Protein AF-0000000078281098 (afdb_homodimer)

Organism: NCBI:txid1796616

Solvent-accessible surface area (backbone atoms only — not comparable to full-atom values): 40350 Å² total; per-residue (Å²): 97,39,45,67,55,46,50,50,55,47,61,74,38,46,68,59,49,54,46,47,29,26,56,54,23,42,45,75,21,26,35,91,86,52,55,42,61,68,57,51,52,48,52,52,50,53,34,48,76,52,71,39,64,67,46,78,50,60,81,38,86,75,25,48,25,45,34,34,64,50,67,40,91,63,68,46,25,36,34,40,35,35,39,63,30,21,65,66,82,72,64,67,83,69,31,91,55,62,50,46,57,21,44,72,58,98,53,34,34,37,10,54,26,27,20,55,16,38,31,16,37,37,22,54,54,48,29,53,36,49,50,55,72,49,65,43,76,50,48,5,27,45,31,38,43,37,21,33,30,58,75,76,73,18,69,47,19,54,42,39,38,44,75,70,51,73,54,65,84,39,63,26,33,45,26,20,41,53,42,33,91,45,31,33,34,27,28,27,22,11,37,35,37,36,40,38,35,16,46,38,32,62,32,58,14,62,39,30,92,68,41,51,33,47,5,48,59,52,37,46,54,39,53,59,49,52,58,57,51,41,71,43,63,37,55,74,54,78,92,43,49,65,32,50,53,43,23,27,50,50,38,33,70,75,67,64,40,89,72,38,36,44,48,51,45,15,25,28,60,17,68,2,29,37,43,21,39,87,42,44,62,28,26,12,35,38,20,39,33,29,31,27,32,32,26,9,42,67,37,46,69,66,59,51,51,52,50,49,54,50,43,41,60,70,59,69,59,71,54,67,49,71,46,79,52,77,74,43,59,26,44,68,32,64,76,80,36,66,68,48,47,40,44,39,52,40,42,22,67,72,70,70,49,78,51,43,53,20,49,40,56,55,75,63,68,57,56,42,46,37,73,71,70,22,46,35,36,30,50,13,24,36,39,70,92,21,62,99,44,67,69,17,28,23,45,46,66,46,36,54,48,41,21,51,31,50,40,54,27,48,27,56,67,23,66,37,89,98,38,44,68,55,46,51,51,53,48,60,72,39,46,69,60,50,54,47,47,29,26,56,55,25,43,45,75,21,27,35,89,88,50,55,42,62,65,55,51,52,47,53,52,50,52,34,48,76,53,71,39,65,68,47,80,48,60,81,38,90,74,26,48,25,42,35,33,64,49,68,40,92,62,68,48,24,37,34,41,32,34,40,64,32,21,66,65,82,73,66,67,83,69,32,89,55,62,52,44,55,20,44,72,60,97,54,35,35,35,10,54,26,27,20,56,16,37,32,16,36,36,21,54,54,48,30,52,36,49,49,55,72,49,65,43,78,48,48,6,27,45,32,38,42,38,24,32,31,56,74,76,72,17,68,47,18,52,43,40,39,44,74,70,51,73,54,65,85,38,62,26,33,45,25,20,42,53,43,31,89,45,30,33,34,26,29,26,22,10,36,35,37,36,40,38,35,17,46,38,32,62,30,57,15,61,40,32,91,66,40,52,33,49,5,50,62,50,38,45,56,39,55,59,50,51,58,57,52,42,72,43,62,36,55,72,54,79,92,42,48,65,32,49,52,43,24,28,50,49,38,33,69,74,67,64,43,88,72,38,37,45,50,53,45,14,26,28,59,17,67,2,29,37,43,22,40,88,42,42,60,28,25,11,37,39,19,38,33,29,31,27,30,33,25,10,43,67,38,48,69,67,59,52,50,52,50,50,53,50,42,42,60,71,59,70,57,72,54,67,49,72,46,78,50,78,73,44,57,26,44,69,31,65,76,80,37,66,68,49,46,40,44,38,52,44,42,23,67,73,70,69,48,82,50,43,53,20,50,38,56,56,73,63,69,56,57,42,44,38,72,72,71,21,45,34,36,31,52,13,24,35,39,73,93,20,62,99,42,65,68,17,28,23,45,45,64,45,35,54,47,42,19,50,31,49,39,53,28,48,27,56,66,24,67,38,89

Sequence (834 aa):
MTREEILKLAESQTEDFIKLVSDLIRIPSENPTGTQREVVDFVKNYLKEAGIASEEVAAHPDFPCVLAKIGKEDGFSVILNGHVDVVPAGDREQWEFDPFSGEVTDKLILGRGTSDMKAGVAGLLFAMKILTESKAELNGNIRLHIVSDEESGGEYGSRWLCDNGYAKDANACLIAEPTSNNTIEIGQKGGLTLIMKANGRSAHGSLGGFKGENAIIKLSKVLDKLQGLTKIEGHFKDSQAHALENSKLIAQQEIGEPGIGEVISHVSANVGVIQGGTRPNMVPDYCEAIVDVRLPIGVDHEEIEEMVRTMIRESGETGIEYEAQWKSEGNYTDEDAAIVQTVKKNAEALWGIDVIPAYQWASSDAREYRAQGIPTIQYGPSNTEGIHSYNENVDIEDAVNAGRIYILSLCDLMGIEMTREEILKLAESQTEDFIKLVSDLIRIPSENPTGTQREVVDFVKNYLKEAGIASEEVAAHPDFPCVLAKIGKEDGFSVILNGHVDVVPAGDREQWEFDPFSGEVTDKLILGRGTSDMKAGVAGLLFAMKILTESKAELNGNIRLHIVSDEESGGEYGSRWLCDNGYAKDANACLIAEPTSNNTIEIGQKGGLTLIMKANGRSAHGSLGGFKGENAIIKLSKVLDKLQGLTKIEGHFKDSQAHALENSKLIAQQEIGEPGIGEVISHVSANVGVIQGGTRPNMVPDYCEAIVDVRLPIGVDHEEIEEMVRTMIRESGETGIEYEAQWKSEGNYTDEDAAIVQTVKKNAEALWGIDVIPAYQWASSDAREYRAQGIPTIQYGPSNTEGIHSYNENVDIEDAVNAGRIYILSLCDLMGIE

Foldseek 3Di:
DFLVVLLVLLVVCLVVLLVQLLVLLLDAAAPPVDACVVSQVVLCVLCVVLVWDWDWDWPDPRKIKIKTKDADADAAEEEEEAESYFHDQPDCVVFPDGQSRQDDDPWWGWHTQSQRPSLLVSLVSSLVSSCSVVPDHFRHMYMYIYIYCFVPPQVIGLLVCLVVCVCPPHQAYEYAHHDALQEKEFWEWWKKKKKKKFFKFKDFLVCPPPDMGARVVLVVLLVVLLQCQQVAFADDDPLCVQQLVVALVVQCVVPVDPPSSSLQGGKDKDFDDKDWDDDPGMRTRMIITMIMIIAHHHDDPVNSVVVSVVSSVVSVGPRMDMDMDTDAHIFGARCPRLLNVLLQVLSCVVVVDHHYYYHYSDDGSQRSSVVVVHRYMYHHFAPPVDGVHHTGMTTSVRSSSSSSSVNSSSCVSRVRD/DFLVVLLVLLVVCLVVLLVQLLVLLLDAAAPPVDACVVSQVVLCVLCVVLVWDWDWDWPDPRKIKIKTKDADADAAEEEEEAESYFHDQPDCVVFPDGQSRQDDDPWWGWHTCVQRPSLLVSLVSSLVSSCSVVVDHFRHMYMYIYIYCFVPPQVIGLQVCLVVCVCPPHQAYEYAHHDALQEKEFWEWWKKKKKKKFFKFKDFLVCPPPDIGARVVLVVLLVVLLQCQQVAWADDDPLCVQQLVVALVVQCVVPVDPPSSSLQTGKDKDFDDKDWDDDPGMRTRMIITMIMIIAHHHDDPVNSVVVSVVSSVVSVGPRMDMDMDTDAHIFGAGCPRLLNVLLQVLSCVVVVDHHYYYHYSDDGSQRSSVVVVHRYMYHHFAPDVDGVHHTGMTTSVRSSSSSSSVNSSSCVSRVRD

Radius of gyration: 37.53 Å; Cα contacts (8 Å, |Δi|>4): 2119; chains: 2; bounding box: 56×114×78 Å

Nearest PDB structures (foldseek):
  5vo3-assembly1_A-2  TM=8.585E-01  e=3.613E-35  Haemophilus influenzae
  7lgp-assembly1_A  TM=8.907E-01  e=2.121E-31  Shigella flexneri 2a str. 301
  3isz-assembly1_A  TM=7.392E-01  e=2.249E-31  Haemophilus influenzae Rd KW20
  3isz-assembly1_B  TM=7.788E-01  e=3.539E-30  Haemophilus influenzae Rd KW20
  4h2k-assembly1_A  TM=8.937E-01  e=7.161E-19  Haemophilus influenzae Rd KW20

InterPro domains:
  IPR002933 Peptidase M20 [PF01546] (79-406)
  IPR010182 N-formyl-4-amino-5-aminomethyl-2-methylpyrimidine deformylase/Succinyl-diaminopimelate desuccinylase [TIGR01910] (18-401)
  IPR011650 Peptidase M20, dimerisation domain [PF07687] (186-315)
  IPR036264 Bacterial exopeptidase dimerisation domain [SSF55031] (189-327)
  IPR050072 Peptidase M20A family, bacterial cell wall biosynthesis [PTHR43808] (3-406)

Structure (mmCIF, N/CA/C/O backbone):
data_AF-0000000078281098-model_v1
#
loop_
_entity.id
_entity.type
_entity.pdbx_description
1 polymer 'ArgE/DapE family peptidase'
#
loop_
_atom_site.group_PDB
_atom_site.id
_atom_site.type_symbol
_atom_site.label_atom_id
_atom_site.label_alt_id
_atom_site.label_comp_id
_atom_site.label_asym_id
_atom_site.label_entity_id
_atom_site.label_seq_id
_atom_site.pdbx_PDB_ins_code
_atom_site.Cartn_x
_atom_site.Cartn_y
_atom_site.Cartn_z
_atom_site.occupancy
_atom_site.B_iso_or_equiv
_atom_site.auth_seq_id
_atom_site.auth_comp_id
_atom_site.auth_asym_id
_atom_site.auth_atom_id
_atom_site.pdbx_PDB_model_num
ATOM 1 N N . MET A 1 1 ? 5.168 -50.656 -37.688 1 88.94 1 MET A N 1
ATOM 2 C CA . MET A 1 1 ? 6.492 -50.594 -37.062 1 88.94 1 MET A CA 1
ATOM 3 C C . MET A 1 1 ? 6.422 -51 -35.594 1 88.94 1 MET A C 1
ATOM 5 O O . MET A 1 1 ? 5.438 -50.688 -34.906 1 88.94 1 MET A O 1
ATOM 9 N N . THR A 1 2 ? 7.477 -51.625 -35.156 1 93.31 2 THR A N 1
ATOM 10 C CA . THR A 1 2 ? 7.578 -52 -33.75 1 93.31 2 THR A CA 1
ATOM 11 C C . THR A 1 2 ? 8.031 -50.812 -32.906 1 93.31 2 THR A C 1
ATOM 13 O O . THR A 1 2 ? 8.477 -49.781 -33.406 1 93.31 2 THR A O 1
ATOM 16 N N . ARG A 1 3 ? 7.879 -51.031 -31.719 1 94.94 3 ARG A N 1
ATOM 17 C CA . ARG A 1 3 ? 8.312 -50.031 -30.734 1 94.94 3 ARG A CA 1
ATOM 18 C C . ARG A 1 3 ? 9.789 -49.688 -30.922 1 94.94 3 ARG A C 1
ATOM 20 O O . ARG A 1 3 ? 10.172 -48.5 -30.891 1 94.94 3 ARG A O 1
ATOM 27 N N . GLU A 1 4 ? 10.602 -50.656 -31.141 1 95.69 4 GLU A N 1
ATOM 28 C CA . GLU A 1 4 ? 12.039 -50.469 -31.328 1 95.69 4 GLU A CA 1
ATOM 29 C C . GLU A 1 4 ? 12.336 -49.719 -32.625 1 95.69 4 GLU A C 1
ATOM 31 O O . GLU A 1 4 ? 13.242 -48.875 -32.656 1 95.69 4 GLU A O 1
ATOM 36 N N . GLU A 1 5 ? 11.625 -50.031 -33.656 1 97 5 GLU A N 1
ATOM 37 C CA . GLU A 1 5 ? 11.797 -49.344 -34.938 1 97 5 GLU A CA 1
ATOM 38 C C . GLU A 1 5 ? 11.383 -47.875 -34.844 1 97 5 GLU A C 1
ATOM 40 O O . GLU A 1 5 ? 12 -47.031 -35.5 1 97 5 GLU A O 1
ATOM 45 N N . ILE A 1 6 ? 10.367 -47.719 -34.094 1 97.94 6 ILE A N 1
ATOM 46 C CA . ILE A 1 6 ? 9.891 -46.344 -33.938 1 97.94 6 ILE A CA 1
ATOM 47 C C . ILE A 1 6 ? 10.93 -45.531 -33.188 1 97.94 6 ILE A C 1
ATOM 49 O O . ILE A 1 6 ? 11.188 -44.375 -33.531 1 97.94 6 ILE A O 1
ATOM 53 N N . LEU A 1 7 ? 11.562 -46.062 -32.156 1 97.62 7 LEU A N 1
ATOM 54 C CA . LEU A 1 7 ? 12.617 -45.375 -31.406 1 97.62 7 LEU A CA 1
ATOM 55 C C . LEU A 1 7 ? 13.797 -45.062 -32.312 1 97.62 7 LEU A C 1
ATOM 57 O O . LEU A 1 7 ? 14.391 -44 -32.25 1 97.62 7 LEU A O 1
ATOM 61 N N . LYS A 1 8 ? 14.148 -46.031 -33.188 1 97.75 8 LYS A N 1
ATOM 62 C CA . LYS A 1 8 ? 15.234 -45.812 -34.156 1 97.75 8 LYS A CA 1
ATOM 63 C C . LYS A 1 8 ? 14.914 -44.656 -35.125 1 97.75 8 LYS A C 1
ATOM 65 O O . LYS A 1 8 ? 15.797 -43.906 -35.5 1 97.75 8 LYS A O 1
ATOM 70 N N . LEU A 1 9 ? 13.633 -44.688 -35.5 1 97.75 9 LEU A N 1
ATOM 71 C CA . LEU A 1 9 ? 13.18 -43.594 -36.344 1 97.75 9 LEU A CA 1
ATOM 72 C C . LEU A 1 9 ? 13.367 -42.25 -35.656 1 97.75 9 LEU A C 1
ATOM 74 O O . LEU A 1 9 ? 13.844 -41.281 -36.25 1 97.75 9 LEU A O 1
ATOM 78 N N . ALA A 1 10 ? 13.023 -42.188 -34.438 1 98.19 10 ALA A N 1
ATOM 79 C CA . ALA A 1 10 ? 13.195 -40.969 -33.656 1 98.19 10 ALA A CA 1
ATOM 80 C C . ALA A 1 10 ? 14.672 -40.594 -33.531 1 98.19 10 ALA A C 1
ATOM 82 O O . ALA A 1 10 ? 15.047 -39.438 -33.656 1 98.19 10 ALA A O 1
ATOM 83 N N . GLU A 1 11 ? 15.516 -41.625 -33.25 1 98.19 11 GLU A N 1
ATOM 84 C CA . GLU A 1 11 ? 16.953 -41.406 -33.094 1 98.19 11 GLU A CA 1
ATOM 85 C C . GLU A 1 11 ? 17.578 -40.875 -34.375 1 98.19 11 GLU A C 1
ATOM 87 O O . GLU A 1 11 ? 18.5 -40.062 -34.344 1 98.19 11 GLU A O 1
ATOM 92 N N . SER A 1 12 ? 17.062 -41.281 -35.438 1 98.31 12 SER A N 1
ATOM 93 C CA . SER A 1 12 ? 17.594 -40.844 -36.75 1 98.31 12 SER A CA 1
ATOM 94 C C . SER A 1 12 ? 17.234 -39.375 -37.031 1 98.31 12 SER A C 1
ATOM 96 O O . SER A 1 12 ? 17.828 -38.75 -37.906 1 98.31 12 SER A O 1
ATOM 98 N N . GLN A 1 13 ? 16.328 -38.844 -36.25 1 98.5 13 GLN A N 1
ATOM 99 C CA . GLN A 1 13 ? 15.875 -37.5 -36.469 1 98.5 13 GLN A CA 1
ATOM 100 C C . GLN A 1 13 ? 16.188 -36.594 -35.281 1 98.5 13 GLN A C 1
ATOM 102 O O . GLN A 1 13 ? 15.438 -35.656 -35 1 98.5 13 GLN A O 1
ATOM 107 N N . THR A 1 14 ? 17.219 -36.938 -34.562 1 98.25 14 THR A N 1
ATOM 108 C CA . THR A 1 14 ? 17.594 -36.219 -33.375 1 98.25 14 THR A CA 1
ATOM 109 C C . THR A 1 14 ? 17.938 -34.781 -33.688 1 98.25 14 THR A C 1
ATOM 111 O O . THR A 1 14 ? 17.562 -33.875 -32.969 1 98.25 14 THR A O 1
ATOM 114 N N . GLU A 1 15 ? 18.625 -34.531 -34.75 1 98.19 15 GLU A N 1
ATOM 115 C CA . GLU A 1 15 ? 19 -33.188 -35.125 1 98.19 15 GLU A CA 1
ATOM 116 C C . GLU A 1 15 ? 17.766 -32.344 -35.469 1 98.19 15 GLU A C 1
ATOM 118 O O . GLU A 1 15 ? 17.719 -31.156 -35.188 1 98.19 15 GLU A O 1
ATOM 123 N N . ASP A 1 16 ? 16.797 -33 -36.094 1 98.19 16 ASP A N 1
ATOM 124 C CA . ASP A 1 16 ? 15.531 -32.344 -36.406 1 98.19 16 ASP A CA 1
ATOM 125 C C . ASP A 1 16 ? 14.812 -31.922 -35.125 1 98.19 16 ASP A C 1
ATOM 127 O O . ASP A 1 16 ? 14.211 -30.844 -35.062 1 98.19 16 ASP A O 1
ATOM 131 N N . PHE A 1 17 ? 14.883 -32.781 -34.188 1 98.19 17 PHE A N 1
ATOM 132 C CA . PHE A 1 17 ? 14.266 -32.5 -32.906 1 98.19 17 PHE A CA 1
ATOM 133 C C . PHE A 1 17 ? 14.938 -31.297 -32.25 1 98.19 17 PHE A C 1
ATOM 135 O O . PHE A 1 17 ? 14.258 -30.375 -31.766 1 98.19 17 PHE A O 1
ATOM 142 N N . ILE A 1 18 ? 16.25 -31.297 -32.188 1 98.62 18 ILE A N 1
ATOM 143 C CA . ILE A 1 18 ? 17 -30.203 -31.578 1 98.62 18 ILE A CA 1
ATOM 144 C C . ILE A 1 18 ? 16.688 -28.891 -32.281 1 98.62 18 ILE A C 1
ATOM 146 O O . ILE A 1 18 ? 16.5 -27.859 -31.641 1 98.62 18 ILE A O 1
ATOM 150 N N . LYS A 1 19 ? 16.562 -28.953 -33.562 1 98.62 19 LYS A N 1
ATOM 151 C CA . LYS A 1 19 ? 16.203 -27.781 -34.344 1 98.62 19 LYS A CA 1
ATOM 152 C C . LYS A 1 19 ? 14.805 -27.297 -34 1 98.62 19 LYS A C 1
ATOM 154 O O . LYS A 1 19 ? 14.547 -26.094 -33.938 1 98.62 19 LYS A O 1
ATOM 159 N N . LEU A 1 20 ? 13.922 -28.266 -33.812 1 98.69 20 LEU A N 1
ATOM 160 C CA . LEU A 1 20 ? 12.562 -27.922 -33.438 1 98.69 20 LEU A CA 1
ATOM 161 C C . LEU A 1 20 ? 12.547 -27.141 -32.125 1 98.69 20 LEU A C 1
ATOM 163 O O . LEU A 1 20 ? 11.852 -26.125 -32 1 98.69 20 LEU A O 1
ATOM 167 N N . VAL A 1 21 ? 13.32 -27.594 -31.141 1 98.62 21 VAL A N 1
ATOM 168 C CA . VAL A 1 21 ? 13.422 -26.906 -29.859 1 98.62 21 VAL A CA 1
ATOM 169 C C . VAL A 1 21 ? 13.961 -25.484 -30.078 1 98.62 21 VAL A C 1
ATOM 171 O O . VAL A 1 21 ? 13.383 -24.516 -29.594 1 98.62 21 VAL A O 1
ATOM 174 N N . SER A 1 22 ? 15.008 -25.406 -30.781 1 98.69 22 SER A N 1
ATOM 175 C CA . SER A 1 22 ? 15.672 -24.125 -31.031 1 98.69 22 SER A CA 1
ATOM 176 C C . SER A 1 22 ? 14.727 -23.141 -31.734 1 98.69 22 SER A C 1
ATOM 178 O O . SER A 1 22 ? 14.648 -21.984 -31.344 1 98.69 22 SER A O 1
ATOM 180 N N . ASP A 1 23 ? 14.016 -23.625 -32.75 1 98.69 23 ASP A N 1
ATOM 181 C CA . ASP A 1 23 ? 13.102 -22.781 -33.5 1 98.69 23 ASP A CA 1
ATOM 182 C C . ASP A 1 23 ? 11.984 -22.234 -32.625 1 98.69 23 ASP A C 1
ATOM 184 O O . ASP A 1 23 ? 11.594 -21.078 -32.75 1 98.69 23 ASP A O 1
ATOM 188 N N . LEU A 1 24 ? 11.492 -23.078 -31.766 1 98.69 24 LEU A N 1
ATOM 189 C CA . LEU A 1 24 ? 10.453 -22.641 -30.828 1 98.69 24 LEU A CA 1
ATOM 190 C C . LEU A 1 24 ? 10.977 -21.562 -29.906 1 98.69 24 LEU A C 1
ATOM 192 O O . LEU A 1 24 ? 10.289 -20.578 -29.641 1 98.69 24 LEU A O 1
ATOM 196 N N . ILE A 1 25 ? 12.211 -21.703 -29.422 1 98.25 25 ILE A N 1
ATOM 197 C CA . ILE A 1 25 ? 12.805 -20.781 -28.469 1 98.25 25 ILE A CA 1
ATOM 198 C C . ILE A 1 25 ? 13.016 -19.422 -29.141 1 98.25 25 ILE A C 1
ATOM 200 O O . ILE A 1 25 ? 12.859 -18.375 -28.5 1 98.25 25 ILE A O 1
ATOM 204 N N . ARG A 1 26 ? 13.305 -19.406 -30.344 1 98.38 26 ARG A N 1
ATOM 205 C CA . ARG A 1 26 ? 13.633 -18.203 -31.078 1 98.38 26 ARG A CA 1
ATOM 206 C C . ARG A 1 26 ? 12.398 -17.328 -31.281 1 98.38 26 ARG A C 1
ATOM 208 O O . ARG A 1 26 ? 12.508 -16.141 -31.625 1 98.38 26 ARG A O 1
ATOM 215 N N . ILE A 1 27 ? 11.25 -17.875 -31.078 1 98.12 27 ILE A N 1
ATOM 216 C CA . ILE A 1 27 ? 10.016 -17.109 -31.219 1 98.12 27 ILE A CA 1
ATOM 217 C C . ILE A 1 27 ? 9.617 -16.516 -29.859 1 98.12 27 ILE A C 1
ATOM 219 O O . ILE A 1 27 ? 9.188 -17.25 -28.969 1 98.12 27 ILE A O 1
ATOM 223 N N . PRO A 1 28 ? 9.742 -15.219 -29.719 1 96.25 28 PRO A N 1
ATOM 224 C CA . PRO A 1 28 ? 9.289 -14.633 -28.469 1 96.25 28 PRO A CA 1
ATOM 225 C C . PRO A 1 28 ? 7.789 -14.781 -28.25 1 96.25 28 PRO A C 1
ATOM 227 O O . PRO A 1 28 ? 6.996 -14.516 -29.156 1 96.25 28 PRO A O 1
ATOM 230 N N . SER A 1 29 ? 7.41 -15.25 -27.125 1 96.94 29 SER A N 1
ATOM 231 C CA . SER A 1 29 ? 6.008 -15.43 -26.766 1 96.94 29 SER A CA 1
ATOM 232 C C . SER A 1 29 ? 5.762 -15.07 -25.297 1 96.94 29 SER A C 1
ATOM 234 O O . SER A 1 29 ? 5.133 -15.844 -24.562 1 96.94 29 SER A O 1
ATOM 236 N N . GLU A 1 30 ? 6.242 -13.93 -24.906 1 93.12 30 GLU A N 1
ATOM 237 C CA . GLU A 1 30 ? 6.168 -13.484 -23.516 1 93.12 30 GLU A CA 1
ATOM 238 C C . GLU A 1 30 ? 4.727 -13.203 -23.109 1 93.12 30 GLU A C 1
ATOM 240 O O . GLU A 1 30 ? 3.947 -12.648 -23.891 1 93.12 30 GLU A O 1
ATOM 245 N N . ASN A 1 31 ? 4.41 -13.609 -22.047 1 88.69 31 ASN A N 1
ATOM 246 C CA . ASN A 1 31 ? 3.119 -13.383 -21.406 1 88.69 31 ASN A CA 1
ATOM 247 C C . ASN A 1 31 ? 3.283 -12.844 -19.984 1 88.69 31 ASN A C 1
ATOM 249 O O . ASN A 1 31 ? 3.988 -13.445 -19.172 1 88.69 31 ASN A O 1
ATOM 253 N N . PRO A 1 32 ? 2.631 -11.594 -19.641 1 79.44 32 PRO A N 1
ATOM 254 C CA . PRO A 1 32 ? 1.498 -10.977 -20.328 1 79.44 32 PRO A CA 1
ATOM 255 C C . PRO A 1 32 ? 1.922 -9.844 -21.266 1 79.44 32 PRO A C 1
ATOM 257 O O . PRO A 1 32 ? 1.071 -9.125 -21.797 1 79.44 32 PRO A O 1
ATOM 260 N N . THR A 1 33 ? 3.102 -9.594 -21.531 1 81.62 33 THR A N 1
ATOM 261 C CA . THR A 1 33 ? 3.537 -8.383 -22.203 1 81.62 33 THR A CA 1
ATOM 262 C C . THR A 1 33 ? 3.674 -8.617 -23.703 1 81.62 33 THR A C 1
ATOM 264 O O . THR A 1 33 ? 3.99 -7.695 -24.469 1 81.62 33 THR A O 1
ATOM 267 N N . GLY A 1 34 ? 3.363 -9.805 -24.266 1 88.75 34 GLY A N 1
ATOM 268 C CA . GLY A 1 34 ? 3.602 -10.094 -25.672 1 88.75 34 GLY A CA 1
ATOM 269 C C . GLY A 1 34 ? 2.418 -10.758 -26.359 1 88.75 34 GLY A C 1
ATOM 270 O O . GLY A 1 34 ? 1.289 -10.68 -25.859 1 88.75 34 GLY A O 1
ATOM 271 N N . THR A 1 35 ? 2.75 -11.289 -27.609 1 93.25 35 THR A N 1
ATOM 272 C CA . THR A 1 35 ? 1.749 -11.984 -28.406 1 93.25 35 THR A CA 1
ATOM 273 C C . THR A 1 35 ? 2.117 -13.461 -28.562 1 93.25 35 THR A C 1
ATOM 275 O O . THR A 1 35 ? 3.291 -13.828 -28.484 1 93.25 35 THR A O 1
ATOM 278 N N . GLN A 1 36 ? 1.054 -14.266 -28.766 1 96.44 36 GLN A N 1
ATOM 279 C CA . GLN A 1 36 ? 1.257 -15.703 -28.922 1 96.44 36 GLN A CA 1
ATOM 280 C C . GLN A 1 36 ? 1.053 -16.125 -30.359 1 96.44 36 GLN A C 1
ATOM 282 O O . GLN A 1 36 ? 1.212 -17.312 -30.703 1 96.44 36 GLN A O 1
ATOM 287 N N . ARG A 1 37 ? 0.801 -15.234 -31.25 1 96.88 37 ARG A N 1
ATOM 288 C CA . ARG A 1 37 ? 0.353 -15.531 -32.594 1 96.88 37 ARG A CA 1
ATOM 289 C C . ARG A 1 37 ? 1.422 -16.297 -33.375 1 96.88 37 ARG A C 1
ATOM 291 O O . ARG A 1 37 ? 1.143 -17.344 -33.969 1 96.88 37 ARG A O 1
ATOM 298 N N . GLU A 1 38 ? 2.625 -15.82 -33.344 1 97.88 38 GLU A N 1
ATOM 299 C CA . GLU A 1 38 ? 3.688 -16.406 -34.156 1 97.88 38 GLU A CA 1
ATOM 300 C C . GLU A 1 38 ? 3.992 -17.844 -33.688 1 97.88 38 GLU A C 1
ATOM 302 O O . GLU A 1 38 ? 4.207 -18.719 -34.531 1 97.88 38 GLU A O 1
ATOM 307 N N . VAL A 1 39 ? 4.047 -18.047 -32.406 1 98.31 39 VAL A N 1
ATOM 308 C CA . VAL A 1 39 ? 4.398 -19.375 -31.922 1 98.31 39 VAL A CA 1
ATOM 309 C C . VAL A 1 39 ? 3.256 -20.344 -32.188 1 98.31 39 VAL A C 1
ATOM 311 O O . VAL A 1 39 ? 3.488 -21.516 -32.469 1 98.31 39 VAL A O 1
ATOM 314 N N . VAL A 1 40 ? 2.088 -19.875 -32.125 1 98.38 40 VAL A N 1
ATOM 315 C CA . VAL A 1 40 ? 0.923 -20.703 -32.406 1 98.38 40 VAL A CA 1
ATOM 316 C C . VAL A 1 40 ? 0.937 -21.094 -33.875 1 98.38 40 VAL A C 1
ATOM 318 O O . VAL A 1 40 ? 0.696 -22.25 -34.219 1 98.38 40 VAL A O 1
ATOM 321 N N . ASP A 1 41 ? 1.188 -20.109 -34.719 1 98.62 41 ASP A N 1
ATOM 322 C CA . ASP A 1 41 ? 1.292 -20.375 -36.156 1 98.62 41 ASP A CA 1
ATOM 323 C C . ASP A 1 41 ? 2.402 -21.375 -36.438 1 98.62 41 ASP A C 1
ATOM 325 O O . ASP A 1 41 ? 2.252 -22.25 -37.312 1 98.62 41 ASP A O 1
ATOM 329 N N . PHE A 1 42 ? 3.439 -21.25 -35.719 1 98.75 42 PHE A N 1
ATOM 330 C CA . PHE A 1 42 ? 4.555 -22.172 -35.906 1 98.75 42 PHE A CA 1
ATOM 331 C C . PHE A 1 42 ? 4.125 -23.594 -35.594 1 98.75 42 PHE A C 1
ATOM 333 O O . PHE A 1 42 ? 4.422 -24.516 -36.344 1 98.75 42 PHE A O 1
ATOM 340 N N . VAL A 1 43 ? 3.459 -23.797 -34.469 1 98.81 43 VAL A N 1
ATOM 341 C CA . VAL A 1 43 ? 3.002 -25.125 -34.062 1 98.81 43 VAL A CA 1
ATOM 342 C C . VAL A 1 43 ? 2.064 -25.703 -35.125 1 98.81 43 VAL A C 1
ATOM 344 O O . VAL A 1 43 ? 2.203 -26.859 -35.5 1 98.81 43 VAL A O 1
ATOM 347 N N . LYS A 1 44 ? 1.163 -24.922 -35.594 1 98.75 44 LYS A N 1
ATOM 348 C CA . LYS A 1 44 ? 0.216 -25.391 -36.625 1 98.75 44 LYS A CA 1
ATOM 349 C C . LYS A 1 44 ? 0.937 -25.812 -37.875 1 98.75 44 LYS A C 1
ATOM 351 O O . LYS A 1 44 ? 0.604 -26.828 -38.5 1 98.75 44 LYS A O 1
ATOM 356 N N . ASN A 1 45 ? 1.855 -24.984 -38.312 1 98.75 45 ASN A N 1
ATOM 357 C CA . ASN A 1 45 ? 2.613 -25.297 -39.5 1 98.75 45 ASN A CA 1
ATOM 358 C C . ASN A 1 45 ? 3.426 -26.578 -39.344 1 98.75 45 ASN A C 1
ATOM 360 O O . ASN A 1 45 ? 3.541 -27.359 -40.281 1 98.75 45 ASN A O 1
ATOM 364 N N . TYR A 1 46 ? 4.031 -26.703 -38.188 1 98.62 46 TYR A N 1
ATOM 365 C CA . TYR A 1 46 ? 4.797 -27.906 -37.938 1 98.62 46 TYR A CA 1
ATOM 366 C C . TYR A 1 46 ? 3.918 -29.156 -38.062 1 98.62 46 TYR A C 1
ATOM 368 O O . TYR A 1 46 ? 4.316 -30.141 -38.656 1 98.62 46 TYR A O 1
ATOM 376 N N . LEU A 1 47 ? 2.758 -29.109 -37.438 1 98.75 47 LEU A N 1
ATOM 377 C CA . LEU A 1 47 ? 1.82 -30.219 -37.5 1 98.75 47 LEU A CA 1
ATOM 378 C C . LEU A 1 47 ? 1.391 -30.484 -38.938 1 98.75 47 LEU A C 1
ATOM 380 O O . LEU A 1 47 ? 1.337 -31.641 -39.375 1 98.75 47 LEU A O 1
ATOM 384 N N . LYS A 1 48 ? 1.131 -29.438 -39.656 1 98.62 48 LYS A N 1
ATOM 385 C CA . LYS A 1 48 ? 0.738 -29.562 -41.031 1 98.62 48 LYS A CA 1
ATOM 386 C C . LYS A 1 48 ? 1.821 -30.266 -41.875 1 98.62 48 LYS A C 1
ATOM 388 O O . LYS A 1 48 ? 1.527 -31.156 -42.656 1 98.62 48 LYS A O 1
ATOM 393 N N . GLU A 1 49 ? 2.996 -29.844 -41.688 1 98.31 49 GLU A N 1
ATOM 394 C CA . GLU A 1 49 ? 4.125 -30.422 -42.438 1 98.31 49 GLU A CA 1
ATOM 395 C C . GLU A 1 49 ? 4.309 -31.906 -42.062 1 98.31 49 GLU A C 1
ATOM 397 O O . GLU A 1 49 ? 4.781 -32.688 -42.875 1 98.31 49 GLU A O 1
ATOM 402 N N . ALA A 1 50 ? 3.932 -32.25 -40.844 1 97.88 50 ALA A N 1
ATOM 403 C CA . ALA A 1 50 ? 4.039 -33.625 -40.406 1 97.88 50 ALA A CA 1
ATOM 404 C C . ALA A 1 50 ? 2.836 -34.438 -40.844 1 97.88 50 ALA A C 1
ATOM 406 O O . ALA A 1 50 ? 2.746 -35.625 -40.562 1 97.88 50 ALA A O 1
ATOM 407 N N . GLY A 1 51 ? 1.86 -33.812 -41.531 1 98 51 GLY A N 1
ATOM 408 C CA . GLY A 1 51 ? 0.668 -34.5 -42 1 98 51 GLY A CA 1
ATOM 409 C C . GLY A 1 51 ? -0.374 -34.719 -40.906 1 98 51 GLY A C 1
ATOM 410 O O . GLY A 1 51 ? -1.176 -35.656 -40.969 1 98 51 GLY A O 1
ATOM 411 N N . ILE A 1 52 ? -0.327 -33.938 -39.906 1 98.44 52 ILE A N 1
ATOM 412 C CA . ILE A 1 52 ? -1.268 -34.031 -38.781 1 98.44 52 ILE A CA 1
ATOM 413 C C . ILE A 1 52 ? -2.258 -32.844 -38.844 1 98.44 52 ILE A C 1
ATOM 415 O O . ILE A 1 52 ? -1.864 -31.688 -38.75 1 98.44 52 ILE A O 1
ATOM 419 N N . ALA A 1 53 ? -3.533 -33.188 -38.969 1 97.94 53 ALA A N 1
ATOM 420 C CA . ALA A 1 53 ? -4.566 -32.156 -38.969 1 97.94 53 ALA A CA 1
ATOM 421 C C . ALA A 1 53 ? -4.695 -31.531 -37.594 1 97.94 53 ALA A C 1
ATOM 423 O O . ALA A 1 53 ? -4.625 -32.219 -36.562 1 97.94 53 ALA A O 1
ATOM 424 N N . SER A 1 54 ? -4.793 -30.234 -37.625 1 98.31 54 SER A N 1
ATOM 425 C CA . SER A 1 54 ? -4.961 -29.516 -36.344 1 98.31 54 SER A CA 1
ATOM 426 C C . SER A 1 54 ? -6.027 -28.438 -36.469 1 98.31 54 SER A C 1
ATOM 428 O O . SER A 1 54 ? -6.398 -28.031 -37.562 1 98.31 54 SER A O 1
ATOM 430 N N . GLU A 1 55 ? -6.559 -28.031 -35.375 1 98 55 GLU A N 1
ATOM 431 C CA . GLU A 1 55 ? -7.527 -26.938 -35.312 1 98 55 GLU A CA 1
ATOM 432 C C . GLU A 1 55 ? -7.117 -25.906 -34.25 1 98 55 GLU A C 1
ATOM 434 O O . GLU A 1 55 ? -6.488 -26.25 -33.25 1 98 55 GLU A O 1
ATOM 439 N N . GLU A 1 56 ? -7.402 -24.656 -34.594 1 98.12 56 GLU A N 1
ATOM 440 C CA . GLU A 1 56 ? -7.219 -23.578 -33.625 1 98.12 56 GLU A CA 1
ATOM 441 C C . GLU A 1 56 ? -8.539 -23.188 -32.969 1 98.12 56 GLU A C 1
ATOM 443 O O . GLU A 1 56 ? -9.539 -22.953 -33.656 1 98.12 56 GLU A O 1
ATOM 448 N N . VAL A 1 57 ? -8.57 -23.234 -31.656 1 98 57 VAL A N 1
ATOM 449 C CA . VAL A 1 57 ? -9.727 -22.781 -30.891 1 98 57 VAL A CA 1
ATOM 450 C C . VAL A 1 57 ? -9.297 -21.719 -29.891 1 98 57 VAL A C 1
ATOM 452 O O . VAL A 1 57 ? -8.125 -21.656 -29.516 1 98 57 VAL A O 1
ATOM 455 N N . ALA A 1 58 ? -10.266 -20.828 -29.594 1 96.5 58 ALA A N 1
ATOM 456 C CA . ALA A 1 58 ? -9.875 -19.766 -28.672 1 96.5 58 ALA A CA 1
ATOM 457 C C . ALA A 1 58 ? -11.07 -19.266 -27.859 1 96.5 58 ALA A C 1
ATOM 459 O O . ALA A 1 58 ? -12.141 -19.016 -28.422 1 96.5 58 ALA A O 1
ATOM 460 N N . ALA A 1 59 ? -10.945 -19.266 -26.578 1 94.88 59 ALA A N 1
ATOM 461 C CA . ALA A 1 59 ? -11.883 -18.531 -25.734 1 94.88 59 ALA A CA 1
ATOM 462 C C . ALA A 1 59 ? -11.633 -17.031 -25.844 1 94.88 59 ALA A C 1
ATOM 464 O O . ALA A 1 59 ? -12.562 -16.219 -25.688 1 94.88 59 ALA A O 1
ATOM 465 N N . HIS A 1 60 ? -10.406 -16.672 -26.016 1 94.69 60 HIS A N 1
ATOM 466 C CA . HIS A 1 60 ? -9.914 -15.305 -26.203 1 94.69 60 HIS A CA 1
ATOM 467 C C . HIS A 1 60 ? -8.969 -15.211 -27.391 1 94.69 60 HIS A C 1
ATOM 469 O O . HIS A 1 60 ? -8.047 -16.016 -27.531 1 94.69 60 HIS A O 1
ATOM 475 N N . PRO A 1 61 ? -9.102 -14.211 -28.203 1 94.25 61 PRO A N 1
ATOM 476 C CA . PRO A 1 61 ? -8.312 -14.148 -29.438 1 94.25 61 PRO A CA 1
ATOM 477 C C . PRO A 1 61 ? -6.812 -14.023 -29.188 1 94.25 61 PRO A C 1
ATOM 479 O O . PRO A 1 61 ? -6.004 -14.453 -30 1 94.25 61 PRO A O 1
ATOM 482 N N . ASP A 1 62 ? -6.453 -13.508 -28.047 1 94.25 62 ASP A N 1
ATOM 483 C CA . ASP A 1 62 ? -5.047 -13.273 -27.75 1 94.25 62 ASP A CA 1
ATOM 484 C C . ASP A 1 62 ? -4.367 -14.547 -27.266 1 94.25 62 ASP A C 1
ATOM 486 O O . ASP A 1 62 ? -3.137 -14.625 -27.219 1 94.25 62 ASP A O 1
ATOM 490 N N . PHE A 1 63 ? -5.191 -15.516 -26.922 1 95.56 63 PHE A N 1
ATOM 491 C CA . PHE A 1 63 ? -4.637 -16.734 -26.344 1 95.56 63 PHE A CA 1
ATOM 492 C C . PHE A 1 63 ? -5.227 -17.969 -27.031 1 95.56 63 PHE A C 1
ATOM 494 O O . PHE A 1 63 ? -5.891 -18.781 -26.391 1 95.56 63 PHE A O 1
ATOM 501 N N . PRO A 1 64 ? -4.852 -18.141 -28.297 1 97.12 64 PRO A N 1
ATOM 502 C CA . PRO A 1 64 ? -5.379 -19.281 -29.016 1 97.12 64 PRO A CA 1
ATOM 503 C C . PRO A 1 64 ? -4.762 -20.609 -28.578 1 97.12 64 PRO A C 1
ATOM 505 O O . PRO A 1 64 ? -3.641 -20.625 -28.062 1 97.12 64 PRO A O 1
ATOM 508 N N . CYS A 1 65 ? -5.535 -21.672 -28.734 1 98.38 65 CYS A N 1
ATOM 509 C CA . CYS A 1 65 ? -5.086 -23.047 -28.484 1 98.38 65 CYS A CA 1
ATOM 510 C C . CYS A 1 65 ? -5.016 -23.844 -29.766 1 98.38 65 CYS A C 1
ATOM 512 O O . CYS A 1 65 ? -5.777 -23.594 -30.703 1 98.38 65 CYS A O 1
ATOM 514 N N . VAL A 1 66 ? -4.074 -24.75 -29.891 1 98.75 66 VAL A N 1
ATOM 515 C CA . VAL A 1 66 ? -3.965 -25.656 -31.016 1 98.75 66 VAL A CA 1
ATOM 516 C C . VAL A 1 66 ? -4.305 -27.078 -30.578 1 98.75 66 VAL A C 1
ATOM 518 O O . VAL A 1 66 ? -3.691 -27.625 -29.656 1 98.75 66 VAL A O 1
ATOM 521 N N . LEU A 1 67 ? -5.25 -27.656 -31.234 1 98.81 67 LEU A N 1
ATOM 522 C CA . LEU A 1 67 ? -5.664 -29.031 -30.969 1 98.81 67 LEU A CA 1
ATOM 523 C C . LEU A 1 67 ? -5.348 -29.938 -32.156 1 98.81 67 LEU A C 1
ATOM 525 O O . LEU A 1 67 ? -5.453 -29.516 -33.312 1 98.81 67 LEU A O 1
ATOM 529 N N . ALA A 1 68 ? -5.004 -31.172 -31.844 1 98.81 68 ALA A N 1
ATOM 530 C CA . ALA A 1 68 ? -4.789 -32.188 -32.875 1 98.81 68 ALA A CA 1
ATOM 531 C C . ALA A 1 68 ? -5.094 -33.594 -32.312 1 98.81 68 ALA A C 1
ATOM 533 O O . ALA A 1 68 ? -5.199 -33.781 -31.109 1 98.81 68 ALA A O 1
ATOM 534 N N . LYS A 1 69 ? -5.32 -34.469 -33.156 1 98.25 69 LYS A N 1
ATOM 535 C CA . LYS A 1 69 ? -5.617 -35.844 -32.781 1 98.25 69 LYS A CA 1
ATOM 536 C C . LYS A 1 69 ? -5.109 -36.812 -33.844 1 98.25 69 LYS A C 1
ATOM 538 O O . LYS A 1 69 ? -5.246 -36.594 -35.062 1 98.25 69 LYS A O 1
ATOM 543 N N . ILE A 1 70 ? -4.465 -37.875 -33.438 1 98.25 70 ILE A N 1
ATOM 544 C CA . ILE A 1 70 ? -4.109 -38.969 -34.312 1 98.25 70 ILE A CA 1
ATOM 545 C C . ILE A 1 70 ? -4.613 -40.281 -33.719 1 98.25 70 ILE A C 1
ATOM 547 O O . ILE A 1 70 ? -4.805 -40.406 -32.5 1 98.25 70 ILE A O 1
ATOM 551 N N . GLY A 1 71 ? -4.848 -41.219 -34.562 1 96.69 71 GLY A N 1
ATOM 552 C CA . GLY A 1 71 ? -5.316 -42.531 -34.094 1 96.69 71 GLY A CA 1
ATOM 553 C C . GLY A 1 71 ? -6.801 -42.75 -34.344 1 96.69 71 GLY A C 1
ATOM 554 O O . GLY A 1 71 ? -7.383 -42.156 -35.25 1 96.69 71 GLY A O 1
ATOM 555 N N . LYS A 1 72 ? -7.359 -43.656 -33.625 1 94.88 72 LYS A N 1
ATOM 556 C CA . LYS A 1 72 ? -8.758 -44 -33.844 1 94.88 72 LYS A CA 1
ATOM 557 C C . LYS A 1 72 ? -9.648 -43.531 -32.719 1 94.88 72 LYS A C 1
ATOM 559 O O . LYS A 1 72 ? -9.148 -43.188 -31.641 1 94.88 72 LYS A O 1
ATOM 564 N N . GLU A 1 73 ? -10.938 -43.469 -32.906 1 91.19 73 GLU A N 1
ATOM 565 C CA . GLU A 1 73 ? -11.891 -42.938 -31.938 1 91.19 73 GLU A CA 1
ATOM 566 C C . GLU A 1 73 ? -12.055 -43.875 -30.75 1 91.19 73 GLU A C 1
ATOM 568 O O . GLU A 1 73 ? -12.203 -43.406 -29.609 1 91.19 73 GLU A O 1
ATOM 573 N N . ASP A 1 74 ? -11.992 -45.094 -31.047 1 92.44 74 ASP A N 1
ATOM 574 C CA . ASP A 1 74 ? -12.195 -46.094 -29.969 1 92.44 74 ASP A CA 1
ATOM 575 C C . ASP A 1 74 ? -10.859 -46.5 -29.359 1 92.44 74 ASP A C 1
ATOM 577 O O . ASP A 1 74 ? -9.82 -46.438 -30.016 1 92.44 74 ASP A O 1
ATOM 581 N N . GLY A 1 75 ? -10.852 -46.75 -28.031 1 94.81 75 GLY A N 1
ATOM 582 C CA . GLY A 1 75 ? -9.648 -47.219 -27.344 1 94.81 75 GLY A CA 1
ATOM 583 C C . GLY A 1 75 ? -9.117 -46.219 -26.344 1 94.81 75 GLY A C 1
ATOM 584 O O . GLY A 1 75 ? -9.859 -45.344 -25.859 1 94.81 75 GLY A O 1
ATOM 585 N N . PHE A 1 76 ? -7.828 -46.469 -26.016 1 96.81 76 PHE A N 1
ATOM 586 C CA . PHE A 1 76 ? -7.188 -45.625 -25.016 1 96.81 76 PHE A CA 1
ATOM 587 C C . PHE A 1 76 ? -6.938 -44.219 -25.562 1 96.81 76 PHE A C 1
ATOM 589 O O . PHE A 1 76 ? -6.387 -44.062 -26.656 1 96.81 76 PHE A O 1
ATOM 596 N N . SER A 1 77 ? -7.363 -43.219 -24.859 1 98.25 77 SER A N 1
ATOM 597 C CA . SER A 1 77 ? -7.195 -41.844 -25.281 1 98.25 77 SER A CA 1
ATOM 598 C C . SER A 1 77 ? -6.27 -41.062 -24.344 1 98.25 77 SER A C 1
ATOM 600 O O . SER A 1 77 ? -6.547 -40.969 -23.141 1 98.25 77 SER A O 1
ATOM 602 N N . VAL A 1 78 ? -5.191 -40.562 -24.859 1 98.56 78 VAL A N 1
ATOM 603 C CA . VAL A 1 78 ? -4.246 -39.812 -24.047 1 98.56 78 VAL A CA 1
ATOM 604 C C . VAL A 1 78 ? -4.133 -38.406 -24.578 1 98.56 78 VAL A C 1
ATOM 606 O O . VAL A 1 78 ? -4.09 -38.188 -25.797 1 98.56 78 VAL A O 1
ATOM 609 N N . ILE A 1 79 ? -4.164 -37.438 -23.641 1 98.81 79 ILE A N 1
ATOM 610 C CA . ILE A 1 79 ? -3.961 -36.031 -24 1 98.81 79 ILE A CA 1
ATOM 611 C C . ILE A 1 79 ? -2.521 -35.625 -23.703 1 98.81 79 ILE A C 1
ATOM 613 O O . ILE A 1 79 ? -2.006 -35.906 -22.625 1 98.81 79 ILE A O 1
ATOM 617 N N . LEU A 1 80 ? -1.859 -35.094 -24.672 1 98.88 80 LEU A N 1
ATOM 618 C CA . LEU A 1 80 ? -0.59 -34.375 -24.516 1 98.88 80 LEU A CA 1
ATOM 619 C C . LEU A 1 80 ? -0.808 -32.875 -24.406 1 98.88 80 LEU A C 1
ATOM 621 O O . LEU A 1 80 ? -1.382 -32.281 -25.328 1 98.88 80 LEU A O 1
ATOM 625 N N . ASN A 1 81 ? -0.343 -32.312 -23.281 1 98.75 81 ASN A N 1
ATOM 626 C CA . ASN A 1 81 ? -0.572 -30.875 -23.047 1 98.75 81 ASN A CA 1
ATOM 627 C C . ASN A 1 81 ? 0.74 -30.125 -22.859 1 98.75 81 ASN A C 1
ATOM 629 O O . ASN A 1 81 ? 1.673 -30.641 -22.234 1 98.75 81 ASN A O 1
ATOM 633 N N . GLY A 1 82 ? 0.792 -28.938 -23.344 1 98.38 82 GLY A N 1
ATOM 634 C CA . GLY A 1 82 ? 1.895 -28 -23.141 1 98.38 82 GLY A CA 1
ATOM 635 C C . GLY A 1 82 ? 1.527 -26.562 -23.422 1 98.38 82 GLY A C 1
ATOM 636 O O . GLY A 1 82 ? 0.572 -26.297 -24.156 1 98.38 82 GLY A O 1
ATOM 637 N N . HIS A 1 83 ? 2.217 -25.641 -22.812 1 97.75 83 HIS A N 1
ATOM 638 C CA . HIS A 1 83 ? 1.974 -24.234 -23.094 1 97.75 83 HIS A CA 1
ATOM 639 C C . HIS A 1 83 ? 3.16 -23.594 -23.828 1 97.75 83 HIS A C 1
ATOM 641 O O . HIS A 1 83 ? 4.312 -23.953 -23.547 1 97.75 83 HIS A O 1
ATOM 647 N N . VAL A 1 84 ? 2.844 -22.594 -24.688 1 98.12 84 VAL A N 1
ATOM 648 C CA . VAL A 1 84 ? 3.887 -22.016 -25.531 1 98.12 84 VAL A CA 1
ATOM 649 C C . VAL A 1 84 ? 4.254 -20.625 -25.031 1 98.12 84 VAL A C 1
ATOM 651 O O . VAL A 1 84 ? 5.266 -20.047 -25.453 1 98.12 84 VAL A O 1
ATOM 654 N N . ASP A 1 85 ? 3.408 -20.078 -24.141 1 95.62 85 ASP A N 1
ATOM 655 C CA . ASP A 1 85 ? 3.764 -18.781 -23.578 1 95.62 85 ASP A CA 1
ATOM 656 C C . ASP A 1 85 ? 4.895 -18.922 -22.562 1 95.62 85 ASP A C 1
ATOM 658 O O . ASP A 1 85 ? 5.055 -19.984 -21.938 1 95.62 85 ASP A O 1
ATOM 662 N N . VAL A 1 86 ? 5.691 -17.797 -22.5 1 93.38 86 VAL A N 1
ATOM 663 C CA . VAL A 1 86 ? 6.789 -17.766 -21.547 1 93.38 86 VAL A CA 1
ATOM 664 C C . VAL A 1 86 ? 6.719 -16.484 -20.719 1 93.38 86 VAL A C 1
ATOM 666 O O . VAL A 1 86 ? 6.066 -15.523 -21.125 1 93.38 86 VAL A O 1
ATOM 669 N N . VAL A 1 87 ? 7.309 -16.5 -19.531 1 87.44 87 VAL A N 1
ATOM 670 C CA . VAL A 1 87 ? 7.328 -15.297 -18.703 1 87.44 87 VAL A CA 1
ATOM 671 C C . VAL A 1 87 ? 8.227 -14.242 -19.344 1 87.44 87 VAL A C 1
ATOM 673 O O . VAL A 1 87 ? 9.125 -14.57 -20.125 1 87.44 87 VAL A O 1
ATOM 676 N N . PRO A 1 88 ? 8.078 -13 -19.094 1 87.31 88 PRO A N 1
ATOM 677 C CA . PRO A 1 88 ? 8.891 -11.938 -19.672 1 87.31 88 PRO A CA 1
ATOM 678 C C . PRO A 1 88 ? 10.383 -12.109 -19.391 1 87.31 88 PRO A C 1
ATOM 680 O O . PRO A 1 88 ? 10.758 -12.555 -18.297 1 87.31 88 PRO A O 1
ATOM 683 N N . ALA A 1 89 ? 11.18 -11.68 -20.344 1 86.88 89 ALA A N 1
ATOM 684 C CA . ALA A 1 89 ? 12.633 -11.805 -20.219 1 86.88 89 ALA A CA 1
ATOM 685 C C . ALA A 1 89 ? 13.18 -10.82 -19.188 1 86.88 89 ALA A C 1
ATOM 687 O O . ALA A 1 89 ? 14.25 -11.047 -18.609 1 86.88 89 ALA A O 1
ATOM 688 N N . GLY A 1 90 ? 12.422 -9.789 -18.969 1 82.06 90 GLY A N 1
ATOM 689 C CA . GLY A 1 90 ? 12.883 -8.82 -17.984 1 82.06 90 GLY A CA 1
ATOM 690 C C . GLY A 1 90 ? 14.047 -7.98 -18.484 1 82.06 90 GLY A C 1
ATOM 691 O O . GLY A 1 90 ? 14.07 -7.57 -19.641 1 82.06 90 GLY A O 1
ATOM 692 N N . ASP A 1 91 ? 15.086 -7.645 -17.578 1 80.69 91 ASP A N 1
ATOM 693 C CA . ASP A 1 91 ? 16.25 -6.82 -17.906 1 80.69 91 ASP A CA 1
ATOM 694 C C . ASP A 1 91 ? 17.219 -7.582 -18.797 1 80.69 91 ASP A C 1
ATOM 696 O O . ASP A 1 91 ? 17.953 -8.445 -18.312 1 80.69 91 ASP A O 1
ATOM 700 N N . ARG A 1 92 ? 17.344 -7.211 -20 1 89.5 92 ARG A N 1
ATOM 701 C CA . ARG A 1 92 ? 18.156 -7.902 -20.984 1 89.5 92 ARG A CA 1
ATOM 702 C C . ARG A 1 92 ? 19.641 -7.848 -20.609 1 89.5 92 ARG A C 1
ATOM 704 O O . ARG A 1 92 ? 20.422 -8.727 -20.984 1 89.5 92 ARG A O 1
ATOM 711 N N . GLU A 1 93 ? 19.938 -6.867 -19.734 1 89.69 93 GLU A N 1
ATOM 712 C CA . GLU A 1 93 ? 21.328 -6.688 -19.344 1 89.69 93 GLU A CA 1
ATOM 713 C C . GLU A 1 93 ? 21.781 -7.789 -18.391 1 89.69 93 GLU A C 1
ATOM 715 O O . GLU A 1 93 ? 22.984 -8.023 -18.219 1 89.69 93 GLU A O 1
ATOM 720 N N . GLN A 1 94 ? 20.875 -8.438 -17.891 1 86.38 94 GLN A N 1
ATOM 721 C CA . GLN A 1 94 ? 21.188 -9.477 -16.922 1 86.38 94 GLN A CA 1
ATOM 722 C C . GLN A 1 94 ? 21.359 -10.828 -17.594 1 86.38 94 GLN A C 1
ATOM 724 O O . GLN A 1 94 ? 21.719 -11.812 -16.953 1 86.38 94 GLN A O 1
ATOM 729 N N . TRP A 1 95 ? 21.125 -10.844 -18.875 1 91.44 95 TRP A N 1
ATOM 730 C CA . TRP A 1 95 ? 21.281 -12.07 -19.641 1 91.44 95 TRP A CA 1
ATOM 731 C C . TRP A 1 95 ? 22.703 -12.172 -20.219 1 91.44 95 TRP A C 1
ATOM 733 O O . TRP A 1 95 ? 23.266 -11.172 -20.672 1 91.44 95 TRP A O 1
ATOM 743 N N . GLU A 1 96 ? 23.219 -13.328 -20.125 1 94.94 96 GLU A N 1
ATOM 744 C CA . GLU A 1 96 ? 24.531 -13.578 -20.719 1 94.94 96 GLU A CA 1
ATOM 745 C C . GLU A 1 96 ? 24.422 -13.812 -22.219 1 94.94 96 GLU A C 1
ATOM 747 O O . GLU A 1 96 ? 25.422 -13.789 -22.938 1 94.94 96 GLU A O 1
ATOM 752 N N . PHE A 1 97 ? 23.297 -14.109 -22.703 1 96.06 97 PHE A N 1
ATOM 753 C CA . PHE A 1 97 ? 22.922 -14.312 -24.094 1 96.06 97 PHE A CA 1
ATOM 754 C C . PHE A 1 97 ? 21.531 -13.766 -24.375 1 96.06 97 PHE A C 1
ATOM 756 O O . PHE A 1 97 ? 20.797 -13.438 -23.438 1 96.06 97 PHE A O 1
ATOM 763 N N . ASP A 1 98 ? 21.266 -13.617 -25.641 1 96.56 98 ASP A N 1
ATOM 764 C CA . ASP A 1 98 ? 19.922 -13.164 -25.969 1 96.56 98 ASP A CA 1
ATOM 765 C C . ASP A 1 98 ? 18.875 -14.164 -25.516 1 96.56 98 ASP A C 1
ATOM 767 O O . ASP A 1 98 ? 18.953 -15.352 -25.828 1 96.56 98 ASP A O 1
ATOM 771 N N . PRO A 1 99 ? 17.922 -13.695 -24.75 1 95.75 99 PRO A N 1
ATOM 772 C CA . PRO A 1 99 ? 16.922 -14.609 -24.188 1 95.75 99 PRO A CA 1
ATOM 773 C C . PRO A 1 99 ? 16.172 -15.391 -25.266 1 95.75 99 PRO A C 1
ATOM 775 O O . PRO A 1 99 ? 15.586 -16.438 -24.984 1 95.75 99 PRO A O 1
ATOM 778 N N . PHE A 1 100 ? 16.156 -14.969 -26.5 1 97.69 100 PHE A N 1
ATOM 779 C CA . PHE A 1 100 ? 15.453 -15.664 -27.562 1 97.69 100 PHE A CA 1
ATOM 780 C C . PHE A 1 100 ? 16.406 -16.078 -28.672 1 97.69 100 PHE A C 1
ATOM 782 O O . PHE A 1 100 ? 16.047 -16.047 -29.859 1 97.69 100 PHE A O 1
ATOM 789 N N . SER A 1 101 ? 17.578 -16.438 -28.25 1 97.5 101 SER A N 1
ATOM 790 C CA . SER A 1 101 ? 18.594 -16.844 -29.219 1 97.5 101 SER A CA 1
ATOM 791 C C . SER A 1 101 ? 18.328 -18.234 -29.766 1 97.5 101 SER A C 1
ATOM 793 O O . SER A 1 101 ? 18.562 -18.516 -30.938 1 97.5 101 SER A O 1
ATOM 795 N N . GLY A 1 102 ? 17.859 -19.125 -28.953 1 97.88 102 GLY A N 1
ATOM 796 C CA . GLY A 1 102 ? 17.75 -20.531 -29.344 1 97.88 102 GLY A CA 1
ATOM 797 C C . GLY A 1 102 ? 19.078 -21.172 -29.672 1 97.88 102 GLY A C 1
ATOM 798 O O . GLY A 1 102 ? 19.141 -22.141 -30.422 1 97.88 102 GLY A O 1
ATOM 799 N N . GLU A 1 103 ? 20.078 -20.562 -29.109 1 98.25 103 GLU A N 1
ATOM 800 C CA . GLU A 1 103 ? 21.422 -21.031 -29.422 1 98.25 103 GLU A CA 1
ATOM 801 C C . GLU A 1 103 ? 21.641 -22.453 -28.922 1 98.25 103 GLU A C 1
ATOM 803 O O . GLU A 1 103 ? 21.266 -22.781 -27.797 1 98.25 103 GLU A O 1
ATOM 808 N N . VAL A 1 104 ? 22.188 -23.281 -29.844 1 98.31 104 VAL A N 1
ATOM 809 C CA . VAL A 1 104 ? 22.531 -24.656 -29.516 1 98.31 104 VAL A CA 1
ATOM 810 C C . VAL A 1 104 ? 24.047 -24.766 -29.281 1 98.31 104 VAL A C 1
ATOM 812 O O . VAL A 1 104 ? 24.844 -24.547 -30.203 1 98.31 104 VAL A O 1
ATOM 815 N N . THR A 1 105 ? 24.344 -25.078 -28.062 1 97.44 105 THR A N 1
ATOM 816 C CA . THR A 1 105 ? 25.75 -25.328 -27.75 1 97.44 105 THR A CA 1
ATOM 817 C C . THR A 1 105 ? 26.047 -26.828 -27.766 1 97.44 105 THR A C 1
ATOM 819 O O . THR A 1 105 ? 25.25 -27.625 -28.297 1 97.44 105 THR A O 1
ATOM 822 N N . ASP A 1 106 ? 27.219 -27.266 -27.25 1 96.69 106 ASP A N 1
ATOM 823 C CA . ASP A 1 106 ? 27.578 -28.672 -27.234 1 96.69 106 ASP A CA 1
ATOM 824 C C . ASP A 1 106 ? 26.672 -29.469 -26.281 1 96.69 106 ASP A C 1
ATOM 826 O O . ASP A 1 106 ? 26.438 -30.656 -26.5 1 96.69 106 ASP A O 1
ATOM 830 N N . LYS A 1 107 ? 26.094 -28.75 -25.25 1 97.12 107 LYS A N 1
ATOM 831 C CA . LYS A 1 107 ? 25.375 -29.5 -24.234 1 97.12 107 LYS A CA 1
ATOM 832 C C . LYS A 1 107 ? 24 -28.891 -23.984 1 97.12 107 LYS A C 1
ATOM 834 O O . LYS A 1 107 ? 23.109 -29.547 -23.422 1 97.12 107 LYS A O 1
ATOM 839 N N . LEU A 1 108 ? 23.922 -27.609 -24.406 1 97.25 108 LEU A N 1
ATOM 840 C CA . LEU A 1 108 ? 22.734 -26.891 -23.938 1 97.25 108 LEU A CA 1
ATOM 841 C C . LEU A 1 108 ? 22.031 -26.203 -25.109 1 97.25 108 LEU A C 1
ATOM 843 O O . LEU A 1 108 ? 22.656 -25.938 -26.141 1 97.25 108 LEU A O 1
ATOM 847 N N . ILE A 1 109 ? 20.781 -26.031 -24.969 1 97.75 109 ILE A N 1
ATOM 848 C CA . ILE A 1 109 ? 20.016 -25.047 -25.734 1 97.75 109 ILE A CA 1
ATOM 849 C C . ILE A 1 109 ? 19.672 -23.859 -24.828 1 97.75 109 ILE A C 1
ATOM 851 O O . ILE A 1 109 ? 19.219 -24.031 -23.703 1 97.75 109 ILE A O 1
ATOM 855 N N . LEU A 1 110 ? 19.938 -22.688 -25.375 1 96.88 110 LEU A N 1
ATOM 856 C CA . LEU A 1 110 ? 19.844 -21.5 -24.547 1 96.88 110 LEU A CA 1
ATOM 857 C C . LEU A 1 110 ? 18.594 -20.672 -24.906 1 96.88 110 LEU A C 1
ATOM 859 O O . LEU A 1 110 ? 18.234 -20.578 -26.078 1 96.88 110 LEU A O 1
ATOM 863 N N . GLY A 1 111 ? 17.969 -20.125 -23.828 1 95.88 111 GLY A N 1
ATOM 864 C CA . GLY A 1 111 ? 16.906 -19.156 -24.094 1 95.88 111 GLY A CA 1
ATOM 865 C C . GLY A 1 111 ? 15.742 -19.266 -23.125 1 95.88 111 GLY A C 1
ATOM 866 O O . GLY A 1 111 ? 15.516 -20.328 -22.547 1 95.88 111 GLY A O 1
ATOM 867 N N . ARG A 1 112 ? 14.961 -18.156 -23.078 1 94.25 112 ARG A N 1
ATOM 868 C CA . ARG A 1 112 ? 13.734 -18.141 -22.281 1 94.25 112 ARG A CA 1
ATOM 869 C C . ARG A 1 112 ? 12.727 -19.156 -22.812 1 94.25 112 ARG A C 1
ATOM 871 O O . ARG A 1 112 ? 12.43 -19.172 -24.016 1 94.25 112 ARG A O 1
ATOM 878 N N . GLY A 1 113 ? 12.258 -20.078 -21.906 1 94.62 113 GLY A N 1
ATOM 879 C CA . GLY A 1 113 ? 11.266 -21.062 -22.281 1 94.62 113 GLY A CA 1
ATOM 880 C C . GLY A 1 113 ? 11.859 -22.422 -22.578 1 94.62 113 GLY A C 1
ATOM 881 O O . GLY A 1 113 ? 11.133 -23.406 -22.781 1 94.62 113 GLY A O 1
ATOM 882 N N . THR A 1 114 ? 13.156 -22.5 -22.5 1 95.94 114 THR A N 1
ATOM 883 C CA . THR A 1 114 ? 13.773 -23.797 -22.781 1 95.94 114 THR A CA 1
ATOM 884 C C . THR A 1 114 ? 13.281 -24.859 -21.797 1 95.94 114 THR A C 1
ATOM 886 O O . THR A 1 114 ? 12.727 -25.875 -22.188 1 95.94 114 THR A O 1
ATOM 889 N N . SER A 1 115 ? 13.406 -24.531 -20.562 1 94.12 115 SER A N 1
ATOM 890 C CA . SER A 1 115 ? 12.969 -25.469 -19.516 1 94.12 115 SER A CA 1
ATOM 891 C C . SER A 1 115 ? 11.477 -25.312 -19.25 1 94.12 115 SER A C 1
ATOM 893 O O . SER A 1 115 ? 10.773 -26.312 -19.031 1 94.12 115 SER A O 1
ATOM 895 N N . ASP A 1 116 ? 10.852 -24.203 -19.359 1 91.75 116 ASP A N 1
ATOM 896 C CA . ASP A 1 116 ? 9.453 -23.938 -19.031 1 91.75 116 ASP A CA 1
ATOM 897 C C . ASP A 1 116 ? 8.758 -23.188 -20.172 1 91.75 116 ASP A C 1
ATOM 899 O O . ASP A 1 116 ? 8.711 -21.953 -20.172 1 91.75 116 ASP A O 1
ATOM 903 N N . MET A 1 117 ? 8.352 -23.812 -21.219 1 94.25 117 MET A N 1
ATOM 904 C CA . MET A 1 117 ? 8.531 -25.266 -21.344 1 94.25 117 MET A CA 1
ATOM 905 C C . MET A 1 117 ? 8.562 -25.688 -22.812 1 94.25 117 MET A C 1
ATOM 907 O O . MET A 1 117 ? 8.016 -26.734 -23.172 1 94.25 117 MET A O 1
ATOM 911 N N . LYS A 1 118 ? 9.141 -24.891 -23.594 1 97.81 118 LYS A N 1
ATOM 912 C CA . LYS A 1 118 ? 9.078 -25.109 -25.047 1 97.81 118 LYS A CA 1
ATOM 913 C C . LYS A 1 118 ? 9.883 -26.344 -25.438 1 97.81 118 LYS A C 1
ATOM 915 O O . LYS A 1 118 ? 9.602 -26.969 -26.469 1 97.81 118 LYS A O 1
ATOM 920 N N . ALA A 1 119 ? 10.891 -26.703 -24.703 1 98.06 119 ALA A N 1
ATOM 921 C CA . ALA A 1 119 ? 11.547 -27.984 -24.969 1 98.06 119 ALA A CA 1
ATOM 922 C C . ALA A 1 119 ? 10.586 -29.156 -24.766 1 98.06 119 ALA A C 1
ATOM 924 O O . ALA A 1 119 ? 10.602 -30.125 -25.531 1 98.06 119 ALA A O 1
ATOM 925 N N . GLY A 1 120 ? 9.836 -29.109 -23.703 1 98.31 120 GLY A N 1
ATOM 926 C CA . GLY A 1 120 ? 8.797 -30.109 -23.484 1 98.31 120 GLY A CA 1
ATOM 927 C C . GLY A 1 120 ? 7.762 -30.141 -24.594 1 98.31 120 GLY A C 1
ATOM 928 O O . GLY A 1 120 ? 7.375 -31.219 -25.062 1 98.31 120 GLY A O 1
ATOM 929 N N . VAL A 1 121 ? 7.336 -28.984 -25.031 1 98.75 121 VAL A N 1
ATOM 930 C CA . VAL A 1 121 ? 6.371 -28.859 -26.125 1 98.75 121 VAL A CA 1
ATOM 931 C C . VAL A 1 121 ? 6.941 -29.5 -27.391 1 98.75 121 VAL A C 1
ATOM 933 O O . VAL A 1 121 ? 6.242 -30.25 -28.094 1 98.75 121 VAL A O 1
ATOM 936 N N . ALA A 1 122 ? 8.18 -29.203 -27.672 1 98.81 122 ALA A N 1
ATOM 937 C CA . ALA A 1 122 ? 8.844 -29.812 -28.828 1 98.81 122 ALA A CA 1
ATOM 938 C C . ALA A 1 122 ? 8.805 -31.328 -28.734 1 98.81 122 ALA A C 1
ATOM 940 O O . ALA A 1 122 ? 8.602 -32 -29.75 1 98.81 122 ALA A O 1
ATOM 941 N N . GLY A 1 123 ? 9.055 -31.812 -27.547 1 98.75 123 GLY A N 1
ATOM 942 C CA . GLY A 1 123 ? 8.984 -33.25 -27.359 1 98.75 123 GLY A CA 1
ATOM 943 C C . GLY A 1 123 ? 7.625 -33.844 -27.703 1 98.75 123 GLY A C 1
ATOM 944 O O . GLY A 1 123 ? 7.543 -34.906 -28.328 1 98.75 123 GLY A O 1
ATOM 945 N N . LEU A 1 124 ? 6.57 -33.219 -27.297 1 98.88 124 LEU A N 1
ATOM 946 C CA . LEU A 1 124 ? 5.215 -33.656 -27.594 1 98.88 124 LEU A CA 1
ATOM 947 C C . LEU A 1 124 ? 4.961 -33.656 -29.094 1 98.88 124 LEU A C 1
ATOM 949 O O . LEU A 1 124 ? 4.457 -34.625 -29.641 1 98.88 124 LEU A O 1
ATOM 953 N N . LEU A 1 125 ? 5.305 -32.562 -29.734 1 98.88 125 LEU A N 1
ATOM 954 C CA . LEU A 1 125 ? 5.105 -32.406 -31.172 1 98.88 125 LEU A CA 1
ATOM 955 C C . LEU A 1 125 ? 5.895 -33.469 -31.938 1 98.88 125 LEU A C 1
ATOM 957 O O . LEU A 1 125 ? 5.367 -34.094 -32.844 1 98.88 125 LEU A O 1
ATOM 961 N N . PHE A 1 126 ? 7.074 -33.625 -31.516 1 98.69 126 PHE A N 1
ATOM 962 C CA . PHE A 1 126 ? 7.965 -34.594 -32.156 1 98.69 126 PHE A CA 1
ATOM 963 C C . PHE A 1 126 ? 7.422 -36.031 -32 1 98.69 126 PHE A C 1
ATOM 965 O O . PHE A 1 126 ? 7.461 -36.812 -32.969 1 98.69 126 PHE A O 1
ATOM 972 N N . ALA A 1 127 ? 6.969 -36.312 -30.828 1 98.69 127 ALA A N 1
ATOM 973 C CA . ALA A 1 127 ? 6.398 -37.625 -30.594 1 98.69 127 ALA A CA 1
ATOM 974 C C . ALA A 1 127 ? 5.23 -37.906 -31.531 1 98.69 127 ALA A C 1
ATOM 976 O O . ALA A 1 127 ? 5.125 -39 -32.125 1 98.69 127 ALA A O 1
ATOM 977 N N . MET A 1 128 ? 4.387 -36.969 -31.688 1 98.44 128 MET A N 1
ATOM 978 C CA . MET A 1 128 ? 3.244 -37.156 -32.594 1 98.44 128 MET A CA 1
ATOM 979 C C . MET A 1 128 ? 3.705 -37.312 -34.031 1 98.44 128 MET A C 1
ATOM 981 O O . MET A 1 128 ? 3.16 -38.125 -34.75 1 98.44 128 MET A O 1
ATOM 985 N N . LYS A 1 129 ? 4.676 -36.5 -34.438 1 98.69 129 LYS A N 1
ATOM 986 C CA . LYS A 1 129 ? 5.223 -36.625 -35.781 1 98.69 129 LYS A CA 1
ATOM 987 C C . LYS A 1 129 ? 5.777 -38.031 -36.031 1 98.69 129 LYS A C 1
ATOM 989 O O . LYS A 1 129 ? 5.461 -38.656 -37.062 1 98.69 129 LYS A O 1
ATOM 994 N N . ILE A 1 130 ? 6.594 -38.5 -35.156 1 98.62 130 ILE A N 1
ATOM 995 C CA . ILE A 1 130 ? 7.27 -39.781 -35.312 1 98.62 130 ILE A CA 1
ATOM 996 C C . ILE A 1 130 ? 6.238 -40.906 -35.375 1 98.62 130 ILE A C 1
ATOM 998 O O . ILE A 1 130 ? 6.352 -41.781 -36.219 1 98.62 130 ILE A O 1
ATOM 1002 N N . LEU A 1 131 ? 5.246 -40.844 -34.531 1 98.25 131 LEU A N 1
ATOM 1003 C CA . LEU A 1 131 ? 4.219 -41.875 -34.531 1 98.25 131 LEU A CA 1
ATOM 1004 C C . LEU A 1 131 ? 3.393 -41.812 -35.812 1 98.25 131 LEU A C 1
ATOM 1006 O O . LEU A 1 131 ? 2.98 -42.844 -36.312 1 98.25 131 LEU A O 1
ATOM 1010 N N . THR A 1 132 ? 3.125 -40.656 -36.312 1 98 132 THR A N 1
ATOM 1011 C CA . THR A 1 132 ? 2.42 -40.5 -37.594 1 98 132 THR A CA 1
ATOM 1012 C C . THR A 1 132 ? 3.256 -41.062 -38.75 1 98 132 THR A C 1
ATOM 1014 O O . THR A 1 132 ? 2.75 -41.812 -39.562 1 98 132 THR A O 1
ATOM 1017 N N . GLU A 1 133 ? 4.543 -40.656 -38.75 1 97.62 133 GLU A N 1
ATOM 1018 C CA . GLU A 1 133 ? 5.445 -41.125 -39.812 1 97.62 133 GLU A CA 1
ATOM 1019 C C . GLU A 1 133 ? 5.633 -42.625 -39.75 1 97.62 133 GLU A C 1
ATOM 1021 O O . GLU A 1 133 ? 5.828 -43.25 -40.812 1 97.62 133 GLU A O 1
ATOM 1026 N N . SER A 1 134 ? 5.582 -43.219 -38.594 1 96.75 134 SER A N 1
ATOM 1027 C CA . SER A 1 134 ? 5.789 -44.656 -38.406 1 96.75 134 SER A CA 1
ATOM 1028 C C . SER A 1 134 ? 4.637 -45.438 -39.031 1 96.75 134 SER A C 1
ATOM 1030 O O . SER A 1 134 ? 4.777 -46.656 -39.281 1 96.75 134 SER A O 1
ATOM 1032 N N . LYS A 1 135 ? 3.408 -44.906 -39.156 1 94.38 135 LYS A N 1
ATOM 1033 C CA . LYS A 1 135 ? 2.18 -45.531 -39.625 1 94.38 135 LYS A CA 1
ATOM 1034 C C . LYS A 1 135 ? 1.777 -46.719 -38.75 1 94.38 135 LYS A C 1
ATOM 1036 O O . LYS A 1 135 ? 1.079 -47.625 -39.219 1 94.38 135 LYS A O 1
ATOM 1041 N N . ALA A 1 136 ? 2.326 -46.656 -37.594 1 93 136 ALA A N 1
ATOM 1042 C CA . ALA A 1 136 ? 1.931 -47.719 -36.656 1 93 136 ALA A CA 1
ATOM 1043 C C . ALA A 1 136 ? 0.454 -47.594 -36.281 1 93 136 ALA A C 1
ATOM 1045 O O . ALA A 1 136 ? -0.078 -46.5 -36.188 1 93 136 ALA A O 1
ATOM 1046 N N . GLU A 1 137 ? -0.184 -48.75 -36.094 1 93.56 137 GLU A N 1
ATOM 1047 C CA . GLU A 1 137 ? -1.582 -48.75 -35.688 1 93.56 137 GLU A CA 1
ATOM 1048 C C . GLU A 1 137 ? -1.708 -48.438 -34.188 1 93.56 137 GLU A C 1
ATOM 1050 O O . GLU A 1 137 ? -1.131 -49.125 -33.344 1 93.56 137 GLU A O 1
ATOM 1055 N N . LEU A 1 138 ? -2.432 -47.406 -33.906 1 96.5 138 LEU A N 1
ATOM 1056 C CA . LEU A 1 138 ? -2.672 -47 -32.531 1 96.5 138 LEU A CA 1
ATOM 1057 C C . LEU A 1 138 ? -3.953 -47.625 -32 1 96.5 138 LEU A C 1
ATOM 1059 O O . LEU A 1 138 ? -5.016 -47.5 -32.625 1 96.5 138 LEU A O 1
ATOM 1063 N N . ASN A 1 139 ? -3.871 -48.312 -30.906 1 96.5 139 ASN A N 1
ATOM 1064 C CA . ASN A 1 139 ? -5.062 -48.844 -30.234 1 96.5 139 ASN A CA 1
ATOM 1065 C C . ASN A 1 139 ? -5.727 -47.75 -29.375 1 96.5 139 ASN A C 1
ATOM 1067 O O . ASN A 1 139 ? -5.93 -47.938 -28.172 1 96.5 139 ASN A O 1
ATOM 1071 N N . GLY A 1 140 ? -6.129 -46.719 -29.984 1 97.62 140 GLY A N 1
ATOM 1072 C CA . GLY A 1 140 ? -6.715 -45.531 -29.391 1 97.62 140 GLY A CA 1
ATOM 1073 C C . GLY A 1 140 ? -6.305 -44.25 -30.094 1 97.62 140 GLY A C 1
ATOM 1074 O O . GLY A 1 140 ? -6.156 -44.219 -31.328 1 97.62 140 GLY A O 1
ATOM 1075 N N . ASN A 1 141 ? -6.258 -43.188 -29.328 1 97.94 141 ASN A N 1
ATOM 1076 C CA . ASN A 1 141 ? -5.891 -41.906 -29.953 1 97.94 141 ASN A CA 1
ATOM 1077 C C . ASN A 1 141 ? -5.023 -41.062 -29.016 1 97.94 141 ASN A C 1
ATOM 1079 O O . ASN A 1 141 ? -4.988 -41.312 -27.812 1 97.94 141 ASN A O 1
ATOM 1083 N N . ILE A 1 142 ? -4.305 -40.281 -29.641 1 98.56 142 ILE A N 1
ATOM 1084 C CA . ILE A 1 142 ? -3.459 -39.281 -28.984 1 98.56 142 ILE A CA 1
ATOM 1085 C C . ILE A 1 142 ? -3.943 -37.875 -29.359 1 98.56 142 ILE A C 1
ATOM 1087 O O . ILE A 1 142 ? -4.004 -37.531 -30.531 1 98.56 142 ILE A O 1
ATOM 1091 N N . ARG A 1 143 ? -4.289 -37.125 -28.312 1 98.75 143 ARG A N 1
ATOM 1092 C CA . ARG A 1 143 ? -4.773 -35.781 -28.484 1 98.75 143 ARG A CA 1
ATOM 1093 C C . ARG A 1 143 ? -3.734 -34.75 -28.031 1 98.75 143 ARG A C 1
ATOM 1095 O O . ARG A 1 143 ? -3.023 -35 -27.047 1 98.75 143 ARG A O 1
ATOM 1102 N N . LEU A 1 144 ? -3.684 -33.688 -28.781 1 98.75 144 LEU A N 1
ATOM 1103 C CA . LEU A 1 144 ? -2.754 -32.594 -28.453 1 98.75 144 LEU A CA 1
ATOM 1104 C C . LEU A 1 144 ? -3.504 -31.344 -28.016 1 98.75 144 LEU A C 1
ATOM 1106 O O . LEU A 1 144 ? -4.438 -30.906 -28.688 1 98.75 144 LEU A O 1
ATOM 1110 N N . HIS A 1 145 ? -3.154 -30.875 -26.828 1 98.81 145 HIS A N 1
ATOM 1111 C CA . HIS A 1 145 ? -3.621 -29.578 -26.312 1 98.81 145 HIS A CA 1
ATOM 1112 C C . HIS A 1 145 ? -2.459 -28.609 -26.109 1 98.81 145 HIS A C 1
ATOM 1114 O O . HIS A 1 145 ? -1.833 -28.609 -25.047 1 98.81 145 HIS A O 1
ATOM 1120 N N . ILE A 1 146 ? -2.209 -27.75 -27.094 1 98.75 146 ILE A N 1
ATOM 1121 C CA . ILE A 1 146 ? -1.223 -26.688 -26.938 1 98.75 146 ILE A CA 1
ATOM 1122 C C . ILE A 1 146 ? -1.925 -25.375 -26.547 1 98.75 146 ILE A C 1
ATOM 1124 O O . ILE A 1 146 ? -2.797 -24.906 -27.281 1 98.75 146 ILE A O 1
ATOM 1128 N N . VAL A 1 147 ? -1.52 -24.812 -25.391 1 98.44 147 VAL A N 1
ATOM 1129 C CA . VAL A 1 147 ? -2.195 -23.625 -24.875 1 98.44 147 VAL A CA 1
ATOM 1130 C C . VAL A 1 147 ? -1.207 -22.469 -24.781 1 98.44 147 VAL A C 1
ATOM 1132 O O . VAL A 1 147 ? -0.012 -22.641 -25.031 1 98.44 147 VAL A O 1
ATOM 1135 N N . SER A 1 148 ? -1.799 -21.219 -24.516 1 96.25 148 SER A N 1
ATOM 1136 C CA . SER A 1 148 ? -0.917 -20.078 -24.688 1 96.25 148 SER A CA 1
ATOM 1137 C C . SER A 1 148 ? -1.066 -19.078 -23.547 1 96.25 148 SER A C 1
ATOM 1139 O O . SER A 1 148 ? -0.712 -17.906 -23.688 1 96.25 148 SER A O 1
ATOM 1141 N N . ASP A 1 149 ? -1.611 -19.547 -22.406 1 93.44 149 ASP A N 1
ATOM 1142 C CA . ASP A 1 149 ? -1.838 -18.562 -21.359 1 93.44 149 ASP A CA 1
ATOM 1143 C C . ASP A 1 149 ? -1.532 -19.141 -19.969 1 93.44 149 ASP A C 1
ATOM 1145 O O . ASP A 1 149 ? -2.053 -18.656 -18.969 1 93.44 149 ASP A O 1
ATOM 1149 N N . GLU A 1 150 ? -0.785 -20.188 -19.906 1 89.38 150 GLU A N 1
ATOM 1150 C CA . GLU A 1 150 ? -0.48 -20.828 -18.625 1 89.38 150 GLU A CA 1
ATOM 1151 C C . GLU A 1 150 ? 0.214 -19.844 -17.672 1 89.38 150 GLU A C 1
ATOM 1153 O O . GLU A 1 150 ? -0.118 -19.797 -16.484 1 89.38 150 GLU A O 1
ATOM 1158 N N . GLU A 1 151 ? 1.061 -19.016 -18.094 1 82.62 151 GLU A N 1
ATOM 1159 C CA . GLU A 1 151 ? 1.887 -18.125 -17.266 1 82.62 151 GLU A CA 1
ATOM 1160 C C . GLU A 1 151 ? 1.069 -16.969 -16.719 1 82.62 151 GLU A C 1
ATOM 1162 O O . GLU A 1 151 ? 1.563 -16.188 -15.898 1 82.62 151 GLU A O 1
ATOM 1167 N N . SER A 1 152 ? -0.131 -16.844 -17.172 1 79.81 152 SER A N 1
ATOM 1168 C CA . SER A 1 152 ? -1.007 -15.797 -16.672 1 79.81 152 SER A CA 1
ATOM 1169 C C . SER A 1 152 ? -2.248 -16.391 -16 1 79.81 152 SER A C 1
ATOM 1171 O O . SER A 1 152 ? -3.27 -15.711 -15.875 1 79.81 152 SER A O 1
ATOM 1173 N N . GLY A 1 153 ? -2.191 -17.688 -15.68 1 82.25 153 GLY A N 1
ATOM 1174 C CA . GLY A 1 153 ? -3.266 -18.266 -14.891 1 82.25 153 GLY A CA 1
ATOM 1175 C C . GLY A 1 153 ? -3.982 -19.406 -15.602 1 82.25 153 GLY A C 1
ATOM 1176 O O . GLY A 1 153 ? -4.613 -20.25 -14.961 1 82.25 153 GLY A O 1
ATOM 1177 N N . GLY A 1 154 ? -4.016 -19.406 -16.984 1 89.5 154 GLY A N 1
ATOM 1178 C CA . GLY A 1 154 ? -4.543 -20.531 -17.734 1 89.5 154 GLY A CA 1
ATOM 1179 C C . GLY A 1 154 ? -6.055 -20.5 -17.875 1 89.5 154 GLY A C 1
ATOM 1180 O O . GLY A 1 154 ? -6.688 -21.531 -18.062 1 89.5 154 GLY A O 1
ATOM 1181 N N . GLU A 1 155 ? -6.648 -19.328 -17.719 1 90 155 GLU A N 1
ATOM 1182 C CA . GLU A 1 155 ? -8.102 -19.188 -17.734 1 90 155 GLU A CA 1
ATOM 1183 C C . GLU A 1 155 ? -8.664 -19.484 -19.125 1 90 155 GLU A C 1
ATOM 1185 O O . GLU A 1 155 ? -9.75 -20.062 -19.25 1 90 155 GLU A O 1
ATOM 1190 N N . TYR A 1 156 ? -7.879 -19.125 -20.141 1 94.12 156 TYR A N 1
ATOM 1191 C CA . TYR A 1 156 ? -8.391 -19.188 -21.5 1 94.12 156 TYR A CA 1
ATOM 1192 C C . TYR A 1 156 ? -7.859 -20.422 -22.219 1 94.12 156 TYR A C 1
ATOM 1194 O O . TYR A 1 156 ? -8.328 -20.766 -23.312 1 94.12 156 TYR A O 1
ATOM 1202 N N . GLY A 1 157 ? -6.914 -21.109 -21.609 1 96.81 157 GLY A N 1
ATOM 1203 C CA . GLY A 1 157 ? -6.309 -22.266 -22.219 1 96.81 157 GLY A CA 1
ATOM 1204 C C . GLY A 1 157 ? -6.883 -23.578 -21.703 1 96.81 157 GLY A C 1
ATOM 1205 O O . GLY A 1 157 ? -7.984 -23.969 -22.094 1 96.81 157 GLY A O 1
ATOM 1206 N N . SER A 1 158 ? -6.105 -24.234 -20.812 1 97.38 158 SER A N 1
ATOM 1207 C CA . SER A 1 158 ? -6.453 -25.578 -20.359 1 97.38 158 SER A CA 1
ATOM 1208 C C . SER A 1 158 ? -7.777 -25.562 -19.594 1 97.38 158 SER A C 1
ATOM 1210 O O . SER A 1 158 ? -8.578 -26.5 -19.734 1 97.38 158 SER A O 1
ATOM 1212 N N . ARG A 1 159 ? -8.039 -24.562 -18.781 1 95.69 159 ARG A N 1
ATOM 1213 C CA . ARG A 1 159 ? -9.305 -24.5 -18.047 1 95.69 159 ARG A CA 1
ATOM 1214 C C . ARG A 1 159 ? -10.484 -24.453 -19.016 1 95.69 159 ARG A C 1
ATOM 1216 O O . ARG A 1 159 ? -11.438 -25.234 -18.891 1 95.69 159 ARG A O 1
ATOM 1223 N N . TRP A 1 160 ? -10.375 -23.578 -19.969 1 97.38 160 TRP A N 1
ATOM 1224 C CA . TRP A 1 160 ? -11.453 -23.422 -20.953 1 97.38 160 TRP A CA 1
ATOM 1225 C C . TRP A 1 160 ? -11.633 -24.703 -21.766 1 97.38 160 TRP A C 1
ATOM 1227 O O . TRP A 1 160 ? -12.758 -25.125 -22.031 1 97.38 160 TRP A O 1
ATOM 1237 N N . LEU A 1 161 ? -10.57 -25.312 -22.219 1 98.19 161 LEU A N 1
ATOM 1238 C CA . LEU A 1 161 ? -10.648 -26.547 -22.984 1 98.19 161 LEU A CA 1
ATOM 1239 C C . LEU A 1 161 ? -11.375 -27.625 -22.203 1 98.19 161 LEU A C 1
ATOM 1241 O O . LEU A 1 161 ? -12.266 -28.297 -22.734 1 98.19 161 LEU A O 1
ATOM 1245 N N . CYS A 1 162 ? -10.969 -27.797 -20.969 1 97.88 162 CYS A N 1
ATOM 1246 C CA . CYS A 1 162 ? -11.586 -28.828 -20.125 1 97.88 162 CYS A CA 1
ATOM 1247 C C . CYS A 1 162 ? -13.055 -28.516 -19.875 1 97.88 162 CYS A C 1
ATOM 1249 O O . CYS A 1 162 ? -13.906 -29.391 -19.984 1 97.88 162 CYS A O 1
ATOM 1251 N N . ASP A 1 163 ? -13.344 -27.281 -19.609 1 97.06 163 ASP A N 1
ATOM 1252 C CA . ASP A 1 163 ? -14.711 -26.859 -19.328 1 97.06 163 ASP A CA 1
ATOM 1253 C C . ASP A 1 163 ? -15.609 -27.047 -20.547 1 97.06 163 ASP A C 1
ATOM 1255 O O . ASP A 1 163 ? -16.812 -27.234 -20.422 1 97.06 163 ASP A O 1
ATOM 1259 N N . ASN A 1 164 ? -15.039 -26.984 -21.719 1 97.62 164 ASN A N 1
ATOM 1260 C CA . ASN A 1 164 ? -15.836 -27.047 -22.938 1 97.62 164 ASN A CA 1
ATOM 1261 C C . ASN A 1 164 ? -15.758 -28.438 -23.578 1 97.62 164 ASN A C 1
ATOM 1263 O O . ASN A 1 164 ? -16.078 -28.594 -24.75 1 97.62 164 ASN A O 1
ATOM 1267 N N . GLY A 1 165 ? -15.25 -29.344 -22.891 1 97.75 165 GLY A N 1
ATOM 1268 C CA . GLY A 1 165 ? -15.422 -30.75 -23.234 1 97.75 165 GLY A CA 1
ATOM 1269 C C . GLY A 1 165 ? -14.305 -31.281 -24.125 1 97.75 165 GLY A C 1
ATOM 1270 O O . GLY A 1 165 ? -14.359 -32.406 -24.578 1 97.75 165 GLY A O 1
ATOM 1271 N N . TYR A 1 166 ? -13.289 -30.531 -24.312 1 98 166 TYR A N 1
ATOM 1272 C CA . TYR A 1 166 ? -12.227 -30.969 -25.219 1 98 166 TYR A CA 1
ATOM 1273 C C . TYR A 1 166 ? -11.414 -32.094 -24.594 1 98 166 TYR A C 1
ATOM 1275 O O . TYR A 1 166 ? -10.688 -32.812 -25.281 1 98 166 TYR A O 1
ATOM 1283 N N . ALA A 1 167 ? -11.539 -32.312 -23.281 1 98.19 167 ALA A N 1
ATOM 1284 C CA . ALA A 1 167 ? -10.781 -33.344 -22.609 1 98.19 167 ALA A CA 1
ATOM 1285 C C . ALA A 1 167 ? -11.656 -34.562 -22.312 1 98.19 167 ALA A C 1
ATOM 1287 O O . ALA A 1 167 ? -11.195 -35.562 -21.719 1 98.19 167 ALA A O 1
ATOM 1288 N N . LYS A 1 168 ? -12.859 -34.531 -22.734 1 97.06 168 LYS A N 1
ATOM 1289 C CA . LYS A 1 168 ? -13.828 -35.562 -22.375 1 97.06 168 LYS A CA 1
ATOM 1290 C C . LYS A 1 168 ? -13.344 -36.938 -22.844 1 97.06 168 LYS A C 1
ATOM 1292 O O . LYS A 1 168 ? -12.781 -37.062 -23.938 1 97.06 168 LYS A O 1
ATOM 1297 N N . ASP A 1 169 ? -13.453 -37.906 -22.031 1 96.19 169 ASP A N 1
ATOM 1298 C CA . ASP A 1 169 ? -13.25 -39.344 -22.312 1 96.19 169 ASP A CA 1
ATOM 1299 C C . ASP A 1 169 ? -11.766 -39.656 -22.453 1 96.19 169 ASP A C 1
ATOM 1301 O O . ASP A 1 169 ? -11.406 -40.719 -22.953 1 96.19 169 ASP A O 1
ATOM 1305 N N . ALA A 1 170 ? -10.922 -38.75 -22.047 1 98.19 170 ALA A N 1
ATOM 1306 C CA . ALA A 1 170 ? -9.5 -39.094 -22.016 1 98.19 170 ALA A CA 1
ATOM 1307 C C . ALA A 1 170 ? -9.188 -40.031 -20.859 1 98.19 170 ALA A C 1
ATOM 1309 O O . ALA A 1 170 ? -9.758 -39.906 -19.766 1 98.19 170 ALA A O 1
ATOM 1310 N N . ASN A 1 171 ? -8.281 -40.906 -21.141 1 98.25 171 ASN A N 1
ATOM 1311 C CA . ASN A 1 171 ? -7.891 -41.875 -20.109 1 98.25 171 ASN A CA 1
ATOM 1312 C C . ASN A 1 171 ? -6.668 -41.406 -19.328 1 98.25 171 ASN A C 1
ATOM 1314 O O . ASN A 1 171 ? -6.398 -41.875 -18.234 1 98.25 171 ASN A O 1
ATOM 1318 N N . ALA A 1 172 ? -5.941 -40.5 -19.891 1 98.62 172 ALA A N 1
ATOM 1319 C CA . ALA A 1 172 ? -4.73 -39.969 -19.281 1 98.62 172 ALA A CA 1
ATOM 1320 C C . ALA A 1 172 ? -4.332 -38.625 -19.922 1 98.62 172 ALA A C 1
ATOM 1322 O O . ALA A 1 172 ? -4.785 -38.312 -21.016 1 98.62 172 ALA A O 1
ATOM 1323 N N . CYS A 1 173 ? -3.516 -37.906 -19.172 1 98.81 173 CYS A N 1
ATOM 1324 C CA . CYS A 1 173 ? -2.943 -36.688 -19.688 1 98.81 173 CYS A CA 1
ATOM 1325 C C . CYS A 1 173 ? -1.486 -36.531 -19.266 1 98.81 173 CYS A C 1
ATOM 1327 O O . CYS A 1 173 ? -1.148 -36.75 -18.109 1 98.81 173 CYS A O 1
ATOM 1329 N N . LEU A 1 174 ? -0.662 -36.281 -20.188 1 98.81 174 LEU A N 1
ATOM 1330 C CA . LEU A 1 174 ? 0.744 -35.969 -19.938 1 98.81 174 LEU A CA 1
ATOM 1331 C C . LEU A 1 174 ? 1.041 -34.5 -20.281 1 98.81 174 LEU A C 1
ATOM 1333 O O . LEU A 1 174 ? 0.867 -34.094 -21.422 1 98.81 174 LEU A O 1
ATOM 1337 N N . ILE A 1 175 ? 1.461 -33.781 -19.281 1 98.56 175 ILE A N 1
ATOM 1338 C CA . ILE A 1 175 ? 1.854 -32.406 -19.469 1 98.56 175 ILE A CA 1
ATOM 1339 C C . ILE A 1 175 ? 3.377 -32.281 -19.453 1 98.56 175 ILE A C 1
ATOM 1341 O O . ILE A 1 175 ? 4.035 -32.781 -18.547 1 98.56 175 ILE A O 1
ATOM 1345 N N . ALA A 1 176 ? 3.916 -31.578 -20.375 1 97.94 176 ALA A N 1
ATOM 1346 C CA . ALA A 1 176 ? 5.363 -31.578 -20.562 1 97.94 176 ALA A CA 1
ATOM 1347 C C . ALA A 1 176 ? 6.023 -30.469 -19.75 1 97.94 176 ALA A C 1
ATOM 1349 O O . ALA A 1 176 ? 7.008 -29.875 -20.188 1 97.94 176 ALA A O 1
ATOM 1350 N N . GLU A 1 177 ? 5.469 -30.219 -18.578 1 95.62 177 GLU A N 1
ATOM 1351 C CA . GLU A 1 177 ? 6.059 -29.266 -17.641 1 95.62 177 GLU A CA 1
ATOM 1352 C C . GLU A 1 177 ? 7.418 -29.75 -17.156 1 95.62 177 GLU A C 1
ATOM 1354 O O . GLU A 1 177 ? 7.676 -30.953 -17.094 1 95.62 177 GLU A O 1
ATOM 1359 N N . PRO A 1 178 ? 8.258 -28.797 -16.766 1 93.75 178 PRO A N 1
ATOM 1360 C CA . PRO A 1 178 ? 9.578 -29.203 -16.266 1 93.75 178 PRO A CA 1
ATOM 1361 C C . PRO A 1 178 ? 9.5 -29.906 -14.914 1 93.75 178 PRO A C 1
ATOM 1363 O O . PRO A 1 178 ? 8.859 -29.422 -13.984 1 93.75 178 PRO A O 1
ATOM 1366 N N . THR A 1 179 ? 10.094 -31.078 -14.734 1 92.62 179 THR A N 1
ATOM 1367 C CA . THR A 1 179 ? 10.094 -31.859 -13.5 1 92.62 179 THR A CA 1
ATOM 1368 C C . THR A 1 179 ? 11.5 -32.375 -13.195 1 92.62 179 THR A C 1
ATOM 1370 O O . THR A 1 179 ? 11.719 -33.031 -12.18 1 92.62 179 THR A O 1
ATOM 1373 N N . SER A 1 180 ? 12.492 -32.156 -13.922 1 85.19 180 SER A N 1
ATOM 1374 C CA . SER A 1 180 ? 13.773 -32.844 -13.93 1 85.19 180 SER A CA 1
ATOM 1375 C C . SER A 1 180 ? 13.625 -34.25 -14.469 1 85.19 180 SER A C 1
ATOM 1377 O O . SER A 1 180 ? 12.508 -34.75 -14.641 1 85.19 180 SER A O 1
ATOM 1379 N N . ASN A 1 181 ? 14.727 -34.938 -14.695 1 93.75 181 ASN A N 1
ATOM 1380 C CA . ASN A 1 181 ? 14.656 -36.219 -15.383 1 93.75 181 ASN A CA 1
ATOM 1381 C C . ASN A 1 181 ? 14.336 -37.344 -14.414 1 93.75 181 ASN A C 1
ATOM 1383 O O . ASN A 1 181 ? 13.953 -38.438 -14.836 1 93.75 181 ASN A O 1
ATOM 1387 N N . ASN A 1 182 ? 14.422 -37.062 -13.133 1 94.25 182 ASN A N 1
ATOM 1388 C CA . ASN A 1 182 ? 14.25 -38.156 -12.188 1 94.25 182 ASN A CA 1
ATOM 1389 C C . ASN A 1 182 ? 12.961 -38.031 -11.391 1 94.25 182 ASN A C 1
ATOM 1391 O O . ASN A 1 182 ? 12.758 -38.719 -10.398 1 94.25 182 ASN A O 1
ATOM 1395 N N . THR A 1 183 ? 12.094 -37.094 -11.734 1 95.62 183 THR A N 1
ATOM 1396 C CA . THR A 1 183 ? 10.867 -36.906 -10.977 1 95.62 183 THR A CA 1
ATOM 1397 C C . THR A 1 183 ? 9.656 -36.844 -11.906 1 95.62 183 THR A C 1
ATOM 1399 O O . THR A 1 183 ? 9.711 -36.219 -12.969 1 95.62 183 THR A O 1
ATOM 1402 N N . ILE A 1 184 ? 8.594 -37.531 -11.562 1 97.69 184 ILE A N 1
ATOM 1403 C CA . ILE A 1 184 ? 7.273 -37.406 -12.18 1 97.69 184 ILE A CA 1
ATOM 1404 C C . ILE A 1 184 ? 6.324 -36.688 -11.234 1 97.69 184 ILE A C 1
ATOM 1406 O O . ILE A 1 184 ? 6.051 -37.156 -10.125 1 97.69 184 ILE A O 1
ATOM 1410 N N . GLU A 1 185 ? 5.875 -35.562 -11.633 1 97.19 185 GLU A N 1
ATOM 1411 C CA . GLU A 1 185 ? 4.895 -34.875 -10.797 1 97.19 185 GLU A CA 1
ATOM 1412 C C . GLU A 1 185 ? 3.516 -35.531 -10.922 1 97.19 185 GLU A C 1
ATOM 1414 O O . GLU A 1 185 ? 2.971 -35.625 -12.023 1 97.19 185 GLU A O 1
ATOM 1419 N N . ILE A 1 186 ? 2.982 -36 -9.812 1 98.38 186 ILE A N 1
ATOM 1420 C CA . ILE A 1 186 ? 1.706 -36.688 -9.867 1 98.38 186 ILE A CA 1
ATOM 1421 C C . ILE A 1 186 ? 0.671 -35.938 -9.031 1 98.38 186 ILE A C 1
ATOM 1423 O O . ILE A 1 186 ? -0.433 -36.438 -8.805 1 98.38 186 ILE A O 1
ATOM 1427 N N . GLY A 1 187 ? 1.043 -34.812 -8.562 1 97.62 187 GLY A N 1
ATOM 1428 C CA . GLY A 1 187 ? 0.135 -34 -7.762 1 97.62 187 GLY A CA 1
ATOM 1429 C C . GLY A 1 187 ? 0.678 -32.625 -7.457 1 97.62 187 GLY A C 1
ATOM 1430 O O . GLY A 1 187 ? 1.87 -32.375 -7.633 1 97.62 187 GLY A O 1
ATOM 1431 N N . GLN A 1 188 ? -0.168 -31.766 -6.973 1 96.38 188 GLN A N 1
ATOM 1432 C CA . GLN A 1 188 ? 0.217 -30.391 -6.684 1 96.38 188 GLN A CA 1
ATOM 1433 C C . GLN A 1 188 ? -0.738 -29.75 -5.68 1 96.38 188 GLN A C 1
ATOM 1435 O O . GLN A 1 188 ? -1.861 -30.219 -5.496 1 96.38 188 GLN A O 1
ATOM 1440 N N . LYS A 1 189 ? -0.257 -28.719 -5.059 1 94.69 189 LYS A N 1
ATOM 1441 C CA . LYS A 1 189 ? -1.088 -27.969 -4.121 1 94.69 189 LYS A CA 1
ATOM 1442 C C . LYS A 1 189 ? -2.129 -27.141 -4.859 1 94.69 189 LYS A C 1
ATOM 1444 O O . LYS A 1 189 ? -1.931 -26.766 -6.016 1 94.69 189 LYS A O 1
ATOM 1449 N N . GLY A 1 190 ? -3.24 -26.906 -4.094 1 95.38 190 GLY A N 1
ATOM 1450 C CA . GLY A 1 190 ? -4.258 -25.984 -4.594 1 95.38 190 GLY A CA 1
ATOM 1451 C C . GLY A 1 190 ? -3.928 -24.531 -4.34 1 95.38 190 GLY A C 1
ATOM 1452 O O . GLY A 1 190 ? -2.863 -24.219 -3.805 1 95.38 190 GLY A O 1
ATOM 1453 N N . GLY A 1 191 ? -4.887 -23.703 -4.848 1 93.94 191 GLY A N 1
ATOM 1454 C CA . GLY A 1 191 ? -4.656 -22.266 -4.715 1 93.94 191 GLY A CA 1
ATOM 1455 C C . GLY A 1 191 ? -5.891 -21.5 -4.273 1 93.94 191 GLY A C 1
ATOM 1456 O O . GLY A 1 191 ? -7.004 -21.812 -4.699 1 93.94 191 GLY A O 1
ATOM 1457 N N . LEU A 1 192 ? -5.613 -20.578 -3.418 1 95.56 192 LEU A N 1
ATOM 1458 C CA . LEU A 1 192 ? -6.621 -19.656 -2.912 1 95.56 192 LEU A CA 1
ATOM 1459 C C . LEU A 1 192 ? -6.027 -18.266 -2.703 1 95.56 192 LEU A C 1
ATOM 1461 O O . LEU A 1 192 ? -4.957 -18.125 -2.105 1 95.56 192 LEU A O 1
ATOM 1465 N N . THR A 1 193 ? -6.66 -17.281 -3.268 1 95.94 193 THR A N 1
ATOM 1466 C CA . THR A 1 193 ? -6.262 -15.898 -3.018 1 95.94 193 THR A CA 1
ATOM 1467 C C . THR A 1 193 ? -7.238 -15.219 -2.062 1 95.94 193 THR A C 1
ATOM 1469 O O . THR A 1 193 ? -8.453 -15.227 -2.293 1 95.94 193 THR A O 1
ATOM 1472 N N . LEU A 1 194 ? -6.688 -14.711 -1.022 1 97.88 194 LEU A N 1
ATOM 1473 C CA . LEU A 1 194 ? -7.492 -13.945 -0.074 1 97.88 194 LEU A CA 1
ATOM 1474 C C . LEU A 1 194 ? -7.234 -12.453 -0.222 1 97.88 194 LEU A C 1
ATOM 1476 O O . LEU A 1 194 ? -6.09 -12 -0.116 1 97.88 194 LEU A O 1
ATOM 1480 N N . ILE A 1 195 ? -8.266 -11.727 -0.5 1 98.25 195 ILE A N 1
ATOM 1481 C CA . ILE A 1 195 ? -8.211 -10.273 -0.443 1 98.25 195 ILE A CA 1
ATOM 1482 C C . ILE A 1 195 ? -8.75 -9.789 0.901 1 98.25 195 ILE A C 1
ATOM 1484 O O . ILE A 1 195 ? -9.961 -9.836 1.145 1 98.25 195 ILE A O 1
ATOM 1488 N N . MET A 1 196 ? -7.871 -9.312 1.717 1 98.5 196 MET A N 1
ATOM 1489 C CA . MET A 1 196 ? -8.234 -8.844 3.049 1 98.5 196 MET A CA 1
ATOM 1490 C C . MET A 1 196 ? -8.453 -7.336 3.053 1 98.5 196 MET A C 1
ATOM 1492 O O . MET A 1 196 ? -7.633 -6.586 2.514 1 98.5 196 MET A O 1
ATOM 1496 N N . LYS A 1 197 ? -9.547 -6.973 3.682 1 98.31 197 LYS A N 1
ATOM 1497 C CA . LYS A 1 197 ? -9.898 -5.555 3.729 1 98.31 197 LYS A CA 1
ATOM 1498 C C . LYS A 1 197 ? -10.188 -5.109 5.16 1 98.31 197 LYS A C 1
ATOM 1500 O O . LYS A 1 197 ? -10.844 -5.828 5.918 1 98.31 197 LYS A O 1
ATOM 1505 N N . ALA A 1 198 ? -9.664 -4.02 5.543 1 97.94 198 ALA A N 1
ATOM 1506 C CA . ALA A 1 198 ? -9.992 -3.393 6.824 1 97.94 198 ALA A CA 1
ATOM 1507 C C . ALA A 1 198 ? -10.625 -2.02 6.617 1 97.94 198 ALA A C 1
ATOM 1509 O O . ALA A 1 198 ? -10.094 -1.193 5.867 1 97.94 198 ALA A O 1
ATOM 1510 N N . ASN A 1 199 ? -11.766 -1.863 7.219 1 95.5 199 ASN A N 1
ATOM 1511 C CA . ASN A 1 199 ? -12.438 -0.569 7.266 1 95.5 199 ASN A CA 1
ATOM 1512 C C . ASN A 1 199 ? -12.273 0.098 8.625 1 95.5 199 ASN A C 1
ATOM 1514 O O . ASN A 1 199 ? -12.555 -0.512 9.664 1 95.5 199 ASN A O 1
ATOM 1518 N N . GLY A 1 200 ? -11.758 1.315 8.578 1 94.12 200 GLY A N 1
ATOM 1519 C CA . GLY A 1 200 ? -11.617 2.119 9.781 1 94.12 200 GLY A CA 1
ATOM 1520 C C . GLY A 1 200 ? -12.422 3.402 9.742 1 94.12 200 GLY A C 1
ATOM 1521 O O . GLY A 1 200 ? -13.492 3.451 9.133 1 94.12 200 GLY A O 1
ATOM 1522 N N . ARG A 1 201 ? -12.055 4.332 10.586 1 88.69 201 ARG A N 1
ATOM 1523 C CA . ARG A 1 201 ? -12.68 5.648 10.68 1 88.69 201 ARG A CA 1
ATOM 1524 C C . ARG A 1 201 ? -11.633 6.754 10.609 1 88.69 201 ARG A C 1
ATOM 1526 O O . ARG A 1 201 ? -10.664 6.75 11.375 1 88.69 201 ARG A O 1
ATOM 1533 N N . SER A 1 202 ? -11.82 7.664 9.656 1 84.62 202 SER A N 1
ATOM 1534 C CA . SER A 1 202 ? -10.844 8.719 9.406 1 84.62 202 SER A CA 1
ATOM 1535 C C . SER A 1 202 ? -10.867 9.766 10.508 1 84.62 202 SER A C 1
ATOM 1537 O O . SER A 1 202 ? -11.891 9.953 11.172 1 84.62 202 SER A O 1
ATOM 1539 N N . ALA A 1 203 ? -9.766 10.344 10.805 1 80.69 203 ALA A N 1
ATOM 1540 C CA . ALA A 1 203 ? -9.547 11.477 11.695 1 80.69 203 ALA A CA 1
ATOM 1541 C C . ALA A 1 203 ? -8.227 12.18 11.375 1 80.69 203 ALA A C 1
ATOM 1543 O O . ALA A 1 203 ? -7.445 11.695 10.555 1 80.69 203 ALA A O 1
ATOM 1544 N N . HIS A 1 204 ? -8.164 13.406 11.922 1 79.19 204 HIS A N 1
ATOM 1545 C CA . HIS A 1 204 ? -6.863 14.062 11.789 1 79.19 204 HIS A CA 1
ATOM 1546 C C . HIS A 1 204 ? -5.758 13.219 12.406 1 79.19 204 HIS A C 1
ATOM 1548 O O . HIS A 1 204 ? -5.941 12.625 13.477 1 79.19 204 HIS A O 1
ATOM 1554 N N . GLY A 1 205 ? -4.613 13.117 11.742 1 82.5 205 GLY A N 1
ATOM 1555 C CA . GLY A 1 205 ? -3.516 12.273 12.18 1 82.5 205 GLY A CA 1
ATOM 1556 C C . GLY A 1 205 ? -3.051 12.578 13.586 1 82.5 205 GLY A C 1
ATOM 1557 O O . GLY A 1 205 ? -2.605 11.688 14.312 1 82.5 205 GLY A O 1
ATOM 1558 N N . SER A 1 206 ? -3.16 13.812 13.969 1 81.62 206 SER A N 1
ATOM 1559 C CA . SER A 1 206 ? -2.736 14.219 15.305 1 81.62 206 SER A CA 1
ATOM 1560 C C . SER A 1 206 ? -3.662 13.656 16.375 1 81.62 206 SER A C 1
ATOM 1562 O O . SER A 1 206 ? -3.318 13.648 17.562 1 81.62 206 SER A O 1
ATOM 1564 N N . LEU A 1 207 ? -4.742 13.273 15.992 1 80.56 207 LEU A N 1
ATOM 1565 C CA . LEU A 1 207 ? -5.715 12.742 16.938 1 80.56 207 LEU A CA 1
ATOM 1566 C C . LEU A 1 207 ? -5.75 11.219 16.891 1 80.56 207 LEU A C 1
ATOM 1568 O O . LEU A 1 207 ? -6.617 10.594 17.5 1 80.56 207 LEU A O 1
ATOM 1572 N N . GLY A 1 208 ? -4.746 10.805 16.109 1 77.25 208 GLY A N 1
ATOM 1573 C CA . GLY A 1 208 ? -4.668 9.352 16.016 1 77.25 208 GLY A CA 1
ATOM 1574 C C . GLY A 1 208 ? -4.586 8.68 17.375 1 77.25 208 GLY A C 1
ATOM 1575 O O . GLY A 1 208 ? -3.982 9.211 18.297 1 77.25 208 GLY A O 1
ATOM 1576 N N . GLY A 1 209 ? -5.281 7.609 17.656 1 79.06 209 GLY A N 1
ATOM 1577 C CA . GLY A 1 209 ? -5.312 6.891 18.922 1 79.06 209 GLY A CA 1
ATOM 1578 C C . GLY A 1 209 ? -6.523 7.23 19.766 1 79.06 209 GLY A C 1
ATOM 1579 O O . GLY A 1 209 ? -6.848 6.508 20.719 1 79.06 209 GLY A O 1
ATOM 1580 N N . PHE A 1 210 ? -6.984 8.469 19.453 1 81.19 210 PHE A N 1
ATOM 1581 C CA . PHE A 1 210 ? -8.133 8.898 20.25 1 81.19 210 PHE A CA 1
ATOM 1582 C C . PHE A 1 210 ? -9.391 8.953 19.391 1 81.19 210 PHE A C 1
ATOM 1584 O O . PHE A 1 210 ? -10.477 8.586 19.844 1 81.19 210 PHE A O 1
ATOM 1591 N N . LYS A 1 211 ? -9.125 9.492 18.281 1 81.69 211 LYS A N 1
ATOM 1592 C CA . LYS A 1 211 ? -10.211 9.555 17.312 1 81.69 211 LYS A CA 1
ATOM 1593 C C . LYS A 1 211 ? -9.859 8.789 16.047 1 81.69 211 LYS A C 1
ATOM 1595 O O . LYS A 1 211 ? -8.695 8.742 15.648 1 81.69 211 LYS A O 1
ATOM 1600 N N . GLY A 1 212 ? -10.828 8.156 15.57 1 82.88 212 GLY A N 1
ATOM 1601 C CA . GLY A 1 212 ? -10.617 7.375 14.367 1 82.88 212 GLY A CA 1
ATOM 1602 C C . GLY A 1 212 ? -10.227 5.938 14.648 1 82.88 212 GLY A C 1
ATOM 1603 O O . GLY A 1 212 ? -10.023 5.559 15.805 1 82.88 212 GLY A O 1
ATOM 1604 N N . GLU A 1 213 ? -10.25 5.148 13.695 1 91.81 213 GLU A N 1
ATOM 1605 C CA . GLU A 1 213 ? -9.805 3.758 13.695 1 91.81 213 GLU A CA 1
ATOM 1606 C C . GLU A 1 213 ? -8.844 3.488 12.547 1 91.81 213 GLU A C 1
ATOM 1608 O O . GLU A 1 213 ? -9.234 3.539 11.375 1 91.81 213 GLU A O 1
ATOM 1613 N N . ASN A 1 214 ? -7.594 3.195 12.852 1 94.44 214 ASN A N 1
ATOM 1614 C CA . ASN A 1 214 ? -6.551 3.059 11.844 1 94.44 214 ASN A CA 1
ATOM 1615 C C . ASN A 1 214 ? -6.645 1.721 11.117 1 94.44 214 ASN A C 1
ATOM 1617 O O . ASN A 1 214 ? -6.262 0.685 11.664 1 94.44 214 ASN A O 1
ATOM 1621 N N . ALA A 1 215 ? -7.07 1.771 9.891 1 96.81 215 ALA A N 1
ATOM 1622 C CA . ALA A 1 215 ? -7.316 0.566 9.102 1 96.81 215 ALA A CA 1
ATOM 1623 C C . ALA A 1 215 ? -6.02 -0.209 8.867 1 96.81 215 ALA A C 1
ATOM 1625 O O . ALA A 1 215 ? -6.035 -1.439 8.781 1 96.81 215 ALA A O 1
ATOM 1626 N N . ILE A 1 216 ? -4.871 0.469 8.727 1 97.25 216 ILE A N 1
ATOM 1627 C CA . ILE A 1 216 ? -3.582 -0.173 8.5 1 97.25 216 ILE A CA 1
ATOM 1628 C C . ILE A 1 216 ? -3.209 -1.023 9.711 1 97.25 216 ILE A C 1
ATOM 1630 O O . ILE A 1 216 ? -2.842 -2.191 9.57 1 97.25 216 ILE A O 1
ATOM 1634 N N . ILE A 1 217 ? -3.381 -0.468 10.875 1 95.94 217 ILE A N 1
ATOM 1635 C CA . ILE A 1 217 ? -3.021 -1.171 12.102 1 95.94 217 ILE A CA 1
ATOM 1636 C C . ILE A 1 217 ? -3.957 -2.357 12.312 1 95.94 217 ILE A C 1
ATOM 1638 O O . ILE A 1 217 ? -3.514 -3.455 12.656 1 95.94 217 ILE A O 1
ATOM 1642 N N . LYS A 1 218 ? -5.234 -2.141 12.086 1 95.88 218 LYS A N 1
ATOM 1643 C CA . LYS A 1 218 ? -6.215 -3.217 12.203 1 95.88 218 LYS A CA 1
ATOM 1644 C C . LYS A 1 218 ? -5.848 -4.395 11.305 1 95.88 218 LYS A C 1
ATOM 1646 O O . LYS A 1 218 ? -5.812 -5.539 11.766 1 95.88 218 LYS A O 1
ATOM 1651 N N . LEU A 1 219 ? -5.566 -4.078 10.062 1 97.69 219 LEU A N 1
ATOM 1652 C CA . LEU A 1 219 ? -5.293 -5.148 9.102 1 97.69 219 LEU A CA 1
ATOM 1653 C C . LEU A 1 219 ? -3.98 -5.848 9.438 1 97.69 219 LEU A C 1
ATOM 1655 O O . LEU A 1 219 ? -3.877 -7.07 9.305 1 97.69 219 LEU A O 1
ATOM 1659 N N . SER A 1 220 ? -2.994 -5.094 9.836 1 96.38 220 SER A N 1
ATOM 1660 C CA . SER A 1 220 ? -1.704 -5.676 10.195 1 96.38 220 SER A CA 1
ATOM 1661 C C . SER A 1 220 ? -1.85 -6.707 11.312 1 96.38 220 SER A C 1
ATOM 1663 O O . SER A 1 220 ? -1.199 -7.754 11.281 1 96.38 220 SER A O 1
ATOM 1665 N N . LYS A 1 221 ? -2.664 -6.438 12.281 1 94.75 221 LYS A N 1
ATOM 1666 C CA . LYS A 1 221 ? -2.906 -7.379 13.375 1 94.75 221 LYS A CA 1
ATOM 1667 C C . LYS A 1 221 ? -3.537 -8.672 12.859 1 94.75 221 LYS A C 1
ATOM 1669 O O . LYS A 1 221 ? -3.152 -9.766 13.273 1 94.75 221 LYS A O 1
ATOM 1674 N N . VAL A 1 222 ? -4.473 -8.508 11.992 1 97 222 VAL A N 1
ATOM 1675 C CA . VAL A 1 222 ? -5.156 -9.664 11.422 1 97 222 VAL A CA 1
ATOM 1676 C C . VAL A 1 222 ? -4.176 -10.477 10.578 1 97 222 VAL A C 1
ATOM 1678 O O . VAL A 1 222 ? -4.156 -11.711 10.648 1 97 222 VAL A O 1
ATOM 1681 N N . LEU A 1 223 ? -3.355 -9.805 9.742 1 96.56 223 LEU A N 1
ATOM 1682 C CA . LEU A 1 223 ? -2.385 -10.477 8.891 1 96.56 223 LEU A CA 1
ATOM 1683 C C . LEU A 1 223 ? -1.384 -11.273 9.727 1 96.56 223 LEU A C 1
ATOM 1685 O O . LEU A 1 223 ? -0.939 -12.344 9.312 1 96.56 223 LEU A O 1
ATOM 1689 N N . ASP A 1 224 ? -1.043 -10.75 10.828 1 92.69 224 ASP A N 1
ATOM 1690 C CA . ASP A 1 224 ? -0.159 -11.484 11.734 1 92.69 224 ASP A CA 1
ATOM 1691 C C . ASP A 1 224 ? -0.798 -12.789 12.188 1 92.69 224 ASP A C 1
ATOM 1693 O O . ASP A 1 224 ? -0.133 -13.828 12.234 1 92.69 224 ASP A O 1
ATOM 1697 N N . LYS A 1 225 ? -2.025 -12.742 12.492 1 93.75 225 LYS A N 1
ATOM 1698 C CA . LYS A 1 225 ? -2.748 -13.938 12.906 1 93.75 225 LYS A CA 1
ATOM 1699 C C . LYS A 1 225 ? -2.861 -14.938 11.758 1 93.75 225 LYS A C 1
ATOM 1701 O O . LYS A 1 225 ? -2.814 -16.156 11.977 1 93.75 225 LYS A O 1
ATOM 1706 N N . LEU A 1 226 ? -2.971 -14.453 10.547 1 93.94 226 LEU A N 1
ATOM 1707 C CA . LEU A 1 226 ? -3.17 -15.312 9.375 1 93.94 226 LEU A CA 1
ATOM 1708 C C . LEU A 1 226 ? -1.937 -16.172 9.117 1 93.94 226 LEU A C 1
ATOM 1710 O O . LEU A 1 226 ? -2.01 -17.156 8.391 1 93.94 226 LEU A O 1
ATOM 1714 N N . GLN A 1 227 ? -0.801 -15.773 9.68 1 90.19 227 GLN A N 1
ATOM 1715 C CA . GLN A 1 227 ? 0.387 -16.609 9.578 1 90.19 227 GLN A CA 1
ATOM 1716 C C . GLN A 1 227 ? 0.141 -17.984 10.188 1 90.19 227 GLN A C 1
ATOM 1718 O O . GLN A 1 227 ? 0.805 -18.969 9.82 1 90.19 227 GLN A O 1
ATOM 1723 N N . GLY A 1 228 ? -0.84 -18.078 11.031 1 93.75 228 GLY A N 1
ATOM 1724 C CA . GLY A 1 228 ? -1.206 -19.344 11.656 1 93.75 228 GLY A CA 1
ATOM 1725 C C . GLY A 1 228 ? -1.753 -20.359 10.672 1 93.75 228 GLY A C 1
ATOM 1726 O O . GLY A 1 228 ? -1.809 -21.547 10.969 1 93.75 228 GLY A O 1
ATOM 1727 N N . LEU A 1 229 ? -2.139 -19.938 9.516 1 96.06 229 LEU A N 1
ATOM 1728 C CA . LEU A 1 229 ? -2.639 -20.844 8.492 1 96.06 229 LEU A CA 1
ATOM 1729 C C . LEU A 1 229 ? -1.585 -21.891 8.133 1 96.06 229 LEU A C 1
ATOM 1731 O O . LEU A 1 229 ? -1.922 -23 7.746 1 96.06 229 LEU A O 1
ATOM 1735 N N . THR A 1 230 ? -0.323 -21.516 8.281 1 94.12 230 THR A N 1
ATOM 1736 C CA . THR A 1 230 ? 0.776 -22.375 7.867 1 94.12 230 THR A CA 1
ATOM 1737 C C . THR A 1 230 ? 0.888 -23.578 8.789 1 94.12 230 THR A C 1
ATOM 1739 O O . THR A 1 230 ? 1.605 -24.547 8.484 1 94.12 230 THR A O 1
ATOM 1742 N N . LYS A 1 231 ? 0.127 -23.625 9.875 1 94.12 231 LYS A N 1
ATOM 1743 C CA . LYS A 1 231 ? 0.147 -24.734 10.82 1 94.12 231 LYS A CA 1
ATOM 1744 C C . LYS A 1 231 ? -0.8 -25.844 10.375 1 94.12 231 LYS A C 1
ATOM 1746 O O . LYS A 1 231 ? -0.74 -26.969 10.891 1 94.12 231 LYS A O 1
ATOM 1751 N N . ILE A 1 232 ? -1.626 -25.547 9.43 1 96 232 ILE A N 1
ATOM 1752 C CA . ILE A 1 232 ? -2.586 -26.531 8.945 1 96 232 ILE A CA 1
ATOM 1753 C C . ILE A 1 232 ? -1.873 -27.562 8.078 1 96 232 ILE A C 1
ATOM 1755 O O . ILE A 1 232 ? -1.201 -27.219 7.109 1 96 232 ILE A O 1
ATOM 1759 N N . GLU A 1 233 ? -2.082 -28.812 8.414 1 96.19 233 GLU A N 1
ATOM 1760 C CA . GLU A 1 233 ? -1.449 -29.922 7.695 1 96.19 233 GLU A CA 1
ATOM 1761 C C . GLU A 1 233 ? -2.416 -30.562 6.703 1 96.19 233 GLU A C 1
ATOM 1763 O O . GLU A 1 233 ? -3.617 -30.641 6.965 1 96.19 233 GLU A O 1
ATOM 1768 N N . GLY A 1 234 ? -1.842 -31.047 5.609 1 96.75 234 GLY A N 1
ATOM 1769 C CA . GLY A 1 234 ? -2.633 -31.781 4.645 1 96.75 234 GLY A CA 1
ATOM 1770 C C . GLY A 1 234 ? -3.201 -33.062 5.203 1 96.75 234 GLY A C 1
ATOM 1771 O O . GLY A 1 234 ? -2.711 -33.594 6.211 1 96.75 234 GLY A O 1
ATOM 1772 N N . HIS A 1 235 ? -4.289 -33.5 4.57 1 97 235 HIS A N 1
ATOM 1773 C CA . HIS A 1 235 ? -4.906 -34.781 4.922 1 97 235 HIS A CA 1
ATOM 1774 C C . HIS A 1 235 ? -4.602 -35.844 3.879 1 97 235 HIS A C 1
ATOM 1776 O O . HIS A 1 235 ? -5.465 -36.188 3.072 1 97 235 HIS A O 1
ATOM 1782 N N . PHE A 1 236 ? -3.482 -36.5 3.998 1 96.69 236 PHE A N 1
ATOM 1783 C CA . PHE A 1 236 ? -3.035 -37.469 3.008 1 96.69 236 PHE A CA 1
ATOM 1784 C C . PHE A 1 236 ? -3.523 -38.844 3.361 1 96.69 236 PHE A C 1
ATOM 1786 O O . PHE A 1 236 ? -3.547 -39.219 4.535 1 96.69 236 PHE A O 1
ATOM 1793 N N . LYS A 1 237 ? -3.859 -39.594 2.322 1 96.31 237 LYS A N 1
ATOM 1794 C CA . LYS A 1 237 ? -4.184 -41 2.488 1 96.31 237 LYS A CA 1
ATOM 1795 C C . LYS A 1 237 ? -2.92 -41.844 2.646 1 96.31 237 LYS A C 1
ATOM 1797 O O . LYS A 1 237 ? -1.829 -41.406 2.271 1 96.31 237 LYS A O 1
ATOM 1802 N N . ASP A 1 238 ? -3.156 -43 3.148 1 96 238 ASP A N 1
ATOM 1803 C CA . ASP A 1 238 ? -2.035 -43.938 3.295 1 96 238 ASP A CA 1
ATOM 1804 C C . ASP A 1 238 ? -1.385 -44.219 1.945 1 96 238 ASP A C 1
ATOM 1806 O O . ASP A 1 238 ? -0.163 -44.344 1.854 1 96 238 ASP A O 1
ATOM 1810 N N . SER A 1 239 ? -2.156 -44.344 0.889 1 95.12 239 SER A N 1
ATOM 1811 C CA . SER A 1 239 ? -1.669 -44.656 -0.451 1 95.12 239 SER A CA 1
ATOM 1812 C C . SER A 1 239 ? -0.805 -43.5 -1 1 95.12 239 SER A C 1
ATOM 1814 O O . SER A 1 239 ? -0.115 -43.688 -2.006 1 95.12 239 SER A O 1
ATOM 1816 N N . GLN A 1 240 ? -0.752 -42.375 -0.271 1 96.69 240 GLN A N 1
ATOM 1817 C CA . GLN A 1 240 ? -0.028 -41.188 -0.754 1 96.69 240 GLN A CA 1
ATOM 1818 C C . GLN A 1 240 ? 1.273 -41 0.016 1 96.69 240 GLN A C 1
ATOM 1820 O O . GLN A 1 240 ? 2.02 -40.062 -0.248 1 96.69 240 GLN A O 1
ATOM 1825 N N . ALA A 1 241 ? 1.56 -41.875 0.992 1 96.12 241 ALA A N 1
ATOM 1826 C CA . ALA A 1 241 ? 2.699 -41.719 1.895 1 96.12 241 ALA A CA 1
ATOM 1827 C C . ALA A 1 241 ? 4.016 -41.719 1.122 1 96.12 241 ALA A C 1
ATOM 1829 O O . ALA A 1 241 ? 4.91 -40.938 1.404 1 96.12 241 ALA A O 1
ATOM 1830 N N . HIS A 1 242 ? 4.07 -42.625 0.185 1 96.5 242 HIS A N 1
ATOM 1831 C CA . HIS A 1 242 ? 5.301 -42.781 -0.588 1 96.5 242 HIS A CA 1
ATOM 1832 C C . HIS A 1 242 ? 5.578 -41.531 -1.406 1 96.5 242 HIS A C 1
ATOM 1834 O O . HIS A 1 242 ? 6.695 -41 -1.387 1 96.5 242 HIS A O 1
ATOM 1840 N N . ALA A 1 243 ? 4.605 -41.031 -2.104 1 96.38 243 ALA A N 1
ATOM 1841 C CA . ALA A 1 243 ? 4.738 -39.812 -2.91 1 96.38 243 ALA A CA 1
ATOM 1842 C C . ALA A 1 243 ? 5.062 -38.625 -2.037 1 96.38 243 ALA A C 1
ATOM 1844 O O . ALA A 1 243 ? 5.84 -37.75 -2.436 1 96.38 243 ALA A O 1
ATOM 1845 N N . LEU A 1 244 ? 4.469 -38.562 -0.862 1 96.25 244 LEU A N 1
ATOM 1846 C CA . LEU A 1 244 ? 4.723 -37.469 0.061 1 96.25 244 LEU A CA 1
ATOM 1847 C C . LEU A 1 244 ? 6.176 -37.469 0.522 1 96.25 244 LEU A C 1
ATOM 1849 O O . LEU A 1 244 ? 6.824 -36.406 0.559 1 96.25 244 LEU A O 1
ATOM 1853 N N . GLU A 1 245 ? 6.641 -38.625 0.88 1 95.88 245 GLU A N 1
ATOM 1854 C CA . GLU A 1 245 ? 8.039 -38.75 1.292 1 95.88 245 GLU A CA 1
ATOM 1855 C C . GLU A 1 245 ? 8.984 -38.344 0.168 1 95.88 245 GLU A C 1
ATOM 1857 O O .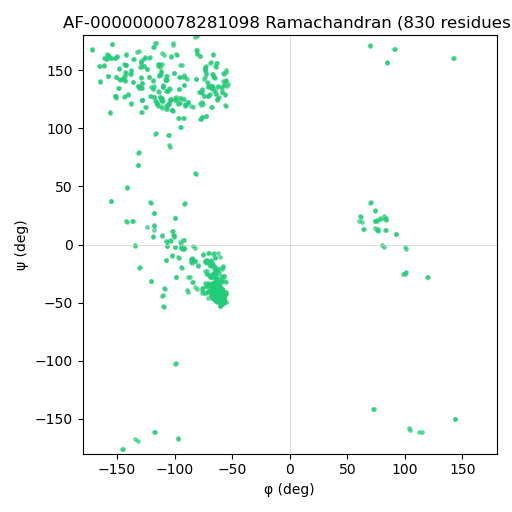 GLU A 1 245 ? 9.969 -37.625 0.404 1 95.88 245 GLU A O 1
ATOM 1862 N N . ASN A 1 246 ? 8.711 -38.812 -1.02 1 95.56 246 ASN A N 1
ATOM 1863 C CA . ASN A 1 246 ? 9.484 -38.406 -2.188 1 95.56 246 ASN A CA 1
ATOM 1864 C C . ASN A 1 246 ? 9.5 -36.875 -2.359 1 95.56 246 ASN A C 1
ATOM 1866 O O . ASN A 1 246 ? 10.547 -36.312 -2.658 1 95.56 246 ASN A O 1
ATOM 1870 N N . SER A 1 247 ? 8.367 -36.312 -2.127 1 94.88 247 SER A N 1
ATOM 1871 C CA . SER A 1 247 ? 8.203 -34.875 -2.334 1 94.88 247 SER A CA 1
ATOM 1872 C C . SER A 1 247 ? 9.047 -34.094 -1.347 1 94.88 247 SER A C 1
ATOM 1874 O O . SER A 1 247 ? 9.648 -33.094 -1.714 1 94.88 247 SER A O 1
ATOM 1876 N N . LYS A 1 248 ? 9.016 -34.5 -0.153 1 92.62 248 LYS A N 1
ATOM 1877 C CA . LYS A 1 248 ? 9.82 -33.844 0.872 1 92.62 248 LYS A CA 1
ATOM 1878 C C . LYS A 1 248 ? 11.305 -33.969 0.571 1 92.62 248 LYS A C 1
ATOM 1880 O O . LYS A 1 248 ? 12.062 -33 0.773 1 92.62 248 LYS A O 1
ATOM 1885 N N . LEU A 1 249 ? 11.648 -35.062 0.081 1 90.19 249 LEU A N 1
ATOM 1886 C CA . LEU A 1 249 ? 13.039 -35.312 -0.289 1 90.19 249 LEU A CA 1
ATOM 1887 C C . LEU A 1 249 ? 13.461 -34.375 -1.423 1 90.19 249 LEU A C 1
ATOM 1889 O O . LEU A 1 249 ? 14.539 -33.781 -1.371 1 90.19 249 LEU A O 1
ATOM 1893 N N . ILE A 1 250 ? 12.656 -34.281 -2.389 1 88.5 250 ILE A N 1
ATOM 1894 C CA . ILE A 1 250 ? 12.953 -33.438 -3.547 1 88.5 250 ILE A CA 1
ATOM 1895 C C . ILE A 1 250 ? 13.031 -31.984 -3.123 1 88.5 250 ILE A C 1
ATOM 1897 O O . ILE A 1 250 ? 13.922 -31.25 -3.557 1 88.5 250 ILE A O 1
ATOM 1901 N N . ALA A 1 251 ? 12.109 -31.609 -2.291 1 87.12 251 ALA A N 1
ATOM 1902 C CA . ALA A 1 251 ? 12.109 -30.234 -1.809 1 87.12 251 ALA A CA 1
ATOM 1903 C C . ALA A 1 251 ? 13.414 -29.906 -1.085 1 87.12 251 ALA A C 1
ATOM 1905 O O . ALA A 1 251 ? 13.992 -28.828 -1.28 1 87.12 251 ALA A O 1
ATOM 1906 N N . GLN A 1 252 ? 13.797 -30.766 -0.306 1 86.38 252 GLN A N 1
ATOM 1907 C CA . GLN A 1 252 ? 15.047 -30.578 0.433 1 86.38 252 GLN A CA 1
ATOM 1908 C C . GLN A 1 252 ? 16.234 -30.516 -0.514 1 86.38 252 GLN A C 1
ATOM 1910 O O . GLN A 1 252 ? 17.141 -29.703 -0.316 1 86.38 252 GLN A O 1
ATOM 1915 N N . GLN A 1 253 ? 16.234 -31.297 -1.468 1 82.62 253 GLN A N 1
ATOM 1916 C CA . GLN A 1 253 ? 17.328 -31.328 -2.428 1 82.62 253 GLN A CA 1
ATOM 1917 C C . GLN A 1 253 ? 17.375 -30.062 -3.262 1 82.62 253 GLN A C 1
ATOM 1919 O O . GLN A 1 253 ? 18.453 -29.516 -3.527 1 82.62 253 GLN A O 1
ATOM 1924 N N . GLU A 1 254 ? 16.281 -29.594 -3.623 1 77.25 254 GLU A N 1
ATOM 1925 C CA . GLU A 1 254 ? 16.203 -28.469 -4.555 1 77.25 254 GLU A CA 1
ATOM 1926 C C . GLU A 1 254 ? 16.391 -27.141 -3.842 1 77.25 254 GLU A C 1
ATOM 1928 O O . GLU A 1 254 ? 17 -26.219 -4.391 1 77.25 254 GLU A O 1
ATOM 1933 N N . ILE A 1 255 ? 15.875 -27.031 -2.633 1 77.44 255 ILE A N 1
ATOM 1934 C CA . ILE A 1 255 ? 15.844 -25.719 -1.978 1 77.44 255 ILE A CA 1
ATOM 1935 C C . ILE A 1 255 ? 16.844 -25.703 -0.825 1 77.44 255 ILE A C 1
ATOM 1937 O O . ILE A 1 255 ? 17.484 -24.672 -0.568 1 77.44 255 ILE A O 1
ATOM 1941 N N . GLY A 1 256 ? 16.969 -26.734 -0.15 1 78.19 256 GLY A N 1
ATOM 1942 C CA . GLY A 1 256 ? 18.016 -26.891 0.853 1 78.19 256 GLY A CA 1
ATOM 1943 C C . GLY A 1 256 ? 17.75 -26.094 2.115 1 78.19 256 GLY A C 1
ATOM 1944 O O . GLY A 1 256 ? 18.688 -25.703 2.816 1 78.19 256 GLY A O 1
ATOM 1945 N N . GLU A 1 257 ? 16.516 -25.672 2.424 1 79.38 257 GLU A N 1
ATOM 1946 C CA . GLU A 1 257 ? 16.172 -24.953 3.646 1 79.38 257 GLU A CA 1
ATOM 1947 C C . GLU A 1 257 ? 15.641 -25.906 4.719 1 79.38 257 GLU A C 1
ATOM 1949 O O . GLU A 1 257 ? 14.992 -26.906 4.402 1 79.38 257 GLU A O 1
ATOM 1954 N N . PRO A 1 258 ? 16.016 -25.562 5.941 1 79.06 258 PRO A N 1
ATOM 1955 C CA . PRO A 1 258 ? 15.5 -26.422 7.016 1 79.06 258 PRO A CA 1
ATOM 1956 C C . PRO A 1 258 ? 13.977 -26.469 7.055 1 79.06 258 PRO A C 1
ATOM 1958 O O . PRO A 1 258 ? 13.32 -25.422 6.957 1 79.06 258 PRO A O 1
ATOM 1961 N N . GLY A 1 259 ? 13.445 -27.641 7.129 1 81.25 259 GLY A N 1
ATOM 1962 C CA . GLY A 1 259 ? 12.008 -27.812 7.277 1 81.25 259 GLY A CA 1
ATOM 1963 C C . GLY A 1 259 ? 11.242 -27.594 5.988 1 81.25 259 GLY A C 1
ATOM 1964 O O . GLY A 1 259 ? 10.008 -27.547 5.988 1 81.25 259 GLY A O 1
ATOM 1965 N N . ILE A 1 260 ? 11.898 -27.516 4.891 1 83.81 260 ILE A N 1
ATOM 1966 C CA . ILE A 1 260 ? 11.305 -27.141 3.611 1 83.81 260 ILE A CA 1
ATOM 1967 C C . ILE A 1 260 ? 10.289 -28.203 3.18 1 83.81 260 ILE A C 1
ATOM 1969 O O . ILE A 1 260 ? 9.398 -27.922 2.375 1 83.81 260 ILE A O 1
ATOM 1973 N N . GLY A 1 261 ? 10.391 -29.391 3.711 1 83.38 261 GLY A N 1
ATOM 1974 C CA . GLY A 1 261 ? 9.414 -30.422 3.4 1 83.38 261 GLY A CA 1
ATOM 1975 C C . GLY A 1 261 ? 7.992 -30.016 3.721 1 83.38 261 GLY A C 1
ATOM 1976 O O . GLY A 1 261 ? 7.047 -30.5 3.09 1 83.38 261 GLY A O 1
ATOM 1977 N N . GLU A 1 262 ? 7.852 -29.156 4.641 1 87.56 262 GLU A N 1
ATOM 1978 C CA . GLU A 1 262 ? 6.527 -28.703 5.06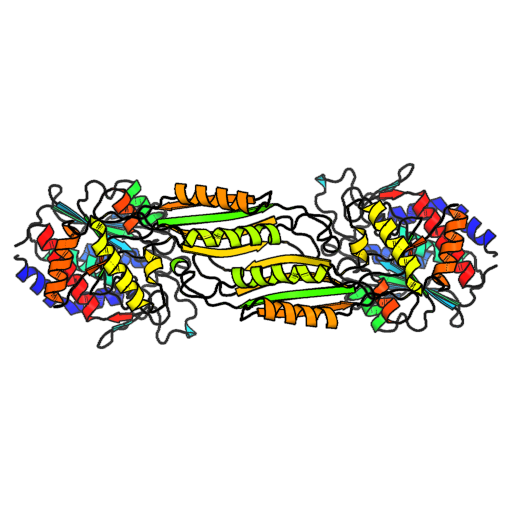2 1 87.56 262 GLU A CA 1
ATOM 1979 C C . GLU A 1 262 ? 5.852 -27.891 3.971 1 87.56 262 GLU A C 1
ATOM 1981 O O . GLU A 1 262 ? 4.633 -27.688 3.996 1 87.56 262 GLU A O 1
ATOM 1986 N N . VAL A 1 263 ? 6.613 -27.5 3.031 1 89.44 263 VAL A N 1
ATOM 1987 C CA . VAL A 1 263 ? 6.043 -26.703 1.944 1 89.44 263 VAL A CA 1
ATOM 1988 C C . VAL A 1 263 ? 5.047 -27.562 1.155 1 89.44 263 VAL A C 1
ATOM 1990 O O . VAL A 1 263 ? 4.098 -27.031 0.571 1 89.44 263 VAL A O 1
ATOM 1993 N N . ILE A 1 264 ? 5.254 -28.859 1.24 1 92.5 264 ILE A N 1
ATOM 1994 C CA . ILE A 1 264 ? 4.391 -29.781 0.52 1 92.5 264 ILE A CA 1
ATOM 1995 C C . ILE A 1 264 ? 3.197 -30.172 1.395 1 92.5 264 ILE A C 1
ATOM 1997 O O . ILE A 1 264 ? 2.061 -30.219 0.919 1 92.5 264 ILE A O 1
ATOM 2001 N N . SER A 1 265 ? 3.48 -30.359 2.703 1 94.62 265 SER A N 1
ATOM 2002 C CA . SER A 1 265 ? 2.506 -31.031 3.555 1 94.62 265 SER A CA 1
ATOM 2003 C C . SER A 1 265 ? 1.661 -30.016 4.328 1 94.62 265 SER A C 1
ATOM 2005 O O . SER A 1 265 ? 0.662 -30.391 4.949 1 94.62 265 SER A O 1
ATOM 2007 N N . HIS A 1 266 ? 2.033 -28.734 4.309 1 95.62 266 HIS A N 1
ATOM 2008 C CA . HIS A 1 266 ? 1.299 -27.719 5.062 1 95.62 266 HIS A CA 1
ATOM 2009 C C . HIS A 1 266 ? 0.792 -26.625 4.141 1 95.62 266 HIS A C 1
ATOM 2011 O O . HIS A 1 266 ? 1.286 -26.453 3.023 1 95.62 266 HIS A O 1
ATOM 2017 N N . VAL A 1 267 ? -0.213 -25.906 4.66 1 95.56 267 VAL A N 1
ATOM 2018 C CA . VAL A 1 267 ? -0.685 -24.688 3.988 1 95.56 267 VAL A CA 1
ATOM 2019 C C . VAL A 1 267 ? 0.436 -23.656 3.939 1 95.56 267 VAL A C 1
ATOM 2021 O O . VAL A 1 267 ? 1.216 -23.531 4.887 1 95.56 267 VAL A O 1
ATOM 2024 N N . SER A 1 268 ? 0.588 -23.047 2.879 1 93.56 268 SER A N 1
ATOM 2025 C CA . SER A 1 268 ? 1.429 -21.844 2.816 1 93.56 268 SER A CA 1
ATOM 2026 C C . SER A 1 268 ? 0.588 -20.594 2.664 1 93.56 268 SER A C 1
ATOM 2028 O O . SER A 1 268 ? -0.462 -20.609 2.02 1 93.56 268 SER A O 1
ATOM 2030 N N . ALA A 1 269 ? 0.993 -19.531 3.248 1 94.25 269 ALA A N 1
ATOM 2031 C CA . ALA A 1 269 ? 0.34 -18.219 3.18 1 94.25 269 ALA A CA 1
ATOM 2032 C C . ALA A 1 269 ? 1.365 -17.109 3.018 1 94.25 269 ALA A C 1
ATOM 2034 O O . ALA A 1 269 ? 2.273 -16.953 3.84 1 94.25 269 ALA A O 1
ATOM 2035 N N . ASN A 1 270 ? 1.237 -16.375 1.942 1 94.38 270 ASN A N 1
ATOM 2036 C CA . ASN A 1 270 ? 2.158 -15.289 1.649 1 94.38 270 ASN A CA 1
ATOM 2037 C C . ASN A 1 270 ? 1.416 -13.977 1.438 1 94.38 270 ASN A C 1
ATOM 2039 O O . ASN A 1 270 ? 0.597 -13.859 0.523 1 94.38 270 ASN A O 1
ATOM 2043 N N . VAL A 1 271 ? 1.72 -12.992 2.318 1 96.75 271 VAL A N 1
ATOM 2044 C CA . VAL A 1 271 ? 1.2 -11.656 2.055 1 96.75 271 VAL A CA 1
ATOM 2045 C C . VAL A 1 271 ? 2.008 -11 0.939 1 96.75 271 VAL A C 1
ATOM 2047 O O . VAL A 1 271 ? 3.119 -10.516 1.171 1 96.75 271 VAL A O 1
ATOM 2050 N N . GLY A 1 272 ? 1.353 -10.859 -0.186 1 95.62 272 GLY A N 1
ATOM 2051 C CA . GLY A 1 272 ? 2.109 -10.438 -1.355 1 95.62 272 GLY A CA 1
ATOM 2052 C C . GLY A 1 272 ? 1.985 -8.953 -1.648 1 95.62 272 GLY A C 1
ATOM 2053 O O . GLY A 1 272 ? 2.867 -8.367 -2.275 1 95.62 272 GLY A O 1
ATOM 2054 N N . VAL A 1 273 ? 0.871 -8.359 -1.261 1 96.75 273 VAL A N 1
ATOM 2055 C CA . VAL A 1 273 ? 0.623 -6.945 -1.529 1 96.75 273 VAL A CA 1
ATOM 2056 C C . VAL A 1 273 ? -0.123 -6.316 -0.354 1 96.75 273 VAL A C 1
ATOM 2058 O O . VAL A 1 273 ? -0.979 -6.961 0.26 1 96.75 273 VAL A O 1
ATOM 2061 N N . ILE A 1 274 ? 0.202 -5.062 -0.094 1 98.12 274 ILE A N 1
ATOM 2062 C CA . ILE A 1 274 ? -0.567 -4.277 0.867 1 98.12 274 ILE A CA 1
ATOM 2063 C C . ILE A 1 274 ? -0.631 -2.822 0.411 1 98.12 274 ILE A C 1
ATOM 2065 O O . ILE A 1 274 ? 0.327 -2.303 -0.165 1 98.12 274 ILE A O 1
ATOM 2069 N N . GLN A 1 275 ? -1.724 -2.213 0.624 1 98 275 GLN A N 1
ATOM 2070 C CA . GLN A 1 275 ? -1.923 -0.799 0.328 1 98 275 GLN A CA 1
ATOM 2071 C C . GLN A 1 275 ? -2.963 -0.183 1.261 1 98 275 GLN A C 1
ATOM 2073 O O . GLN A 1 275 ? -4.062 -0.721 1.416 1 98 275 GLN A O 1
ATOM 2078 N N . GLY A 1 276 ? -2.582 0.866 1.859 1 96.69 276 GLY A N 1
ATOM 2079 C CA . GLY A 1 276 ? -3.516 1.53 2.756 1 96.69 276 GLY A CA 1
ATOM 2080 C C . GLY A 1 276 ? -3.178 2.99 2.994 1 96.69 276 GLY A C 1
ATOM 2081 O O . GLY A 1 276 ? -2.004 3.359 3.049 1 96.69 276 GLY A O 1
ATOM 2082 N N . GLY A 1 277 ? -4.254 3.809 3.131 1 92.69 277 GLY A N 1
ATOM 2083 C CA . GLY A 1 277 ? -4.094 5.223 3.436 1 92.69 277 GLY A CA 1
ATOM 2084 C C . GLY A 1 277 ? -3.85 6.074 2.205 1 92.69 277 GLY A C 1
ATOM 2085 O O . GLY A 1 277 ? -3.406 5.57 1.171 1 92.69 277 GLY A O 1
ATOM 2086 N N . THR A 1 278 ? -4.188 7.316 2.373 1 84.25 278 THR A N 1
ATOM 2087 C CA . THR A 1 278 ? -4.051 8.234 1.245 1 84.25 278 THR A CA 1
ATOM 2088 C C . THR A 1 278 ? -3.098 9.375 1.586 1 84.25 278 THR A C 1
ATOM 2090 O O . THR A 1 278 ? -2.443 9.93 0.701 1 84.25 278 THR A O 1
ATOM 2093 N N . ARG A 1 279 ? -3.025 9.812 2.893 1 84.19 279 ARG A N 1
ATOM 2094 C CA . ARG A 1 279 ? -2.182 10.914 3.348 1 84.19 279 ARG A CA 1
ATOM 2095 C C . ARG A 1 279 ? -1.506 10.578 4.672 1 84.19 279 ARG A C 1
ATOM 2097 O O . ARG A 1 279 ? -2.109 9.938 5.539 1 84.19 279 ARG A O 1
ATOM 2104 N N . PRO A 1 280 ? -0.332 11.094 4.812 1 88.25 280 PRO A N 1
ATOM 2105 C CA . PRO A 1 280 ? 0.386 10.812 6.059 1 88.25 280 PRO A CA 1
ATOM 2106 C C . PRO A 1 280 ? -0.323 11.367 7.289 1 88.25 280 PRO A C 1
ATOM 2108 O O . PRO A 1 280 ? -0.29 10.758 8.359 1 88.25 280 PRO A O 1
ATOM 2111 N N . ASN A 1 281 ? -1.049 12.523 7.18 1 84.19 281 ASN A N 1
ATOM 2112 C CA . ASN A 1 281 ? -1.588 13.211 8.344 1 84.19 281 ASN A CA 1
ATOM 2113 C C . ASN A 1 281 ? -3.066 12.891 8.555 1 84.19 281 ASN A C 1
ATOM 2115 O O . ASN A 1 281 ? -3.785 13.656 9.203 1 84.19 281 ASN A O 1
ATOM 2119 N N . MET A 1 282 ? -3.502 11.797 8.039 1 83.75 282 MET A N 1
ATOM 2120 C CA . MET A 1 282 ? -4.871 11.328 8.227 1 83.75 282 MET A CA 1
ATOM 2121 C C . MET A 1 282 ? -4.891 9.883 8.711 1 83.75 282 MET A C 1
ATOM 2123 O O . MET A 1 282 ? -4.102 9.055 8.25 1 83.75 282 MET A O 1
ATOM 2127 N N . VAL A 1 283 ? -5.773 9.609 9.641 1 90.5 283 VAL A N 1
ATOM 2128 C CA . VAL A 1 283 ? -6 8.219 10.023 1 90.5 283 VAL A CA 1
ATOM 2129 C C . VAL A 1 283 ? -6.652 7.465 8.875 1 90.5 283 VAL A C 1
ATOM 2131 O O . VAL A 1 283 ? -7.734 7.836 8.414 1 90.5 283 VAL A O 1
ATOM 2134 N N . PRO A 1 284 ? -5.961 6.484 8.398 1 92.69 284 PRO A N 1
ATOM 2135 C CA . PRO A 1 284 ? -6.523 5.805 7.227 1 92.69 284 PRO A CA 1
ATOM 2136 C C . PRO A 1 284 ? -7.809 5.043 7.547 1 92.69 284 PRO A C 1
ATOM 2138 O O . PRO A 1 284 ? -7.863 4.309 8.539 1 92.69 284 PRO A O 1
ATOM 2141 N N . ASP A 1 285 ? -8.812 5.199 6.695 1 93.31 285 ASP A N 1
ATOM 2142 C CA . ASP A 1 285 ? -10.094 4.539 6.922 1 93.31 285 ASP A CA 1
ATOM 2143 C C . ASP A 1 285 ? -10.211 3.268 6.082 1 93.31 285 ASP A C 1
ATOM 2145 O O . ASP A 1 285 ? -11.234 2.576 6.137 1 93.31 285 ASP A O 1
ATOM 2149 N N . TYR A 1 286 ? -9.18 3.025 5.297 1 96 286 TYR A N 1
ATOM 2150 C CA . TYR A 1 286 ? -9.211 1.83 4.461 1 96 286 TYR A CA 1
ATOM 2151 C C . TYR A 1 286 ? -7.812 1.272 4.25 1 96 286 TYR A C 1
ATOM 2153 O O . TYR A 1 286 ? -6.852 2.031 4.102 1 96 286 TYR A O 1
ATOM 2161 N N . CYS A 1 287 ? -7.641 0.004 4.23 1 97.56 287 CYS A N 1
ATOM 2162 C CA . CYS A 1 287 ? -6.43 -0.745 3.908 1 97.56 287 CYS A CA 1
ATOM 2163 C C . CYS A 1 287 ? -6.773 -2.109 3.322 1 97.56 287 CYS A C 1
ATOM 2165 O O . CYS A 1 287 ? -7.75 -2.74 3.734 1 97.56 287 CYS A O 1
ATOM 2167 N N . GLU A 1 288 ? -5.992 -2.551 2.404 1 98.56 288 GLU A N 1
ATOM 2168 C CA . GLU A 1 288 ? -6.223 -3.852 1.781 1 98.56 288 GLU A CA 1
ATOM 2169 C C . GLU A 1 288 ? -4.914 -4.613 1.591 1 98.56 288 GLU A C 1
ATOM 2171 O O . GLU A 1 288 ? -3.854 -4.004 1.431 1 98.56 288 GLU A O 1
ATOM 2176 N N . ALA A 1 289 ? -4.992 -5.902 1.643 1 98.38 289 ALA A N 1
ATOM 2177 C CA . ALA A 1 289 ? -3.852 -6.789 1.412 1 98.38 289 ALA A CA 1
ATOM 2178 C C . ALA A 1 289 ? -4.277 -8.039 0.652 1 98.38 289 ALA A C 1
ATOM 2180 O O . ALA A 1 289 ? -5.422 -8.492 0.771 1 98.38 289 ALA A O 1
ATOM 2181 N N . ILE A 1 290 ? -3.379 -8.523 -0.129 1 97.88 290 ILE A N 1
ATOM 2182 C CA . ILE A 1 290 ? -3.631 -9.758 -0.875 1 97.88 290 ILE A CA 1
ATOM 2183 C C . ILE A 1 290 ? -2.725 -10.867 -0.357 1 97.88 290 ILE A C 1
ATOM 2185 O O . ILE A 1 290 ? -1.501 -10.711 -0.319 1 97.88 290 ILE A O 1
ATOM 2189 N N . VAL A 1 291 ? -3.32 -12 0 1 97.06 291 VAL A N 1
ATOM 2190 C CA . VAL A 1 291 ? -2.611 -13.148 0.552 1 97.06 291 VAL A CA 1
ATOM 2191 C C . VAL A 1 291 ? -2.746 -14.344 -0.393 1 97.06 291 VAL A C 1
ATOM 2193 O O . VAL A 1 291 ? -3.859 -14.758 -0.722 1 97.06 291 VAL A O 1
ATOM 2196 N N . ASP A 1 292 ? -1.623 -14.867 -0.813 1 94.88 292 ASP A N 1
ATOM 2197 C CA . ASP A 1 292 ? -1.582 -16.094 -1.605 1 94.88 292 ASP A CA 1
ATOM 2198 C C . ASP A 1 292 ? -1.521 -17.328 -0.707 1 94.88 292 ASP A C 1
ATOM 2200 O O . ASP A 1 292 ? -0.574 -17.484 0.065 1 94.88 292 ASP A O 1
ATOM 2204 N N . VAL A 1 293 ? -2.496 -18.234 -0.854 1 95.81 293 VAL A N 1
ATOM 2205 C CA . VAL A 1 293 ? -2.586 -19.422 -0.009 1 95.81 293 VAL A CA 1
ATOM 2206 C C . VAL A 1 293 ? -2.525 -20.672 -0.874 1 95.81 293 VAL A C 1
ATOM 2208 O O . VAL A 1 293 ? -3.266 -20.797 -1.853 1 95.81 293 VAL A O 1
ATOM 2211 N N . ARG A 1 294 ? -1.645 -21.562 -0.545 1 95.44 294 ARG A N 1
ATOM 2212 C CA . ARG A 1 294 ? -1.558 -22.844 -1.222 1 95.44 294 ARG A CA 1
ATOM 2213 C C . ARG A 1 294 ? -2.08 -23.969 -0.331 1 95.44 294 ARG A C 1
ATOM 2215 O O . ARG A 1 294 ? -1.707 -24.062 0.841 1 95.44 294 ARG A O 1
ATOM 2222 N N . LEU A 1 295 ? -2.924 -24.781 -0.894 1 96.88 295 LEU A N 1
ATOM 2223 C CA . LEU A 1 295 ? -3.635 -25.812 -0.149 1 96.88 295 LEU A CA 1
ATOM 2224 C C . LEU A 1 295 ? -3.006 -27.188 -0.383 1 96.88 295 LEU A C 1
ATOM 2226 O O . LEU A 1 295 ? -3.045 -27.703 -1.499 1 96.88 295 LEU A O 1
ATOM 2230 N N . PRO A 1 296 ? -2.463 -27.781 0.635 1 96.69 296 PRO A N 1
ATOM 2231 C CA . PRO A 1 296 ? -1.998 -29.156 0.454 1 96.69 296 PRO A CA 1
ATOM 2232 C C . PRO A 1 296 ? -3.143 -30.141 0.209 1 96.69 296 PRO A C 1
ATOM 2234 O O . PRO A 1 296 ? -4.309 -29.797 0.427 1 96.69 296 PRO A O 1
ATOM 2237 N N . ILE A 1 297 ? -2.816 -31.312 -0.286 1 96.94 297 ILE A N 1
ATOM 2238 C CA . ILE A 1 297 ? -3.807 -32.344 -0.604 1 96.94 297 ILE A CA 1
ATOM 2239 C C . ILE A 1 297 ? -4.629 -32.656 0.642 1 96.94 297 ILE A C 1
ATOM 2241 O O . ILE A 1 297 ? -4.07 -32.875 1.719 1 96.94 297 ILE A O 1
ATOM 2245 N N . GLY A 1 298 ? -5.941 -32.625 0.472 1 96.94 298 GLY A N 1
ATOM 2246 C CA . GLY A 1 298 ? -6.855 -32.969 1.548 1 96.94 298 GLY A CA 1
ATOM 2247 C C . GLY A 1 298 ? -7.445 -31.75 2.246 1 96.94 298 GLY A C 1
ATOM 2248 O O . GLY A 1 298 ? -8.477 -31.859 2.914 1 96.94 298 GLY A O 1
ATOM 2249 N N . VAL A 1 299 ? -6.773 -30.594 2.209 1 97.19 299 VAL A N 1
ATOM 2250 C CA . VAL A 1 299 ? -7.297 -29.359 2.799 1 97.19 299 VAL A CA 1
ATOM 2251 C C . VAL A 1 299 ? -8.125 -28.594 1.763 1 97.19 299 VAL A C 1
ATOM 2253 O O . VAL A 1 299 ? -7.602 -28.203 0.72 1 97.19 299 VAL A O 1
ATOM 2256 N N . ASP A 1 300 ? -9.336 -28.359 2.029 1 96.94 300 ASP A N 1
ATOM 2257 C CA . ASP A 1 300 ? -10.164 -27.656 1.063 1 96.94 300 ASP A CA 1
ATOM 2258 C C . ASP A 1 300 ? -10.273 -26.172 1.41 1 96.94 300 ASP A C 1
ATOM 2260 O O . ASP A 1 300 ? -9.906 -25.766 2.514 1 96.94 300 ASP A O 1
ATOM 2264 N N . HIS A 1 301 ? -10.719 -25.406 0.431 1 97.5 301 HIS A N 1
ATOM 2265 C CA . HIS A 1 301 ? -10.781 -23.953 0.601 1 97.5 301 HIS A CA 1
ATOM 2266 C C . HIS A 1 301 ? -11.766 -23.562 1.701 1 97.5 301 HIS A C 1
ATOM 2268 O O . HIS A 1 301 ? -11.578 -22.547 2.373 1 97.5 301 HIS A O 1
ATOM 2274 N N . GLU A 1 302 ? -12.75 -24.375 1.926 1 97.44 302 GLU A N 1
ATOM 2275 C CA . GLU A 1 302 ? -13.719 -24.109 2.977 1 97.44 302 GLU A CA 1
ATOM 2276 C C . GLU A 1 302 ? -13.078 -24.172 4.359 1 97.44 302 GLU A C 1
ATOM 2278 O O . GLU A 1 302 ? -13.398 -23.375 5.238 1 97.44 302 GLU A O 1
ATOM 2283 N N . GLU A 1 303 ? -12.203 -25.141 4.527 1 96.94 303 GLU A N 1
ATOM 2284 C CA . GLU A 1 303 ? -11.453 -25.25 5.777 1 96.94 303 GLU A CA 1
ATOM 2285 C C . GLU A 1 303 ? -10.625 -24 6.031 1 96.94 303 GLU A C 1
ATOM 2287 O O . GLU A 1 303 ? -10.578 -23.484 7.156 1 96.94 303 GLU A O 1
ATOM 2292 N N . ILE A 1 304 ? -10 -23.484 5.035 1 97.75 304 ILE A N 1
ATOM 2293 C CA . ILE A 1 304 ? -9.172 -22.297 5.145 1 97.75 304 ILE A CA 1
ATOM 2294 C C . ILE A 1 304 ? -10.055 -21.094 5.5 1 97.75 304 ILE A C 1
ATOM 2296 O O . ILE A 1 304 ? -9.711 -20.312 6.387 1 97.75 304 ILE A O 1
ATOM 2300 N N . GLU A 1 305 ? -11.164 -20.969 4.816 1 97.69 305 GLU A N 1
ATOM 2301 C CA . GLU A 1 305 ? -12.062 -19.844 5.07 1 97.69 305 GLU A CA 1
ATOM 2302 C C . GLU A 1 305 ? -12.594 -19.875 6.5 1 97.69 305 GLU A C 1
ATOM 2304 O O . GLU A 1 305 ? -12.727 -18.828 7.137 1 97.69 305 GLU A O 1
ATOM 2309 N N . GLU A 1 306 ? -12.914 -21.047 6.945 1 97.44 306 GLU A N 1
ATOM 2310 C CA . GLU A 1 306 ? -13.352 -21.172 8.336 1 97.44 306 GLU A CA 1
ATOM 2311 C C . GLU A 1 306 ? -12.266 -20.703 9.297 1 97.44 306 GLU A C 1
ATOM 2313 O O . GLU A 1 306 ? -12.555 -20.016 10.281 1 97.44 306 GLU A O 1
ATOM 2318 N N . MET A 1 307 ? -11.078 -21.125 9.039 1 97.31 307 MET A N 1
ATOM 2319 C CA . MET A 1 307 ? -9.969 -20.719 9.891 1 97.31 307 MET A CA 1
ATOM 2320 C C . MET A 1 307 ? -9.75 -19.203 9.828 1 97.31 307 MET A C 1
ATOM 2322 O O . MET A 1 307 ? -9.453 -18.578 10.844 1 97.31 307 MET A O 1
ATOM 2326 N N . VAL A 1 308 ? -9.844 -18.641 8.648 1 97.94 308 VAL A N 1
ATOM 2327 C CA . VAL A 1 308 ? -9.703 -17.203 8.469 1 97.94 308 VAL A CA 1
ATOM 2328 C C . VAL A 1 308 ? -10.742 -16.469 9.305 1 97.94 308 VAL A C 1
ATOM 2330 O O . VAL A 1 308 ? -10.422 -15.508 10.016 1 97.94 308 VAL A O 1
ATOM 2333 N N . ARG A 1 309 ? -11.992 -16.922 9.25 1 97.62 309 ARG A N 1
ATOM 2334 C CA . ARG A 1 309 ? -13.062 -16.328 10.039 1 97.62 309 ARG A CA 1
ATOM 2335 C C . ARG A 1 309 ? -12.75 -16.406 11.531 1 97.62 309 ARG A C 1
ATOM 2337 O O . ARG A 1 309 ? -12.953 -15.43 12.266 1 97.62 309 ARG A O 1
ATOM 2344 N N . THR A 1 310 ? -12.273 -17.531 11.938 1 97.5 310 THR A N 1
ATOM 2345 C CA . THR A 1 310 ? -11.906 -17.719 13.344 1 97.5 310 THR A CA 1
ATOM 2346 C C . THR A 1 310 ? -10.781 -16.766 13.742 1 97.5 310 THR A C 1
ATOM 2348 O O . THR A 1 310 ? -10.844 -16.141 14.797 1 97.5 310 THR A O 1
ATOM 2351 N N . MET A 1 311 ? -9.805 -16.656 12.938 1 96.56 311 MET A N 1
ATOM 2352 C CA . MET A 1 311 ? -8.648 -15.812 13.227 1 96.56 311 MET A CA 1
ATOM 2353 C C . MET A 1 311 ? -9.055 -14.336 13.273 1 96.56 311 MET A C 1
ATOM 2355 O O . MET A 1 311 ? -8.539 -13.578 14.086 1 96.56 311 MET A O 1
ATOM 2359 N N . ILE A 1 312 ? -9.969 -13.938 12.375 1 96.94 312 ILE A N 1
ATOM 2360 C CA . ILE A 1 312 ? -10.492 -12.578 12.398 1 96.94 312 ILE A CA 1
ATOM 2361 C C . ILE A 1 312 ? -11.219 -12.32 13.719 1 96.94 312 ILE A C 1
ATOM 2363 O O . ILE A 1 312 ? -10.992 -11.305 14.375 1 96.94 312 ILE A O 1
ATOM 2367 N N . ARG A 1 313 ? -12.047 -13.281 14.109 1 96.5 313 ARG A N 1
ATOM 2368 C CA . ARG A 1 313 ? -12.773 -13.156 15.367 1 96.5 313 ARG A CA 1
ATOM 2369 C C . ARG A 1 313 ? -11.812 -13.062 16.547 1 96.5 313 ARG A C 1
ATOM 2371 O O . ARG A 1 313 ? -11.992 -12.227 17.438 1 96.5 313 ARG A O 1
ATOM 2378 N N . GLU A 1 314 ? -10.789 -13.844 16.547 1 96 314 GLU A N 1
ATOM 2379 C CA . GLU A 1 314 ? -9.836 -13.898 17.641 1 96 314 GLU A CA 1
ATOM 2380 C C . GLU A 1 314 ? -8.953 -12.656 17.688 1 96 314 GLU A C 1
ATOM 2382 O O . GLU A 1 314 ? -8.391 -12.32 18.719 1 96 314 GLU A O 1
ATOM 2387 N N . SER A 1 315 ? -8.789 -12.031 16.562 1 93.62 315 SER A N 1
ATOM 2388 C CA . SER A 1 315 ? -7.996 -10.805 16.531 1 93.62 315 SER A CA 1
ATOM 2389 C C . SER A 1 315 ? -8.664 -9.695 17.344 1 93.62 315 SER A C 1
ATOM 2391 O O . SER A 1 315 ? -7.996 -8.758 17.781 1 93.62 315 SER A O 1
ATOM 2393 N N . GLY A 1 316 ? -10.023 -9.742 17.453 1 95.19 316 GLY A N 1
ATOM 2394 C CA . GLY A 1 316 ? -10.773 -8.727 18.172 1 95.19 316 GLY A CA 1
ATOM 2395 C C . GLY A 1 316 ? -11.023 -7.477 17.344 1 95.19 316 GLY A C 1
ATOM 2396 O O . GLY A 1 316 ? -11.641 -6.523 17.828 1 95.19 316 GLY A O 1
ATOM 2397 N N . GLU A 1 317 ? -10.5 -7.477 16.125 1 94.69 317 GLU A N 1
ATOM 2398 C CA . GLU A 1 317 ? -10.664 -6.305 15.273 1 94.69 317 GLU A CA 1
ATOM 2399 C C . GLU A 1 317 ? -12.031 -6.305 14.594 1 94.69 317 GLU A C 1
ATOM 2401 O O . GLU A 1 317 ? -12.547 -7.363 14.227 1 94.69 317 GLU A O 1
ATOM 2406 N N . THR A 1 318 ? -12.633 -5.117 14.469 1 95.31 318 THR A N 1
ATOM 2407 C CA . THR A 1 318 ? -13.891 -4.953 13.758 1 95.31 318 THR A CA 1
ATOM 2408 C C . THR A 1 318 ? -13.664 -4.344 12.375 1 95.31 318 THR A C 1
ATOM 2410 O O . THR A 1 318 ? -12.594 -3.793 12.109 1 95.31 318 THR A O 1
ATOM 2413 N N . GLY A 1 319 ? -14.633 -4.477 11.523 1 96.44 319 GLY A N 1
ATOM 2414 C CA . GLY A 1 319 ? -14.547 -3.877 10.203 1 96.44 319 GLY A CA 1
ATOM 2415 C C . GLY A 1 319 ? -13.633 -4.633 9.258 1 96.44 319 GLY A C 1
ATOM 2416 O O . GLY A 1 319 ? -13.094 -4.059 8.305 1 96.44 319 GLY A O 1
ATOM 2417 N N . ILE A 1 320 ? -13.375 -5.875 9.562 1 98.06 320 ILE A N 1
ATOM 2418 C CA . ILE A 1 320 ? -12.539 -6.715 8.711 1 98.06 320 ILE A CA 1
ATOM 2419 C C . ILE A 1 320 ? -13.414 -7.539 7.77 1 98.06 320 ILE A C 1
ATOM 2421 O O . ILE A 1 320 ? -14.375 -8.18 8.211 1 98.06 320 ILE A O 1
ATOM 2425 N N . GLU A 1 321 ? -13.141 -7.441 6.508 1 97.88 321 GLU A N 1
ATOM 2426 C CA . GLU A 1 321 ? -13.789 -8.25 5.477 1 97.88 321 GLU A CA 1
ATOM 2427 C C . GLU A 1 321 ? -12.75 -8.984 4.629 1 97.88 321 GLU A C 1
ATOM 2429 O O . GLU A 1 321 ? -11.562 -8.648 4.66 1 97.88 321 GLU A O 1
ATOM 2434 N N . TYR A 1 322 ? -13.211 -10.023 3.945 1 97.44 322 TYR A N 1
ATOM 2435 C CA . TYR A 1 322 ? -12.32 -10.672 2.992 1 97.44 322 TYR A CA 1
ATOM 2436 C C . TYR A 1 322 ? -13.094 -11.242 1.812 1 97.44 322 TYR A C 1
ATOM 2438 O O . TYR A 1 322 ? -14.305 -11.453 1.904 1 97.44 322 TYR A O 1
ATOM 2446 N N . GLU A 1 323 ? -12.469 -11.312 0.743 1 97.69 323 GLU A N 1
ATOM 2447 C CA . GLU A 1 323 ? -12.898 -12.039 -0.443 1 97.69 323 GLU A CA 1
ATOM 2448 C C . GLU A 1 323 ? -11.961 -13.211 -0.748 1 97.69 323 GLU A C 1
ATOM 2450 O O . GLU A 1 323 ? -10.742 -13.062 -0.69 1 97.69 323 GLU A O 1
ATOM 2455 N N . ALA A 1 324 ? -12.602 -14.352 -0.98 1 97.25 324 ALA A N 1
ATOM 2456 C CA . ALA A 1 324 ? -11.828 -15.547 -1.333 1 97.25 324 ALA A CA 1
ATOM 2457 C C . ALA A 1 324 ? -11.984 -15.883 -2.812 1 97.25 324 ALA A C 1
ATOM 2459 O O . ALA A 1 324 ? -13.109 -16.047 -3.303 1 97.25 324 ALA A O 1
ATOM 2460 N N . GLN A 1 325 ? -10.891 -15.883 -3.479 1 94.88 325 GLN A N 1
ATOM 2461 C CA . GLN A 1 325 ? -10.867 -16.312 -4.875 1 94.88 325 GLN A CA 1
ATOM 2462 C C . GLN A 1 325 ? -10.25 -17.688 -5.02 1 94.88 325 GLN A C 1
ATOM 2464 O O . GLN A 1 325 ? -9.039 -17.828 -5.191 1 94.88 325 GLN A O 1
ATOM 2469 N N . TRP A 1 326 ? -11.109 -18.641 -5.016 1 93.44 326 TRP A N 1
ATOM 2470 C CA . TRP A 1 326 ? -10.711 -20.047 -5.07 1 93.44 326 TRP A CA 1
ATOM 2471 C C . TRP A 1 326 ? -10.281 -20.438 -6.48 1 93.44 326 TRP A C 1
ATOM 2473 O O . TRP A 1 326 ? -10.953 -20.094 -7.457 1 93.44 326 TRP A O 1
ATOM 2483 N N . LYS A 1 327 ? -9.148 -21.125 -6.531 1 91 327 LYS A N 1
ATOM 2484 C CA . LYS A 1 327 ? -8.648 -21.578 -7.824 1 91 327 LYS A CA 1
ATOM 2485 C C . LYS A 1 327 ? -8.773 -23.094 -7.945 1 91 327 LYS A C 1
ATOM 2487 O O . LYS A 1 327 ? -9.289 -23.609 -8.945 1 91 327 LYS A O 1
ATOM 2492 N N . SER A 1 328 ? -8.25 -23.828 -6.984 1 93.88 328 SER A N 1
ATOM 2493 C CA . SER A 1 328 ? -8.305 -25.281 -6.992 1 93.88 328 SER A CA 1
ATOM 2494 C C . SER A 1 328 ? -7.953 -25.859 -5.625 1 93.88 328 SER A C 1
ATOM 2496 O O . SER A 1 328 ? -7.285 -25.203 -4.824 1 93.88 328 SER A O 1
ATOM 2498 N N . GLU A 1 329 ? -8.508 -27.062 -5.43 1 96.44 329 GLU A N 1
ATOM 2499 C CA . GLU A 1 329 ? -8.008 -27.844 -4.312 1 96.44 329 GLU A CA 1
ATOM 2500 C C . GLU A 1 329 ? -6.707 -28.547 -4.676 1 96.44 329 GLU A C 1
ATOM 2502 O O . GLU A 1 329 ? -6.328 -28.594 -5.848 1 96.44 329 GLU A O 1
ATOM 2507 N N . GLY A 1 330 ? -6.004 -29.031 -3.664 1 96.75 330 GLY A N 1
ATOM 2508 C CA . GLY A 1 330 ? -4.934 -29.969 -3.982 1 96.75 330 GLY A CA 1
ATOM 2509 C C . GLY A 1 330 ? -5.406 -31.156 -4.785 1 96.75 330 GLY A C 1
ATOM 2510 O O . GLY A 1 330 ? -6.52 -31.656 -4.586 1 96.75 330 GLY A O 1
ATOM 2511 N N . ASN A 1 331 ? -4.613 -31.594 -5.711 1 97.56 331 ASN A N 1
ATOM 2512 C CA . ASN A 1 331 ? -5.016 -32.656 -6.617 1 97.56 331 ASN A CA 1
ATOM 2513 C C . ASN A 1 331 ? -3.855 -33.594 -6.93 1 97.56 331 ASN A C 1
ATOM 2515 O O . ASN A 1 331 ? -2.691 -33.219 -6.766 1 97.56 331 ASN A O 1
ATOM 2519 N N . TYR A 1 332 ? -4.238 -34.812 -7.273 1 98 332 TYR A N 1
ATOM 2520 C CA . TYR A 1 332 ? -3.189 -35.812 -7.484 1 98 332 TYR A CA 1
ATOM 2521 C C . TYR A 1 332 ? -3.664 -36.906 -8.414 1 98 332 TYR A C 1
ATOM 2523 O O . TYR A 1 332 ? -4.855 -37 -8.719 1 98 332 TYR A O 1
ATOM 2531 N N . THR A 1 333 ? -2.805 -37.625 -8.992 1 98.38 333 THR A N 1
ATOM 2532 C CA . THR A 1 333 ? -2.955 -38.875 -9.68 1 98.38 333 THR A CA 1
ATOM 2533 C C . THR A 1 333 ? -2.311 -40.031 -8.883 1 98.38 333 THR A C 1
ATOM 2535 O O . THR A 1 333 ? -1.21 -39.875 -8.352 1 98.38 333 THR A O 1
ATOM 2538 N N . ASP A 1 334 ? -3.008 -41.156 -8.805 1 97.56 334 ASP A N 1
ATOM 2539 C CA . ASP A 1 334 ? -2.473 -42.281 -8.047 1 97.56 334 ASP A CA 1
ATOM 2540 C C . ASP A 1 334 ? -1.196 -42.812 -8.688 1 97.56 334 ASP A C 1
ATOM 2542 O O . ASP A 1 334 ? -1.099 -42.906 -9.914 1 97.56 334 ASP A O 1
ATOM 2546 N N . GLU A 1 335 ? -0.29 -43.219 -7.848 1 96.44 335 GLU A N 1
ATOM 2547 C CA . GLU A 1 335 ? 1.007 -43.688 -8.312 1 96.44 335 GLU A CA 1
ATOM 2548 C C . GLU A 1 335 ? 0.852 -44.938 -9.188 1 96.44 335 GLU A C 1
ATOM 2550 O O . GLU A 1 335 ? 1.709 -45.219 -10.023 1 96.44 335 GLU A O 1
ATOM 2555 N N . ASP A 1 336 ? -0.19 -45.594 -9.016 1 96.31 336 ASP A N 1
ATOM 2556 C CA . ASP A 1 336 ? -0.364 -46.844 -9.742 1 96.31 336 ASP A CA 1
ATOM 2557 C C . ASP A 1 336 ? -1.086 -46.625 -11.062 1 96.31 336 ASP A C 1
ATOM 2559 O O . ASP A 1 336 ? -1.292 -47.594 -11.836 1 96.31 336 ASP A O 1
ATOM 2563 N N . ALA A 1 337 ? -1.494 -45.406 -11.336 1 97.75 337 ALA A N 1
ATOM 2564 C CA . ALA A 1 337 ? -2.146 -45.125 -12.609 1 97.75 337 ALA A CA 1
ATOM 2565 C C . ALA A 1 337 ? -1.268 -45.562 -13.789 1 97.75 337 ALA A C 1
ATOM 2567 O O . ALA A 1 337 ? -0.04 -45.438 -13.719 1 97.75 337 ALA A O 1
ATOM 2568 N N . ALA A 1 338 ? -1.867 -45.938 -14.867 1 97.38 338 ALA A N 1
ATOM 2569 C CA . ALA A 1 338 ? -1.178 -46.438 -16.047 1 97.38 338 ALA A CA 1
ATOM 2570 C C . ALA A 1 338 ? -0.181 -45.438 -16.594 1 97.38 338 ALA A C 1
ATOM 2572 O O . ALA A 1 338 ? 0.938 -45.781 -16.969 1 97.38 338 ALA A O 1
ATOM 2573 N N . ILE A 1 339 ? -0.571 -44.219 -16.609 1 98.31 339 ILE A N 1
ATOM 2574 C CA . ILE A 1 339 ? 0.274 -43.156 -17.172 1 98.31 339 ILE A CA 1
ATOM 2575 C C . ILE A 1 339 ? 1.521 -42.969 -16.312 1 98.31 339 ILE A C 1
ATOM 2577 O O . ILE A 1 339 ? 2.613 -42.75 -16.844 1 98.31 339 ILE A O 1
ATOM 2581 N N . VAL A 1 340 ? 1.415 -43.125 -14.992 1 98.56 340 VAL A N 1
ATOM 2582 C CA . VAL A 1 340 ? 2.553 -42.969 -14.094 1 98.56 340 VAL A CA 1
ATOM 2583 C C . VAL A 1 340 ? 3.516 -44.156 -14.289 1 98.56 340 VAL A C 1
ATOM 2585 O O . VAL A 1 340 ? 4.715 -43.938 -14.5 1 98.56 340 VAL A O 1
ATOM 2588 N N . GLN A 1 341 ? 2.955 -45.312 -14.328 1 98.06 341 GLN A N 1
ATOM 2589 C CA . GLN A 1 341 ? 3.766 -46.5 -14.414 1 98.06 341 GLN A CA 1
ATOM 2590 C C . GLN A 1 341 ? 4.488 -46.594 -15.758 1 98.06 341 GLN A C 1
ATOM 2592 O O . GLN A 1 341 ? 5.648 -47 -15.812 1 98.06 341 GLN A O 1
ATOM 2597 N N . THR A 1 342 ? 3.785 -46.219 -16.781 1 98.12 342 THR A N 1
ATOM 2598 C CA . THR A 1 342 ? 4.348 -46.312 -18.125 1 98.12 342 THR A CA 1
ATOM 2599 C C . THR A 1 342 ? 5.504 -45.344 -18.297 1 98.12 342 THR A C 1
ATOM 2601 O O . THR A 1 342 ? 6.57 -45.688 -18.797 1 98.12 342 THR A O 1
ATOM 2604 N N . VAL A 1 343 ? 5.328 -44.125 -17.875 1 98.56 343 VAL A N 1
ATOM 2605 C CA . VAL A 1 343 ? 6.371 -43.094 -18 1 98.56 343 VAL A CA 1
ATOM 2606 C C . VAL A 1 343 ? 7.551 -43.469 -17.109 1 98.56 343 VAL A C 1
ATOM 2608 O O . VAL A 1 343 ? 8.711 -43.344 -17.516 1 98.56 343 VAL A O 1
ATOM 2611 N N . LYS A 1 344 ? 7.27 -43.906 -15.883 1 98.44 344 LYS A N 1
ATOM 2612 C CA . LYS A 1 344 ? 8.32 -44.312 -14.945 1 98.44 344 LYS A CA 1
ATOM 2613 C C . LYS A 1 344 ? 9.18 -45.438 -15.531 1 98.44 344 LYS A C 1
ATOM 2615 O O . LYS A 1 344 ? 10.414 -45.344 -15.523 1 98.44 344 LYS A O 1
ATOM 2620 N N . LYS A 1 345 ? 8.539 -46.438 -16.047 1 98.25 345 LYS A N 1
ATOM 2621 C CA . LYS A 1 345 ? 9.227 -47.562 -16.625 1 98.25 345 LYS A CA 1
ATOM 2622 C C . LYS A 1 345 ? 10.164 -47.156 -17.75 1 98.25 345 LYS A C 1
ATOM 2624 O O . LYS A 1 345 ? 11.336 -47.531 -17.766 1 98.25 345 LYS A O 1
ATOM 2629 N N . ASN A 1 346 ? 9.641 -46.375 -18.672 1 98.38 346 ASN A N 1
ATOM 2630 C CA . ASN A 1 346 ? 10.422 -45.969 -19.844 1 98.38 346 ASN A CA 1
ATOM 2631 C C . ASN A 1 346 ? 11.516 -45 -19.469 1 98.38 346 ASN A C 1
ATOM 2633 O O . ASN A 1 346 ? 12.617 -45.031 -20.031 1 98.38 346 ASN A O 1
ATOM 2637 N N . ALA A 1 347 ? 11.266 -44.094 -18.516 1 98.44 347 ALA A N 1
ATOM 2638 C CA . ALA A 1 347 ? 12.281 -43.156 -18.062 1 98.44 347 ALA A CA 1
ATOM 2639 C C . ALA A 1 347 ? 13.422 -43.875 -17.359 1 98.44 347 ALA A C 1
ATOM 2641 O O . ALA A 1 347 ? 14.594 -43.594 -17.625 1 98.44 347 ALA A O 1
ATOM 2642 N N . GLU A 1 348 ? 13.07 -44.75 -16.484 1 98.5 348 GLU A N 1
ATOM 2643 C CA . GLU A 1 348 ? 14.094 -45.531 -15.773 1 98.5 348 GLU A CA 1
ATOM 2644 C C . GLU A 1 348 ? 14.953 -46.344 -16.734 1 98.5 348 GLU A C 1
ATOM 2646 O O . GLU A 1 348 ? 16.172 -46.406 -16.578 1 98.5 348 GLU A O 1
ATOM 2651 N N . ALA A 1 349 ? 14.336 -46.906 -17.656 1 97.81 349 ALA A N 1
ATOM 2652 C CA . ALA A 1 349 ? 15.055 -47.719 -18.625 1 97.81 349 ALA A CA 1
ATOM 2653 C C . ALA A 1 349 ? 16.016 -46.875 -19.453 1 97.81 349 ALA A C 1
ATOM 2655 O O . ALA A 1 349 ? 17.141 -47.312 -19.734 1 97.81 349 ALA A O 1
ATOM 2656 N N . LEU A 1 350 ? 15.555 -45.75 -19.875 1 96.94 350 LEU A N 1
ATOM 2657 C CA . LEU A 1 350 ? 16.344 -44.938 -20.781 1 96.94 350 LEU A CA 1
ATOM 2658 C C . LEU A 1 350 ? 17.469 -44.219 -20.016 1 96.94 350 LEU A C 1
ATOM 2660 O O . LEU A 1 350 ? 18.594 -44.125 -20.516 1 96.94 350 LEU A O 1
ATOM 2664 N N . TRP A 1 351 ? 17.203 -43.75 -18.828 1 97.31 351 TRP A N 1
ATOM 2665 C CA . TRP A 1 351 ? 18.188 -42.969 -18.078 1 97.31 351 TRP A CA 1
ATOM 2666 C C . TRP A 1 351 ? 19.078 -43.906 -17.25 1 97.31 351 TRP A C 1
ATOM 2668 O O . TRP A 1 351 ? 20.203 -43.531 -16.891 1 97.31 351 TRP A O 1
ATOM 2678 N N . GLY A 1 352 ? 18.578 -45 -16.891 1 97.56 352 GLY A N 1
ATOM 2679 C CA . GLY A 1 352 ? 19.297 -45.875 -16 1 97.56 352 GLY A CA 1
ATOM 2680 C C . GLY A 1 352 ? 19.344 -45.406 -14.562 1 97.56 352 GLY A C 1
ATOM 2681 O O . GLY A 1 352 ? 20.344 -45.594 -13.867 1 97.56 352 GLY A O 1
ATOM 2682 N N . ILE A 1 353 ? 18.328 -44.688 -14.164 1 96.25 353 ILE A N 1
ATOM 2683 C CA . ILE A 1 353 ? 18.234 -44.125 -12.812 1 96.25 353 ILE A CA 1
ATOM 2684 C C . ILE A 1 353 ? 16.844 -44.406 -12.242 1 96.25 353 ILE A C 1
ATOM 2686 O O . ILE A 1 353 ? 15.938 -44.812 -12.977 1 96.25 353 ILE A O 1
ATOM 2690 N N . ASP A 1 354 ? 16.719 -44.219 -10.93 1 95.81 354 ASP A N 1
ATOM 2691 C CA . ASP A 1 354 ? 15.391 -44.281 -10.312 1 95.81 354 ASP A CA 1
ATOM 2692 C C . ASP A 1 354 ? 14.594 -43 -10.586 1 95.81 354 ASP A C 1
ATOM 2694 O O . ASP A 1 354 ? 15.133 -41.906 -10.5 1 95.81 354 ASP A O 1
ATOM 2698 N N . VAL A 1 355 ? 13.422 -43.156 -11.031 1 96.56 355 VAL A N 1
ATOM 2699 C CA . VAL A 1 355 ? 12.5 -42.062 -11.266 1 96.56 355 VAL A CA 1
ATOM 2700 C C . VAL A 1 355 ? 11.352 -42.125 -10.258 1 96.56 355 VAL A C 1
ATOM 2702 O O . VAL A 1 355 ? 10.672 -43.125 -10.141 1 96.56 355 VAL A O 1
ATOM 2705 N N . ILE A 1 356 ? 11.125 -41.031 -9.547 1 95.62 356 ILE A N 1
ATOM 2706 C CA . ILE A 1 356 ? 10.203 -41.156 -8.422 1 95.62 356 ILE A CA 1
ATOM 2707 C C . ILE A 1 356 ? 9.023 -40.188 -8.641 1 95.62 356 ILE A C 1
ATOM 2709 O O . ILE A 1 356 ? 9.195 -39.062 -9.109 1 95.62 356 ILE A O 1
ATOM 2713 N N . PRO A 1 357 ? 7.777 -40.688 -8.383 1 97.5 357 PRO A N 1
ATOM 2714 C CA . PRO A 1 357 ? 6.594 -39.812 -8.359 1 97.5 357 PRO A CA 1
ATOM 2715 C C . PRO A 1 357 ? 6.57 -38.906 -7.152 1 97.5 357 PRO A C 1
ATOM 2717 O O . PRO A 1 357 ? 6.902 -39.312 -6.043 1 97.5 357 PRO A O 1
ATOM 2720 N N . ALA A 1 358 ? 6.238 -37.625 -7.359 1 96.5 358 ALA A N 1
ATOM 2721 C CA . ALA A 1 358 ? 6.238 -36.656 -6.273 1 96.5 358 ALA A CA 1
ATOM 2722 C C . ALA A 1 358 ? 5.203 -35.562 -6.523 1 96.5 358 ALA A C 1
ATOM 2724 O O . ALA A 1 358 ? 4.676 -35.438 -7.633 1 96.5 358 ALA A O 1
ATOM 2725 N N . TYR A 1 359 ? 4.879 -34.875 -5.426 1 95.88 359 TYR A N 1
ATOM 2726 C CA . TYR A 1 359 ? 3.986 -33.719 -5.484 1 95.88 359 TYR A CA 1
ATOM 2727 C C . TYR A 1 359 ? 4.781 -32.406 -5.59 1 95.88 359 TYR A C 1
ATOM 2729 O O . TYR A 1 359 ? 5.926 -32.344 -5.141 1 95.88 359 TYR A O 1
ATOM 2737 N N . GLN A 1 360 ? 4.148 -31.422 -6.152 1 91.31 360 GLN A N 1
ATOM 2738 C CA . GLN A 1 360 ? 4.785 -30.109 -6.246 1 91.31 360 GLN A CA 1
ATOM 2739 C C . GLN A 1 360 ? 4.055 -29.078 -5.395 1 91.31 360 GLN A C 1
ATOM 2741 O O . GLN A 1 360 ? 2.871 -29.25 -5.09 1 91.31 360 GLN A O 1
ATOM 2746 N N . TRP A 1 361 ? 4.785 -28.047 -4.996 1 87.12 361 TRP A N 1
ATOM 2747 C CA . TRP A 1 361 ? 4.242 -27 -4.137 1 87.12 361 TRP A CA 1
ATOM 2748 C C . TRP A 1 361 ? 3.541 -25.938 -4.961 1 87.12 361 TRP A C 1
ATOM 2750 O O . TRP A 1 361 ? 2.771 -25.141 -4.422 1 87.12 361 TRP A O 1
ATOM 2760 N N . ALA A 1 362 ? 3.754 -25.922 -6.227 1 82.5 362 ALA A N 1
ATOM 2761 C CA . ALA A 1 362 ? 3.123 -24.969 -7.129 1 82.5 362 ALA A CA 1
ATOM 2762 C C . ALA A 1 362 ? 1.959 -25.594 -7.883 1 82.5 362 ALA A C 1
ATOM 2764 O O . ALA A 1 362 ? 1.67 -26.781 -7.703 1 82.5 362 ALA A O 1
ATOM 2765 N N . SER A 1 363 ? 1.25 -24.734 -8.617 1 87.38 363 SER A N 1
ATOM 2766 C CA . SER A 1 363 ? 0.137 -25.219 -9.43 1 87.38 363 SER A CA 1
ATOM 2767 C C . SER A 1 363 ? 0.43 -25.078 -10.914 1 87.38 363 SER A C 1
ATOM 2769 O O . SER A 1 363 ? 1.282 -24.281 -11.312 1 87.38 363 SER A O 1
ATOM 2771 N N . SER A 1 364 ? -0.2 -25.906 -11.688 1 91.12 364 SER A N 1
ATOM 2772 C CA . SER A 1 364 ? -0.101 -25.906 -13.141 1 91.12 364 SER A CA 1
ATOM 2773 C C . SER A 1 364 ? -1.431 -26.281 -13.781 1 91.12 364 SER A C 1
ATOM 2775 O O . SER A 1 364 ? -2.441 -26.422 -13.094 1 91.12 364 SER A O 1
ATOM 2777 N N . ASP A 1 365 ? -1.384 -26.391 -15.102 1 95.56 365 ASP A N 1
ATOM 2778 C CA . ASP A 1 365 ? -2.582 -26.75 -15.852 1 95.56 365 ASP A CA 1
ATOM 2779 C C . ASP A 1 365 ? -3.049 -28.156 -15.508 1 95.56 365 ASP A C 1
ATOM 2781 O O . ASP A 1 365 ? -4.168 -28.547 -15.836 1 95.56 365 ASP A O 1
ATOM 2785 N N . ALA A 1 366 ? -2.25 -28.875 -14.836 1 97.25 366 ALA A N 1
ATOM 2786 C CA . ALA A 1 366 ? -2.598 -30.25 -14.484 1 97.25 366 ALA A CA 1
ATOM 2787 C C . ALA A 1 366 ? -3.889 -30.297 -13.672 1 97.25 366 ALA A C 1
ATOM 2789 O O . ALA A 1 366 ? -4.656 -31.266 -13.781 1 97.25 366 ALA A O 1
ATOM 2790 N N . ARG A 1 367 ? -4.113 -29.266 -12.883 1 96.31 367 ARG A N 1
ATOM 2791 C CA . ARG A 1 367 ? -5.289 -29.234 -12.016 1 96.31 367 ARG A CA 1
ATOM 2792 C C . ARG A 1 367 ? -6.574 -29.297 -12.828 1 96.31 367 ARG A C 1
ATOM 2794 O O . ARG A 1 367 ? -7.559 -29.906 -12.391 1 96.31 367 ARG A O 1
ATOM 2801 N N . GLU A 1 368 ? -6.551 -28.781 -14.047 1 97.25 368 GLU A N 1
ATOM 2802 C CA . GLU A 1 368 ? -7.758 -28.719 -14.867 1 97.25 368 GLU A CA 1
ATOM 2803 C C . GLU A 1 368 ? -8.156 -30.109 -15.367 1 97.25 368 GLU A C 1
ATOM 2805 O O . GLU A 1 368 ? -9.344 -30.438 -15.406 1 97.25 368 GLU A O 1
ATOM 2810 N N . TYR A 1 369 ? -7.207 -30.859 -15.742 1 98.38 369 TYR A N 1
ATOM 2811 C CA . TYR A 1 369 ? -7.473 -32.219 -16.219 1 98.38 369 TYR A CA 1
ATOM 2812 C C . TYR A 1 369 ? -7.82 -33.156 -15.078 1 98.38 369 TYR A C 1
ATOM 2814 O O . TYR A 1 369 ? -8.742 -33.969 -15.188 1 98.38 369 TYR A O 1
ATOM 2822 N N . ARG A 1 370 ? -7.102 -33 -14.023 1 97.88 370 ARG A N 1
ATOM 2823 C CA . ARG A 1 370 ? -7.402 -33.844 -12.867 1 97.88 370 ARG A CA 1
ATOM 2824 C C . ARG A 1 370 ? -8.797 -33.531 -12.32 1 97.88 370 ARG A C 1
ATOM 2826 O O . ARG A 1 370 ? -9.484 -34.438 -11.836 1 97.88 370 ARG A O 1
ATOM 2833 N N . ALA A 1 371 ? -9.234 -32.344 -12.43 1 96.25 371 ALA A N 1
ATOM 2834 C CA . ALA A 1 371 ? -10.578 -31.953 -11.992 1 96.25 371 ALA A CA 1
ATOM 2835 C C . ALA A 1 371 ? -11.641 -32.688 -12.812 1 96.25 371 ALA A C 1
ATOM 2837 O O . ALA A 1 371 ? -12.781 -32.844 -12.359 1 96.25 371 ALA A O 1
ATOM 2838 N N . GLN A 1 372 ? -11.234 -33.156 -14 1 97.12 372 GLN A N 1
ATOM 2839 C CA . GLN A 1 372 ? -12.156 -33.906 -14.852 1 97.12 372 GLN A CA 1
ATOM 2840 C C . GLN A 1 372 ? -12.047 -35.406 -14.594 1 97.12 372 GLN A C 1
ATOM 2842 O O . GLN A 1 372 ? -12.664 -36.219 -15.297 1 97.12 372 GLN A O 1
ATOM 2847 N N . GLY A 1 373 ? -11.242 -35.75 -13.633 1 97.38 373 GLY A N 1
ATOM 2848 C CA . GLY A 1 373 ? -11.07 -37.156 -13.305 1 97.38 373 GLY A CA 1
ATOM 2849 C C . GLY A 1 373 ? -10.055 -37.875 -14.195 1 97.38 373 GLY A C 1
ATOM 2850 O O . GLY A 1 373 ? -9.992 -39.094 -14.227 1 97.38 373 GLY A O 1
ATOM 2851 N N . ILE A 1 374 ? -9.32 -37.125 -14.922 1 98.5 374 ILE A N 1
ATOM 2852 C CA . ILE A 1 374 ? -8.336 -37.719 -15.836 1 98.5 374 ILE A CA 1
ATOM 2853 C C . ILE A 1 374 ? -6.996 -37.875 -15.125 1 98.5 374 ILE A C 1
ATOM 2855 O O . ILE A 1 374 ? -6.395 -36.875 -14.703 1 98.5 374 ILE A O 1
ATOM 2859 N N . PRO A 1 375 ? -6.469 -39.094 -15.008 1 98.69 375 PRO A N 1
ATOM 2860 C CA . PRO A 1 375 ? -5.109 -39.219 -14.477 1 98.69 375 PRO A CA 1
ATOM 2861 C C . PRO A 1 375 ? -4.09 -38.406 -15.273 1 98.69 375 PRO A C 1
ATOM 2863 O O . PRO A 1 375 ? -3.936 -38.594 -16.484 1 98.69 375 PRO A O 1
ATOM 2866 N N . THR A 1 376 ? -3.455 -37.469 -14.547 1 98.75 376 THR A N 1
ATOM 2867 C CA . THR A 1 376 ? -2.6 -36.5 -15.219 1 98.75 376 THR A CA 1
ATOM 2868 C C . THR A 1 376 ? -1.241 -36.406 -14.523 1 98.75 376 THR A C 1
ATOM 2870 O O . THR A 1 376 ? -1.168 -36.344 -13.297 1 98.75 376 THR A O 1
ATOM 2873 N N . ILE A 1 377 ? -0.19 -36.406 -15.312 1 98.75 377 ILE A N 1
ATOM 2874 C CA . ILE A 1 377 ? 1.15 -36.219 -14.758 1 98.75 377 ILE A CA 1
ATOM 2875 C C . ILE A 1 377 ? 1.877 -35.094 -15.492 1 98.75 377 ILE A C 1
ATOM 2877 O O . ILE A 1 377 ? 1.454 -34.688 -16.578 1 98.75 377 ILE A O 1
ATOM 2881 N N . GLN A 1 378 ? 2.877 -34.594 -14.82 1 98.12 378 GLN A N 1
ATOM 2882 C CA . GLN A 1 378 ? 3.865 -33.781 -15.492 1 98.12 378 GLN A CA 1
ATOM 2883 C C . GLN A 1 378 ? 5.207 -34.5 -15.594 1 98.12 378 GLN A C 1
ATOM 2885 O O . GLN A 1 378 ? 5.625 -35.188 -14.672 1 98.12 378 GLN A O 1
ATOM 2890 N N . TYR A 1 379 ? 5.785 -34.406 -16.75 1 98.06 379 TYR A N 1
ATOM 2891 C CA . TYR A 1 379 ? 7.137 -34.906 -17 1 98.06 379 TYR A CA 1
ATOM 2892 C C . TYR A 1 379 ? 7.773 -34.188 -18.188 1 98.06 379 TYR A C 1
ATOM 2894 O O . TYR A 1 379 ? 7.324 -34.344 -19.328 1 98.06 379 TYR A O 1
ATOM 2902 N N . GLY A 1 380 ? 8.781 -33.438 -17.859 1 96.81 380 GLY A N 1
ATOM 2903 C CA . GLY A 1 380 ? 9.438 -32.719 -18.953 1 96.81 380 GLY A CA 1
ATOM 2904 C C . GLY A 1 380 ? 10.867 -32.344 -18.625 1 96.81 380 GLY A C 1
ATOM 2905 O O . GLY A 1 380 ? 11.266 -32.344 -17.453 1 96.81 380 GLY A O 1
ATOM 2906 N N . PRO A 1 381 ? 11.625 -32.031 -19.641 1 95.69 381 PRO A N 1
ATOM 2907 C CA . PRO A 1 381 ? 13.039 -31.672 -19.453 1 95.69 381 PRO A CA 1
ATOM 2908 C C . PRO A 1 381 ? 13.242 -30.312 -18.797 1 95.69 381 PRO A C 1
ATOM 2910 O O . PRO A 1 381 ? 12.469 -29.391 -19.047 1 95.69 381 PRO A O 1
ATOM 2913 N N . SER A 1 382 ? 14.258 -30.328 -17.875 1 90 382 SER A N 1
ATOM 2914 C CA . SER A 1 382 ? 14.492 -29.016 -17.266 1 90 382 SER A CA 1
ATOM 2915 C C . SER A 1 382 ? 15.828 -28.969 -16.547 1 90 382 SER A C 1
ATOM 2917 O O . SER A 1 382 ? 16.297 -30 -16.031 1 90 382 SER A O 1
ATOM 2919 N N . ASN A 1 383 ? 16.438 -27.797 -16.719 1 84 383 ASN A N 1
ATOM 2920 C CA . ASN A 1 383 ? 17.359 -27.344 -15.688 1 84 383 ASN A CA 1
ATOM 2921 C C . ASN A 1 383 ? 16.672 -26.406 -14.688 1 84 383 ASN A C 1
ATOM 2923 O O . ASN A 1 383 ? 16.422 -25.25 -14.984 1 84 383 ASN A O 1
ATOM 2927 N N . THR A 1 384 ? 16.328 -26.922 -13.586 1 68.75 384 THR A N 1
ATOM 2928 C CA . THR A 1 384 ? 15.352 -26.312 -12.688 1 68.75 384 THR A CA 1
ATOM 2929 C C . THR A 1 384 ? 15.898 -25 -12.109 1 68.75 384 THR A C 1
ATOM 2931 O O . THR A 1 384 ? 15.141 -24.062 -11.875 1 68.75 384 THR A O 1
ATOM 2934 N N . GLU A 1 385 ? 17.188 -24.781 -11.797 1 62.41 385 GLU A N 1
ATOM 2935 C CA . GLU A 1 385 ? 17.766 -23.594 -11.172 1 62.41 385 GLU A CA 1
ATOM 2936 C C . GLU A 1 385 ? 17.547 -22.359 -12.031 1 62.41 385 GLU A C 1
ATOM 2938 O O . GLU A 1 385 ? 17.438 -21.234 -11.508 1 62.41 385 GLU A O 1
ATOM 2943 N N . GLY A 1 386 ? 17.109 -22.547 -13.211 1 63.78 386 GLY A N 1
ATOM 2944 C CA . GLY A 1 386 ? 17.047 -21.391 -14.102 1 63.78 386 GLY A CA 1
ATOM 2945 C C . GLY A 1 386 ? 15.648 -21.062 -14.562 1 63.78 386 GLY A C 1
ATOM 2946 O O . GLY A 1 386 ? 15.438 -20.078 -15.273 1 63.78 386 GLY A O 1
ATOM 2947 N N . ILE A 1 387 ? 14.766 -21.656 -13.938 1 72.25 387 ILE A N 1
ATOM 2948 C CA . ILE A 1 387 ? 13.398 -21.422 -14.383 1 72.25 387 ILE A CA 1
ATOM 2949 C C . ILE A 1 387 ? 12.914 -20.062 -13.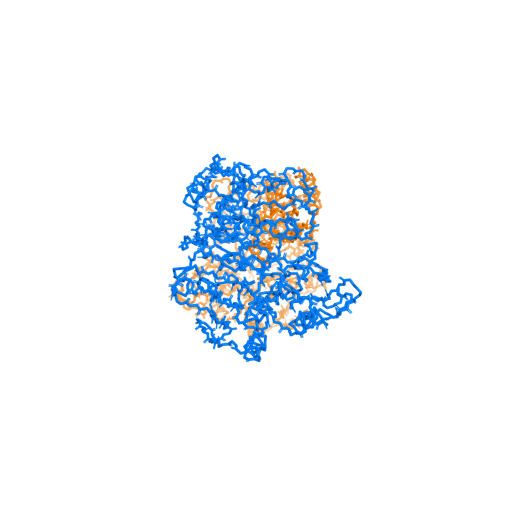898 1 72.25 387 ILE A C 1
ATOM 2951 O O . ILE A 1 387 ? 13.133 -19.688 -12.742 1 72.25 387 ILE A O 1
ATOM 2955 N N . HIS A 1 388 ? 12.344 -19.297 -14.805 1 67.5 388 HIS A N 1
ATOM 2956 C CA . HIS A 1 388 ? 11.82 -17.953 -14.578 1 67.5 388 HIS A CA 1
ATOM 2957 C C . HIS A 1 388 ? 12.938 -16.984 -14.188 1 67.5 388 HIS A C 1
ATOM 2959 O O . HIS A 1 388 ? 12.672 -15.922 -13.633 1 67.5 388 HIS A O 1
ATOM 2965 N N . SER A 1 389 ? 14.195 -17.469 -14.406 1 75.44 389 SER A N 1
ATOM 2966 C CA . SER A 1 389 ? 15.352 -16.625 -14.109 1 75.44 389 SER A CA 1
ATOM 2967 C C . SER A 1 389 ? 16.141 -16.312 -15.375 1 75.44 389 SER A C 1
ATOM 2969 O O . SER A 1 389 ? 15.797 -16.781 -16.469 1 75.44 389 SER A O 1
ATOM 2971 N N . TYR A 1 390 ? 17.094 -15.461 -15.18 1 83.56 390 TYR A N 1
ATOM 2972 C CA . TYR A 1 390 ? 17.969 -15.141 -16.312 1 83.56 390 TYR A CA 1
ATOM 2973 C C . TYR A 1 390 ? 18.812 -16.344 -16.703 1 83.56 390 TYR A C 1
ATOM 2975 O O . TYR A 1 390 ? 19.047 -17.234 -15.891 1 83.56 390 TYR A O 1
ATOM 2983 N N . ASN A 1 391 ? 19.062 -16.422 -17.953 1 92.19 391 ASN A N 1
ATOM 2984 C CA . ASN A 1 391 ? 19.969 -17.422 -18.5 1 92.19 391 ASN A CA 1
ATOM 2985 C C . ASN A 1 391 ? 19.359 -18.828 -18.422 1 92.19 391 ASN A C 1
ATOM 2987 O O . ASN A 1 391 ? 20.047 -19.781 -18.078 1 92.19 391 ASN A O 1
ATOM 2991 N N . GLU A 1 392 ? 18.094 -18.875 -18.625 1 91.94 392 GLU A N 1
ATOM 2992 C CA . GLU A 1 392 ? 17.422 -20.156 -18.719 1 91.94 392 GLU A CA 1
ATOM 2993 C C . GLU A 1 392 ? 18.016 -21.016 -19.844 1 91.94 392 GLU A C 1
ATOM 2995 O O . GLU A 1 392 ? 18.391 -20.5 -20.891 1 91.94 392 GLU A O 1
ATOM 3000 N N . ASN A 1 393 ? 18.141 -22.328 -19.578 1 95.25 393 ASN A N 1
ATOM 3001 C CA . ASN A 1 393 ? 18.656 -23.281 -20.547 1 95.25 393 ASN A CA 1
ATOM 3002 C C . ASN A 1 393 ? 18.125 -24.688 -20.281 1 95.25 393 ASN A C 1
ATOM 3004 O O . ASN A 1 393 ? 17.375 -24.906 -19.328 1 95.25 393 ASN A O 1
ATOM 3008 N N . VAL A 1 394 ? 18.406 -25.609 -21.203 1 96.38 394 VAL A N 1
ATOM 3009 C CA . VAL A 1 394 ? 18.047 -27 -21.031 1 96.38 394 VAL A CA 1
ATOM 3010 C C . VAL A 1 394 ? 19.141 -27.891 -21.609 1 96.38 394 VAL A C 1
ATOM 3012 O O . VAL A 1 394 ? 19.766 -27.547 -22.625 1 96.38 394 VAL A O 1
ATOM 3015 N N . ASP A 1 395 ? 19.406 -28.969 -20.938 1 97.31 395 ASP A N 1
ATOM 3016 C CA . ASP A 1 395 ? 20.344 -29.938 -21.484 1 97.31 395 ASP A CA 1
ATOM 3017 C C . ASP A 1 395 ? 19.766 -30.625 -22.734 1 97.31 395 ASP A C 1
ATOM 3019 O O . ASP A 1 395 ? 18.641 -31.109 -22.719 1 97.31 395 ASP A O 1
ATOM 3023 N N . ILE A 1 396 ? 20.609 -30.734 -23.781 1 98 396 ILE A N 1
ATOM 3024 C CA . ILE A 1 396 ? 20.188 -31.375 -25.031 1 98 396 ILE A CA 1
ATOM 3025 C C . ILE A 1 396 ? 19.812 -32.844 -24.75 1 98 396 ILE A C 1
ATOM 3027 O O . ILE A 1 396 ? 18.766 -33.312 -25.203 1 98 396 ILE A O 1
ATOM 3031 N N . GLU A 1 397 ? 20.578 -33.469 -23.953 1 97.69 397 GLU A N 1
ATOM 3032 C CA . GLU A 1 397 ? 20.297 -34.844 -23.641 1 97.69 397 GLU A CA 1
ATOM 3033 C C . GLU A 1 397 ? 18.953 -35 -22.922 1 97.69 397 GLU A C 1
ATOM 3035 O O . GLU A 1 397 ? 18.219 -35.938 -23.188 1 97.69 397 GLU A O 1
ATOM 3040 N N . ASP A 1 398 ? 18.688 -34.156 -22.062 1 97.62 398 ASP A N 1
ATOM 3041 C CA . ASP A 1 398 ? 17.438 -34.188 -21.328 1 97.62 398 ASP A CA 1
ATOM 3042 C C . ASP A 1 398 ? 16.25 -33.969 -22.266 1 97.62 398 ASP A C 1
ATOM 3044 O O . ASP A 1 398 ? 15.258 -34.719 -22.188 1 97.62 398 ASP A O 1
ATOM 3048 N N . ALA A 1 399 ? 16.375 -33.031 -23.141 1 98 399 ALA A N 1
ATOM 3049 C CA . ALA A 1 399 ? 15.305 -32.75 -24.109 1 98 399 ALA A CA 1
ATOM 3050 C C . ALA A 1 399 ? 15.07 -33.938 -25.031 1 98 399 ALA A C 1
ATOM 3052 O O . ALA A 1 399 ? 13.938 -34.375 -25.219 1 98 399 ALA A O 1
ATOM 3053 N N . VAL A 1 400 ? 16.094 -34.469 -25.531 1 98.38 400 VAL A N 1
ATOM 3054 C CA . VAL A 1 400 ? 16.016 -35.594 -26.469 1 98.38 400 VAL A CA 1
ATOM 3055 C C . VAL A 1 400 ? 15.406 -36.812 -25.766 1 98.38 400 VAL A C 1
ATOM 3057 O O . VAL A 1 400 ? 14.508 -37.438 -26.312 1 98.38 400 VAL A O 1
ATOM 3060 N N . ASN A 1 401 ? 15.883 -37.031 -24.594 1 98.25 401 ASN A N 1
ATOM 3061 C CA . ASN A 1 401 ? 15.383 -38.188 -23.875 1 98.25 401 ASN A CA 1
ATOM 3062 C C . ASN A 1 401 ? 13.922 -38.031 -23.469 1 98.25 401 ASN A C 1
ATOM 3064 O O . ASN A 1 401 ? 13.164 -39 -23.438 1 98.25 401 ASN A O 1
ATOM 3068 N N . ALA A 1 402 ? 13.547 -36.844 -23.141 1 98 402 ALA A N 1
ATOM 3069 C CA . ALA A 1 402 ? 12.125 -36.625 -22.859 1 98 402 ALA A CA 1
ATOM 3070 C C . ALA A 1 402 ? 11.266 -37 -24.062 1 98 402 ALA A C 1
ATOM 3072 O O . ALA A 1 402 ? 10.266 -37.719 -23.906 1 98 402 ALA A O 1
ATOM 3073 N N . GLY A 1 403 ? 11.641 -36.594 -25.25 1 98.12 403 GLY A N 1
ATOM 3074 C CA . GLY A 1 403 ? 10.938 -36.969 -26.453 1 98.12 403 GLY A CA 1
ATOM 3075 C C . GLY A 1 403 ? 10.844 -38.469 -26.656 1 98.12 403 GLY A C 1
ATOM 3076 O O . GLY A 1 403 ? 9.781 -39 -26.984 1 98.12 403 GLY A O 1
ATOM 3077 N N . ARG A 1 404 ? 11.945 -39.094 -26.438 1 98.56 404 ARG A N 1
ATOM 3078 C CA . ARG A 1 404 ? 12 -40.531 -26.594 1 98.56 404 ARG A CA 1
ATOM 3079 C C . ARG A 1 404 ? 11.102 -41.219 -25.578 1 98.56 404 ARG A C 1
ATOM 3081 O O . ARG A 1 404 ? 10.43 -42.219 -25.906 1 98.56 404 ARG A O 1
ATOM 3088 N N . ILE A 1 405 ? 11.117 -40.719 -24.406 1 98.56 405 ILE A N 1
ATOM 3089 C CA . ILE A 1 405 ? 10.297 -41.312 -23.344 1 98.56 405 ILE A CA 1
ATOM 3090 C C . ILE A 1 405 ? 8.82 -41.125 -23.672 1 98.56 405 ILE A C 1
ATOM 3092 O O . ILE A 1 405 ? 8.016 -42.031 -23.453 1 98.56 405 ILE A O 1
ATOM 3096 N N . TYR A 1 406 ? 8.461 -39.938 -24.203 1 98.75 406 TYR A N 1
ATOM 3097 C CA . TYR A 1 406 ? 7.086 -39.75 -24.641 1 98.75 406 TYR A CA 1
ATOM 3098 C C . TYR A 1 406 ? 6.695 -40.781 -25.688 1 98.75 406 TYR A C 1
ATOM 3100 O O . TYR A 1 406 ? 5.652 -41.438 -25.578 1 98.75 406 TYR A O 1
ATOM 3108 N N . ILE A 1 407 ? 7.551 -41 -26.672 1 98.62 407 ILE A N 1
ATOM 3109 C CA . ILE A 1 407 ? 7.285 -41.906 -27.781 1 98.62 407 ILE A CA 1
ATOM 3110 C C . ILE A 1 407 ? 7.105 -43.312 -27.25 1 98.62 407 ILE A C 1
ATOM 3112 O O . ILE A 1 407 ? 6.113 -44 -27.562 1 98.62 407 ILE A O 1
ATOM 3116 N N . LEU A 1 408 ? 8.008 -43.719 -26.422 1 98.44 408 LEU A N 1
ATOM 3117 C CA . LEU A 1 408 ? 7.973 -45.062 -25.891 1 98.44 408 LEU A CA 1
ATOM 3118 C C . LEU A 1 408 ? 6.742 -45.281 -25.016 1 98.44 408 LEU A C 1
ATOM 3120 O O . LEU A 1 408 ? 6.105 -46.344 -25.078 1 98.44 408 LEU A O 1
ATOM 3124 N N . SER A 1 409 ? 6.438 -44.344 -24.203 1 98.62 409 SER A N 1
ATOM 3125 C CA . SER A 1 409 ? 5.277 -44.438 -23.328 1 98.62 409 SER A CA 1
ATOM 3126 C C . SER A 1 409 ? 3.98 -44.469 -24.141 1 98.62 409 SER A C 1
ATOM 3128 O O . SER A 1 409 ? 3.062 -45.219 -23.797 1 98.62 409 SER A O 1
ATOM 3130 N N . LEU A 1 410 ? 3.92 -43.688 -25.141 1 98.5 410 LEU A N 1
ATOM 3131 C CA . LEU A 1 410 ? 2.746 -43.688 -26 1 98.5 410 LEU A CA 1
ATOM 3132 C C . LEU A 1 410 ? 2.615 -45 -26.734 1 98.5 410 LEU A C 1
ATOM 3134 O O . LEU A 1 410 ? 1.507 -45.531 -26.922 1 98.5 410 LEU A O 1
ATOM 3138 N N . CYS A 1 411 ? 3.75 -45.562 -27.141 1 98.12 411 CYS A N 1
ATOM 3139 C CA . CYS A 1 411 ? 3.721 -46.906 -27.734 1 98.12 411 CYS A CA 1
ATOM 3140 C C . CYS A 1 411 ? 3.104 -47.906 -26.781 1 98.12 411 CYS A C 1
ATOM 3142 O O . CYS A 1 411 ? 2.238 -48.719 -27.172 1 98.12 411 CYS A O 1
ATOM 3144 N N . ASP A 1 412 ? 3.537 -47.844 -25.594 1 97.69 412 ASP A N 1
ATOM 3145 C CA . ASP A 1 412 ? 3.016 -48.75 -24.594 1 97.69 412 ASP A CA 1
ATOM 3146 C C . ASP A 1 412 ? 1.517 -48.562 -24.391 1 97.69 412 ASP A C 1
ATOM 3148 O O . ASP A 1 412 ? 0.751 -49.531 -24.375 1 97.69 412 ASP A O 1
ATOM 3152 N N . LEU A 1 413 ? 1.085 -47.344 -24.234 1 97.19 413 LEU A N 1
ATOM 3153 C CA . LEU A 1 413 ? -0.308 -47.031 -23.938 1 97.19 413 LEU A CA 1
ATOM 3154 C C . LEU A 1 413 ? -1.204 -47.375 -25.125 1 97.19 413 LEU A C 1
ATOM 3156 O O . LEU A 1 413 ? -2.379 -47.719 -24.953 1 97.19 413 LEU A O 1
ATOM 3160 N N . MET A 1 414 ? -0.614 -47.312 -26.328 1 96.5 414 MET A N 1
ATOM 3161 C CA . MET A 1 414 ? -1.386 -47.562 -27.547 1 96.5 414 MET A CA 1
ATOM 3162 C C . MET A 1 414 ? -1.285 -49 -27.984 1 96.5 414 MET A C 1
ATOM 3164 O O . MET A 1 414 ? -1.821 -49.375 -29.016 1 96.5 414 MET A O 1
ATOM 3168 N N . GLY A 1 415 ? -0.521 -49.75 -27.281 1 95 415 GLY A N 1
ATOM 3169 C CA . GLY A 1 415 ? -0.452 -51.188 -27.547 1 95 415 GLY A CA 1
ATOM 3170 C C . GLY A 1 415 ? 0.497 -51.562 -28.672 1 95 415 GLY A C 1
ATOM 3171 O O . GLY A 1 415 ? 0.312 -52.562 -29.359 1 95 415 GLY A O 1
ATOM 3172 N N . ILE A 1 416 ? 1.448 -50.656 -28.906 1 92.94 416 ILE A N 1
ATOM 3173 C CA . ILE A 1 416 ? 2.449 -50.938 -29.922 1 92.94 416 ILE A CA 1
ATOM 3174 C C . ILE A 1 416 ? 3.566 -51.781 -29.312 1 92.94 416 ILE A C 1
ATOM 3176 O O . ILE A 1 416 ? 4.223 -51.375 -28.359 1 92.94 416 ILE A O 1
ATOM 3180 N N . GLU A 1 417 ? 3.789 -52.969 -29.797 1 88.81 417 GLU A N 1
ATOM 3181 C CA . GLU A 1 417 ? 4.777 -53.906 -29.281 1 88.81 417 GLU A CA 1
ATOM 3182 C C . GLU A 1 417 ? 6.145 -53.688 -29.922 1 88.81 417 GLU A C 1
ATOM 3184 O O . GLU A 1 417 ? 6.23 -53.281 -31.078 1 88.81 417 GLU A O 1
ATOM 3189 N N . MET B 1 1 ? -6.918 60.219 17.219 1 89.12 1 MET B N 1
ATOM 3190 C CA . MET B 1 1 ? -8.125 59.594 17.766 1 89.12 1 MET B CA 1
ATOM 3191 C C . MET B 1 1 ? -7.789 58.688 18.953 1 89.12 1 MET B C 1
ATOM 3193 O O . MET B 1 1 ? -6.73 58.062 18.984 1 89.12 1 MET B O 1
ATOM 3197 N N . THR B 1 2 ? -8.711 58.656 19.859 1 93.25 2 THR B N 1
ATOM 3198 C CA . THR B 1 2 ? -8.555 57.781 21.031 1 93.25 2 THR B CA 1
ATOM 3199 C C . THR B 1 2 ? -8.938 56.344 20.703 1 93.25 2 THR B C 1
ATOM 3201 O O . THR B 1 2 ? -9.539 56.094 19.656 1 93.25 2 THR B O 1
ATOM 3204 N N . ARG B 1 3 ? -8.594 55.594 21.562 1 95 3 ARG B N 1
ATOM 3205 C CA . ARG B 1 3 ? -8.938 54.156 21.453 1 95 3 ARG B CA 1
ATOM 3206 C C . ARG B 1 3 ? -10.445 53.969 21.312 1 95 3 ARG B C 1
ATOM 3208 O O . ARG B 1 3 ? -10.898 53.188 20.484 1 95 3 ARG B O 1
ATOM 3215 N N . GLU B 1 4 ? -11.211 54.688 22.062 1 95.62 4 GLU B N 1
ATOM 3216 C CA . GLU B 1 4 ? -12.664 54.594 22.031 1 95.62 4 GLU B CA 1
ATOM 3217 C C . GLU B 1 4 ? -13.219 55.094 20.703 1 95.62 4 GLU B C 1
ATOM 3219 O O . GLU B 1 4 ? -14.195 54.562 20.188 1 95.62 4 GLU B O 1
ATOM 3224 N N . GLU B 1 5 ? -12.664 56.156 20.203 1 97 5 GLU B N 1
ATOM 3225 C CA . GLU B 1 5 ? -13.094 56.719 18.922 1 97 5 GLU B CA 1
ATOM 3226 C C . GLU B 1 5 ? -12.781 55.781 17.766 1 97 5 GLU B C 1
ATOM 3228 O O . GLU B 1 5 ? -13.555 55.688 16.812 1 97 5 GLU B O 1
ATOM 3233 N N . ILE B 1 6 ? -11.672 55.156 17.922 1 97.94 6 ILE B N 1
ATOM 3234 C CA . ILE B 1 6 ? -11.266 54.219 16.891 1 97.94 6 ILE B CA 1
ATOM 3235 C C . ILE B 1 6 ? -12.234 53.031 16.891 1 97.94 6 ILE B C 1
ATOM 3237 O O . ILE B 1 6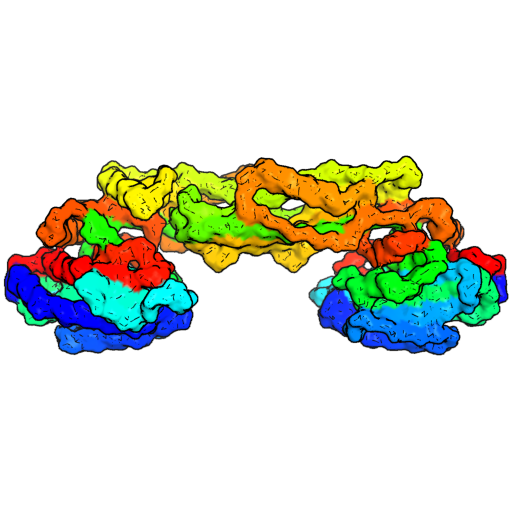 ? -12.625 52.562 15.812 1 97.94 6 ILE B O 1
ATOM 3241 N N . LEU B 1 7 ? -12.648 52.5 18.031 1 97.62 7 LEU B N 1
ATOM 3242 C CA . LEU B 1 7 ? -13.617 51.438 18.125 1 97.62 7 LEU B CA 1
ATOM 3243 C C . LEU B 1 7 ? -14.953 51.844 17.5 1 97.62 7 LEU B C 1
ATOM 3245 O O . LEU B 1 7 ? -15.602 51.062 16.812 1 97.62 7 LEU B O 1
ATOM 3249 N N . LYS B 1 8 ? -15.367 53.094 17.766 1 97.75 8 LYS B N 1
ATOM 3250 C CA . LYS B 1 8 ? -16.609 53.625 17.188 1 97.75 8 LYS B CA 1
ATOM 3251 C C . LYS B 1 8 ? -16.531 53.688 15.672 1 97.75 8 LYS B C 1
ATOM 3253 O O . LYS B 1 8 ? -17.516 53.438 14.977 1 97.75 8 LYS B O 1
ATOM 3258 N N . LEU B 1 9 ? -15.328 54.094 15.234 1 97.75 9 LEU B N 1
ATOM 3259 C CA . LEU B 1 9 ? -15.102 54.125 13.797 1 97.75 9 LEU B CA 1
ATOM 3260 C C . LEU B 1 9 ? -15.266 52.719 13.219 1 97.75 9 LEU B C 1
ATOM 3262 O O . LEU B 1 9 ? -15.906 52.531 12.18 1 97.75 9 LEU B O 1
ATOM 3266 N N . ALA B 1 10 ? -14.734 51.75 13.852 1 98.19 10 ALA B N 1
ATOM 3267 C CA . ALA B 1 10 ? -14.867 50.375 13.414 1 98.19 10 ALA B CA 1
ATOM 3268 C C . ALA B 1 10 ? -16.328 49.906 13.445 1 98.19 10 ALA B C 1
ATOM 3270 O O . ALA B 1 10 ? -16.797 49.25 12.516 1 98.19 10 ALA B O 1
ATOM 3271 N N . GLU B 1 11 ? -17.047 50.281 14.5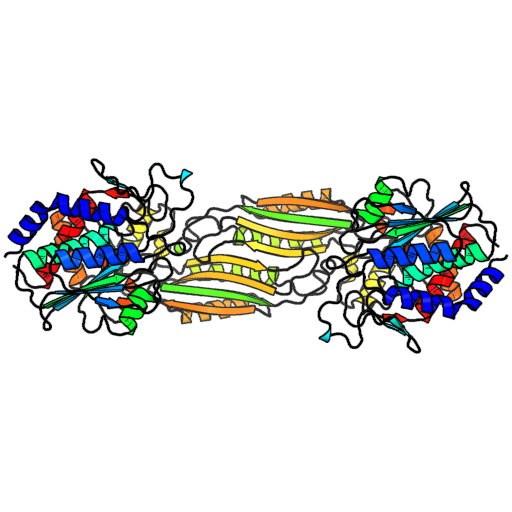23 1 98.19 11 GLU B N 1
ATOM 3272 C CA . GLU B 1 11 ? -18.453 49.938 14.688 1 98.19 11 GLU B CA 1
ATOM 3273 C C . GLU B 1 11 ? -19.312 50.531 13.586 1 98.19 11 GLU B C 1
ATOM 3275 O O . GLU B 1 11 ? -20.281 49.906 13.125 1 98.19 11 GLU B O 1
ATOM 3280 N N . SER B 1 12 ? -18.953 51.656 13.164 1 98.31 12 SER B N 1
ATOM 3281 C CA . SER B 1 12 ? -19.703 52.344 12.125 1 98.31 12 SER B CA 1
ATOM 3282 C C . SER B 1 12 ? -19.516 51.688 10.766 1 98.31 12 SER B C 1
ATOM 3284 O O . SER B 1 12 ? -20.281 51.938 9.836 1 98.31 12 SER B O 1
ATOM 3286 N N . GLN B 1 13 ? -18.531 50.812 10.688 1 98.5 13 GLN B N 1
ATOM 3287 C CA . GLN B 1 13 ? -18.219 50.156 9.414 1 98.5 13 GLN B CA 1
ATOM 3288 C C . GLN B 1 13 ? -18.406 48.656 9.5 1 98.5 13 GLN B C 1
ATOM 3290 O O . GLN B 1 13 ? -17.703 47.906 8.82 1 98.5 13 GLN B O 1
ATOM 3295 N N . THR B 1 14 ? -19.281 48.25 10.383 1 98.31 14 THR B N 1
ATOM 3296 C CA . THR B 1 14 ? -19.5 46.812 10.617 1 98.31 14 THR B CA 1
ATOM 3297 C C . THR B 1 14 ? -20.016 46.156 9.344 1 98.31 14 THR B C 1
ATOM 3299 O O . THR B 1 14 ? -19.578 45.031 9.016 1 98.31 14 THR B O 1
ATOM 3302 N N . GLU B 1 15 ? -20.875 46.75 8.617 1 98.19 15 GLU B N 1
ATOM 3303 C CA . GLU B 1 15 ? -21.406 46.188 7.383 1 98.19 15 GLU B CA 1
ATOM 3304 C C . GLU B 1 15 ? -20.312 46.031 6.332 1 98.19 15 GLU B C 1
ATOM 3306 O O . GLU B 1 15 ? -20.312 45.031 5.578 1 98.19 15 GLU B O 1
ATOM 3311 N N . ASP B 1 16 ? -19.406 47 6.305 1 98.19 16 ASP B N 1
ATOM 3312 C CA . ASP B 1 16 ? -18.266 46.938 5.395 1 98.19 16 ASP B CA 1
ATOM 3313 C C . ASP B 1 16 ? -17.375 45.75 5.742 1 98.19 16 ASP B C 1
ATOM 3315 O O . ASP B 1 16 ? -16.859 45.062 4.852 1 98.19 16 ASP B O 1
ATOM 3319 N N . PHE B 1 17 ? -17.234 45.562 6.992 1 98.25 17 PHE B N 1
ATOM 3320 C CA . PHE B 1 17 ? -16.438 44.406 7.449 1 98.25 17 PHE B CA 1
ATOM 3321 C C . PHE B 1 17 ? -17.078 43.094 7.027 1 98.25 17 PHE B C 1
ATOM 3323 O O . PHE B 1 17 ? -16.406 42.219 6.508 1 98.25 17 PHE B O 1
ATOM 3330 N N . ILE B 1 18 ? -18.375 42.938 7.273 1 98.62 18 ILE B N 1
ATOM 3331 C CA . ILE B 1 18 ? -19.094 41.719 6.93 1 98.62 18 ILE B CA 1
ATOM 3332 C C . ILE B 1 18 ? -19 41.469 5.426 1 98.62 18 ILE B C 1
ATOM 3334 O O . ILE B 1 18 ? -18.797 40.344 4.988 1 98.62 18 ILE B O 1
ATOM 3338 N N . LYS B 1 19 ? -19.078 42.531 4.676 1 98.62 19 LYS B N 1
ATOM 3339 C CA . LYS B 1 19 ? -18.938 42.406 3.227 1 98.62 19 LYS B CA 1
ATOM 3340 C C . LYS B 1 19 ? -17.547 41.969 2.838 1 98.62 19 LYS B C 1
ATOM 3342 O O . LYS B 1 19 ? -17.375 41.188 1.884 1 98.62 19 LYS B O 1
ATOM 3347 N N . LEU B 1 20 ? -16.562 42.5 3.553 1 98.69 20 LEU B N 1
ATOM 3348 C CA . LEU B 1 20 ? -15.188 42.094 3.303 1 98.69 20 LEU B CA 1
ATOM 3349 C C . LEU B 1 20 ? -15.023 40.594 3.494 1 98.69 20 LEU B C 1
ATOM 3351 O O . LEU B 1 20 ? -14.391 39.938 2.672 1 98.69 20 LEU B O 1
ATOM 3355 N N . VAL B 1 21 ? -15.594 40.062 4.566 1 98.62 21 VAL B N 1
ATOM 3356 C CA . VAL B 1 21 ? -15.523 38.625 4.828 1 98.62 21 VAL B CA 1
ATOM 3357 C C . VAL B 1 21 ? -16.203 37.844 3.691 1 98.62 21 VAL B C 1
ATOM 3359 O O . VAL B 1 21 ? -15.625 36.906 3.135 1 98.62 21 VAL B O 1
ATOM 3362 N N . SER B 1 22 ? -17.359 38.25 3.361 1 98.69 22 SER B N 1
ATOM 3363 C CA . SER B 1 22 ? -18.141 37.625 2.314 1 98.69 22 SER B CA 1
ATOM 3364 C C . SER B 1 22 ? -17.391 37.625 0.984 1 98.69 22 SER B C 1
ATOM 3366 O O . SER B 1 22 ? -17.344 36.594 0.296 1 98.69 22 SER B O 1
ATOM 3368 N N . ASP B 1 23 ? -16.844 38.75 0.628 1 98.75 23 ASP B N 1
ATOM 3369 C CA . ASP B 1 23 ? -16.125 38.906 -0.636 1 98.75 23 ASP B CA 1
ATOM 3370 C C . ASP B 1 23 ? -14.922 37.938 -0.689 1 98.75 23 ASP B C 1
ATOM 3372 O O . ASP B 1 23 ? -14.641 37.344 -1.729 1 98.75 23 ASP B O 1
ATOM 3376 N N . LEU B 1 24 ? -14.219 37.844 0.382 1 98.69 24 LEU B N 1
ATOM 3377 C CA . LEU B 1 24 ? -13.078 36.938 0.445 1 98.69 24 LEU B CA 1
ATOM 3378 C C . LEU B 1 24 ? -13.523 35.5 0.254 1 98.69 24 LEU B C 1
ATOM 3380 O O . LEU B 1 24 ? -12.867 34.719 -0.455 1 98.69 24 LEU B O 1
ATOM 3384 N N . ILE B 1 25 ? -14.656 35.125 0.871 1 98.31 25 ILE B N 1
ATOM 3385 C CA . ILE B 1 25 ? -15.156 33.75 0.831 1 98.31 25 ILE B CA 1
ATOM 3386 C C . ILE B 1 25 ? -15.578 33.406 -0.594 1 98.31 25 ILE B C 1
ATOM 3388 O O . ILE B 1 25 ? -15.391 32.25 -1.038 1 98.31 25 ILE B O 1
ATOM 3392 N N . ARG B 1 26 ? -16.047 34.312 -1.303 1 98.38 26 ARG B N 1
ATOM 3393 C CA . ARG B 1 26 ? -16.578 34.094 -2.643 1 98.38 26 ARG B CA 1
ATOM 3394 C C . ARG B 1 26 ? -15.469 33.812 -3.637 1 98.38 26 ARG B C 1
ATOM 3396 O O . ARG B 1 26 ? -15.727 33.344 -4.746 1 98.38 26 ARG B O 1
ATOM 3403 N N . ILE B 1 27 ? -14.266 34.094 -3.277 1 98.12 27 ILE B N 1
ATOM 3404 C CA . ILE B 1 27 ? -13.125 33.812 -4.148 1 98.12 27 ILE B CA 1
ATOM 3405 C C . ILE B 1 27 ? -12.562 32.438 -3.842 1 98.12 27 ILE B C 1
ATOM 3407 O O . ILE B 1 27 ? -11.93 32.219 -2.805 1 98.12 27 ILE B O 1
ATOM 3411 N N . PRO B 1 28 ? -12.758 31.5 -4.746 1 96.31 28 PRO B N 1
ATOM 3412 C CA . PRO B 1 28 ? -12.148 30.188 -4.508 1 96.31 28 PRO B CA 1
ATOM 3413 C C . PRO B 1 28 ? -10.625 30.234 -4.496 1 96.31 28 PRO B C 1
ATOM 3415 O O . PRO B 1 28 ? -10.016 30.828 -5.383 1 96.31 28 PRO B O 1
ATOM 3418 N N . SER B 1 29 ? -10.031 29.688 -3.514 1 97 29 SER B N 1
ATOM 3419 C CA . SER B 1 29 ? -8.578 29.641 -3.379 1 97 29 SER B CA 1
ATOM 3420 C C . SER B 1 29 ? -8.125 28.297 -2.803 1 97 29 SER B C 1
ATOM 3422 O O . SER B 1 29 ? -7.332 28.266 -1.859 1 97 29 SER B O 1
ATOM 3424 N N . GLU B 1 30 ? -8.625 27.25 -3.371 1 93.19 30 GLU B N 1
ATOM 3425 C CA . GLU B 1 30 ? -8.367 25.906 -2.875 1 93.19 30 GLU B CA 1
ATOM 3426 C C . GLU B 1 30 ? -6.902 25.516 -3.076 1 93.19 30 GLU B C 1
ATOM 3428 O O . GLU B 1 30 ? -6.305 25.844 -4.105 1 93.19 30 GLU B O 1
ATOM 3433 N N . ASN B 1 31 ? -6.379 24.969 -2.162 1 88.69 31 ASN B N 1
ATOM 3434 C CA . ASN B 1 31 ? -5.023 24.438 -2.152 1 88.69 31 ASN B CA 1
ATOM 3435 C C . ASN B 1 31 ? -4.996 22.984 -1.679 1 88.69 31 ASN B C 1
ATOM 3437 O O . ASN B 1 31 ? -5.516 22.672 -0.608 1 88.69 31 ASN B O 1
ATOM 3441 N N . PRO B 1 32 ? -4.398 21.984 -2.537 1 79.31 32 PRO B N 1
ATOM 3442 C CA . PRO B 1 32 ? -3.436 22.219 -3.613 1 79.31 32 PRO B CA 1
ATOM 3443 C C . PRO B 1 32 ? -4.082 22.219 -4.996 1 79.31 32 PRO B C 1
ATOM 3445 O O . PRO B 1 32 ? -3.377 22.266 -6.012 1 79.31 32 PRO B O 1
ATOM 3448 N N . THR B 1 33 ? -5.301 22.172 -5.164 1 81.75 33 THR B N 1
ATOM 3449 C CA . THR B 1 33 ? -5.922 21.906 -6.457 1 81.75 33 THR B CA 1
ATOM 3450 C C . THR B 1 33 ? -6.273 23.203 -7.168 1 81.75 33 THR B C 1
ATOM 3452 O O . THR B 1 33 ? -6.734 23.203 -8.312 1 81.75 33 THR B O 1
ATOM 3455 N N . GLY B 1 34 ? -6.004 24.406 -6.613 1 88.69 34 GLY B N 1
ATOM 3456 C CA . GLY B 1 34 ? -6.441 25.672 -7.207 1 88.69 34 GLY B CA 1
ATOM 3457 C C . GLY B 1 34 ? -5.34 26.703 -7.289 1 88.69 34 GLY B C 1
ATOM 3458 O O . GLY B 1 34 ? -4.156 26.375 -7.203 1 88.69 34 GLY B O 1
ATOM 3459 N N . THR B 1 35 ? -5.828 27.969 -7.633 1 93.56 35 THR B N 1
ATOM 3460 C CA . THR B 1 35 ? -4.918 29.109 -7.734 1 93.56 35 THR B CA 1
ATOM 3461 C C . THR B 1 35 ? -5.195 30.125 -6.625 1 93.56 35 THR B C 1
ATOM 3463 O O . THR B 1 35 ? -6.309 30.188 -6.102 1 93.56 35 THR B O 1
ATOM 3466 N N . GLN B 1 36 ? -4.125 30.859 -6.281 1 96.62 36 GLN B N 1
ATOM 3467 C CA . GLN B 1 36 ? -4.242 31.859 -5.227 1 96.62 36 GLN B CA 1
ATOM 3468 C C . GLN B 1 36 ? -4.246 33.281 -5.809 1 96.62 36 GLN B C 1
ATOM 3470 O O . GLN B 1 36 ? -4.379 34.25 -5.07 1 96.62 36 GLN B O 1
ATOM 3475 N N . ARG B 1 37 ? -4.199 33.406 -7.082 1 96.94 37 ARG B N 1
ATOM 3476 C CA . ARG B 1 37 ? -3.957 34.688 -7.746 1 96.94 37 ARG B CA 1
ATOM 3477 C C . ARG B 1 37 ? -5.078 35.688 -7.457 1 96.94 37 ARG B C 1
ATOM 3479 O O . ARG B 1 37 ? -4.824 36.812 -7.051 1 96.94 37 ARG B O 1
ATOM 3486 N N . GLU B 1 38 ? -6.289 35.25 -7.609 1 97.94 38 GLU B N 1
ATOM 3487 C CA . GLU B 1 38 ? -7.422 36.156 -7.473 1 97.94 38 GLU B CA 1
ATOM 3488 C C . GLU B 1 38 ? -7.547 36.688 -6.043 1 97.94 38 GLU B C 1
ATOM 3490 O O . GLU B 1 38 ? -7.832 37.875 -5.828 1 97.94 38 GLU B O 1
ATOM 3495 N N . VAL B 1 39 ? -7.387 35.812 -5.094 1 98.38 39 VAL B N 1
ATOM 3496 C CA . VAL B 1 39 ? -7.555 36.219 -3.703 1 98.38 39 VAL B CA 1
ATOM 3497 C C . VAL B 1 39 ? -6.398 37.125 -3.291 1 98.38 39 VAL B C 1
ATOM 3499 O O . VAL B 1 39 ? -6.59 38.062 -2.508 1 98.38 39 VAL B O 1
ATOM 3502 N N . VAL B 1 40 ? -5.266 36.875 -3.803 1 98.44 40 VAL B N 1
ATOM 3503 C CA . VAL B 1 40 ? -4.109 37.719 -3.531 1 98.44 40 VAL B CA 1
ATOM 3504 C C . VAL B 1 40 ? -4.336 39.125 -4.125 1 98.44 40 VAL B C 1
ATOM 3506 O O . VAL B 1 40 ? -4.066 40.125 -3.475 1 98.44 40 VAL B O 1
ATOM 3509 N N . ASP B 1 41 ? -4.789 39.125 -5.344 1 98.62 41 ASP B N 1
ATOM 3510 C CA . ASP B 1 41 ? -5.102 40.406 -5.992 1 98.62 41 ASP B CA 1
ATOM 3511 C C . ASP B 1 41 ? -6.168 41.156 -5.215 1 98.62 41 ASP B C 1
ATOM 3513 O O . ASP B 1 41 ? -6.094 42.406 -5.094 1 98.62 41 ASP B O 1
ATOM 3517 N N . PHE B 1 42 ? -7.094 40.438 -4.719 1 98.75 42 PHE B N 1
ATOM 3518 C CA . PHE B 1 42 ? -8.148 41.062 -3.928 1 98.75 42 PHE B CA 1
ATOM 3519 C C . PHE B 1 42 ? -7.566 41.75 -2.697 1 98.75 42 PHE B C 1
ATOM 3521 O O . PHE B 1 42 ? -7.914 42.906 -2.391 1 98.75 42 PHE B O 1
ATOM 3528 N N . VAL B 1 43 ? -6.707 41.062 -1.981 1 98.81 43 VAL B N 1
ATOM 3529 C CA . VAL B 1 43 ? -6.09 41.594 -0.773 1 98.81 43 VAL B CA 1
ATOM 3530 C C . VAL B 1 43 ? -5.297 42.844 -1.114 1 98.81 43 VAL B C 1
ATOM 3532 O O . VAL B 1 43 ? -5.406 43.875 -0.425 1 98.81 43 VAL B O 1
ATOM 3535 N N . LYS B 1 44 ? -4.539 42.844 -2.146 1 98.75 44 LYS B N 1
ATOM 3536 C CA . LYS B 1 44 ? -3.738 43.969 -2.559 1 98.75 44 LYS B CA 1
ATOM 3537 C C . LYS B 1 44 ? -4.625 45.188 -2.893 1 98.75 44 LYS B C 1
ATOM 3539 O O . LYS B 1 44 ? -4.316 46.312 -2.514 1 98.75 44 LYS B O 1
ATOM 3544 N N . ASN B 1 45 ? -5.66 44.906 -3.641 1 98.75 45 ASN B N 1
ATOM 3545 C CA . ASN B 1 45 ? -6.578 45.969 -4.012 1 98.75 45 ASN B CA 1
ATOM 3546 C C . ASN B 1 45 ? -7.254 46.594 -2.787 1 98.75 45 ASN B C 1
ATOM 3548 O O . ASN B 1 45 ? -7.461 47.812 -2.729 1 98.75 45 ASN B O 1
ATOM 3552 N N . TYR B 1 46 ? -7.652 45.719 -1.889 1 98.62 46 TYR B N 1
ATOM 3553 C CA . TYR B 1 46 ? -8.273 46.219 -0.663 1 98.62 46 TYR B CA 1
ATOM 3554 C C . TYR B 1 46 ? -7.332 47.156 0.082 1 98.62 46 TYR B C 1
ATOM 3556 O O . TYR B 1 46 ? -7.746 48.219 0.549 1 98.62 46 TYR B O 1
ATOM 3564 N N . LEU B 1 47 ? -6.09 46.75 0.229 1 98.75 47 LEU B N 1
ATOM 3565 C CA . LEU B 1 47 ? -5.094 47.562 0.904 1 98.75 47 LEU B CA 1
ATOM 3566 C C . LEU B 1 47 ? -4.883 48.875 0.164 1 98.75 47 LEU B C 1
ATOM 3568 O O . LEU B 1 47 ? -4.812 49.938 0.787 1 98.75 47 LEU B O 1
ATOM 3572 N N . LYS B 1 48 ? -4.82 48.812 -1.112 1 98.62 48 LYS B N 1
ATOM 3573 C CA . LYS B 1 48 ? -4.656 50 -1.938 1 98.62 48 LYS B CA 1
ATOM 3574 C C . LYS B 1 48 ? -5.801 50.969 -1.724 1 98.62 48 LYS B C 1
ATOM 3576 O O . LYS B 1 48 ? -5.574 52.156 -1.55 1 98.62 48 LYS B O 1
ATOM 3581 N N . GLU B 1 49 ? -6.965 50.5 -1.756 1 98.25 49 GLU B N 1
ATOM 3582 C CA . GLU B 1 49 ? -8.148 51.344 -1.565 1 98.25 49 GLU B CA 1
ATOM 3583 C C . GLU B 1 49 ? -8.164 51.969 -0.174 1 98.25 49 GLU B C 1
ATOM 3585 O O . GLU B 1 49 ? -8.703 53.062 0.014 1 98.25 49 GLU B O 1
ATOM 3590 N N . ALA B 1 50 ? -7.574 51.25 0.759 1 97.81 50 ALA B N 1
ATOM 3591 C CA . ALA B 1 50 ? -7.5 51.75 2.129 1 97.81 50 ALA B CA 1
ATOM 3592 C C . ALA B 1 50 ? -6.332 52.719 2.297 1 97.81 50 ALA B C 1
ATOM 3594 O O . ALA B 1 50 ? -6.113 53.25 3.387 1 97.81 50 ALA B O 1
ATOM 3595 N N . GLY B 1 51 ? -5.527 52.938 1.256 1 97.94 51 GLY B N 1
ATOM 3596 C CA . GLY B 1 51 ? -4.379 53.812 1.311 1 97.94 51 GLY B CA 1
ATOM 3597 C C . GLY B 1 51 ? -3.164 53.188 1.959 1 97.94 51 GLY B C 1
ATOM 3598 O O . GLY B 1 51 ? -2.312 53.875 2.514 1 97.94 51 GLY B O 1
ATOM 3599 N N . ILE B 1 52 ? -3.104 51.906 1.984 1 98.44 52 ILE B N 1
ATOM 3600 C CA . ILE B 1 52 ? -1.989 51.188 2.586 1 98.44 52 ILE B CA 1
ATOM 3601 C C . ILE B 1 52 ? -1.111 50.594 1.488 1 98.44 52 ILE B C 1
ATOM 3603 O O . ILE B 1 52 ? -1.57 49.75 0.7 1 98.44 52 ILE B O 1
ATOM 3607 N N . ALA B 1 53 ? 0.148 51.031 1.467 1 97.94 53 ALA B N 1
ATOM 3608 C CA . ALA B 1 53 ? 1.087 50.438 0.505 1 97.94 53 ALA B CA 1
ATOM 3609 C C . ALA B 1 53 ? 1.392 49 0.834 1 97.94 53 ALA B C 1
ATOM 3611 O O . ALA B 1 53 ? 1.539 48.625 2.004 1 97.94 53 ALA B O 1
ATOM 3612 N N . SER B 1 54 ? 1.383 48.188 -0.207 1 98.31 54 SER B N 1
ATOM 3613 C CA . SER B 1 54 ? 1.701 46.781 -0.015 1 98.31 54 SER B CA 1
ATOM 3614 C C . SER B 1 54 ? 2.654 46.281 -1.094 1 98.31 54 SER B C 1
ATOM 3616 O O . SER B 1 54 ? 2.809 46.906 -2.139 1 98.31 54 SER B O 1
ATOM 3618 N N . GLU B 1 55 ? 3.33 45.219 -0.844 1 98 55 GLU B N 1
ATOM 3619 C CA . GLU B 1 55 ? 4.215 44.562 -1.797 1 98 55 GLU B CA 1
ATOM 3620 C C . GLU B 1 55 ? 3.902 43.062 -1.894 1 98 55 GLU B C 1
ATOM 3622 O O . GLU B 1 55 ? 3.484 42.438 -0.912 1 98 55 GLU B O 1
ATOM 3627 N N . GLU B 1 56 ? 4.023 42.562 -3.115 1 98.12 56 GLU B N 1
ATOM 3628 C CA . GLU B 1 56 ? 3.92 41.125 -3.346 1 98.12 56 GLU B CA 1
ATOM 3629 C C . GLU B 1 56 ? 5.297 40.5 -3.461 1 98.12 56 GLU B C 1
ATOM 3631 O O . GLU B 1 56 ? 6.145 40.969 -4.223 1 98.12 56 GLU B O 1
ATOM 3636 N N . VAL B 1 57 ? 5.555 39.5 -2.619 1 98 57 VAL B N 1
ATOM 3637 C CA . VAL B 1 57 ? 6.785 38.719 -2.695 1 98 57 VAL B CA 1
ATOM 3638 C C . VAL B 1 57 ? 6.445 37.25 -2.836 1 98 57 VAL B C 1
ATOM 3640 O O . VAL B 1 57 ? 5.348 36.812 -2.473 1 98 57 VAL B O 1
ATOM 3643 N N . ALA B 1 58 ? 7.371 36.531 -3.5 1 96.5 58 ALA B N 1
ATOM 3644 C CA . ALA B 1 58 ? 7.059 35.094 -3.691 1 96.5 58 ALA B CA 1
ATOM 3645 C C . ALA B 1 58 ? 8.336 34.281 -3.783 1 96.5 58 ALA B C 1
ATOM 3647 O O . ALA B 1 58 ? 9.273 34.625 -4.496 1 96.5 58 ALA B O 1
ATOM 3648 N N . ALA B 1 59 ? 8.414 33.25 -2.975 1 94.88 59 ALA B N 1
ATOM 3649 C CA . ALA B 1 59 ? 9.414 32.219 -3.195 1 94.88 59 ALA B CA 1
ATOM 3650 C C . ALA B 1 59 ? 9.047 31.344 -4.383 1 94.88 59 ALA B C 1
ATOM 3652 O O . ALA B 1 59 ? 9.922 30.797 -5.059 1 94.88 59 ALA B O 1
ATOM 3653 N N . HIS B 1 60 ? 7.777 31.156 -4.574 1 94.69 60 HIS B N 1
ATOM 3654 C CA . HIS B 1 60 ? 7.16 30.406 -5.668 1 94.69 60 HIS B CA 1
ATOM 3655 C C . HIS B 1 60 ? 6.035 31.203 -6.312 1 94.69 60 HIS B C 1
ATOM 3657 O O . HIS B 1 60 ? 5.172 31.75 -5.617 1 94.69 60 HIS B O 1
ATOM 3663 N N . PRO B 1 61 ? 5.945 31.219 -7.613 1 94.31 61 PRO B N 1
ATOM 3664 C CA . PRO B 1 61 ? 4.969 32.062 -8.289 1 94.31 61 PRO B CA 1
ATOM 3665 C C . PRO B 1 61 ? 3.527 31.672 -7.992 1 94.31 61 PRO B C 1
ATOM 3667 O O . PRO B 1 61 ? 2.627 32.531 -8.031 1 94.31 61 PRO B O 1
ATOM 3670 N N . ASP B 1 62 ? 3.322 30.453 -7.633 1 94.25 62 ASP B N 1
ATOM 3671 C CA . ASP B 1 62 ? 1.971 29.953 -7.41 1 94.25 62 ASP B CA 1
ATOM 3672 C C . ASP B 1 62 ? 1.474 30.312 -6.012 1 94.25 62 ASP B C 1
ATOM 3674 O O . ASP B 1 62 ? 0.278 30.219 -5.73 1 94.25 62 ASP B O 1
ATOM 3678 N N . PHE B 1 63 ? 2.412 30.719 -5.188 1 95.62 63 PHE B N 1
ATOM 3679 C CA . PHE B 1 63 ? 2.051 30.984 -3.803 1 95.62 63 PHE B CA 1
ATOM 3680 C C . PHE B 1 63 ? 2.613 32.344 -3.354 1 95.62 63 PHE B C 1
ATOM 3682 O O . PHE B 1 63 ? 3.434 32.406 -2.436 1 95.62 63 PHE B O 1
ATOM 3689 N N . PRO B 1 64 ? 2.055 33.406 -3.922 1 97.19 64 PRO B N 1
ATOM 3690 C CA . PRO B 1 64 ? 2.547 34.719 -3.559 1 97.19 64 PRO B CA 1
ATOM 3691 C C . PRO B 1 64 ? 2.111 35.156 -2.158 1 97.19 64 PRO B C 1
ATOM 3693 O O . PRO B 1 64 ? 1.1 34.688 -1.647 1 97.19 64 PRO B O 1
ATOM 3696 N N . CYS B 1 65 ? 2.918 36 -1.553 1 98.38 65 CYS B N 1
ATOM 3697 C CA . CYS B 1 65 ? 2.625 36.625 -0.265 1 98.38 65 CYS B CA 1
ATOM 3698 C C . CYS B 1 65 ? 2.4 38.125 -0.42 1 98.38 65 CYS B C 1
ATOM 3700 O O . CYS B 1 65 ? 2.971 38.75 -1.313 1 98.38 65 CYS B O 1
ATOM 3702 N N . VAL B 1 66 ? 1.535 38.719 0.371 1 98.81 66 VAL B N 1
ATOM 3703 C CA . VAL B 1 66 ? 1.311 40.156 0.398 1 98.81 66 VAL B CA 1
ATOM 3704 C C . VAL B 1 66 ? 1.822 40.719 1.715 1 98.81 66 VAL B C 1
ATOM 3706 O O . VAL B 1 66 ? 1.409 40.281 2.793 1 98.81 66 VAL B O 1
ATOM 3709 N N . LEU B 1 67 ? 2.688 41.656 1.618 1 98.81 67 LEU B N 1
ATOM 3710 C CA . LEU B 1 67 ? 3.244 42.344 2.779 1 98.81 67 LEU B CA 1
ATOM 3711 C C . LEU B 1 67 ? 2.809 43.812 2.809 1 98.81 67 LEU B C 1
ATOM 3713 O O . LEU B 1 67 ? 2.691 44.438 1.759 1 98.81 67 LEU B O 1
ATOM 3717 N N . ALA B 1 68 ? 2.607 44.312 4.008 1 98.81 68 ALA B N 1
ATOM 3718 C CA . ALA B 1 68 ? 2.311 45.75 4.215 1 98.81 68 ALA B CA 1
ATOM 3719 C C . ALA B 1 68 ? 2.797 46.219 5.582 1 98.81 68 ALA B C 1
ATOM 3721 O O . ALA B 1 68 ? 3.096 45.406 6.453 1 98.81 68 ALA B O 1
ATOM 3722 N N . LYS B 1 69 ? 2.938 47.438 5.715 1 98.25 69 LYS B N 1
ATOM 3723 C CA . LYS B 1 69 ? 3.391 48.031 6.969 1 98.25 69 LYS B CA 1
ATOM 3724 C C . LYS B 1 69 ? 2.793 49.438 7.164 1 98.25 69 LYS B C 1
ATOM 3726 O O . LYS B 1 69 ? 2.721 50.219 6.219 1 98.25 69 LYS B O 1
ATOM 3731 N N . ILE B 1 70 ? 2.311 49.719 8.336 1 98.25 70 ILE B N 1
ATOM 3732 C CA . ILE B 1 70 ? 1.9 51.062 8.711 1 98.25 70 ILE B CA 1
ATOM 3733 C C . ILE B 1 70 ? 2.592 51.469 10.016 1 98.25 70 ILE B C 1
ATOM 3735 O O . ILE B 1 70 ? 2.975 50.594 10.812 1 98.25 70 ILE B O 1
ATOM 3739 N N . GLY B 1 71 ? 2.76 52.719 10.195 1 96.75 71 GLY B N 1
ATOM 3740 C CA . GLY B 1 71 ? 3.393 53.219 11.406 1 96.75 71 GLY B CA 1
ATOM 3741 C C . GLY B 1 71 ? 4.832 53.656 11.188 1 96.75 71 GLY B C 1
ATOM 3742 O O . GLY B 1 71 ? 5.215 54.031 10.078 1 96.75 71 GLY B O 1
ATOM 3743 N N . LYS B 1 72 ? 5.562 53.688 12.234 1 94.88 72 LYS B N 1
ATOM 3744 C CA . LYS B 1 72 ? 6.926 54.219 12.148 1 94.88 72 LYS B CA 1
ATOM 3745 C C . LYS B 1 72 ? 7.949 53.094 12.336 1 94.88 72 LYS B C 1
ATOM 3747 O O . LYS B 1 72 ? 7.605 52 12.797 1 94.88 72 LYS B O 1
ATOM 3752 N N . GLU B 1 73 ? 9.18 53.312 11.992 1 91.19 73 GLU B N 1
ATOM 3753 C CA . GLU B 1 73 ? 10.234 52.312 12.008 1 91.19 73 GLU B CA 1
ATOM 3754 C C . GLU B 1 73 ? 10.664 51.969 13.43 1 91.19 73 GLU B C 1
ATOM 3756 O O . GLU B 1 73 ? 10.953 50.812 13.75 1 91.19 73 GLU B O 1
ATOM 3761 N N . ASP B 1 74 ? 10.648 52.969 14.219 1 92.38 74 ASP B N 1
ATOM 3762 C CA . ASP B 1 74 ? 11.086 52.781 15.594 1 92.38 74 ASP B CA 1
ATOM 3763 C C . ASP B 1 74 ? 9.898 52.438 16.5 1 92.38 74 ASP B C 1
ATOM 3765 O O . ASP B 1 74 ? 8.766 52.844 16.219 1 92.38 74 ASP B O 1
ATOM 3769 N N . GLY B 1 75 ? 10.125 51.594 17.531 1 94.81 75 GLY B N 1
ATOM 3770 C CA . GLY B 1 75 ? 9.086 51.25 18.5 1 94.81 75 GLY B CA 1
ATOM 3771 C C . GLY B 1 75 ? 8.656 49.781 18.406 1 94.81 75 GLY B C 1
ATOM 3772 O O . GLY B 1 75 ? 9.398 48.938 17.906 1 94.81 75 GLY B O 1
ATOM 3773 N N . PHE B 1 76 ? 7.457 49.594 19 1 96.81 76 PHE B N 1
ATOM 3774 C CA . PHE B 1 76 ? 6.926 48.219 19.047 1 96.81 76 PHE B CA 1
ATOM 3775 C C . PHE B 1 76 ? 6.484 47.75 17.672 1 96.81 76 PHE B C 1
ATOM 3777 O O . PHE B 1 76 ? 5.762 48.469 16.969 1 96.81 76 PHE B O 1
ATOM 3784 N N . SER B 1 77 ? 6.949 46.625 17.25 1 98.25 77 SER B N 1
ATOM 3785 C CA . SER B 1 77 ? 6.609 46.094 15.938 1 98.25 77 SER B CA 1
ATOM 3786 C C . SER B 1 77 ? 5.797 44.781 16.078 1 98.25 77 SER B C 1
ATOM 3788 O O . SER B 1 77 ? 6.254 43.812 16.688 1 98.25 77 SER B O 1
ATOM 3790 N N . VAL B 1 78 ? 4.617 44.781 15.547 1 98.56 78 VAL B N 1
ATOM 3791 C CA . VAL B 1 78 ? 3.764 43.625 15.602 1 98.56 78 VAL B CA 1
ATOM 3792 C C . VAL B 1 78 ? 3.453 43.125 14.188 1 98.56 78 VAL B C 1
ATOM 3794 O O . VAL B 1 78 ? 3.195 43.938 13.289 1 98.56 78 VAL B O 1
ATOM 3797 N N . ILE B 1 79 ? 3.57 41.812 14 1 98.81 79 ILE B N 1
ATOM 3798 C CA . ILE B 1 79 ? 3.209 41.188 12.727 1 98.81 79 ILE B CA 1
ATOM 3799 C C . ILE B 1 79 ? 1.809 40.594 12.82 1 98.81 79 ILE B C 1
ATOM 3801 O O . ILE B 1 79 ? 1.498 39.875 13.781 1 98.81 79 ILE B O 1
ATOM 3805 N N . LEU B 1 80 ? 0.96 40.938 11.914 1 98.88 80 LEU B N 1
ATOM 3806 C CA . LEU B 1 80 ? -0.313 40.281 11.672 1 98.88 80 LEU B CA 1
ATOM 3807 C C . LEU B 1 80 ? -0.192 39.281 10.523 1 98.88 80 LEU B C 1
ATOM 3809 O O . LEU B 1 80 ? 0.186 39.656 9.414 1 98.88 80 LEU B O 1
ATOM 3813 N N . ASN B 1 81 ? -0.506 38 10.852 1 98.75 81 ASN B N 1
ATOM 3814 C CA . ASN B 1 81 ? -0.348 36.969 9.844 1 98.75 81 ASN B CA 1
ATOM 3815 C C . ASN B 1 81 ? -1.664 36.219 9.586 1 98.75 81 ASN B C 1
ATOM 3817 O O . ASN B 1 81 ? -2.445 36 10.508 1 98.75 81 ASN B O 1
ATOM 3821 N N . GLY B 1 82 ? -1.882 35.844 8.367 1 98.38 82 GLY B N 1
ATOM 3822 C CA . GLY B 1 82 ? -3 35.031 7.957 1 98.38 82 GLY B CA 1
ATOM 3823 C C . GLY B 1 82 ? -2.791 34.375 6.602 1 98.38 82 GLY B C 1
ATOM 3824 O O . GLY B 1 82 ? -1.99 34.844 5.797 1 98.38 82 GLY B O 1
ATOM 3825 N N . HIS B 1 83 ? -3.438 33.25 6.371 1 97.75 83 HIS B N 1
ATOM 3826 C CA . HIS B 1 83 ? -3.352 32.625 5.062 1 97.75 83 HIS B CA 1
ATOM 3827 C C . HIS B 1 83 ? -4.684 32.688 4.328 1 97.75 83 HIS B C 1
ATOM 3829 O O . HIS B 1 83 ? -5.746 32.594 4.945 1 97.75 83 HIS B O 1
ATOM 3835 N N . VAL B 1 84 ? -4.586 32.75 2.955 1 98.12 84 VAL B N 1
ATOM 3836 C CA . VAL B 1 84 ? -5.793 32.969 2.166 1 98.12 84 VAL B CA 1
ATOM 3837 C C . VAL B 1 84 ? -6.18 31.688 1.444 1 98.12 84 VAL B C 1
ATOM 3839 O O . VAL B 1 84 ? -7.285 31.578 0.913 1 98.12 84 VAL B O 1
ATOM 3842 N N . ASP B 1 85 ? -5.238 30.719 1.434 1 95.69 85 ASP B N 1
ATOM 3843 C CA . ASP B 1 85 ? -5.598 29.438 0.828 1 95.69 85 ASP B CA 1
ATOM 3844 C C . ASP B 1 85 ? -6.535 28.656 1.734 1 95.69 85 ASP B C 1
ATOM 3846 O O . ASP B 1 85 ? -6.52 28.812 2.955 1 95.69 85 ASP B O 1
ATOM 3850 N N . VAL B 1 86 ? -7.395 27.844 1.022 1 93.5 86 VAL B N 1
ATOM 3851 C CA . VAL B 1 86 ? -8.32 26.984 1.757 1 93.5 86 VAL B CA 1
ATOM 3852 C C . VAL B 1 86 ? -8.219 25.562 1.249 1 93.5 86 VAL B C 1
ATOM 3854 O O . VAL B 1 86 ? -7.719 25.312 0.147 1 93.5 86 VAL B O 1
ATOM 3857 N N . VAL B 1 87 ? -8.609 24.594 2.09 1 87.56 87 VAL B N 1
ATOM 3858 C CA . VAL B 1 87 ? -8.586 23.203 1.666 1 87.56 87 VAL B CA 1
ATOM 3859 C C . VAL B 1 87 ? -9.648 22.969 0.597 1 87.56 87 VAL B C 1
ATOM 3861 O O . VAL B 1 87 ? -10.633 23.703 0.52 1 87.56 87 VAL B O 1
ATOM 3864 N N . PRO B 1 88 ? -9.555 22 -0.235 1 87.31 88 PRO B N 1
ATOM 3865 C CA . PRO B 1 88 ? -10.531 21.719 -1.289 1 87.31 88 PRO B CA 1
ATOM 3866 C C . PRO B 1 88 ? -11.938 21.5 -0.742 1 87.31 88 PRO B C 1
ATOM 3868 O O . PRO B 1 88 ? -12.102 20.906 0.327 1 87.31 88 PRO B O 1
ATOM 3871 N N . ALA B 1 89 ? -12.914 21.891 -1.533 1 86.94 89 ALA B N 1
ATOM 3872 C CA . ALA B 1 89 ? -14.312 21.766 -1.13 1 86.94 89 ALA B CA 1
ATOM 3873 C C . ALA B 1 89 ? -14.766 20.297 -1.179 1 86.94 89 ALA B C 1
ATOM 3875 O O . ALA B 1 89 ? -15.703 19.922 -0.488 1 86.94 89 ALA B O 1
ATOM 3876 N N . GLY B 1 90 ? -14.055 19.547 -1.965 1 82.06 90 GLY B N 1
ATOM 3877 C CA . GLY B 1 90 ? -14.43 18.156 -2.059 1 82.06 90 GLY B CA 1
ATOM 3878 C C . GLY B 1 90 ? -15.711 17.922 -2.828 1 82.06 90 GLY B C 1
ATOM 3879 O O . GLY B 1 90 ? -15.953 18.562 -3.85 1 82.06 90 GLY B O 1
ATOM 3880 N N . ASP B 1 91 ? -16.609 16.922 -2.379 1 80.69 91 ASP B N 1
ATOM 3881 C CA . ASP B 1 91 ? -17.859 16.578 -3.037 1 80.69 91 ASP B CA 1
ATOM 3882 C C . ASP B 1 91 ? -18.922 17.656 -2.824 1 80.69 91 ASP B C 1
ATOM 3884 O O . ASP B 1 91 ? -19.484 17.766 -1.736 1 80.69 91 ASP B O 1
ATOM 3888 N N . ARG B 1 92 ? -19.266 18.344 -3.822 1 89.5 92 ARG B N 1
ATOM 3889 C CA . ARG B 1 92 ? -20.172 19.469 -3.748 1 89.5 92 ARG B CA 1
ATOM 3890 C C . ARG B 1 92 ? -21.578 19.016 -3.324 1 89.5 92 ARG B C 1
ATOM 3892 O O . ARG B 1 92 ? -22.328 19.797 -2.736 1 89.5 92 ARG B O 1
ATOM 3899 N N . GLU B 1 93 ? -21.797 17.719 -3.504 1 89.69 93 GLU B N 1
ATOM 3900 C CA . GLU B 1 93 ? -23.109 17.188 -3.18 1 89.69 93 GLU B CA 1
ATOM 3901 C C . GLU B 1 93 ? -23.312 17.094 -1.671 1 89.69 93 GLU B C 1
ATOM 3903 O O . GLU B 1 93 ? -24.453 17.016 -1.193 1 89.69 93 GLU B O 1
ATOM 3908 N N . GLN B 1 94 ? -22.297 17.203 -1.021 1 86.56 94 GLN B N 1
ATOM 3909 C CA . GLN B 1 94 ? -22.359 17.062 0.431 1 86.56 94 GLN B CA 1
ATOM 3910 C C . GLN B 1 94 ? -22.531 18.422 1.102 1 86.56 94 GLN B C 1
ATOM 3912 O O . GLN B 1 94 ? -22.719 18.5 2.318 1 86.56 94 GLN B O 1
ATOM 3917 N N . TRP B 1 95 ? -22.516 19.438 0.291 1 91.5 95 TRP B N 1
ATOM 3918 C CA . TRP B 1 95 ? -22.719 20.797 0.802 1 91.5 95 TRP B CA 1
ATOM 3919 C C . TRP B 1 95 ? -24.188 21.188 0.751 1 91.5 95 TRP B C 1
ATOM 3921 O O . TRP B 1 95 ? -24.891 20.859 -0.208 1 91.5 95 TRP B O 1
ATOM 3931 N N . GLU B 1 96 ? -24.609 21.797 1.789 1 95 96 GLU B N 1
ATOM 3932 C CA . GLU B 1 96 ? -25.969 22.312 1.828 1 95 96 GLU B CA 1
ATOM 3933 C C . GLU B 1 96 ? -26.078 23.641 1.075 1 95 96 GLU B C 1
ATOM 3935 O O . GLU B 1 96 ? -27.188 24.094 0.767 1 95 96 GLU B O 1
ATOM 3940 N N . PHE B 1 97 ? -25.031 24.281 0.849 1 96.06 97 PHE B N 1
ATOM 3941 C CA . PHE B 1 97 ? -24.875 25.531 0.096 1 96.06 97 PHE B CA 1
ATOM 3942 C C . PHE B 1 97 ? -23.578 25.5 -0.719 1 96.06 97 PHE B C 1
ATOM 3944 O O . PHE B 1 97 ? -22.734 24.625 -0.521 1 96.06 97 PHE B O 1
ATOM 3951 N N . ASP B 1 98 ? -23.547 26.406 -1.657 1 96.56 98 ASP B N 1
ATOM 3952 C CA . ASP B 1 98 ? -22.312 26.484 -2.43 1 96.56 98 ASP B CA 1
ATOM 3953 C C . ASP B 1 98 ? -21.125 26.828 -1.535 1 96.56 98 ASP B C 1
ATOM 3955 O O . ASP B 1 98 ? -21.172 27.828 -0.795 1 96.56 98 ASP B O 1
ATOM 3959 N N . PRO B 1 99 ? -20.094 26.031 -1.588 1 95.81 99 PRO B N 1
ATOM 3960 C CA . PRO B 1 99 ? -18.953 26.266 -0.698 1 95.81 99 PRO B CA 1
ATOM 3961 C C . PRO B 1 99 ? -18.344 27.641 -0.868 1 95.81 99 PRO B C 1
ATOM 3963 O O . PRO B 1 99 ? -17.641 28.125 0.028 1 95.81 99 PRO B O 1
ATOM 3966 N N . PHE B 1 100 ? -18.578 28.328 -1.946 1 97.75 100 PHE B N 1
ATOM 3967 C CA . PHE B 1 100 ? -18 29.656 -2.172 1 97.75 100 PHE B CA 1
ATOM 3968 C C . PHE B 1 100 ? -19.094 30.688 -2.379 1 97.75 100 PHE B C 1
ATOM 3970 O O . PHE B 1 100 ? -18.922 31.625 -3.174 1 97.75 100 PHE B O 1
ATOM 3977 N N . SER B 1 101 ? -20.141 30.484 -1.641 1 97.5 101 SER B N 1
ATOM 3978 C CA . SER B 1 101 ? -21.266 31.406 -1.754 1 97.5 101 SER B CA 1
ATOM 3979 C C . SER B 1 101 ? -20.984 32.719 -1.048 1 97.5 101 SER B C 1
ATOM 3981 O O . SER B 1 101 ? -21.391 33.781 -1.515 1 97.5 101 SER B O 1
ATOM 3983 N N . GLY B 1 102 ? -20.328 32.688 0.052 1 97.88 102 GLY B N 1
ATOM 3984 C CA . GLY B 1 102 ? -20.172 33.875 0.88 1 97.88 102 GLY B CA 1
ATOM 3985 C C . GLY B 1 102 ? -21.5 34.438 1.391 1 97.88 102 GLY B C 1
ATOM 3986 O O . GLY B 1 102 ? -21.594 35.625 1.705 1 97.88 102 GLY B O 1
ATOM 3987 N N . GLU B 1 103 ? -22.422 33.531 1.43 1 98.25 103 GLU B N 1
ATOM 3988 C CA . GLU B 1 103 ? -23.766 33.969 1.813 1 98.25 103 GLU B CA 1
ATOM 3989 C C . GLU B 1 103 ? -23.797 34.438 3.26 1 98.25 103 GLU B C 1
ATOM 3991 O O . GLU B 1 103 ? -23.219 33.812 4.145 1 98.25 103 GLU B O 1
ATOM 3996 N N . VAL B 1 104 ? -24.422 35.625 3.426 1 98.31 104 VAL B N 1
ATOM 3997 C CA . VAL B 1 104 ? -24.609 36.188 4.754 1 98.31 104 VAL B CA 1
ATOM 3998 C C . VAL B 1 104 ? -26.047 35.969 5.215 1 98.31 104 VAL B C 1
ATOM 4000 O O . VAL B 1 104 ? -26.984 36.469 4.613 1 98.31 104 VAL B O 1
ATOM 4003 N N . THR B 1 105 ? -26.125 35.188 6.262 1 97.38 105 THR B N 1
ATOM 4004 C CA . THR B 1 105 ? -27.438 35 6.871 1 97.38 105 THR B CA 1
ATOM 4005 C C . THR B 1 105 ? -27.609 35.938 8.07 1 97.38 105 THR B C 1
ATOM 4007 O O . THR B 1 105 ? -26.859 36.906 8.234 1 97.38 105 THR B O 1
ATOM 4010 N N . ASP B 1 106 ? -28.656 35.688 8.906 1 96.75 106 ASP B N 1
ATOM 4011 C CA . ASP B 1 106 ? -28.891 36.531 10.078 1 96.75 106 ASP B CA 1
ATOM 4012 C C . ASP B 1 106 ? -27.781 36.375 11.117 1 96.75 106 ASP B C 1
ATOM 4014 O O . ASP B 1 106 ? -27.5 37.281 11.883 1 96.75 106 ASP B O 1
ATOM 4018 N N . LYS B 1 107 ? -27.109 35.156 11.094 1 97.06 107 LYS B N 1
ATOM 4019 C CA . LYS B 1 107 ? -26.172 34.906 12.188 1 97.06 107 LYS B CA 1
ATOM 4020 C C . LYS B 1 107 ? -24.828 34.438 11.648 1 97.06 107 LYS B C 1
ATOM 4022 O O . LYS B 1 107 ? -23.812 34.5 12.352 1 97.06 107 LYS B O 1
ATOM 4027 N N . LEU B 1 108 ? -24.922 33.969 10.383 1 97.25 108 LEU B N 1
ATOM 4028 C CA . LEU B 1 108 ? -23.75 33.281 9.906 1 97.25 108 LEU B CA 1
ATOM 4029 C C . LEU B 1 108 ? -23.281 33.812 8.562 1 97.25 108 LEU B C 1
ATOM 4031 O O . LEU B 1 108 ? -24.078 34.406 7.816 1 97.25 108 LEU B O 1
ATOM 4035 N N . ILE B 1 109 ? -22.031 33.688 8.312 1 97.75 109 ILE B N 1
ATOM 4036 C CA . ILE B 1 109 ? -21.484 33.719 6.961 1 97.75 109 ILE B CA 1
ATOM 4037 C C . ILE B 1 109 ? -21.094 32.312 6.531 1 97.75 109 ILE B C 1
ATOM 4039 O O . ILE B 1 109 ? -20.453 31.578 7.289 1 97.75 109 ILE B O 1
ATOM 4043 N N . LEU B 1 110 ? -21.516 31.984 5.332 1 96.94 110 LEU B N 1
ATOM 4044 C CA . LEU B 1 110 ? -21.391 30.594 4.898 1 96.94 110 LEU B CA 1
ATOM 4045 C C . LEU B 1 110 ? -20.281 30.469 3.852 1 96.94 110 LEU B C 1
ATOM 4047 O O . LEU B 1 110 ? -20.109 31.344 3.008 1 96.94 110 LEU B O 1
ATOM 4051 N N . GLY B 1 111 ? -19.531 29.328 3.982 1 96 111 GLY B N 1
ATOM 4052 C CA . GLY B 1 111 ? -18.609 29.016 2.904 1 96 111 GLY B CA 1
ATOM 4053 C C . GLY B 1 111 ? -17.281 28.438 3.395 1 96 111 GLY B C 1
ATOM 4054 O O . GLY B 1 111 ? -16.891 28.656 4.543 1 96 111 GLY B O 1
ATOM 4055 N N . ARG B 1 112 ? -16.594 27.766 2.441 1 94.25 112 ARG B N 1
ATOM 4056 C CA . ARG B 1 112 ? -15.25 27.234 2.705 1 94.25 112 ARG B CA 1
ATOM 4057 C C . ARG B 1 112 ? -14.266 28.359 3.006 1 94.25 112 ARG B C 1
ATOM 4059 O O . ARG B 1 112 ? -14.18 29.328 2.252 1 94.25 112 ARG B O 1
ATOM 4066 N N . GLY B 1 113 ? -13.586 28.281 4.199 1 94.62 113 GLY B N 1
ATOM 4067 C CA . GLY B 1 113 ? -12.594 29.281 4.574 1 94.62 113 GLY B CA 1
ATOM 4068 C C . GLY B 1 113 ? -13.125 30.297 5.555 1 94.62 113 GLY B C 1
ATOM 4069 O O . GLY B 1 113 ? -12.367 31.125 6.078 1 94.62 113 GLY B O 1
ATOM 4070 N N . THR B 1 114 ? -14.391 30.188 5.871 1 95.94 114 THR B N 1
ATOM 4071 C CA . THR B 1 114 ? -14.938 31.156 6.809 1 95.94 114 THR B CA 1
ATOM 4072 C C . THR B 1 114 ? -14.219 31.094 8.148 1 95.94 114 THR B C 1
ATOM 4074 O O . THR B 1 114 ? -13.641 32.094 8.602 1 95.94 114 THR B O 1
ATOM 4077 N N . SER B 1 115 ? -14.172 29.906 8.672 1 94.12 115 SER B N 1
ATOM 4078 C CA . SER B 1 115 ? -13.5 29.719 9.953 1 94.12 115 SER B CA 1
ATOM 4079 C C . SER B 1 115 ? -12 29.547 9.766 1 94.12 115 SER B C 1
ATOM 4081 O O . SER B 1 115 ? -11.203 30.047 10.57 1 94.12 115 SER B O 1
ATOM 4083 N N . ASP B 1 116 ? -11.484 28.984 8.742 1 91.75 116 ASP B N 1
ATOM 4084 C CA . ASP B 1 116 ? -10.078 28.688 8.508 1 91.75 116 ASP B CA 1
ATOM 4085 C C . ASP B 1 116 ? -9.633 29.156 7.125 1 91.75 116 ASP B C 1
ATOM 4087 O O . ASP B 1 116 ? -9.648 28.391 6.164 1 91.75 116 ASP B O 1
ATOM 4091 N N . MET B 1 117 ? -9.352 30.406 6.898 1 94.31 117 MET B N 1
ATOM 4092 C CA . MET B 1 117 ? -9.445 31.391 7.977 1 94.31 117 MET B CA 1
ATOM 4093 C C . MET B 1 117 ? -9.68 32.781 7.414 1 94.31 117 MET B C 1
ATOM 4095 O O . MET B 1 117 ? -9.117 33.75 7.91 1 94.31 117 MET B O 1
ATOM 4099 N N . LYS B 1 118 ? -10.445 32.844 6.402 1 97.81 118 LYS B N 1
ATOM 4100 C CA . LYS B 1 118 ? -10.602 34.125 5.684 1 97.81 118 LYS B CA 1
ATOM 4101 C C . LYS B 1 118 ? -11.367 35.125 6.523 1 97.81 118 LYS B C 1
ATOM 4103 O O . LYS B 1 118 ? -11.211 36.344 6.344 1 97.81 118 LYS B O 1
ATOM 4108 N N . ALA B 1 119 ? -12.211 34.719 7.43 1 98.06 119 ALA B N 1
ATOM 4109 C CA . ALA B 1 119 ? -12.805 35.656 8.359 1 98.06 119 ALA B CA 1
ATOM 4110 C C . ALA B 1 119 ? -11.734 36.312 9.234 1 98.06 119 ALA B C 1
ATOM 4112 O O . ALA B 1 119 ? -11.805 37.5 9.531 1 98.06 119 ALA B O 1
ATOM 4113 N N . GLY B 1 120 ? -10.828 35.531 9.719 1 98.31 120 GLY B N 1
ATOM 4114 C CA . GLY B 1 120 ? -9.695 36.062 10.461 1 98.31 120 GLY B CA 1
ATOM 4115 C C . GLY B 1 120 ? -8.852 37.031 9.648 1 98.31 120 GLY B C 1
ATOM 4116 O O . GLY B 1 120 ? -8.461 38.062 10.141 1 98.31 120 GLY B O 1
ATOM 4117 N N . VAL B 1 121 ? -8.594 36.656 8.406 1 98.75 121 VAL B N 1
ATOM 4118 C CA . VAL B 1 121 ? -7.832 37.531 7.504 1 98.75 121 VAL B CA 1
ATOM 4119 C C . VAL B 1 121 ? -8.555 38.844 7.324 1 98.75 121 VAL B C 1
ATOM 4121 O O . VAL B 1 121 ? -7.926 39.906 7.348 1 98.75 121 VAL B O 1
ATOM 4124 N N . ALA B 1 122 ? -9.844 38.781 7.125 1 98.81 122 ALA B N 1
ATOM 4125 C CA . ALA B 1 122 ? -10.641 40 7 1 98.81 122 ALA B CA 1
ATOM 4126 C C . ALA B 1 122 ? -10.469 40.906 8.227 1 98.81 122 ALA B C 1
ATOM 4128 O O . ALA B 1 122 ? -10.383 42.125 8.102 1 98.81 122 ALA B O 1
ATOM 4129 N N . GLY B 1 123 ? -10.484 40.25 9.367 1 98.75 123 GLY B N 1
ATOM 4130 C CA . GLY B 1 123 ? -10.273 41 10.594 1 98.75 123 GLY B CA 1
ATOM 4131 C C . GLY B 1 123 ? -8.945 41.75 10.617 1 98.75 123 GLY B C 1
ATOM 4132 O O . GLY B 1 123 ? -8.883 42.906 11.055 1 98.75 123 GLY B O 1
ATOM 4133 N N . LEU B 1 124 ? -7.891 41.125 10.195 1 98.88 124 LEU B N 1
ATOM 4134 C CA . LEU B 1 124 ? -6.57 41.75 10.148 1 98.88 124 LEU B CA 1
ATOM 4135 C C . LEU B 1 124 ? -6.562 42.938 9.195 1 98.88 124 LEU B C 1
ATOM 4137 O O . LEU B 1 124 ? -6.078 44.031 9.547 1 98.88 124 LEU B O 1
ATOM 4141 N N . LEU B 1 125 ? -7.09 42.719 8.008 1 98.88 125 LEU B N 1
ATOM 4142 C CA . LEU B 1 125 ? -7.141 43.75 6.984 1 98.88 125 LEU B CA 1
ATOM 4143 C C . LEU B 1 125 ? -7.965 44.938 7.461 1 98.88 125 LEU B C 1
ATOM 4145 O O . LEU B 1 125 ? -7.551 46.094 7.301 1 98.88 125 LEU B O 1
ATOM 4149 N N . PHE B 1 126 ? -9.047 44.625 8.039 1 98.75 126 PHE B N 1
ATOM 4150 C CA . PHE B 1 126 ? -9.961 45.656 8.539 1 98.75 126 PHE B CA 1
ATOM 4151 C C . PHE B 1 126 ? -9.297 46.469 9.648 1 98.75 126 PHE B C 1
ATOM 4153 O O . PHE B 1 126 ? -9.438 47.719 9.688 1 98.75 126 PHE B O 1
ATOM 4160 N N . ALA B 1 127 ? -8.633 45.781 10.523 1 98.69 127 ALA B N 1
ATOM 4161 C CA . ALA B 1 127 ? -7.938 46.469 11.609 1 98.69 127 ALA B CA 1
ATOM 4162 C C . ALA B 1 127 ? -6.918 47.469 11.055 1 98.69 127 ALA B C 1
ATOM 4164 O O . ALA B 1 127 ? -6.82 48.594 11.539 1 98.69 127 ALA B O 1
ATOM 4165 N N . MET B 1 128 ? -6.18 47.062 10.109 1 98.5 128 MET B N 1
ATOM 4166 C CA . MET B 1 128 ? -5.188 47.969 9.508 1 98.5 128 MET B CA 1
ATOM 4167 C C . MET B 1 128 ? -5.863 49.156 8.836 1 98.5 128 MET B C 1
ATOM 4169 O O . MET B 1 128 ? -5.387 50.281 8.938 1 98.5 128 MET B O 1
ATOM 4173 N N . LYS B 1 129 ? -6.941 48.906 8.125 1 98.69 129 LYS B N 1
ATOM 4174 C CA . LYS B 1 129 ? -7.688 49.969 7.473 1 98.69 129 LYS B CA 1
ATOM 4175 C C . LYS B 1 129 ? -8.18 51 8.492 1 98.69 129 LYS B C 1
ATOM 4177 O O . LYS B 1 129 ? -7.988 52.188 8.305 1 98.69 129 LYS B O 1
ATOM 4182 N N . ILE B 1 130 ? -8.797 50.531 9.523 1 98.62 130 ILE B N 1
ATOM 4183 C CA . ILE B 1 130 ? -9.398 51.375 10.531 1 98.62 130 ILE B CA 1
ATOM 4184 C C . ILE B 1 130 ? -8.312 52.25 11.188 1 98.62 130 ILE B C 1
ATOM 4186 O O . ILE B 1 130 ? -8.5 53.438 11.398 1 98.62 130 ILE B O 1
ATOM 4190 N N . LEU B 1 131 ? -7.199 51.625 11.516 1 98.31 131 LEU B N 1
ATOM 4191 C CA . LEU B 1 131 ? -6.113 52.344 12.156 1 98.31 131 LEU B CA 1
ATOM 4192 C C . LEU B 1 131 ? -5.516 53.375 11.203 1 98.31 131 LEU B C 1
ATOM 4194 O O . LEU B 1 131 ? -5.121 54.469 11.625 1 98.31 131 LEU B O 1
ATOM 4198 N N . THR B 1 132 ? -5.426 53.062 9.945 1 98.06 132 THR B N 1
ATOM 4199 C CA . THR B 1 132 ? -4.953 54.031 8.938 1 98.06 132 THR B CA 1
ATOM 4200 C C . THR B 1 132 ? -5.922 55.188 8.797 1 98.06 132 THR B C 1
ATOM 4202 O O . THR B 1 132 ? -5.508 56.344 8.781 1 98.06 132 THR B O 1
ATOM 4205 N N . GLU B 1 133 ? -7.211 54.844 8.695 1 97.62 133 GLU B N 1
ATOM 4206 C CA . GLU B 1 133 ? -8.242 55.875 8.539 1 97.62 133 GLU B CA 1
ATOM 4207 C C . GLU B 1 133 ? -8.312 56.781 9.773 1 97.62 133 GLU B C 1
ATOM 4209 O O . GLU B 1 133 ? -8.625 57.969 9.664 1 97.62 133 GLU B O 1
ATOM 4214 N N . SER B 1 134 ? -8.023 56.25 10.938 1 96.75 134 SER B N 1
ATOM 4215 C CA . SER B 1 134 ? -8.094 56.969 12.188 1 96.75 134 SER B CA 1
ATOM 4216 C C . SER B 1 134 ? -6.996 58.031 12.258 1 96.75 134 SER B C 1
ATOM 4218 O O . SER B 1 134 ? -7.098 59 13.039 1 96.75 134 SER B O 1
ATOM 4220 N N . LYS B 1 135 ? -5.844 57.875 11.578 1 94.31 135 LYS B N 1
ATOM 4221 C CA . LYS B 1 135 ? -4.668 58.75 11.562 1 94.31 135 LYS B CA 1
ATOM 4222 C C . LYS B 1 135 ? -4.043 58.844 12.953 1 94.31 135 LYS B C 1
ATOM 4224 O O . LYS B 1 135 ? -3.354 59.812 13.266 1 94.31 135 LYS B O 1
ATOM 4229 N N . ALA B 1 136 ? -4.402 57.875 13.719 1 93.25 136 ALA B N 1
ATOM 4230 C CA . ALA B 1 136 ? -3.781 57.844 15.039 1 93.25 136 ALA B CA 1
ATOM 4231 C C . ALA B 1 136 ? -2.277 57.594 14.93 1 93.25 136 ALA B C 1
ATOM 4233 O O . ALA B 1 136 ? -1.82 56.844 14.062 1 93.25 136 ALA B O 1
ATOM 4234 N N . GLU B 1 137 ? -1.527 58.25 15.852 1 93.69 137 GLU B N 1
ATOM 4235 C CA . GLU B 1 137 ? -0.085 58.031 15.883 1 93.69 137 GLU B CA 1
ATOM 4236 C C . GLU B 1 137 ? 0.254 56.688 16.516 1 93.69 137 GLU B C 1
ATOM 4238 O O . GLU B 1 137 ? -0.132 56.406 17.656 1 93.69 137 GLU B O 1
ATOM 4243 N N . LEU B 1 138 ? 0.941 55.875 15.781 1 96.5 138 LEU B N 1
ATOM 4244 C CA . LEU B 1 138 ? 1.371 54.562 16.25 1 96.5 138 LEU B CA 1
ATOM 4245 C C . LEU B 1 138 ? 2.766 54.656 16.875 1 96.5 138 LEU B C 1
ATOM 4247 O O . LEU B 1 138 ? 3.705 55.125 16.234 1 96.5 138 LEU B O 1
ATOM 4251 N N . ASN B 1 139 ? 2.91 54.219 18.094 1 96.56 139 ASN B N 1
ATOM 4252 C CA . ASN B 1 139 ? 4.23 54.125 18.703 1 96.56 139 ASN B CA 1
ATOM 4253 C C . ASN B 1 139 ? 4.938 52.844 18.281 1 96.56 139 ASN B C 1
ATOM 4255 O O . ASN B 1 139 ? 5.332 52.031 19.141 1 96.56 139 ASN B O 1
ATOM 4259 N N . GLY B 1 140 ? 5.168 52.688 17.047 1 97.62 140 GLY B N 1
ATOM 4260 C CA . GLY B 1 140 ? 5.746 51.531 16.391 1 97.62 140 GLY B CA 1
ATOM 4261 C C . GLY B 1 140 ? 5.133 51.25 15.023 1 97.62 140 GLY B C 1
ATOM 4262 O O . GLY B 1 140 ? 4.797 52.188 14.289 1 97.62 140 GLY B O 1
ATOM 4263 N N . ASN B 1 141 ? 5.133 49.969 14.68 1 98 141 ASN B N 1
ATOM 4264 C CA . ASN B 1 141 ? 4.574 49.656 13.375 1 98 141 ASN B CA 1
ATOM 4265 C C . ASN B 1 141 ? 3.811 48.312 13.422 1 98 141 ASN B C 1
ATOM 4267 O O . ASN B 1 141 ? 3.988 47.531 14.344 1 98 141 ASN B O 1
ATOM 4271 N N . ILE B 1 142 ? 2.951 48.25 12.539 1 98.56 142 ILE B N 1
ATOM 4272 C CA . ILE B 1 142 ? 2.152 47.062 12.289 1 98.56 142 ILE B CA 1
ATOM 4273 C C . ILE B 1 142 ? 2.467 46.5 10.906 1 98.56 142 ILE B C 1
ATOM 4275 O O . ILE B 1 142 ? 2.312 47.188 9.898 1 98.56 142 ILE B O 1
ATOM 4279 N N . ARG B 1 143 ? 2.92 45.25 10.898 1 98.75 143 ARG B N 1
ATOM 4280 C CA . ARG B 1 143 ? 3.27 44.562 9.656 1 98.75 143 ARG B CA 1
ATOM 4281 C C . ARG B 1 143 ? 2.246 43.5 9.312 1 98.75 143 ARG B C 1
ATOM 4283 O O . ARG B 1 143 ? 1.728 42.812 10.203 1 98.75 143 ARG B O 1
ATOM 4290 N N . LEU B 1 144 ? 1.991 43.406 8.023 1 98.81 144 LEU B N 1
ATOM 4291 C CA . LEU B 1 144 ? 1.051 42.406 7.535 1 98.81 144 LEU B CA 1
ATOM 4292 C C . LEU B 1 144 ? 1.77 41.344 6.723 1 98.81 144 LEU B C 1
ATOM 4294 O O . LEU B 1 144 ? 2.547 41.656 5.816 1 98.81 144 LEU B O 1
ATOM 4298 N N . HIS B 1 145 ? 1.585 40.094 7.117 1 98.81 145 HIS B N 1
ATOM 4299 C CA . HIS B 1 145 ? 2.029 38.938 6.355 1 98.81 145 HIS B CA 1
ATOM 4300 C C . HIS B 1 145 ? 0.846 38.062 5.914 1 98.81 145 HIS B C 1
ATOM 4302 O O . HIS B 1 145 ? 0.401 37.188 6.656 1 98.81 145 HIS B O 1
ATOM 4308 N N . ILE B 1 146 ? 0.369 38.281 4.688 1 98.75 146 ILE B N 1
ATOM 4309 C CA . ILE B 1 146 ? -0.651 37.406 4.113 1 98.75 146 ILE B CA 1
ATOM 4310 C C . ILE B 1 146 ? 0.009 36.344 3.225 1 98.75 146 ILE B C 1
ATOM 4312 O O . ILE B 1 146 ? 0.71 36.688 2.268 1 98.75 146 ILE B O 1
ATOM 4316 N N . VAL B 1 147 ? -0.24 35.062 3.568 1 98.44 147 VAL B N 1
ATOM 4317 C CA . VAL B 1 147 ? 0.417 33.969 2.846 1 98.44 147 VAL B CA 1
ATOM 4318 C C . VAL B 1 147 ? -0.631 33.094 2.158 1 98.44 147 VAL B C 1
ATOM 4320 O O . VAL B 1 147 ? -1.834 33.312 2.332 1 98.44 147 VAL B O 1
ATOM 4323 N N . SER B 1 148 ? -0.102 32.156 1.262 1 96.25 148 SER B N 1
ATOM 4324 C CA . SER B 1 148 ? -1.088 31.516 0.405 1 96.25 148 SER B CA 1
ATOM 4325 C C . SER B 1 148 ? -0.828 30.016 0.3 1 96.25 148 SER B C 1
ATOM 4327 O O . SER B 1 148 ? -1.285 29.359 -0.642 1 96.25 148 SER B O 1
ATOM 4329 N N . ASP B 1 149 ? -0.073 29.453 1.277 1 93.56 149 ASP B N 1
ATOM 4330 C CA . ASP B 1 149 ? 0.247 28.031 1.106 1 93.56 149 ASP B CA 1
ATOM 4331 C C . ASP B 1 149 ? 0.213 27.297 2.443 1 93.56 149 ASP B C 1
ATOM 4333 O O . ASP B 1 149 ? 0.856 26.266 2.602 1 93.56 149 ASP B O 1
ATOM 4337 N N . GLU B 1 150 ? -0.43 27.828 3.424 1 89.56 150 GLU B N 1
ATOM 4338 C CA . GLU B 1 150 ? -0.466 27.219 4.746 1 89.56 150 GLU B CA 1
ATOM 4339 C C . GLU B 1 150 ? -1.062 25.812 4.688 1 89.56 150 GLU B C 1
ATOM 4341 O O . GLU B 1 150 ? -0.538 24.891 5.301 1 89.56 150 GLU B O 1
ATOM 4346 N N . GLU B 1 151 ? -2.039 25.547 3.91 1 82.81 151 GLU B N 1
ATOM 4347 C CA . GLU B 1 151 ? -2.783 24.297 3.861 1 82.81 151 GLU B CA 1
ATOM 4348 C C . GLU B 1 151 ? -1.976 23.203 3.168 1 82.81 151 GLU B C 1
ATOM 4350 O O . GLU B 1 151 ? -2.373 22.031 3.168 1 82.81 151 GLU B O 1
ATOM 4355 N N . SER B 1 152 ? -0.89 23.594 2.598 1 79.88 152 SER B N 1
ATOM 4356 C CA . SER B 1 152 ? -0.026 22.609 1.954 1 79.88 152 SER B CA 1
ATOM 4357 C C . SER B 1 152 ? 1.348 22.562 2.615 1 79.88 152 SER B C 1
ATOM 4359 O O . SER B 1 152 ? 2.32 22.109 2.008 1 79.88 152 SER B O 1
ATOM 4361 N N . GLY B 1 153 ? 1.452 23.109 3.826 1 82.44 153 GLY B N 1
ATOM 4362 C CA . GLY B 1 153 ? 2.684 22.953 4.582 1 82.44 153 GLY B CA 1
ATOM 4363 C C . GLY B 1 153 ? 3.357 24.266 4.914 1 82.44 153 GLY B C 1
ATOM 4364 O O . GLY B 1 153 ? 4.141 24.344 5.859 1 82.44 153 GLY B O 1
ATOM 4365 N N . GLY B 1 154 ? 3.164 25.328 4.066 1 89.56 154 GLY B N 1
ATOM 4366 C CA . GLY B 1 154 ? 3.646 26.672 4.395 1 89.56 154 GLY B CA 1
ATOM 4367 C C . GLY B 1 154 ? 5.109 26.875 4.047 1 89.56 154 GLY B C 1
ATOM 4368 O O . GLY B 1 154 ? 5.781 27.703 4.648 1 89.56 154 GLY B O 1
ATOM 4369 N N . GLU B 1 155 ? 5.637 26.078 3.146 1 89.88 155 GLU B N 1
ATOM 4370 C CA . GLU B 1 155 ? 7.055 26.125 2.791 1 89.88 155 GLU B CA 1
ATOM 4371 C C . GLU B 1 155 ? 7.402 27.438 2.094 1 89.88 155 GLU B C 1
ATOM 4373 O O . GLU B 1 155 ? 8.492 27.984 2.291 1 89.88 155 GLU B O 1
ATOM 4378 N N . TYR B 1 156 ? 6.434 27.938 1.318 1 94.12 156 TYR B N 1
ATOM 4379 C CA . TYR B 1 156 ? 6.723 29.078 0.458 1 94.12 156 TYR B CA 1
ATOM 4380 C C . TYR B 1 156 ? 6.18 30.359 1.061 1 94.12 156 TYR B C 1
ATOM 4382 O O . TYR B 1 156 ? 6.492 31.453 0.589 1 94.12 156 TYR B O 1
ATOM 4390 N N . GLY B 1 157 ? 5.391 30.234 2.119 1 96.81 157 GLY B N 1
ATOM 4391 C CA . GLY B 1 157 ? 4.785 31.391 2.748 1 96.81 157 GLY B CA 1
ATOM 4392 C C . GLY B 1 157 ? 5.531 31.859 3.986 1 96.81 157 GLY B C 1
ATOM 4393 O O . GLY B 1 157 ? 6.578 32.5 3.883 1 96.81 157 GLY B O 1
ATOM 4394 N N . SER B 1 158 ? 4.969 31.5 5.156 1 97.38 158 SER B N 1
ATOM 4395 C CA . SER B 1 158 ? 5.488 32.031 6.422 1 97.38 158 SER B CA 1
ATOM 4396 C C . SER B 1 158 ? 6.914 31.531 6.672 1 97.38 158 SER B C 1
ATOM 4398 O O . SER B 1 158 ? 7.746 32.281 7.184 1 97.38 158 SER B O 1
ATOM 4400 N N . ARG B 1 159 ? 7.227 30.297 6.344 1 95.69 159 ARG B N 1
ATOM 4401 C CA . ARG B 1 159 ? 8.586 29.797 6.527 1 95.69 159 ARG B CA 1
ATOM 4402 C C . ARG B 1 159 ? 9.586 30.609 5.719 1 95.69 159 ARG B C 1
ATOM 4404 O O . ARG B 1 159 ? 10.602 31.062 6.25 1 95.69 159 ARG B O 1
ATOM 4411 N N . TRP B 1 160 ? 9.258 30.797 4.469 1 97.38 160 TRP B N 1
ATOM 4412 C CA . TRP B 1 160 ? 10.141 31.547 3.584 1 97.38 160 TRP B CA 1
ATOM 4413 C C . TRP B 1 160 ? 10.289 33 4.051 1 97.38 160 TRP B C 1
ATOM 4415 O O . TRP B 1 160 ? 11.383 33.562 4.031 1 97.38 160 TRP B O 1
ATOM 4425 N N . LEU B 1 161 ? 9.203 33.625 4.438 1 98.19 161 LEU B N 1
ATOM 4426 C CA . LEU B 1 161 ? 9.25 35 4.918 1 98.19 161 LEU B CA 1
ATOM 4427 C C . LEU B 1 161 ? 10.172 35.125 6.121 1 98.19 161 LEU B C 1
ATOM 4429 O O . LEU B 1 161 ? 11.008 36.031 6.176 1 98.19 161 LEU B O 1
ATOM 4433 N N . CYS B 1 162 ? 10 34.25 7.062 1 97.94 162 CYS B N 1
ATOM 4434 C CA . CYS B 1 162 ? 10.812 34.281 8.273 1 97.94 162 CYS B CA 1
ATOM 4435 C C . CYS B 1 162 ? 12.281 34 7.945 1 97.94 162 CYS B C 1
ATOM 4437 O O . CYS B 1 162 ? 13.172 34.719 8.43 1 97.94 162 CYS B O 1
ATOM 4439 N N . ASP B 1 163 ? 12.516 33.062 7.102 1 97.12 163 ASP B N 1
ATOM 4440 C CA . ASP B 1 163 ? 13.875 32.688 6.727 1 97.12 163 ASP B CA 1
ATOM 4441 C C . ASP B 1 163 ? 14.57 33.844 5.984 1 97.12 163 ASP B C 1
ATOM 4443 O O . ASP B 1 163 ? 15.797 33.938 6.016 1 97.12 163 ASP B O 1
ATOM 4447 N N . ASN B 1 164 ? 13.812 34.656 5.316 1 97.62 164 ASN B N 1
ATOM 4448 C CA . ASN B 1 164 ? 14.406 35.719 4.5 1 97.62 164 ASN B CA 1
ATOM 4449 C C . ASN B 1 164 ? 14.336 37.062 5.203 1 97.62 164 ASN B C 1
ATOM 4451 O O . ASN B 1 164 ? 14.477 38.094 4.566 1 97.62 164 ASN B O 1
ATOM 4455 N N . GLY B 1 165 ? 14.016 37.062 6.414 1 97.75 165 GLY B N 1
ATOM 4456 C CA . GLY B 1 165 ? 14.234 38.219 7.262 1 97.75 165 GLY B CA 1
ATOM 4457 C C . GLY B 1 165 ? 13.031 39.156 7.312 1 97.75 165 GLY B C 1
ATOM 4458 O O . GLY B 1 165 ? 13.094 40.219 7.914 1 97.75 165 GLY B O 1
ATOM 4459 N N . TYR B 1 166 ? 11.938 38.75 6.777 1 98 166 TYR B N 1
ATOM 4460 C CA . TYR B 1 166 ? 10.773 39.625 6.734 1 98 166 TYR B CA 1
ATOM 4461 C C . TYR B 1 166 ? 10.164 39.781 8.125 1 98 166 TYR B C 1
ATOM 4463 O O . TYR B 1 166 ? 9.391 40.719 8.367 1 98 166 TYR B O 1
ATOM 4471 N N . ALA B 1 167 ? 10.523 38.906 9.07 1 98.19 167 ALA B N 1
ATOM 4472 C CA . ALA B 1 167 ? 9.961 38.969 10.414 1 98.19 167 ALA B CA 1
ATOM 4473 C C . ALA B 1 167 ? 10.961 39.562 11.398 1 98.19 167 ALA B C 1
ATOM 4475 O O . ALA B 1 167 ? 10.672 39.688 12.594 1 98.19 167 ALA B O 1
ATOM 4476 N N . LYS B 1 168 ? 12.07 39.969 10.922 1 97.06 168 LYS B N 1
ATOM 4477 C CA . LYS B 1 168 ? 13.148 40.438 11.789 1 97.06 168 LYS B CA 1
ATOM 4478 C C . LYS B 1 168 ? 12.703 41.625 12.648 1 97.06 168 LYS B C 1
ATOM 4480 O O . LYS B 1 168 ? 11.977 42.5 12.18 1 97.06 168 LYS B O 1
ATOM 4485 N N . ASP B 1 169 ? 13.016 41.594 13.883 1 96.19 169 ASP B N 1
ATOM 4486 C CA . ASP B 1 169 ? 12.875 42.719 14.836 1 96.19 169 ASP B CA 1
ATOM 4487 C C . ASP B 1 169 ? 11.422 42.906 15.242 1 96.19 169 ASP B C 1
ATOM 4489 O O . ASP B 1 169 ? 11.062 43.906 15.828 1 96.19 169 ASP B O 1
ATOM 4493 N N . ALA B 1 170 ? 10.586 41.938 14.922 1 98.25 170 ALA B N 1
ATOM 4494 C CA . ALA B 1 170 ? 9.219 42 15.422 1 98.25 170 ALA B CA 1
ATOM 4495 C C . ALA B 1 170 ? 9.156 41.656 16.906 1 98.25 170 ALA B C 1
ATOM 4497 O O . ALA B 1 170 ? 9.891 40.781 17.391 1 98.25 170 ALA B O 1
ATOM 4498 N N . ASN B 1 171 ? 8.289 42.375 17.578 1 98.25 171 ASN B N 1
ATOM 4499 C CA . ASN B 1 171 ? 8.148 42.125 19.016 1 98.25 171 ASN B CA 1
ATOM 4500 C C . ASN B 1 171 ? 7.031 41.125 19.312 1 98.25 171 ASN B C 1
ATOM 4502 O O . ASN B 1 171 ? 6.977 40.562 20.406 1 98.25 171 ASN B O 1
ATOM 4506 N N . ALA B 1 172 ? 6.164 40.969 18.391 1 98.62 172 ALA B N 1
ATOM 4507 C CA . ALA B 1 172 ? 5.027 40.062 18.531 1 98.62 172 ALA B CA 1
ATOM 4508 C C . ALA B 1 172 ? 4.438 39.688 17.172 1 98.62 172 ALA B C 1
ATOM 4510 O O . ALA B 1 172 ? 4.684 40.375 16.188 1 98.62 172 ALA B O 1
ATOM 4511 N N . CYS B 1 173 ? 3.701 38.594 17.203 1 98.81 173 CYS B N 1
ATOM 4512 C CA . CYS B 1 173 ? 2.963 38.156 16.016 1 98.81 173 CYS B CA 1
ATOM 4513 C C . CYS B 1 173 ? 1.587 37.625 16.391 1 98.81 173 CYS B C 1
ATOM 4515 O O . CYS B 1 173 ? 1.46 36.844 17.328 1 98.81 173 CYS B O 1
ATOM 4517 N N . LEU B 1 174 ? 0.609 38.094 15.773 1 98.81 174 LEU B N 1
ATOM 4518 C CA . LEU B 1 174 ? -0.759 37.625 15.898 1 98.81 174 LEU B CA 1
ATOM 4519 C C . LEU B 1 174 ? -1.215 36.938 14.609 1 98.81 174 LEU B C 1
ATOM 4521 O O . LEU B 1 174 ? -1.257 37.562 13.547 1 98.81 174 LEU B O 1
ATOM 4525 N N . ILE B 1 175 ? -1.518 35.688 14.727 1 98.62 175 ILE B N 1
ATOM 4526 C CA . ILE B 1 175 ? -2.041 34.938 13.594 1 98.62 175 ILE B CA 1
ATOM 4527 C C . ILE B 1 175 ? -3.545 34.719 13.758 1 98.62 175 ILE B C 1
ATOM 4529 O O . ILE B 1 175 ? -4.004 34.281 14.812 1 98.62 175 ILE B O 1
ATOM 4533 N N . ALA B 1 176 ? -4.27 34.938 12.742 1 97.94 176 ALA B N 1
ATOM 4534 C CA . ALA B 1 176 ? -5.727 34.969 12.859 1 97.94 176 ALA B CA 1
ATOM 4535 C C . ALA B 1 176 ? -6.324 33.594 12.602 1 97.94 176 ALA B C 1
ATOM 4537 O O . ALA B 1 176 ? -7.41 33.5 12.031 1 97.94 176 ALA B O 1
ATOM 4538 N N . GLU B 1 177 ? -5.613 32.594 13.023 1 95.69 177 GLU B N 1
ATOM 4539 C CA . GLU B 1 177 ? -6.113 31.203 12.953 1 95.69 177 GLU B CA 1
ATOM 4540 C C . GLU B 1 177 ? -7.336 31.016 13.844 1 95.69 177 GLU B C 1
ATOM 4542 O O . GLU B 1 177 ? -7.488 31.703 14.852 1 95.69 177 GLU B O 1
ATOM 4547 N N . PRO B 1 178 ? -8.172 30.062 13.477 1 93.62 178 PRO B N 1
ATOM 4548 C CA . PRO B 1 178 ? -9.352 29.828 14.305 1 93.62 178 PRO B CA 1
ATOM 4549 C C . PRO B 1 178 ? -9.008 29.219 15.664 1 93.62 178 PRO B C 1
ATOM 4551 O O . PRO B 1 178 ? -8.266 28.234 15.742 1 93.62 178 PRO B O 1
ATOM 4554 N N . THR B 1 179 ? -9.469 29.75 16.766 1 92.56 179 THR B N 1
ATOM 4555 C CA . THR B 1 179 ? -9.219 29.281 18.125 1 92.56 179 THR B CA 1
ATOM 4556 C C . THR B 1 179 ? -10.508 29.25 18.938 1 92.56 179 THR B C 1
ATOM 4558 O O . THR B 1 179 ? -10.508 28.875 20.109 1 92.56 179 THR B O 1
ATOM 4561 N N . SER B 1 180 ? -11.617 29.609 18.469 1 84.81 180 SER B N 1
ATOM 4562 C CA . SER B 1 180 ? -12.828 29.953 19.219 1 84.81 180 SER B CA 1
ATOM 4563 C C . SER B 1 180 ? -12.656 31.266 19.969 1 84.81 180 SER B C 1
ATOM 4565 O O . SER B 1 180 ? -11.547 31.781 20.078 1 84.81 180 SER B O 1
ATOM 4567 N N . ASN B 1 181 ? -13.727 31.766 20.531 1 93.62 181 ASN B N 1
ATOM 4568 C CA . ASN B 1 181 ? -13.664 33.125 21.094 1 93.62 181 ASN B CA 1
ATOM 4569 C C . ASN B 1 181 ? -13.117 33.094 22.516 1 93.62 181 ASN B C 1
ATOM 4571 O O . ASN B 1 181 ? -12.719 34.125 23.047 1 93.62 181 ASN B O 1
ATOM 4575 N N . ASN B 1 182 ? -13.016 31.922 23.094 1 94.19 182 ASN B N 1
ATOM 4576 C CA . ASN B 1 182 ? -12.617 31.875 24.484 1 94.19 182 ASN B CA 1
ATOM 4577 C C . ASN B 1 182 ? -11.227 31.281 24.656 1 94.19 182 ASN B C 1
ATOM 4579 O O . ASN B 1 182 ? -10.805 30.969 25.781 1 94.19 182 ASN B O 1
ATOM 4583 N N . THR B 1 183 ? -10.508 31.031 23.594 1 95.62 183 THR B N 1
ATOM 4584 C CA . THR B 1 183 ? -9.188 30.422 23.688 1 95.62 183 THR B CA 1
ATOM 4585 C C . THR B 1 183 ? -8.156 31.219 22.891 1 95.62 183 THR B C 1
ATOM 4587 O O . THR B 1 183 ? -8.43 31.656 21.781 1 95.62 183 THR B O 1
ATOM 4590 N N . ILE B 1 184 ? -6.992 31.453 23.469 1 97.75 184 ILE B N 1
ATOM 4591 C CA . ILE B 1 184 ? -5.805 31.953 22.797 1 97.75 184 ILE B CA 1
ATOM 4592 C C . ILE B 1 184 ? -4.77 30.844 22.656 1 97.75 184 ILE B C 1
ATOM 4594 O O . ILE B 1 184 ? -4.285 30.312 23.672 1 97.75 184 ILE B O 1
ATOM 4598 N N . GLU B 1 185 ? -4.48 30.516 21.469 1 97.19 185 GLU B N 1
ATOM 4599 C CA . GLU B 1 185 ? -3.432 29.516 21.281 1 97.19 185 GLU B CA 1
ATOM 4600 C C . GLU B 1 185 ? -2.049 30.109 21.484 1 97.19 185 GLU B C 1
ATOM 4602 O O . GLU B 1 185 ? -1.675 31.078 20.812 1 97.19 185 GLU B O 1
ATOM 4607 N N . ILE B 1 186 ? -1.304 29.578 22.438 1 98.44 186 ILE B N 1
ATOM 4608 C CA . ILE B 1 186 ? -0.002 30.156 22.75 1 98.44 186 ILE B CA 1
ATOM 4609 C C . ILE B 1 186 ? 1.096 29.125 22.516 1 98.44 186 ILE B C 1
ATOM 4611 O O . ILE B 1 186 ? 2.258 29.359 22.859 1 98.44 186 ILE B O 1
ATOM 4615 N N . GLY B 1 187 ? 0.721 28.016 21.969 1 97.69 187 GLY B N 1
ATOM 4616 C CA . GLY B 1 187 ? 1.683 26.969 21.688 1 97.69 187 GLY B CA 1
ATOM 4617 C C . GLY B 1 187 ? 1.094 25.828 20.875 1 97.69 187 GLY B C 1
ATOM 4618 O O . GLY B 1 187 ? -0.128 25.703 20.766 1 97.69 187 GLY B O 1
ATOM 4619 N N . GLN B 1 188 ? 1.956 24.984 20.391 1 96.5 188 GLN B N 1
ATOM 4620 C CA . GLN B 1 188 ? 1.521 23.859 19.562 1 96.5 188 GLN B CA 1
ATOM 4621 C C . GLN B 1 188 ? 2.576 22.766 19.531 1 96.5 188 GLN B C 1
ATOM 4623 O O . GLN B 1 188 ? 3.75 23.016 19.812 1 96.5 188 GLN B O 1
ATOM 4628 N N . LYS B 1 189 ? 2.121 21.578 19.172 1 95.56 189 LYS B N 1
ATOM 4629 C CA . LYS B 1 189 ? 3.035 20.438 19.016 1 95.56 189 LYS B CA 1
ATOM 4630 C C . LYS B 1 189 ? 3.873 20.578 17.75 1 95.56 189 LYS B C 1
ATOM 4632 O O . LYS B 1 189 ? 3.469 21.266 16.797 1 95.56 189 LYS B O 1
ATOM 4637 N N . GLY B 1 190 ? 5.086 19.969 17.859 1 95.44 190 GLY B N 1
ATOM 4638 C CA . GLY B 1 190 ? 5.93 19.875 16.672 1 95.44 190 GLY B CA 1
ATOM 4639 C C . GLY B 1 190 ? 5.535 18.734 15.742 1 95.44 190 GLY B C 1
ATOM 4640 O O . GLY B 1 190 ? 4.555 18.031 16 1 95.44 190 GLY B O 1
ATOM 4641 N N . GLY B 1 191 ? 6.309 18.672 14.641 1 94.06 191 GLY B N 1
ATOM 4642 C CA . GLY B 1 191 ? 5.996 17.656 13.641 1 94.06 191 GLY B CA 1
ATOM 4643 C C . GLY B 1 191 ? 7.223 16.938 13.117 1 94.06 191 GLY B C 1
ATOM 4644 O O . GLY B 1 191 ? 8.273 17.562 12.922 1 94.06 191 GLY B O 1
ATOM 4645 N N . LEU B 1 192 ? 7.02 15.688 12.969 1 95.62 192 LEU B N 1
ATOM 4646 C CA . LEU B 1 192 ? 8.023 14.797 12.391 1 95.62 192 LEU B CA 1
ATOM 4647 C C . LEU B 1 192 ? 7.367 13.727 11.531 1 95.62 192 LEU B C 1
ATOM 4649 O O . LEU B 1 192 ? 6.402 13.086 11.953 1 95.62 192 LEU B O 1
ATOM 4653 N N . THR B 1 193 ? 7.828 13.602 10.312 1 96 193 THR B N 1
ATOM 4654 C CA . THR B 1 193 ? 7.375 12.516 9.453 1 96 193 THR B CA 1
ATOM 4655 C C . THR B 1 193 ? 8.438 11.43 9.344 1 96 193 THR B C 1
ATOM 4657 O O . THR B 1 193 ? 9.594 11.711 9.023 1 96 193 THR B O 1
ATOM 4660 N N . LEU B 1 194 ? 8.016 10.258 9.656 1 97.88 194 LEU B N 1
ATOM 4661 C CA . LEU B 1 194 ? 8.898 9.109 9.508 1 97.88 194 LEU B CA 1
ATOM 4662 C C . LEU B 1 194 ? 8.508 8.273 8.289 1 97.88 194 LEU B C 1
ATOM 4664 O O . LEU B 1 194 ? 7.367 7.824 8.18 1 97.88 194 LEU B O 1
ATOM 4668 N N . ILE B 1 195 ? 9.43 8.133 7.391 1 98.31 195 ILE B N 1
ATOM 4669 C CA . ILE B 1 195 ? 9.273 7.176 6.301 1 98.31 195 ILE B CA 1
ATOM 4670 C C . ILE B 1 195 ? 9.977 5.871 6.656 1 98.31 195 ILE B C 1
ATOM 4672 O O . ILE B 1 195 ? 11.211 5.801 6.641 1 98.31 195 ILE B O 1
ATOM 4676 N N . MET B 1 196 ? 9.203 4.879 6.922 1 98.5 196 MET B N 1
ATOM 4677 C CA . MET B 1 196 ? 9.742 3.576 7.305 1 98.5 196 MET B CA 1
ATOM 4678 C C . MET B 1 196 ? 9.836 2.65 6.098 1 98.5 196 MET B C 1
ATOM 4680 O O . MET B 1 196 ? 8.891 2.541 5.316 1 98.5 196 MET B O 1
ATOM 4684 N N . LYS B 1 197 ? 10.992 2.027 6.02 1 98.38 197 LYS B N 1
ATOM 4685 C CA . LYS B 1 197 ? 11.234 1.135 4.891 1 98.38 197 LYS B CA 1
ATOM 4686 C C . LYS B 1 197 ? 11.719 -0.234 5.363 1 98.38 197 LYS B C 1
ATOM 4688 O O . LYS B 1 197 ? 12.523 -0.328 6.285 1 98.38 197 LYS B O 1
ATOM 4693 N N . ALA B 1 198 ? 11.172 -1.249 4.82 1 98 198 ALA B N 1
ATOM 4694 C CA . ALA B 1 198 ? 11.648 -2.611 5.059 1 98 198 ALA B CA 1
ATOM 4695 C C . ALA B 1 198 ? 12.125 -3.256 3.76 1 98 198 ALA B C 1
ATOM 4697 O O . ALA B 1 198 ? 11.43 -3.225 2.746 1 98 198 ALA B O 1
ATOM 4698 N N . ASN B 1 199 ? 13.344 -3.742 3.828 1 95.62 199 ASN B N 1
ATOM 4699 C CA . ASN B 1 199 ? 13.906 -4.531 2.74 1 95.62 199 ASN B CA 1
ATOM 4700 C C . ASN B 1 199 ? 13.914 -6.023 3.074 1 95.62 199 ASN B C 1
ATOM 4702 O O . ASN B 1 199 ? 14.406 -6.426 4.129 1 95.62 199 ASN B O 1
ATOM 4706 N N . GLY B 1 200 ? 13.297 -6.785 2.186 1 94.19 200 GLY B N 1
ATOM 4707 C CA . GLY B 1 200 ? 13.289 -8.234 2.311 1 94.19 200 GLY B CA 1
ATOM 4708 C C . GLY B 1 200 ? 13.977 -8.938 1.159 1 94.19 200 GLY B C 1
ATOM 4709 O O . GLY B 1 200 ? 14.93 -8.406 0.58 1 94.19 200 GLY B O 1
ATOM 4710 N N . ARG B 1 201 ? 13.688 -10.195 1.007 1 88.75 201 ARG B N 1
ATOM 4711 C CA . ARG B 1 201 ? 14.219 -11.031 -0.064 1 88.75 201 ARG B CA 1
ATOM 4712 C C . ARG B 1 201 ? 13.094 -11.75 -0.806 1 88.75 201 ARG B C 1
ATOM 4714 O O . ARG B 1 201 ? 12.273 -12.43 -0.189 1 88.75 201 ARG B O 1
ATOM 4721 N N . SER B 1 202 ? 13.047 -11.555 -2.125 1 84.56 202 SER B N 1
ATOM 4722 C CA . SER B 1 202 ? 11.969 -12.086 -2.947 1 84.56 202 SER B CA 1
ATOM 4723 C C . SER B 1 202 ? 12.086 -13.602 -3.102 1 84.56 202 SER B C 1
ATOM 4725 O O . SER B 1 202 ? 13.188 -14.156 -3.012 1 84.56 202 SER B O 1
ATOM 4727 N N . ALA B 1 203 ? 11.008 -14.273 -3.191 1 80.5 203 ALA B N 1
ATOM 4728 C CA . ALA B 1 203 ? 10.844 -15.688 -3.506 1 80.5 203 ALA B CA 1
ATOM 4729 C C . ALA B 1 203 ? 9.445 -15.977 -4.039 1 80.5 203 ALA B C 1
ATOM 4731 O O . ALA B 1 203 ? 8.578 -15.102 -4.023 1 80.5 203 ALA B O 1
ATOM 4732 N N . HIS B 1 204 ? 9.375 -17.172 -4.668 1 78.88 204 HIS B N 1
ATOM 4733 C CA . HIS B 1 204 ? 8.023 -17.578 -5.051 1 78.88 204 HIS B CA 1
ATOM 4734 C C . HIS B 1 204 ? 7.102 -17.625 -3.84 1 78.88 204 HIS B C 1
ATOM 4736 O O . HIS B 1 204 ? 7.504 -18.078 -2.766 1 78.88 204 HIS B O 1
ATOM 4742 N N . GLY B 1 205 ? 5.875 -17.125 -3.973 1 82.38 205 GLY B N 1
ATOM 4743 C CA . GLY B 1 205 ? 4.93 -17.031 -2.871 1 82.38 205 GLY B CA 1
ATOM 4744 C C . GLY B 1 205 ? 4.672 -18.359 -2.186 1 82.38 205 GLY B C 1
ATOM 4745 O O . GLY B 1 205 ? 4.422 -18.406 -0.98 1 82.38 205 GLY B O 1
ATOM 4746 N N . SER B 1 206 ? 4.738 -19.406 -2.932 1 81.38 206 SER B N 1
ATOM 4747 C CA . SER B 1 206 ? 4.5 -20.734 -2.377 1 81.38 206 SER B CA 1
ATOM 4748 C C . SER B 1 206 ? 5.629 -21.156 -1.44 1 81.38 206 SER B C 1
ATOM 4750 O O . SER B 1 206 ? 5.48 -22.109 -0.664 1 81.38 206 SER B O 1
ATOM 4752 N N . LEU B 1 207 ? 6.66 -20.547 -1.559 1 80.44 207 LEU B N 1
ATOM 4753 C CA . LEU B 1 207 ? 7.812 -20.891 -0.73 1 80.44 207 LEU B CA 1
ATOM 4754 C C . LEU B 1 207 ? 7.953 -19.906 0.431 1 80.44 207 LEU B C 1
ATOM 4756 O O . LEU B 1 207 ? 8.945 -19.938 1.159 1 80.44 207 LEU B O 1
ATOM 4760 N N . GLY B 1 208 ? 6.898 -19.094 0.447 1 77.12 208 GLY B N 1
ATOM 4761 C CA . GLY B 1 208 ? 6.914 -18.156 1.547 1 77.12 208 GLY B CA 1
ATOM 4762 C C . GLY B 1 208 ? 7.082 -18.812 2.902 1 77.12 208 GLY B C 1
ATOM 4763 O O . GLY B 1 208 ? 6.551 -19.891 3.141 1 77.12 208 GLY B O 1
ATOM 4764 N N . GLY B 1 209 ? 7.887 -18.281 3.818 1 79.19 209 GLY B N 1
ATOM 4765 C CA . GLY B 1 209 ? 8.164 -18.844 5.133 1 79.19 209 GLY B CA 1
ATOM 4766 C C . GLY B 1 209 ? 9.461 -19.625 5.188 1 79.19 209 GLY B C 1
ATOM 4767 O O . GLY B 1 209 ? 9.984 -19.891 6.27 1 79.19 209 GLY B O 1
ATOM 4768 N N . PHE B 1 210 ? 9.781 -20.094 3.951 1 81.19 210 PHE B N 1
ATOM 4769 C CA . PHE B 1 210 ? 11 -20.891 3.904 1 81.19 210 PHE B CA 1
ATOM 4770 C C . PHE B 1 210 ? 12.102 -20.156 3.145 1 81.19 210 PHE B C 1
ATOM 4772 O O . PHE B 1 210 ? 13.273 -20.203 3.539 1 81.19 210 PHE B O 1
ATOM 4779 N N . LYS B 1 211 ? 11.633 -19.641 2.098 1 81.56 211 LYS B N 1
ATOM 4780 C CA . LYS B 1 211 ? 12.547 -18.844 1.289 1 81.56 211 LYS B CA 1
ATOM 4781 C C . LYS B 1 211 ? 12.055 -17.406 1.179 1 81.56 211 LYS B C 1
ATOM 4783 O O . LYS B 1 211 ? 10.852 -17.156 1.156 1 81.56 211 LYS B O 1
ATOM 4788 N N . GLY B 1 212 ? 12.984 -16.562 1.217 1 83.25 212 GLY B N 1
ATOM 4789 C CA . GLY B 1 212 ? 12.641 -15.156 1.134 1 83.25 212 GLY B CA 1
ATOM 4790 C C . GLY B 1 212 ? 12.406 -14.523 2.49 1 83.25 212 GLY B C 1
ATOM 4791 O O . GLY B 1 212 ? 12.422 -15.203 3.516 1 83.25 212 GLY B O 1
ATOM 4792 N N . GLU B 1 213 ? 12.336 -13.281 2.527 1 91.94 213 GLU B N 1
ATOM 4793 C CA . GLU B 1 213 ? 12 -12.461 3.684 1 91.94 213 GLU B CA 1
ATOM 4794 C C . GLU B 1 213 ? 10.891 -11.461 3.348 1 91.94 213 GLU B C 1
ATOM 4796 O O . GLU B 1 213 ? 11.094 -10.555 2.543 1 91.94 213 GLU B O 1
ATOM 4801 N N . ASN B 1 214 ? 9.734 -11.609 3.959 1 94.44 214 ASN B N 1
ATOM 4802 C CA . ASN B 1 214 ? 8.562 -10.82 3.617 1 94.44 214 ASN B CA 1
ATOM 4803 C C . ASN B 1 214 ? 8.641 -9.414 4.207 1 94.44 214 ASN B C 1
ATOM 4805 O O . ASN B 1 214 ? 8.438 -9.227 5.406 1 94.44 214 ASN B O 1
ATOM 4809 N N . ALA B 1 215 ? 8.867 -8.453 3.355 1 96.88 215 ALA B N 1
ATOM 4810 C CA . ALA B 1 215 ? 9.078 -7.07 3.777 1 96.88 215 ALA B CA 1
ATOM 4811 C C . ALA B 1 215 ? 7.824 -6.504 4.449 1 96.88 215 ALA B C 1
ATOM 4813 O O . ALA B 1 215 ? 7.922 -5.676 5.355 1 96.88 215 ALA B O 1
ATOM 4814 N N . ILE B 1 216 ? 6.609 -6.91 4.016 1 97.25 216 ILE B N 1
ATOM 4815 C CA . ILE B 1 216 ? 5.352 -6.434 4.586 1 97.25 216 ILE B CA 1
ATOM 4816 C C . ILE B 1 216 ? 5.242 -6.883 6.039 1 97.25 216 ILE B C 1
ATOM 4818 O O . ILE B 1 216 ? 4.949 -6.074 6.926 1 97.25 216 ILE B O 1
ATOM 4822 N N . ILE B 1 217 ? 5.555 -8.109 6.281 1 96 217 ILE B N 1
ATOM 4823 C CA . ILE B 1 217 ? 5.449 -8.664 7.629 1 96 217 ILE B CA 1
ATOM 4824 C C . ILE B 1 217 ? 6.496 -8.016 8.531 1 96 217 ILE B C 1
ATOM 4826 O O . ILE B 1 217 ? 6.199 -7.645 9.672 1 96 217 ILE B O 1
ATOM 4830 N N . LYS B 1 218 ? 7.699 -7.875 8.031 1 95.88 218 LYS B N 1
ATOM 4831 C CA . LYS B 1 218 ? 8.766 -7.223 8.781 1 95.88 218 LYS B CA 1
ATOM 4832 C C . LYS B 1 218 ? 8.352 -5.82 9.219 1 95.88 218 LYS B C 1
ATOM 4834 O O . LYS B 1 218 ? 8.477 -5.469 10.398 1 95.88 218 LYS B O 1
ATOM 4839 N N . LEU B 1 219 ? 7.855 -5.07 8.266 1 97.69 219 LEU B N 1
ATOM 4840 C CA . LEU B 1 219 ? 7.516 -3.684 8.562 1 97.69 219 LEU B CA 1
ATOM 4841 C C . LEU B 1 219 ? 6.328 -3.607 9.523 1 97.69 219 LEU B C 1
ATOM 4843 O O . LEU B 1 219 ? 6.297 -2.756 10.414 1 97.69 219 LEU B O 1
ATOM 4847 N N . SER B 1 220 ? 5.367 -4.465 9.328 1 96.38 220 SER B N 1
ATOM 4848 C CA . SER B 1 220 ? 4.199 -4.48 10.203 1 96.38 220 SER B CA 1
ATOM 4849 C C . SER B 1 220 ? 4.594 -4.699 11.656 1 96.38 220 SER B C 1
ATOM 4851 O O . SER B 1 220 ? 4.027 -4.082 12.562 1 96.38 220 SER B O 1
ATOM 4853 N N . LYS B 1 221 ? 5.531 -5.559 11.914 1 94.75 221 LYS B N 1
ATOM 4854 C CA . LYS B 1 221 ? 6.016 -5.809 13.266 1 94.75 221 LYS B CA 1
ATOM 4855 C C . LYS B 1 221 ? 6.656 -4.555 13.859 1 94.75 221 LYS B C 1
ATOM 4857 O O . LYS B 1 221 ? 6.426 -4.23 15.023 1 94.75 221 LYS B O 1
ATOM 4862 N N . VAL B 1 222 ? 7.426 -3.91 13.062 1 97 222 VAL B N 1
ATOM 4863 C CA . VAL B 1 222 ? 8.094 -2.695 13.508 1 97 222 VAL B CA 1
ATOM 4864 C C . VAL B 1 222 ? 7.066 -1.604 13.781 1 97 222 VAL B C 1
ATOM 4866 O O . VAL B 1 222 ? 7.152 -0.892 14.781 1 97 222 VAL B O 1
ATOM 4869 N N . LEU B 1 223 ? 6.078 -1.44 12.883 1 96.56 223 LEU B N 1
ATOM 4870 C CA . LEU B 1 223 ? 5.039 -0.429 13.047 1 96.56 223 LEU B CA 1
ATOM 4871 C C . LEU B 1 223 ? 4.242 -0.664 14.328 1 96.56 223 LEU B C 1
ATOM 4873 O O . LEU B 1 223 ? 3.824 0.291 14.984 1 96.56 223 LEU B O 1
ATOM 4877 N N . ASP B 1 224 ? 4.035 -1.861 14.656 1 92.75 224 ASP B N 1
ATOM 4878 C CA . ASP B 1 224 ? 3.365 -2.182 15.906 1 92.75 224 ASP B CA 1
ATOM 4879 C C . ASP B 1 224 ? 4.168 -1.677 17.109 1 92.75 224 ASP B C 1
ATOM 4881 O O . ASP B 1 224 ? 3.602 -1.126 18.047 1 92.75 224 ASP B O 1
ATOM 4885 N N . LYS B 1 225 ? 5.422 -1.85 17.047 1 93.69 225 LYS B N 1
ATOM 4886 C CA . LYS B 1 225 ? 6.293 -1.375 18.125 1 93.69 225 LYS B CA 1
ATOM 4887 C C . LYS B 1 225 ? 6.301 0.149 18.188 1 93.69 225 LYS B C 1
ATOM 4889 O O . LYS B 1 225 ? 6.387 0.727 19.266 1 93.69 225 LYS B O 1
ATOM 4894 N N . LEU B 1 226 ? 6.172 0.802 17.062 1 93.88 226 LEU B N 1
ATOM 4895 C CA . LEU B 1 226 ? 6.25 2.258 16.984 1 93.88 226 LEU B CA 1
ATOM 4896 C C . LEU B 1 226 ? 5.062 2.9 17.688 1 93.88 226 LEU B C 1
ATOM 4898 O O . LEU B 1 226 ? 5.098 4.09 18.016 1 93.88 226 LEU B O 1
ATOM 4902 N N . GLN B 1 227 ? 4.008 2.131 17.922 1 90.19 227 GLN B N 1
ATOM 4903 C CA . GLN B 1 227 ? 2.887 2.641 18.703 1 90.19 227 GLN B CA 1
ATOM 4904 C C . GLN B 1 227 ? 3.334 3.037 20.109 1 90.19 227 GLN B C 1
ATOM 4906 O O . GLN B 1 227 ? 2.699 3.871 20.75 1 90.19 227 GLN B O 1
ATOM 4911 N N . GLY B 1 228 ? 4.449 2.512 20.516 1 93.81 228 GLY B N 1
ATOM 4912 C CA . GLY B 1 228 ? 5.008 2.838 21.828 1 93.81 228 GLY B CA 1
ATOM 4913 C C . GLY B 1 228 ? 5.469 4.277 21.938 1 93.81 228 GLY B C 1
ATOM 4914 O O . GLY B 1 228 ? 5.664 4.793 23.031 1 93.81 228 GLY B O 1
ATOM 4915 N N . LEU B 1 229 ? 5.629 4.941 20.844 1 96.12 229 LEU B N 1
ATOM 4916 C CA . LEU B 1 229 ? 6.027 6.344 20.859 1 96.12 229 LEU B CA 1
ATOM 4917 C C . LEU B 1 229 ? 5.012 7.191 21.609 1 96.12 229 LEU B C 1
ATOM 4919 O O . LEU B 1 229 ? 5.367 8.219 22.203 1 96.12 229 LEU B O 1
ATOM 4923 N N . THR B 1 230 ? 3.771 6.738 21.625 1 94.12 230 THR B N 1
ATOM 4924 C CA . THR B 1 230 ? 2.688 7.512 22.219 1 94.12 230 THR B CA 1
ATOM 4925 C C . THR B 1 230 ? 2.818 7.539 23.734 1 94.12 230 THR B C 1
ATOM 4927 O O . THR B 1 230 ? 2.129 8.312 24.406 1 94.12 230 THR B O 1
ATOM 4930 N N . LYS B 1 231 ? 3.742 6.789 24.312 1 94.06 231 LYS B N 1
ATOM 4931 C CA . LYS B 1 231 ? 3.961 6.754 25.75 1 94.06 231 LYS B CA 1
ATOM 4932 C C . LYS B 1 231 ? 4.906 7.867 26.188 1 94.06 231 LYS B C 1
ATOM 4934 O O . LYS B 1 231 ? 5.008 8.164 27.391 1 94.06 231 LYS B O 1
ATOM 4939 N N . ILE B 1 232 ? 5.547 8.469 25.234 1 96 232 ILE B N 1
ATOM 4940 C CA . ILE B 1 232 ? 6.488 9.531 25.562 1 96 232 ILE B CA 1
ATOM 4941 C C . ILE B 1 232 ? 5.727 10.797 25.953 1 96 232 ILE B C 1
ATOM 4943 O O . ILE B 1 232 ? 4.883 11.281 25.203 1 96 232 ILE B O 1
ATOM 4947 N N . GLU B 1 233 ? 6.078 11.336 27.094 1 96.19 233 GLU B N 1
ATOM 4948 C CA . GLU B 1 233 ? 5.422 12.531 27.625 1 96.19 233 GLU B CA 1
ATOM 4949 C C . GLU B 1 233 ? 6.262 13.773 27.375 1 96.19 233 GLU B C 1
ATOM 4951 O O . GLU B 1 233 ? 7.492 13.719 27.406 1 96.19 233 GLU B O 1
ATOM 4956 N N . GLY B 1 234 ? 5.559 14.883 27.172 1 96.81 234 GLY B N 1
ATOM 4957 C CA . GLY B 1 234 ? 6.238 16.156 27.047 1 96.81 234 GLY B CA 1
ATOM 4958 C C . GLY B 1 234 ? 6.984 16.578 28.297 1 96.81 234 GLY B C 1
ATOM 4959 O O . GLY B 1 234 ? 6.711 16.062 29.375 1 96.81 234 GLY B O 1
ATOM 4960 N N . HIS B 1 235 ? 7.984 17.422 28.078 1 97 235 HIS B N 1
ATOM 4961 C CA . HIS B 1 235 ? 8.742 18 29.188 1 97 235 HIS B CA 1
ATOM 4962 C C . HIS B 1 235 ? 8.352 19.453 29.438 1 97 235 HIS B C 1
ATOM 4964 O O . HIS B 1 235 ? 9.102 20.375 29.094 1 97 235 HIS B O 1
ATOM 4970 N N . PHE B 1 236 ? 7.32 19.672 30.172 1 96.69 236 PHE B N 1
ATOM 4971 C CA . PHE B 1 236 ? 6.789 21 30.406 1 96.69 236 PHE B CA 1
ATOM 4972 C C . PHE B 1 236 ? 7.43 21.641 31.625 1 96.69 236 PHE B C 1
ATOM 4974 O O . PHE B 1 236 ? 7.676 20.969 32.625 1 96.69 236 PHE B O 1
ATOM 4981 N N . LYS B 1 237 ? 7.656 22.938 31.516 1 96.31 237 LYS B N 1
ATOM 4982 C CA . LYS B 1 237 ? 8.109 23.703 32.656 1 96.31 237 LYS B CA 1
ATOM 4983 C C . LYS B 1 237 ? 6.957 24.016 33.625 1 96.31 237 LYS B C 1
ATOM 4985 O O . LYS B 1 237 ? 5.789 23.938 33.219 1 96.31 237 LYS B O 1
ATOM 4990 N N . ASP B 1 238 ? 7.352 24.359 34.781 1 96 238 ASP B N 1
ATOM 4991 C CA . ASP B 1 238 ? 6.34 24.734 35.781 1 96 238 ASP B CA 1
ATOM 4992 C C . ASP B 1 238 ? 5.504 25.906 35.281 1 96 238 ASP B C 1
ATOM 4994 O O . ASP B 1 238 ? 4.297 25.969 35.531 1 96 238 ASP B O 1
ATOM 4998 N N . SER B 1 239 ? 6.105 26.859 34.594 1 95.06 239 SER B N 1
ATOM 4999 C CA . SER B 1 239 ? 5.434 28.062 34.094 1 95.06 239 SER B CA 1
ATOM 5000 C C . SER B 1 239 ? 4.41 27.719 33.031 1 95.06 239 SER B C 1
ATOM 5002 O O . SER B 1 239 ? 3.582 28.547 32.656 1 95.06 239 SER B O 1
ATOM 5004 N N . GLN B 1 240 ? 4.391 26.438 32.594 1 96.69 240 GLN B N 1
ATOM 5005 C CA . GLN B 1 240 ? 3.51 26.016 31.484 1 96.69 240 GLN B CA 1
ATOM 5006 C C . GLN B 1 240 ? 2.338 25.188 32 1 96.69 240 GLN B C 1
ATOM 5008 O O . GLN B 1 240 ? 1.486 24.75 31.234 1 96.69 240 GLN B O 1
ATOM 5013 N N . ALA B 1 241 ? 2.289 24.953 33.344 1 96.19 241 ALA B N 1
ATOM 5014 C CA . ALA B 1 241 ? 1.303 24.062 33.938 1 96.19 241 ALA B CA 1
ATOM 5015 C C . ALA B 1 241 ? -0.117 24.562 33.688 1 96.19 241 ALA B C 1
ATOM 5017 O O . ALA B 1 241 ? -1.016 23.781 33.406 1 96.19 241 ALA B O 1
ATOM 5018 N N . HIS B 1 242 ? -0.251 25.859 33.844 1 96.5 242 HIS B N 1
ATOM 5019 C CA . HIS B 1 242 ? -1.574 26.453 33.688 1 96.5 242 HIS B CA 1
ATOM 5020 C C . HIS B 1 242 ? -2.074 26.281 32.25 1 96.5 242 HIS B C 1
ATOM 5022 O O . HIS B 1 242 ? -3.211 25.844 32.031 1 96.5 242 HIS B O 1
ATOM 5028 N N . ALA B 1 243 ? -1.268 26.594 31.297 1 96.38 243 ALA B N 1
ATOM 5029 C CA . ALA B 1 243 ? -1.621 26.453 29.875 1 96.38 243 ALA B CA 1
ATOM 5030 C C . ALA B 1 243 ? -1.891 24.984 29.531 1 96.38 243 ALA B C 1
ATOM 5032 O O . ALA B 1 243 ? -2.779 24.688 28.719 1 96.38 243 ALA B O 1
ATOM 5033 N N . LEU B 1 244 ? -1.115 24.109 30.094 1 96.25 244 LEU B N 1
ATOM 5034 C CA . LEU B 1 244 ? -1.301 22.688 29.844 1 96.25 244 LEU B CA 1
ATOM 5035 C C . LEU B 1 244 ? -2.656 22.219 30.359 1 96.25 244 LEU B C 1
ATOM 5037 O O . LEU B 1 244 ? -3.365 21.469 29.672 1 96.25 244 LEU B O 1
ATOM 5041 N N . GLU B 1 245 ? -2.977 22.609 31.547 1 95.88 245 GLU B N 1
ATOM 5042 C CA . GLU B 1 245 ? -4.273 22.266 32.125 1 95.88 245 GLU B CA 1
ATOM 5043 C C . GLU B 1 245 ? -5.418 22.812 31.266 1 95.88 245 GLU B C 1
ATOM 5045 O O . GLU B 1 245 ? -6.402 22.109 31.016 1 95.88 245 GLU B O 1
ATOM 5050 N N . ASN B 1 246 ? -5.301 24.031 30.875 1 95.56 246 ASN B N 1
ATOM 5051 C CA . ASN B 1 246 ? -6.285 24.641 29.984 1 95.56 246 ASN B CA 1
ATOM 5052 C C . ASN B 1 246 ? -6.438 23.828 28.688 1 95.56 246 ASN B C 1
ATOM 5054 O O . ASN B 1 246 ? -7.555 23.609 28.219 1 95.56 246 ASN B O 1
ATOM 5058 N N . SER B 1 247 ? -5.328 23.391 28.203 1 94.94 247 SER B N 1
ATOM 5059 C CA . SER B 1 247 ? -5.309 22.672 26.938 1 94.94 247 SER B CA 1
ATOM 5060 C C . SER B 1 247 ? -6.043 21.344 27.047 1 94.94 247 SER B C 1
ATOM 5062 O O . SER B 1 247 ? -6.777 20.953 26.141 1 94.94 247 SER B O 1
ATOM 5064 N N . LYS B 1 248 ? -5.797 20.672 28.094 1 92.75 248 LYS B N 1
ATOM 5065 C CA . LYS B 1 248 ? -6.469 19.391 28.328 1 92.75 248 LYS B CA 1
ATOM 5066 C C . LYS B 1 248 ? -7.977 19.594 28.484 1 92.75 248 LYS B C 1
ATOM 5068 O O . LYS B 1 248 ? -8.766 18.781 27.984 1 92.75 248 LYS B O 1
ATOM 5073 N N . LEU B 1 249 ? -8.305 20.641 29.109 1 90.19 249 LEU B N 1
ATOM 5074 C CA . LEU B 1 249 ? -9.711 20.953 29.281 1 90.19 249 LEU B CA 1
ATOM 5075 C C . LEU B 1 249 ? -10.383 21.234 27.938 1 90.19 249 LEU B C 1
ATOM 5077 O O . LEU B 1 249 ? -11.477 20.734 27.688 1 90.19 249 LEU B O 1
ATOM 5081 N N . ILE B 1 250 ? -9.758 21.969 27.141 1 88.44 250 ILE B N 1
ATOM 5082 C CA . ILE B 1 250 ? -10.297 22.328 25.844 1 88.44 250 ILE B CA 1
ATOM 5083 C C . ILE B 1 250 ? -10.414 21.078 24.969 1 88.44 250 ILE B C 1
ATOM 5085 O O . ILE B 1 250 ? -11.422 20.891 24.281 1 88.44 250 ILE B O 1
ATOM 5089 N N . ALA B 1 251 ? -9.398 20.281 25.031 1 87.12 251 ALA B N 1
ATOM 5090 C CA . ALA B 1 251 ? -9.43 19.047 24.25 1 87.12 251 ALA B CA 1
ATOM 5091 C C . ALA B 1 251 ? -10.625 18.172 24.656 1 87.12 251 ALA B C 1
ATOM 5093 O O . ALA B 1 251 ? -11.305 17.609 23.797 1 87.12 251 ALA B O 1
ATOM 5094 N N . GLN B 1 252 ? -10.805 18.094 25.859 1 86.31 252 GLN B N 1
ATOM 5095 C CA . GLN B 1 252 ? -11.93 17.297 26.375 1 86.31 252 GLN B CA 1
ATOM 5096 C C . GLN B 1 252 ? -13.258 17.906 25.922 1 86.31 252 GLN B C 1
ATOM 5098 O O . GLN B 1 252 ? -14.18 17.172 25.562 1 86.31 252 GLN B O 1
ATOM 5103 N N . GLN B 1 253 ? -13.344 19.125 25.969 1 82.62 253 GLN B N 1
ATOM 5104 C CA . GLN B 1 253 ? -14.578 19.812 25.594 1 82.62 253 GLN B CA 1
ATOM 5105 C C . GLN B 1 253 ? -14.859 19.656 24.094 1 82.62 253 GLN B C 1
ATOM 5107 O O . GLN B 1 253 ? -16 19.453 23.688 1 82.62 253 GLN B O 1
ATOM 5112 N N . GLU B 1 254 ? -13.875 19.75 23.344 1 77.38 254 GLU B N 1
ATOM 5113 C CA . GLU B 1 254 ? -14.023 19.781 21.891 1 77.38 254 GLU B CA 1
ATOM 5114 C C . GLU B 1 254 ? -14.203 18.375 21.312 1 77.38 254 GLU B C 1
ATOM 5116 O O . GLU B 1 254 ? -14.969 18.172 20.375 1 77.38 254 GLU B O 1
ATOM 5121 N N . ILE B 1 255 ? -13.492 17.422 21.875 1 77.19 255 ILE B N 1
ATOM 5122 C CA . ILE B 1 255 ? -13.453 16.094 21.25 1 77.19 255 ILE B CA 1
ATOM 5123 C C . ILE B 1 255 ? -14.258 15.109 22.094 1 77.19 255 ILE B C 1
ATOM 5125 O O . ILE B 1 255 ? -14.922 14.219 21.547 1 77.19 255 ILE B O 1
ATOM 5129 N N . GLY B 1 256 ? -14.195 15.219 23.344 1 78.5 256 GLY B N 1
ATOM 5130 C CA . GLY B 1 256 ? -15.047 14.445 24.234 1 78.5 256 GLY B CA 1
ATOM 5131 C C . GLY B 1 256 ? -14.641 12.992 24.328 1 78.5 256 GLY B C 1
ATOM 5132 O O . GLY B 1 256 ? -15.477 12.125 24.609 1 78.5 256 GLY B O 1
ATOM 5133 N N . GLU B 1 257 ? -13.414 12.586 23.984 1 79.75 257 GLU B N 1
ATOM 5134 C CA . GLU B 1 257 ? -12.93 11.219 24.109 1 79.75 257 GLU B CA 1
ATOM 5135 C C . GLU B 1 257 ? -12.164 11.016 25.406 1 79.75 257 GLU B C 1
ATOM 5137 O O . GLU B 1 257 ? -11.5 11.938 25.891 1 79.75 257 GLU B O 1
ATOM 5142 N N . PRO B 1 258 ? -12.359 9.812 25.938 1 79 258 PRO B N 1
ATOM 5143 C CA . PRO B 1 258 ? -11.609 9.547 27.172 1 79 258 PRO B CA 1
ATOM 5144 C C . PRO B 1 258 ? -10.102 9.664 26.984 1 79 258 PRO B C 1
ATOM 5146 O O . PRO B 1 258 ? -9.555 9.141 26.016 1 79 258 PRO B O 1
ATOM 5149 N N . GLY B 1 259 ? -9.484 10.383 27.875 1 81.56 259 GLY B N 1
ATOM 5150 C CA . GLY B 1 259 ? -8.031 10.492 27.875 1 81.56 259 GLY B CA 1
ATOM 5151 C C . GLY B 1 259 ? -7.508 11.414 26.797 1 81.56 259 GLY B C 1
ATOM 5152 O O . GLY B 1 259 ? -6.297 11.492 26.562 1 81.56 259 GLY B O 1
ATOM 5153 N N . ILE B 1 260 ? -8.336 12.18 26.188 1 83.88 260 ILE B N 1
ATOM 5154 C CA . ILE B 1 260 ? -7.992 12.992 25.016 1 83.88 260 ILE B CA 1
ATOM 5155 C C . ILE B 1 260 ? -6.98 14.062 25.422 1 83.88 260 ILE B C 1
ATOM 5157 O O . ILE B 1 260 ? -6.246 14.578 24.578 1 83.88 260 ILE B O 1
ATOM 5161 N N . GLY B 1 261 ? -6.91 14.375 26.672 1 83.56 261 GLY B N 1
ATOM 5162 C CA . GLY B 1 261 ? -5.922 15.336 27.141 1 83.56 261 GLY B CA 1
ATOM 5163 C C . GLY B 1 261 ? -4.496 14.945 26.797 1 83.56 261 GLY B C 1
ATOM 5164 O O . GLY B 1 261 ? -3.633 15.805 26.625 1 83.56 261 GLY B O 1
ATOM 5165 N N . GLU B 1 262 ? -4.281 13.695 26.672 1 87.69 262 GLU B N 1
ATOM 5166 C CA . GLU B 1 262 ? -2.947 13.195 26.359 1 87.69 262 GLU B CA 1
ATOM 5167 C C . GLU B 1 262 ? -2.516 13.578 24.953 1 87.69 262 GLU B C 1
ATOM 5169 O O . GLU B 1 262 ? -1.328 13.539 24.625 1 87.69 262 GLU B O 1
ATOM 5174 N N . VAL B 1 263 ? -3.443 14.008 24.203 1 89.44 263 VAL B N 1
ATOM 5175 C CA . VAL B 1 263 ? -3.113 14.406 22.844 1 89.44 263 VAL B CA 1
ATOM 5176 C C . VAL B 1 263 ? -2.195 15.625 22.859 1 89.44 263 VAL B C 1
ATOM 5178 O O . VAL B 1 263 ? -1.389 15.828 21.953 1 89.44 263 VAL B O 1
ATOM 5181 N N . ILE B 1 264 ? -2.289 16.359 23.953 1 92.38 264 ILE B N 1
ATOM 5182 C CA . ILE B 1 264 ? -1.484 17.578 24.109 1 92.38 264 ILE B CA 1
ATOM 5183 C C . ILE B 1 264 ? -0.142 17.219 24.734 1 92.38 264 ILE B C 1
ATOM 5185 O O . ILE B 1 264 ? 0.905 17.703 24.312 1 92.38 264 ILE B O 1
ATOM 5189 N N . SER B 1 265 ? -0.195 16.297 25.734 1 94.62 265 SER B N 1
ATOM 5190 C CA . SER B 1 265 ? 0.955 16.125 26.609 1 94.62 265 SER B CA 1
ATOM 5191 C C . SER B 1 265 ? 1.835 14.969 26.156 1 94.62 265 SER B C 1
ATOM 5193 O O . SER B 1 265 ? 2.955 14.805 26.641 1 94.62 265 SER B O 1
ATOM 5195 N N . HIS B 1 266 ? 1.36 14.148 25.219 1 95.69 266 HIS B N 1
ATOM 5196 C CA . HIS B 1 266 ? 2.127 12.992 24.766 1 95.69 266 HIS B CA 1
ATOM 5197 C C . HIS B 1 266 ? 2.396 13.062 23.266 1 95.69 266 HIS B C 1
ATOM 5199 O O . HIS B 1 266 ? 1.726 13.805 22.547 1 95.69 266 HIS B O 1
ATOM 5205 N N . VAL B 1 267 ? 3.404 12.281 22.859 1 95.62 267 VAL B N 1
ATOM 5206 C CA . VAL B 1 267 ? 3.668 12.094 21.438 1 95.62 267 VAL B CA 1
ATOM 5207 C C . VAL B 1 267 ? 2.477 11.398 20.766 1 95.62 267 VAL B C 1
ATOM 5209 O O . VAL B 1 267 ? 1.849 10.523 21.375 1 95.62 267 VAL B O 1
ATOM 5212 N N . SER B 1 268 ? 2.107 11.844 19.688 1 93.56 268 SER B N 1
ATOM 5213 C CA . SER B 1 268 ? 1.178 11.086 18.844 1 93.56 268 SER B CA 1
ATOM 5214 C C . SER B 1 268 ? 1.884 10.484 17.641 1 93.56 268 SER B C 1
ATOM 5216 O O . SER B 1 268 ? 2.818 11.078 17.094 1 93.56 268 SER B O 1
ATOM 5218 N N . ALA B 1 269 ? 1.495 9.344 17.234 1 94.25 269 ALA B N 1
ATOM 5219 C CA . ALA B 1 269 ? 2.023 8.633 16.062 1 94.25 269 ALA B CA 1
ATOM 5220 C C . ALA B 1 269 ? 0.9 7.988 15.258 1 94.25 269 ALA B C 1
ATOM 5222 O O . ALA B 1 269 ? 0.112 7.207 15.797 1 94.25 269 ALA B O 1
ATOM 5223 N N . ASN B 1 270 ? 0.812 8.367 14.023 1 94.38 270 ASN B N 1
ATOM 5224 C CA . ASN B 1 270 ? -0.224 7.848 13.141 1 94.38 270 ASN B CA 1
ATOM 5225 C C . ASN B 1 270 ? 0.371 7.254 11.867 1 94.38 270 ASN B C 1
ATOM 5227 O O . ASN B 1 270 ? 1.024 7.961 11.094 1 94.38 270 ASN B O 1
ATOM 5231 N N . VAL B 1 271 ? 0.136 5.941 11.664 1 96.75 271 VAL B N 1
ATOM 5232 C CA . VAL B 1 271 ? 0.506 5.355 10.383 1 96.75 271 VAL B CA 1
ATOM 5233 C C . VAL B 1 271 ? -0.515 5.754 9.32 1 96.75 271 VAL B C 1
ATOM 5235 O O . VAL B 1 271 ? -1.604 5.184 9.25 1 96.75 271 VAL B O 1
ATOM 5238 N N . GLY B 1 272 ? -0.06 6.594 8.43 1 95.56 272 GLY B N 1
ATOM 5239 C CA . GLY B 1 272 ? -1.021 7.191 7.516 1 95.56 272 GLY B CA 1
ATOM 5240 C C . GLY B 1 272 ? -1.058 6.508 6.16 1 95.56 272 GLY B C 1
ATOM 5241 O O . GLY B 1 272 ? -2.072 6.559 5.461 1 95.56 272 GLY B O 1
ATOM 5242 N N . VAL B 1 273 ? 0.055 5.926 5.75 1 96.75 273 VAL B N 1
ATOM 5243 C CA . VAL B 1 273 ? 0.148 5.277 4.449 1 96.75 273 VAL B CA 1
ATOM 5244 C C . VAL B 1 273 ? 1.021 4.027 4.555 1 96.75 273 VAL B C 1
ATOM 5246 O O . VAL B 1 273 ? 2.01 4.016 5.289 1 96.75 273 VAL B O 1
ATOM 5249 N N . ILE B 1 274 ? 0.646 3.029 3.789 1 98.12 274 ILE B N 1
ATOM 5250 C CA . ILE B 1 274 ? 1.495 1.854 3.639 1 98.12 274 ILE B CA 1
ATOM 5251 C C . ILE B 1 274 ? 1.372 1.306 2.219 1 98.12 274 ILE B C 1
ATOM 5253 O O . ILE B 1 274 ? 0.294 1.354 1.619 1 98.12 274 ILE B O 1
ATOM 5257 N N . GLN B 1 275 ? 2.438 0.851 1.695 1 98 275 GLN B N 1
ATOM 5258 C CA . GLN B 1 275 ? 2.477 0.216 0.383 1 98 275 GLN B CA 1
ATOM 5259 C C . GLN B 1 275 ? 3.6 -0.816 0.304 1 98 275 GLN B C 1
ATOM 5261 O O . GLN B 1 275 ? 4.746 -0.518 0.638 1 98 275 GLN B O 1
ATOM 5266 N N . GLY B 1 276 ? 3.227 -1.97 -0.097 1 96.81 276 GLY B N 1
ATOM 5267 C CA . GLY B 1 276 ? 4.234 -3.01 -0.216 1 96.81 276 GLY B CA 1
ATOM 5268 C C . GLY B 1 276 ? 3.832 -4.129 -1.157 1 96.81 276 GLY B C 1
ATOM 5269 O O . GLY B 1 276 ? 2.656 -4.488 -1.235 1 96.81 276 GLY B O 1
ATOM 5270 N N . GLY B 1 277 ? 4.855 -4.664 -1.873 1 92.81 277 GLY B N 1
ATOM 5271 C CA . GLY B 1 277 ? 4.637 -5.793 -2.764 1 92.81 277 GLY B CA 1
ATOM 5272 C C . GLY B 1 277 ? 4.145 -5.387 -4.137 1 92.81 277 GLY B C 1
ATOM 5273 O O . GLY B 1 277 ? 3.594 -4.293 -4.305 1 92.81 277 GLY B O 1
ATOM 5274 N N . THR B 1 278 ? 4.398 -6.27 -5.059 1 84.44 278 THR B N 1
ATOM 5275 C CA . THR B 1 278 ? 4.016 -5.973 -6.438 1 84.44 278 THR B CA 1
ATOM 5276 C C . THR B 1 278 ? 3.045 -7.023 -6.969 1 84.44 278 THR B C 1
ATOM 5278 O O . THR B 1 278 ? 2.221 -6.73 -7.836 1 84.44 278 THR B O 1
ATOM 5281 N N . ARG B 1 279 ? 3.148 -8.312 -6.5 1 84.44 279 ARG B N 1
ATOM 5282 C CA . ARG B 1 279 ? 2.307 -9.414 -6.949 1 84.44 279 ARG B CA 1
ATOM 5283 C C . ARG B 1 279 ? 1.88 -10.289 -5.773 1 84.44 279 ARG B C 1
ATOM 5285 O O . ARG B 1 279 ? 2.66 -10.523 -4.848 1 84.44 279 ARG B O 1
ATOM 5292 N N . PRO B 1 280 ? 0.705 -10.812 -5.906 1 88.19 280 PRO B N 1
ATOM 5293 C CA . PRO B 1 280 ? 0.219 -11.664 -4.812 1 88.19 280 PRO B CA 1
ATOM 5294 C C . PRO B 1 280 ? 1.069 -12.914 -4.617 1 88.19 280 PRO B C 1
ATOM 5296 O O . PRO B 1 280 ? 1.261 -13.367 -3.484 1 88.19 280 PRO B O 1
ATOM 5299 N N . ASN B 1 281 ? 1.679 -13.492 -5.695 1 84 281 ASN B N 1
ATOM 5300 C CA . ASN B 1 281 ? 2.342 -14.789 -5.613 1 84 281 ASN B CA 1
ATOM 5301 C C . ASN B 1 281 ? 3.854 -14.633 -5.473 1 84 281 ASN B C 1
ATOM 5303 O O . ASN B 1 281 ? 4.605 -15.562 -5.781 1 84 281 ASN B O 1
ATOM 5307 N N . MET B 1 282 ? 4.277 -13.531 -5.008 1 83.81 282 MET B N 1
ATOM 5308 C CA . MET B 1 282 ? 5.691 -13.273 -4.746 1 83.81 282 MET B CA 1
ATOM 5309 C C . MET B 1 282 ? 5.898 -12.758 -3.326 1 83.81 282 MET B C 1
ATOM 5311 O O . MET B 1 282 ? 5.113 -11.945 -2.838 1 83.81 282 MET B O 1
ATOM 5315 N N . VAL B 1 283 ? 6.93 -13.242 -2.693 1 90.5 283 VAL B N 1
ATOM 5316 C CA . VAL B 1 283 ? 7.32 -12.664 -1.411 1 90.5 283 VAL B CA 1
ATOM 5317 C C . VAL B 1 283 ? 7.844 -11.242 -1.623 1 90.5 283 VAL B C 1
ATOM 5319 O O . VAL B 1 283 ? 8.812 -11.031 -2.352 1 90.5 283 VAL B O 1
ATOM 5322 N N . PRO B 1 284 ? 7.164 -10.312 -1.036 1 92.81 284 PRO B N 1
ATOM 5323 C CA . PRO B 1 284 ? 7.582 -8.938 -1.309 1 92.81 284 PRO B CA 1
ATOM 5324 C C . PRO B 1 284 ? 8.953 -8.609 -0.723 1 92.81 284 PRO B C 1
ATOM 5326 O O . PRO B 1 284 ? 9.227 -8.922 0.439 1 92.81 284 PRO B O 1
ATOM 5329 N N . ASP B 1 285 ? 9.797 -7.953 -1.52 1 93.38 285 ASP B N 1
ATOM 5330 C CA . ASP B 1 285 ? 11.148 -7.625 -1.069 1 93.38 285 ASP B CA 1
ATOM 5331 C C . ASP B 1 285 ? 11.234 -6.172 -0.608 1 93.38 285 ASP B C 1
ATOM 5333 O O . ASP B 1 285 ? 12.297 -5.703 -0.197 1 93.38 285 ASP B O 1
ATOM 5337 N N . TYR B 1 286 ? 10.117 -5.492 -0.744 1 96.19 286 TYR B N 1
ATOM 5338 C CA . TYR B 1 286 ? 10.109 -4.094 -0.322 1 96.19 286 TYR B CA 1
ATOM 5339 C C . TYR B 1 286 ? 8.734 -3.691 0.207 1 96.19 286 TYR B C 1
ATOM 5341 O O . TYR B 1 286 ? 7.711 -4.121 -0.322 1 96.19 286 TYR B O 1
ATOM 5349 N N . CYS B 1 287 ? 8.656 -2.898 1.221 1 97.56 287 CYS B N 1
ATOM 5350 C CA . CYS B 1 287 ? 7.469 -2.275 1.802 1 97.56 287 CYS B CA 1
ATOM 5351 C C . CYS B 1 287 ? 7.82 -0.944 2.457 1 97.56 287 CYS B C 1
ATOM 5353 O O . CYS B 1 287 ? 8.891 -0.798 3.043 1 97.56 287 CYS B O 1
ATOM 5355 N N . GLU B 1 288 ? 6.945 -0.008 2.367 1 98.56 288 GLU B N 1
ATOM 5356 C CA . GLU B 1 288 ? 7.172 1.304 2.967 1 98.56 288 GLU B CA 1
ATOM 5357 C C . GLU B 1 288 ? 5.91 1.823 3.652 1 98.56 288 GLU B C 1
ATOM 5359 O O . GLU B 1 288 ? 4.797 1.492 3.244 1 98.56 288 GLU B O 1
ATOM 5364 N N . ALA B 1 289 ? 6.09 2.594 4.672 1 98.38 289 ALA B N 1
ATOM 5365 C CA . ALA B 1 289 ? 5 3.234 5.402 1 98.38 289 ALA B CA 1
ATOM 5366 C C . ALA B 1 289 ? 5.395 4.641 5.852 1 98.38 289 ALA B C 1
ATOM 5368 O O . ALA B 1 289 ? 6.57 4.914 6.094 1 98.38 289 ALA B O 1
ATOM 5369 N N . ILE B 1 290 ? 4.426 5.477 5.902 1 97.88 290 ILE B N 1
ATOM 5370 C CA . ILE B 1 290 ? 4.648 6.84 6.367 1 97.88 290 ILE B CA 1
ATOM 5371 C C . ILE B 1 290 ? 3.922 7.059 7.695 1 97.88 290 ILE B C 1
ATOM 5373 O O . ILE B 1 290 ? 2.711 6.84 7.789 1 97.88 290 ILE B O 1
ATOM 5377 N N . VAL B 1 291 ? 4.652 7.527 8.695 1 97.06 291 VAL B N 1
ATOM 5378 C CA . VAL B 1 291 ? 4.129 7.754 10.039 1 97.06 291 VAL B CA 1
ATOM 5379 C C . VAL B 1 291 ? 4.203 9.242 10.375 1 97.06 291 VAL B C 1
ATOM 5381 O O . VAL B 1 291 ? 5.281 9.844 10.336 1 97.06 291 VAL B O 1
ATOM 5384 N N . ASP B 1 292 ? 3.074 9.812 10.711 1 94.88 292 ASP B N 1
ATOM 5385 C CA . ASP B 1 292 ? 3.002 11.188 11.195 1 94.88 292 ASP B CA 1
ATOM 5386 C C . ASP B 1 292 ? 3.18 11.242 12.711 1 94.88 292 ASP B C 1
ATOM 5388 O O . ASP B 1 292 ? 2.385 10.672 13.453 1 94.88 292 ASP B O 1
ATOM 5392 N N . VAL B 1 293 ? 4.184 12 13.172 1 95.94 293 VAL B N 1
ATOM 5393 C CA . VAL B 1 293 ? 4.5 12.078 14.594 1 95.94 293 VAL B CA 1
ATOM 5394 C C . VAL B 1 293 ? 4.398 13.531 15.055 1 95.94 293 VAL B C 1
ATOM 5396 O O . VAL B 1 293 ? 4.977 14.43 14.445 1 95.94 293 VAL B O 1
ATOM 5399 N N . ARG B 1 294 ? 3.65 13.758 16.094 1 95.5 294 ARG B N 1
ATOM 5400 C CA . ARG B 1 294 ? 3.555 15.086 16.703 1 95.5 294 ARG B CA 1
ATOM 5401 C C . ARG B 1 294 ? 4.297 15.133 18.031 1 95.5 294 ARG B C 1
ATOM 5403 O O . ARG B 1 294 ? 4.121 14.25 18.891 1 95.5 294 ARG B O 1
ATOM 5410 N N . LEU B 1 295 ? 5.098 16.141 18.188 1 96.94 295 LEU B N 1
ATOM 5411 C CA . LEU B 1 295 ? 5.996 16.25 19.328 1 96.94 295 LEU B CA 1
ATOM 5412 C C . LEU B 1 295 ? 5.441 17.234 20.359 1 96.94 295 LEU B C 1
ATOM 5414 O O . LEU B 1 295 ? 5.332 18.438 20.078 1 96.94 295 LEU B O 1
ATOM 5418 N N . PRO B 1 296 ? 5.117 16.781 21.516 1 96.81 296 PRO B N 1
ATOM 5419 C CA . PRO B 1 296 ? 4.734 17.734 22.547 1 96.81 296 PRO B CA 1
ATOM 5420 C C . PRO B 1 296 ? 5.898 18.625 22.984 1 96.81 296 PRO B C 1
ATOM 5422 O O . PRO B 1 296 ? 7.055 18.344 22.656 1 96.81 296 PRO B O 1
ATOM 5425 N N . ILE B 1 297 ? 5.582 19.719 23.641 1 97 297 ILE B N 1
ATOM 5426 C CA . ILE B 1 297 ? 6.586 20.672 24.094 1 97 297 ILE B CA 1
ATOM 5427 C C . ILE B 1 297 ? 7.617 19.969 24.969 1 97 297 ILE B C 1
ATOM 5429 O O . ILE B 1 297 ? 7.258 19.234 25.891 1 97 297 ILE B O 1
ATOM 5433 N N . GLY B 1 298 ? 8.883 20.172 24.625 1 96.94 298 GLY B N 1
ATOM 5434 C CA . GLY B 1 298 ? 9.977 19.625 25.406 1 96.94 298 GLY B CA 1
ATOM 5435 C C . GLY B 1 298 ? 10.578 18.375 24.797 1 96.94 298 GLY B C 1
ATOM 5436 O O . GLY B 1 298 ? 11.711 18 25.125 1 96.94 298 GLY B O 1
ATOM 5437 N N . VAL B 1 299 ? 9.82 17.641 23.969 1 97.19 299 VAL B N 1
ATOM 5438 C CA . VAL B 1 299 ? 10.336 16.453 23.297 1 97.19 299 VAL B CA 1
ATOM 5439 C C . VAL B 1 299 ? 10.93 16.844 21.938 1 97.19 299 VAL B C 1
ATOM 5441 O O . VAL B 1 299 ? 10.219 17.359 21.062 1 97.19 299 VAL B O 1
ATOM 5444 N N . ASP B 1 300 ? 12.141 16.578 21.734 1 96.94 300 ASP B N 1
ATOM 5445 C CA . ASP B 1 300 ? 12.773 16.953 20.469 1 96.94 300 ASP B CA 1
ATOM 5446 C C . ASP B 1 300 ? 12.805 15.773 19.516 1 96.94 300 ASP B C 1
ATOM 5448 O O . ASP B 1 300 ? 12.602 14.625 19.922 1 96.94 300 ASP B O 1
ATOM 5452 N N . HIS B 1 301 ? 13.031 16.078 18.234 1 97.56 301 HIS B N 1
ATOM 5453 C CA . HIS B 1 301 ? 13 15.055 17.203 1 97.56 301 HIS B CA 1
ATOM 5454 C C . HIS B 1 301 ? 14.117 14.039 17.406 1 97.56 301 HIS B C 1
ATOM 5456 O O . HIS B 1 301 ? 13.961 12.867 17.062 1 97.56 301 HIS B O 1
ATOM 5462 N N . GLU B 1 302 ? 15.188 14.453 18.016 1 97.44 302 GLU B N 1
ATOM 5463 C CA . GLU B 1 302 ? 16.297 13.539 18.281 1 97.44 302 GLU B CA 1
ATOM 5464 C C . GLU B 1 302 ? 15.883 12.453 19.281 1 97.44 302 GLU B C 1
ATOM 5466 O O . GLU B 1 302 ? 16.281 11.297 19.141 1 97.44 302 GLU B O 1
ATOM 5471 N N . GLU B 1 303 ? 15.117 12.859 20.281 1 96.94 303 GLU B N 1
ATOM 5472 C CA . GLU B 1 303 ? 14.602 11.891 21.234 1 96.94 303 GLU B CA 1
ATOM 5473 C C . GLU B 1 303 ? 13.727 10.844 20.547 1 96.94 303 GLU B C 1
ATOM 5475 O O . GLU B 1 303 ? 13.828 9.656 20.844 1 96.94 303 GLU B O 1
ATOM 5480 N N . ILE B 1 304 ? 12.906 11.242 19.656 1 97.75 304 ILE B N 1
ATOM 5481 C CA . ILE B 1 304 ? 12.023 10.344 18.922 1 97.75 304 ILE B CA 1
ATOM 5482 C C . ILE B 1 304 ? 12.852 9.398 18.062 1 97.75 304 ILE B C 1
ATOM 5484 O O . ILE B 1 304 ? 12.594 8.188 18.031 1 97.75 304 ILE B O 1
ATOM 5488 N N . GLU B 1 305 ? 13.828 9.945 17.359 1 97.69 305 GLU B N 1
ATOM 5489 C CA . GLU B 1 305 ? 14.672 9.125 16.5 1 97.69 305 GLU B CA 1
ATOM 5490 C C . GLU B 1 305 ? 15.422 8.07 17.297 1 97.69 305 GLU B C 1
ATOM 5492 O O . GLU B 1 305 ? 15.578 6.93 16.859 1 97.69 305 GLU B O 1
ATOM 5497 N N . GLU B 1 306 ? 15.906 8.477 18.438 1 97.44 306 GLU B N 1
ATOM 5498 C CA . GLU B 1 306 ? 16.578 7.512 19.312 1 97.44 306 GLU B CA 1
ATOM 5499 C C . GLU B 1 306 ? 15.625 6.383 19.703 1 97.44 306 GLU B C 1
ATOM 5501 O O . GLU B 1 306 ? 16.016 5.215 19.734 1 97.44 306 GLU B O 1
ATOM 5506 N N . MET B 1 307 ? 14.445 6.738 20.062 1 97.38 307 MET B N 1
ATOM 5507 C CA . MET B 1 307 ? 13.453 5.734 20.438 1 97.38 307 MET B CA 1
ATOM 5508 C C . MET B 1 307 ? 13.117 4.832 19.25 1 97.38 307 MET B C 1
ATOM 5510 O O . MET B 1 307 ? 12.938 3.623 19.422 1 97.38 307 MET B O 1
ATOM 5514 N N . VAL B 1 308 ? 12.977 5.41 18.078 1 97.94 308 VAL B N 1
ATOM 5515 C CA . VAL B 1 308 ? 12.695 4.645 16.875 1 97.94 308 VAL B CA 1
ATOM 5516 C C . VAL B 1 308 ? 13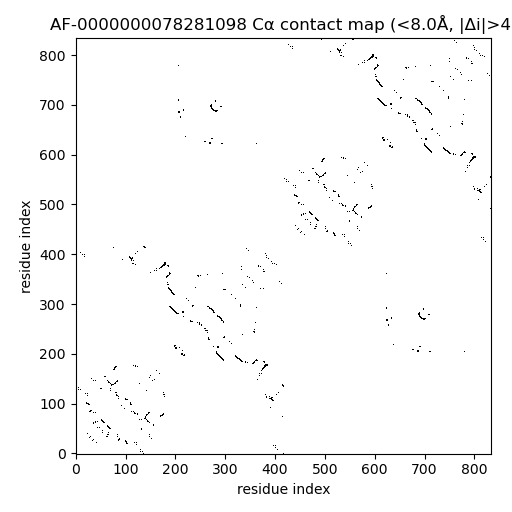.797 3.615 16.641 1 97.94 308 VAL B C 1
ATOM 5518 O O . VAL B 1 308 ? 13.516 2.443 16.375 1 97.94 308 VAL B O 1
ATOM 5521 N N . ARG B 1 309 ? 15.047 4.051 16.75 1 97.62 309 ARG B N 1
ATOM 5522 C CA . ARG B 1 309 ? 16.172 3.139 16.594 1 97.62 309 ARG B CA 1
ATOM 5523 C C . ARG B 1 309 ? 16.109 2.002 17.609 1 97.62 309 ARG B C 1
ATOM 5525 O O . ARG B 1 309 ? 16.359 0.844 17.266 1 97.62 309 ARG B O 1
ATOM 5532 N N . THR B 1 310 ? 15.805 2.35 18.828 1 97.44 310 THR B N 1
ATOM 5533 C CA . THR B 1 310 ? 15.68 1.347 19.875 1 97.44 310 THR B CA 1
ATOM 5534 C C . THR B 1 310 ? 14.57 0.354 19.547 1 97.44 310 THR B C 1
ATOM 5536 O O . THR B 1 310 ? 14.75 -0.857 19.688 1 97.44 310 THR B O 1
ATOM 5539 N N . MET B 1 311 ? 13.469 0.83 19.141 1 96.5 311 MET B N 1
ATOM 5540 C CA . MET B 1 311 ? 12.312 -0.015 18.828 1 96.5 311 MET B CA 1
ATOM 5541 C C . MET B 1 311 ? 12.609 -0.93 17.656 1 96.5 311 MET B C 1
ATOM 5543 O O . MET B 1 311 ? 12.172 -2.084 17.625 1 96.5 311 MET B O 1
ATOM 5547 N N . ILE B 1 312 ? 13.32 -0.407 16.641 1 96.94 312 ILE B N 1
ATOM 5548 C CA . ILE B 1 312 ? 13.742 -1.227 15.516 1 96.94 312 ILE B CA 1
ATOM 5549 C C . ILE B 1 312 ? 14.648 -2.354 16 1 96.94 312 ILE B C 1
ATOM 5551 O O . ILE B 1 312 ? 14.453 -3.518 15.641 1 96.94 312 ILE B O 1
ATOM 5555 N N . ARG B 1 313 ? 15.609 -1.994 16.844 1 96.44 313 ARG B N 1
ATOM 5556 C CA . ARG B 1 313 ? 16.516 -2.994 17.391 1 96.44 313 ARG B CA 1
ATOM 5557 C C . ARG B 1 313 ? 15.758 -4.051 18.188 1 96.44 313 ARG B C 1
ATOM 5559 O O . ARG B 1 313 ? 16.016 -5.246 18.047 1 96.44 313 ARG B O 1
ATOM 5566 N N . GLU B 1 314 ? 14.805 -3.646 18.969 1 95.94 314 GLU B N 1
ATOM 5567 C CA . GLU B 1 314 ? 14.047 -4.543 19.828 1 95.94 314 GLU B CA 1
ATOM 5568 C C . GLU B 1 314 ? 13.094 -5.422 19.031 1 95.94 314 GLU B C 1
ATOM 5570 O O . GLU B 1 314 ? 12.68 -6.484 19.484 1 95.94 314 GLU B O 1
ATOM 5575 N N . SER B 1 315 ? 12.703 -4.953 17.891 1 93.56 315 SER B N 1
ATOM 5576 C CA . SER B 1 315 ? 11.812 -5.75 17.047 1 93.56 315 SER B CA 1
ATOM 5577 C C . SER B 1 315 ? 12.508 -7.02 16.562 1 93.56 315 SER B C 1
ATOM 5579 O O . SER B 1 315 ? 11.852 -7.996 16.203 1 93.56 315 SER B O 1
ATOM 5581 N N . GLY B 1 316 ? 13.875 -6.977 16.453 1 95.12 316 GLY B N 1
ATOM 5582 C CA . GLY B 1 316 ? 14.656 -8.109 15.961 1 95.12 316 GLY B CA 1
ATOM 5583 C C . GLY B 1 316 ? 14.656 -8.227 14.453 1 95.12 316 GLY B C 1
ATOM 5584 O O . GLY B 1 316 ? 15.266 -9.141 13.898 1 95.12 316 GLY B O 1
ATOM 5585 N N . GLU B 1 317 ? 13.945 -7.312 13.797 1 94.69 317 GLU B N 1
ATOM 5586 C CA . GLU B 1 317 ? 13.875 -7.363 12.344 1 94.69 317 GLU B CA 1
ATOM 5587 C C . GLU B 1 317 ? 15.109 -6.734 11.703 1 94.69 317 GLU B C 1
ATOM 5589 O O . GLU B 1 317 ? 15.641 -5.742 12.219 1 94.69 317 GLU B O 1
ATOM 5594 N N . THR B 1 318 ? 15.586 -7.324 10.602 1 95.25 318 THR B N 1
ATOM 5595 C CA . THR B 1 318 ? 16.703 -6.781 9.844 1 95.25 318 THR B CA 1
ATOM 5596 C C . THR B 1 318 ? 16.219 -6.094 8.57 1 95.25 318 THR B C 1
ATOM 5598 O O . THR B 1 318 ? 15.07 -6.305 8.148 1 95.25 318 THR B O 1
ATOM 5601 N N . GLY B 1 319 ? 17.031 -5.27 8.008 1 96.44 319 GLY B N 1
ATOM 5602 C CA . GLY B 1 319 ? 16.703 -4.613 6.754 1 96.44 319 GLY B CA 1
ATOM 5603 C C . GLY B 1 319 ? 15.703 -3.479 6.926 1 96.44 319 GLY B C 1
ATOM 5604 O O . GLY B 1 319 ? 14.984 -3.129 5.984 1 96.44 319 GLY B O 1
ATOM 5605 N N . ILE B 1 320 ? 15.594 -2.971 8.117 1 98.06 320 ILE B N 1
ATOM 5606 C CA . ILE B 1 320 ? 14.703 -1.852 8.398 1 98.06 320 ILE B CA 1
ATOM 5607 C C . ILE B 1 320 ? 15.484 -0.541 8.336 1 98.06 320 ILE B C 1
ATOM 5609 O O . ILE B 1 320 ? 16.547 -0.416 8.945 1 98.06 320 ILE B O 1
ATOM 5613 N N . GLU B 1 321 ? 15.008 0.362 7.539 1 97.88 321 GLU B N 1
ATOM 5614 C CA . GLU B 1 321 ? 15.539 1.719 7.438 1 97.88 321 GLU B CA 1
ATOM 5615 C C . GLU B 1 321 ? 14.438 2.758 7.66 1 97.88 321 GLU B C 1
ATOM 5617 O O . GLU B 1 321 ? 13.25 2.436 7.598 1 97.88 321 GLU B O 1
ATOM 5622 N N . TYR B 1 322 ? 14.859 3.98 7.988 1 97.44 322 TYR B N 1
ATOM 5623 C CA . TYR B 1 322 ? 13.883 5.059 8.055 1 97.44 322 TYR B CA 1
ATOM 5624 C C . TYR B 1 322 ? 14.508 6.391 7.66 1 97.44 322 TYR B C 1
ATOM 5626 O O . TYR B 1 322 ? 15.727 6.539 7.684 1 97.44 322 TYR B O 1
ATOM 5634 N N . GLU B 1 323 ? 13.727 7.219 7.156 1 97.69 323 GLU B N 1
ATOM 5635 C CA . GLU B 1 323 ? 14.023 8.633 6.938 1 97.69 323 GLU B CA 1
ATOM 5636 C C . GLU B 1 323 ? 13.141 9.523 7.812 1 97.69 323 GLU B C 1
ATOM 5638 O O . GLU B 1 323 ? 11.938 9.289 7.918 1 97.69 323 GLU B O 1
ATOM 5643 N N . ALA B 1 324 ? 13.812 10.461 8.469 1 97.19 324 ALA B N 1
ATOM 5644 C CA . ALA B 1 324 ? 13.094 11.414 9.305 1 97.19 324 ALA B CA 1
ATOM 5645 C C . ALA B 1 324 ? 13.031 12.789 8.641 1 97.19 324 ALA B C 1
ATOM 5647 O O . ALA B 1 324 ? 14.07 13.359 8.297 1 97.19 324 ALA B O 1
ATOM 5648 N N . GLN B 1 325 ? 11.852 13.227 8.422 1 94.88 325 GLN B N 1
ATOM 5649 C CA . GLN B 1 325 ? 11.641 14.578 7.91 1 94.88 325 GLN B CA 1
ATOM 5650 C C . GLN B 1 325 ? 11.109 15.5 9 1 94.88 325 GLN B C 1
ATOM 5652 O O . GLN B 1 325 ? 9.898 15.625 9.188 1 94.88 325 GLN B O 1
ATOM 5657 N N . TRP B 1 326 ? 12.039 16.156 9.609 1 93.44 326 TRP B N 1
ATOM 5658 C CA . TRP B 1 326 ? 11.742 17.031 10.727 1 93.44 326 TRP B CA 1
ATOM 5659 C C . TRP B 1 326 ? 11.117 18.344 10.242 1 93.44 326 TRP B C 1
ATOM 5661 O O . TRP B 1 326 ? 11.609 18.953 9.289 1 93.44 326 TRP B O 1
ATOM 5671 N N . LYS B 1 327 ? 10.031 18.719 10.93 1 90.94 327 LYS B N 1
ATOM 5672 C CA . LYS B 1 327 ? 9.375 19.969 10.578 1 90.94 327 LYS B CA 1
ATOM 5673 C C . LYS B 1 327 ? 9.594 21.016 11.664 1 90.94 327 LYS B C 1
ATOM 5675 O O . LYS B 1 327 ? 9.984 22.156 11.375 1 90.94 327 LYS B O 1
ATOM 5680 N N . SER B 1 328 ? 9.281 20.703 12.898 1 94 328 SER B N 1
ATOM 5681 C CA . SER B 1 328 ? 9.453 21.609 14.023 1 94 328 SER B CA 1
ATOM 5682 C C . SER B 1 328 ? 9.367 20.875 15.352 1 94 328 SER B C 1
ATOM 5684 O O . SER B 1 328 ? 8.781 19.797 15.438 1 94 328 SER B O 1
ATOM 5686 N N . GLU B 1 329 ? 10.047 21.516 16.312 1 96.56 329 GLU B N 1
ATOM 5687 C CA . GLU B 1 329 ? 9.789 21.094 17.688 1 96.56 329 GLU B CA 1
ATOM 5688 C C . GLU B 1 329 ? 8.508 21.719 18.234 1 96.56 329 GLU B C 1
ATOM 5690 O O . GLU B 1 329 ? 7.941 22.625 17.609 1 96.56 329 GLU B O 1
ATOM 5695 N N . GLY B 1 330 ? 8.008 21.172 19.328 1 96.88 330 GLY B N 1
ATOM 5696 C CA . GLY B 1 330 ? 6.973 21.906 20.031 1 96.88 330 GLY B CA 1
ATOM 5697 C C . GLY B 1 330 ? 7.398 23.328 20.406 1 96.88 330 GLY B C 1
ATOM 5698 O O . GLY B 1 330 ? 8.562 23.562 20.734 1 96.88 330 GLY B O 1
ATOM 5699 N N . ASN B 1 331 ? 6.504 24.25 20.297 1 97.62 331 ASN B N 1
ATOM 5700 C CA . ASN B 1 331 ? 6.836 25.656 20.516 1 97.62 331 ASN B CA 1
ATOM 5701 C C . ASN B 1 331 ? 5.711 26.391 21.234 1 97.62 331 ASN B C 1
ATOM 5703 O O . ASN B 1 331 ? 4.566 25.938 21.234 1 97.62 331 ASN B O 1
ATOM 5707 N N . TYR B 1 332 ? 6.125 27.438 21.906 1 98.06 332 TYR B N 1
ATOM 5708 C CA . TYR B 1 332 ? 5.129 28.141 22.719 1 98.06 332 TYR B CA 1
ATOM 5709 C C . TYR B 1 332 ? 5.531 29.594 22.938 1 98.06 332 TYR B C 1
ATOM 5711 O O . TYR B 1 332 ? 6.664 29.984 22.641 1 98.06 332 TYR B O 1
ATOM 5719 N N . THR B 1 333 ? 4.645 30.422 23.281 1 98.44 333 THR B N 1
ATOM 5720 C CA . THR B 1 333 ? 4.777 31.766 23.828 1 98.44 333 THR B CA 1
ATOM 5721 C C . THR B 1 333 ? 4.355 31.797 25.281 1 98.44 333 THR B C 1
ATOM 5723 O O . THR B 1 333 ? 3.348 31.188 25.656 1 98.44 333 THR B O 1
ATOM 5726 N N . ASP B 1 334 ? 5.137 32.5 26.094 1 97.56 334 ASP B N 1
ATOM 5727 C CA . ASP B 1 334 ? 4.816 32.562 27.516 1 97.56 334 ASP B CA 1
ATOM 5728 C C . ASP B 1 334 ? 3.494 33.312 27.75 1 97.56 334 ASP B C 1
ATOM 5730 O O . ASP B 1 334 ? 3.203 34.312 27.078 1 97.56 334 ASP B O 1
ATOM 5734 N N . GLU B 1 335 ? 2.762 32.844 28.719 1 96.44 335 GLU B N 1
ATOM 5735 C CA . GLU B 1 335 ? 1.447 33.375 29.031 1 96.44 335 GLU B CA 1
ATOM 5736 C C . GLU B 1 335 ? 1.55 34.844 29.438 1 96.44 335 GLU B C 1
ATOM 5738 O O . GLU B 1 335 ? 0.593 35.625 29.281 1 96.44 335 GLU B O 1
ATOM 5743 N N . ASP B 1 336 ? 2.65 35.219 29.891 1 96.31 336 ASP B N 1
ATOM 5744 C CA . ASP B 1 336 ? 2.799 36.594 30.391 1 96.31 336 ASP B CA 1
ATOM 5745 C C . ASP B 1 336 ? 3.277 37.531 29.297 1 96.31 336 ASP B C 1
ATOM 5747 O O . ASP B 1 336 ? 3.422 38.75 29.531 1 96.31 336 ASP B O 1
ATOM 5751 N N . ALA B 1 337 ? 3.543 37.031 28.125 1 97.75 337 ALA B N 1
ATOM 5752 C CA . ALA B 1 337 ? 3.955 37.875 27.016 1 97.75 337 ALA B CA 1
ATOM 5753 C C . ALA B 1 337 ? 2.932 38.969 26.766 1 97.75 337 ALA B C 1
ATOM 5755 O O . ALA B 1 337 ? 1.727 38.781 26.922 1 97.75 337 ALA B O 1
ATOM 5756 N N . ALA B 1 338 ? 3.377 40.125 26.312 1 97.44 338 ALA B N 1
ATOM 5757 C CA . ALA B 1 338 ? 2.545 41.281 26.109 1 97.44 338 ALA B CA 1
ATOM 5758 C C . ALA B 1 338 ? 1.4 41 25.141 1 97.44 338 ALA B C 1
ATOM 5760 O O . ALA B 1 338 ? 0.268 41.438 25.359 1 97.44 338 ALA B O 1
ATOM 5761 N N . ILE B 1 339 ? 1.687 40.281 24.125 1 98.31 339 ILE B N 1
ATOM 5762 C CA . ILE B 1 339 ? 0.684 40 23.094 1 98.31 339 ILE B CA 1
ATOM 5763 C C . ILE B 1 339 ? -0.416 39.125 23.672 1 98.31 339 ILE B C 1
ATOM 5765 O O . ILE B 1 339 ? -1.593 39.281 23.344 1 98.31 339 ILE B O 1
ATOM 5769 N N . VAL B 1 340 ? -0.082 38.156 24.562 1 98.56 340 VAL B N 1
ATOM 5770 C CA . VAL B 1 340 ? -1.064 37.281 25.188 1 98.56 340 VAL B CA 1
ATOM 5771 C C . VAL B 1 340 ? -1.957 38.094 26.125 1 98.56 340 VAL B C 1
ATOM 5773 O O . VAL B 1 340 ? -3.186 38.031 26.031 1 98.56 340 VAL B O 1
ATOM 5776 N N . GLN B 1 341 ? -1.324 38.906 26.906 1 98.06 341 GLN B N 1
ATOM 5777 C CA . GLN B 1 341 ? -2.045 39.656 27.922 1 98.06 341 GLN B CA 1
ATOM 5778 C C . GLN B 1 341 ? -2.967 40.688 27.297 1 98.06 341 GLN B C 1
ATOM 5780 O O . GLN B 1 341 ? -4.086 40.906 27.766 1 98.06 341 GLN B O 1
ATOM 5785 N N . THR B 1 342 ? -2.473 41.312 26.25 1 98.12 342 THR B N 1
ATOM 5786 C CA . THR B 1 342 ? -3.236 42.375 25.594 1 98.12 342 THR B CA 1
ATOM 5787 C C . THR B 1 342 ? -4.477 41.812 24.922 1 98.12 342 THR B C 1
ATOM 5789 O O . THR B 1 342 ? -5.578 42.344 25.078 1 98.12 342 THR B O 1
ATOM 5792 N N . VAL B 1 343 ? -4.32 40.719 24.219 1 98.56 343 VAL B N 1
ATOM 5793 C CA . VAL B 1 343 ? -5.445 40.125 23.516 1 98.56 343 VAL B CA 1
ATOM 5794 C C . VAL B 1 343 ? -6.434 39.531 24.531 1 98.56 343 VAL B C 1
ATOM 5796 O O . VAL B 1 343 ? -7.648 39.688 24.375 1 98.56 343 VAL B O 1
ATOM 5799 N N . LYS B 1 344 ? -5.922 38.906 25.578 1 98.44 344 LYS B N 1
ATOM 5800 C CA . LYS B 1 344 ? -6.77 38.344 26.625 1 98.44 344 LYS B CA 1
ATOM 5801 C C . LYS B 1 344 ? -7.633 39.406 27.281 1 98.44 344 LYS B C 1
ATOM 5803 O O . LYS B 1 344 ? -8.852 39.25 27.406 1 98.44 344 LYS B O 1
ATOM 5808 N N . LYS B 1 345 ? -7.008 40.5 27.625 1 98.25 345 LYS B N 1
ATOM 5809 C CA . LYS B 1 345 ? -7.695 41.594 28.281 1 98.25 345 LYS B CA 1
ATOM 5810 C C . LYS B 1 345 ? -8.828 42.125 27.406 1 98.25 345 LYS B C 1
ATOM 5812 O O . LYS B 1 345 ? -9.961 42.281 27.875 1 98.25 345 LYS B O 1
ATOM 5817 N N . ASN B 1 346 ? -8.531 42.438 26.172 1 98.38 346 ASN B N 1
ATOM 5818 C CA . ASN B 1 346 ? -9.523 43.031 25.266 1 98.38 346 ASN B CA 1
ATOM 5819 C C . ASN B 1 346 ? -10.609 42.031 24.891 1 98.38 346 ASN B C 1
ATOM 5821 O O . ASN B 1 346 ? -11.773 42.406 24.75 1 98.38 346 ASN B O 1
ATOM 5825 N N . ALA B 1 347 ? -10.273 40.75 24.75 1 98.44 347 ALA B N 1
ATOM 5826 C CA . ALA B 1 347 ? -11.266 39.719 24.453 1 98.44 347 ALA B CA 1
ATOM 5827 C C . ALA B 1 347 ? -12.227 39.5 25.625 1 98.44 347 ALA B C 1
ATOM 5829 O O . ALA B 1 347 ? -13.445 39.438 25.438 1 98.44 347 ALA B O 1
ATOM 5830 N N . GLU B 1 348 ? -11.672 39.438 26.797 1 98.5 348 GLU B N 1
ATOM 5831 C CA . GLU B 1 348 ? -12.5 39.25 27.984 1 98.5 348 GLU B CA 1
ATOM 5832 C C . GLU B 1 348 ? -13.438 40.438 28.172 1 98.5 348 GLU B C 1
ATOM 5834 O O . GLU B 1 348 ? -14.609 40.281 28.516 1 98.5 348 GLU B O 1
ATOM 5839 N N . ALA B 1 349 ? -12.945 41.594 27.953 1 97.81 349 ALA B N 1
ATOM 5840 C CA . ALA B 1 349 ? -13.758 42.781 28.109 1 97.81 349 ALA B CA 1
ATOM 5841 C C . ALA B 1 349 ? -14.898 42.812 27.109 1 97.81 349 ALA B C 1
ATOM 5843 O O . ALA B 1 349 ? -16.016 43.219 27.438 1 97.81 349 ALA B O 1
ATOM 5844 N N . LEU B 1 350 ? -14.594 42.5 25.891 1 96.88 350 LEU B N 1
ATOM 5845 C CA . LEU B 1 350 ? -15.586 42.594 24.828 1 96.88 350 LEU B CA 1
ATOM 5846 C C . LEU B 1 350 ? -16.625 41.469 24.938 1 96.88 350 LEU B C 1
ATOM 5848 O O . LEU B 1 350 ? -17.812 41.719 24.719 1 96.88 350 LEU B O 1
ATOM 5852 N N . TRP B 1 351 ? -16.188 40.281 25.234 1 97.25 351 TRP B N 1
ATOM 5853 C CA . TRP B 1 351 ? -17.094 39.125 25.25 1 97.25 351 TRP B CA 1
ATOM 5854 C C . TRP B 1 351 ? -17.766 39 26.609 1 97.25 351 TRP B C 1
ATOM 5856 O O . TRP B 1 351 ? -18.844 38.406 26.719 1 97.25 351 TRP B O 1
ATOM 5866 N N . GLY B 1 352 ? -17.141 39.438 27.594 1 97.56 352 GLY B N 1
ATOM 5867 C CA . GLY B 1 352 ? -17.641 39.25 28.953 1 97.56 352 GLY B CA 1
ATOM 5868 C C . GLY B 1 352 ? -17.469 37.812 29.453 1 97.56 352 GLY B C 1
ATOM 5869 O O . GLY B 1 352 ? -18.328 37.312 30.188 1 97.56 352 GLY B O 1
ATOM 5870 N N . ILE B 1 353 ? -16.469 37.125 28.969 1 96.25 353 ILE B N 1
ATOM 5871 C CA . ILE B 1 353 ? -16.188 35.75 29.359 1 96.25 353 ILE B CA 1
ATOM 5872 C C . ILE B 1 353 ? -14.711 35.594 29.719 1 96.25 353 ILE B C 1
ATOM 5874 O O . ILE B 1 353 ? -13.914 36.5 29.438 1 96.25 353 ILE B O 1
ATOM 5878 N N . ASP B 1 354 ? -14.383 34.469 30.344 1 95.81 354 ASP B N 1
ATOM 5879 C CA . ASP B 1 354 ? -12.977 34.156 30.547 1 95.81 354 ASP B CA 1
ATOM 5880 C C . ASP B 1 354 ? -12.328 33.625 29.266 1 95.81 354 ASP B C 1
ATOM 5882 O O . ASP B 1 354 ? -12.93 32.812 28.547 1 95.81 354 ASP B O 1
ATOM 5886 N N . VAL B 1 355 ? -11.227 34.156 28.922 1 96.5 355 VAL B N 1
ATOM 5887 C CA . VAL B 1 355 ? -10.445 33.719 27.781 1 96.5 355 VAL B CA 1
ATOM 5888 C C . VAL B 1 355 ? -9.148 33.094 28.25 1 96.5 355 VAL B C 1
ATOM 5890 O O . VAL B 1 355 ? -8.383 33.688 29 1 96.5 355 VAL B O 1
ATOM 5893 N N . ILE B 1 356 ? -8.891 31.875 27.812 1 95.62 356 ILE B N 1
ATOM 5894 C CA . ILE B 1 356 ? -7.793 31.141 28.422 1 95.62 356 ILE B CA 1
ATOM 5895 C C . ILE B 1 356 ? -6.738 30.828 27.375 1 95.62 356 ILE B C 1
ATOM 5897 O O . ILE B 1 356 ? -7.07 30.469 26.234 1 95.62 356 ILE B O 1
ATOM 5901 N N . PRO B 1 357 ? -5.434 31.016 27.719 1 97.5 357 PRO B N 1
ATOM 5902 C CA . PRO B 1 357 ? -4.336 30.547 26.875 1 97.5 357 PRO B CA 1
ATOM 5903 C C . PRO B 1 357 ? -4.184 29.031 26.875 1 97.5 357 PRO B C 1
ATOM 5905 O O . PRO B 1 357 ? -4.293 28.406 27.938 1 97.5 357 PRO B O 1
ATOM 5908 N N . ALA B 1 358 ? -3.992 28.438 25.719 1 96.56 358 ALA B N 1
ATOM 5909 C CA . ALA B 1 358 ? -3.885 26.984 25.625 1 96.56 358 ALA B CA 1
ATOM 5910 C C . ALA B 1 358 ? -2.99 26.578 24.453 1 96.56 358 ALA B C 1
ATOM 5912 O O . ALA B 1 358 ? -2.666 27.406 23.594 1 96.56 358 ALA B O 1
ATOM 5913 N N . TYR B 1 359 ? -2.535 25.328 24.547 1 96 359 TYR B N 1
ATOM 5914 C CA . TYR B 1 359 ? -1.755 24.719 23.469 1 96 359 TYR B CA 1
ATOM 5915 C C . TYR B 1 359 ? -2.65 23.938 22.516 1 96 359 TYR B C 1
ATOM 5917 O O . TYR B 1 359 ? -3.711 23.453 22.922 1 96 359 TYR B O 1
ATOM 5925 N N . GLN B 1 360 ? -2.189 23.797 21.297 1 91.5 360 GLN B N 1
ATOM 5926 C CA . GLN B 1 360 ? -2.932 23.016 20.328 1 91.5 360 GLN B CA 1
ATOM 5927 C C . GLN B 1 360 ? -2.152 21.766 19.922 1 91.5 360 GLN B C 1
ATOM 5929 O O . GLN B 1 360 ? -0.926 21.719 20.047 1 91.5 360 GLN B O 1
ATOM 5934 N N . TRP B 1 361 ? -2.904 20.766 19.484 1 87.38 361 TRP B N 1
ATOM 5935 C CA . TRP B 1 361 ? -2.309 19.484 19.094 1 87.38 361 TRP B CA 1
ATOM 5936 C C . TRP B 1 361 ? -1.833 19.516 17.656 1 87.38 361 TRP B C 1
ATOM 5938 O O . TRP B 1 361 ? -1.041 18.672 17.234 1 87.38 361 TRP B O 1
ATOM 5948 N N . ALA B 1 362 ? -2.27 20.469 16.906 1 83 362 ALA B N 1
ATOM 5949 C CA . ALA B 1 362 ? -1.868 20.625 15.516 1 83 362 ALA B CA 1
ATOM 5950 C C . ALA B 1 362 ? -0.81 21.719 15.367 1 83 362 ALA B C 1
ATOM 5952 O O . ALA B 1 362 ? -0.453 22.391 16.344 1 83 362 ALA B O 1
ATOM 5953 N N . SER B 1 363 ? -0.264 21.781 14.125 1 87.69 363 SER B N 1
ATOM 5954 C CA . SER B 1 363 ? 0.734 22.797 13.844 1 87.69 363 SER B CA 1
ATOM 5955 C C . SER B 1 363 ? 0.191 23.844 12.875 1 87.69 363 SER B C 1
ATOM 5957 O O . SER B 1 363 ? -0.772 23.594 12.148 1 87.69 363 SER B O 1
ATOM 5959 N N . SER B 1 364 ? 0.754 24.984 12.953 1 91.38 364 SER B N 1
ATOM 5960 C CA . SER B 1 364 ? 0.422 26.109 12.086 1 91.38 364 SER B CA 1
ATOM 5961 C C . SER B 1 364 ? 1.654 26.953 11.781 1 91.38 364 SER B C 1
ATOM 5963 O O . SER B 1 364 ? 2.77 26.609 12.164 1 91.38 364 SER B O 1
ATOM 5965 N N . ASP B 1 365 ? 1.413 28.047 11.07 1 95.62 365 ASP B N 1
ATOM 5966 C CA . ASP B 1 365 ? 2.498 28.953 10.703 1 95.62 365 ASP B CA 1
ATOM 5967 C C . ASP B 1 365 ? 3.115 29.609 11.938 1 95.62 365 ASP B C 1
ATOM 5969 O O . ASP B 1 365 ? 4.195 30.188 11.859 1 95.62 365 ASP B O 1
ATOM 5973 N N . ALA B 1 366 ? 2.494 29.453 13.031 1 97.31 366 ALA B N 1
ATOM 5974 C CA . ALA B 1 366 ? 2.994 30.078 14.258 1 97.31 366 ALA B CA 1
ATOM 5975 C C . ALA B 1 366 ? 4.402 29.578 14.578 1 97.31 366 ALA B C 1
ATOM 5977 O O . ALA B 1 366 ? 5.211 30.312 15.141 1 97.31 366 ALA B O 1
ATOM 5978 N N . ARG B 1 367 ? 4.668 28.344 14.211 1 96.44 367 ARG B N 1
ATOM 5979 C CA . ARG B 1 367 ? 5.957 27.734 14.516 1 96.44 367 ARG B CA 1
ATOM 5980 C C . ARG B 1 367 ? 7.098 28.531 13.875 1 96.44 367 ARG B C 1
ATOM 5982 O O . ARG B 1 367 ? 8.18 28.641 14.453 1 96.44 367 ARG B O 1
ATOM 5989 N N . GLU B 1 368 ? 6.84 29.141 12.734 1 97.38 368 GLU B N 1
ATOM 5990 C CA . GLU B 1 368 ? 7.887 29.844 11.992 1 97.38 368 GLU B CA 1
ATOM 5991 C C . GLU B 1 368 ? 8.305 31.125 12.703 1 97.38 368 GLU B C 1
ATOM 5993 O O . GLU B 1 368 ? 9.492 31.453 12.75 1 97.38 368 GLU B O 1
ATOM 5998 N N . TYR B 1 369 ? 7.367 31.797 13.234 1 98.38 369 TYR B N 1
ATOM 5999 C CA . TYR B 1 369 ? 7.652 33.031 13.945 1 98.38 369 TYR B CA 1
ATOM 6000 C C . TYR B 1 369 ? 8.25 32.75 15.312 1 98.38 369 TYR B C 1
ATOM 6002 O O . TYR B 1 369 ? 9.195 33.438 15.742 1 98.38 369 TYR B O 1
ATOM 6010 N N . ARG B 1 370 ? 7.699 31.797 15.945 1 97.94 370 ARG B N 1
ATOM 6011 C CA . ARG B 1 370 ? 8.242 31.438 17.25 1 97.94 370 ARG B CA 1
ATOM 6012 C C . ARG B 1 370 ? 9.68 30.953 17.125 1 97.94 370 ARG B C 1
ATOM 6014 O O . ARG B 1 370 ? 10.508 31.188 18.016 1 97.94 370 ARG B O 1
ATOM 6021 N N . ALA B 1 371 ? 10.016 30.312 16.062 1 96.31 371 ALA B N 1
ATOM 6022 C CA . ALA B 1 371 ? 11.375 29.844 15.82 1 96.31 371 ALA B CA 1
ATOM 6023 C C . ALA B 1 371 ? 12.344 31.031 15.719 1 96.31 371 ALA B C 1
ATOM 6025 O O . ALA B 1 371 ? 13.547 30.859 15.953 1 96.31 371 ALA B O 1
ATOM 6026 N N . GLN B 1 372 ? 11.789 32.219 15.422 1 97.19 372 GLN B N 1
ATOM 6027 C CA . GLN B 1 372 ? 12.609 33.406 15.336 1 97.19 372 GLN B CA 1
ATOM 6028 C C . GLN B 1 372 ? 12.664 34.125 16.688 1 97.19 372 GLN B C 1
ATOM 6030 O O . GLN B 1 372 ? 13.219 35.219 16.781 1 97.19 372 GLN B O 1
ATOM 6035 N N . GLY B 1 373 ? 12.047 33.531 17.672 1 97.38 373 GLY B N 1
ATOM 6036 C CA . GLY B 1 373 ? 12.031 34.156 18.984 1 97.38 373 GLY B CA 1
ATOM 6037 C C . GLY B 1 373 ? 10.945 35.219 19.156 1 97.38 373 GLY B C 1
ATOM 6038 O O . GLY B 1 373 ? 10.961 36 20.109 1 97.38 373 GLY B O 1
ATOM 6039 N N . ILE B 1 374 ? 10.047 35.25 18.25 1 98.5 374 ILE B N 1
ATOM 6040 C CA . ILE B 1 374 ? 8.977 36.25 18.297 1 98.5 374 ILE B CA 1
ATOM 6041 C C . ILE B 1 374 ? 7.785 35.688 19.062 1 98.5 374 ILE B C 1
ATOM 6043 O O . ILE B 1 374 ? 7.188 34.688 18.656 1 98.5 374 ILE B O 1
ATOM 6047 N N . PRO B 1 375 ? 7.383 36.312 20.172 1 98.69 375 PRO B N 1
ATOM 6048 C CA . PRO B 1 375 ? 6.141 35.875 20.812 1 98.69 375 PRO B CA 1
ATOM 6049 C C . PRO B 1 375 ? 4.945 35.906 19.859 1 98.69 375 PRO B C 1
ATOM 6051 O O . PRO B 1 375 ? 4.617 36.969 19.312 1 98.69 375 PRO B O 1
ATOM 6054 N N . THR B 1 376 ? 4.367 34.688 19.672 1 98.75 376 THR B N 1
ATOM 6055 C CA . THR B 1 376 ? 3.342 34.531 18.641 1 98.75 376 THR B CA 1
ATOM 6056 C C . THR B 1 376 ? 2.113 33.844 19.219 1 98.75 376 THR B C 1
ATOM 6058 O O . THR B 1 376 ? 2.236 32.844 19.922 1 98.75 376 THR B O 1
ATOM 6061 N N . ILE B 1 377 ? 0.949 34.344 18.906 1 98.75 377 ILE B N 1
ATOM 6062 C CA . ILE B 1 377 ? -0.293 33.719 19.328 1 98.75 377 ILE B CA 1
ATOM 6063 C C . ILE B 1 377 ? -1.213 33.531 18.125 1 98.75 377 ILE B C 1
ATOM 6065 O O . ILE B 1 377 ? -1.004 34.125 17.078 1 98.75 377 ILE B O 1
ATOM 6069 N N . GLN B 1 378 ? -2.125 32.594 18.312 1 98.12 378 GLN B N 1
ATOM 6070 C CA . GLN B 1 378 ? -3.27 32.531 17.406 1 98.12 378 GLN B CA 1
ATOM 6071 C C . GLN B 1 378 ? -4.555 32.938 18.109 1 98.12 378 GLN B C 1
ATOM 6073 O O . GLN B 1 378 ? -4.758 32.625 19.281 1 98.12 378 GLN B O 1
ATOM 6078 N N . TYR B 1 379 ? -5.32 33.75 17.438 1 98.06 379 TYR B N 1
ATOM 6079 C CA . TYR B 1 379 ? -6.652 34.125 17.891 1 98.06 379 TYR B CA 1
ATOM 6080 C C . TYR B 1 379 ? -7.527 34.562 16.719 1 98.06 379 TYR B C 1
ATOM 608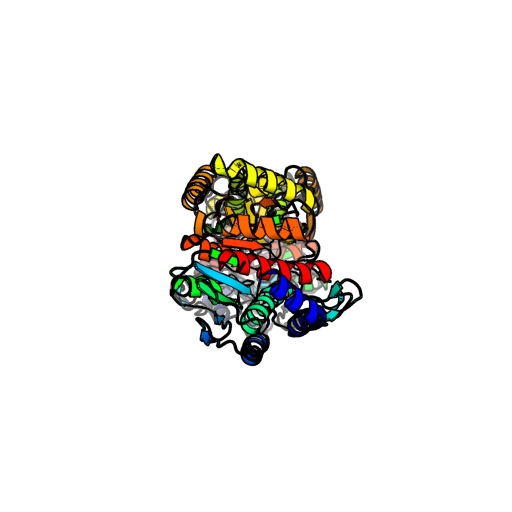2 O O . TYR B 1 379 ? -7.258 35.594 16.078 1 98.06 379 TYR B O 1
ATOM 6090 N N . GLY B 1 380 ? -8.508 33.781 16.5 1 96.75 380 GLY B N 1
ATOM 6091 C CA . GLY B 1 380 ? -9.383 34.125 15.383 1 96.75 380 GLY B CA 1
ATOM 6092 C C . GLY B 1 380 ? -10.766 33.5 15.508 1 96.75 380 GLY B C 1
ATOM 6093 O O . GLY B 1 380 ? -10.969 32.562 16.297 1 96.75 380 GLY B O 1
ATOM 6094 N N . PRO B 1 381 ? -11.711 34.031 14.766 1 95.62 381 PRO B N 1
ATOM 6095 C CA . PRO B 1 381 ? -13.094 33.562 14.828 1 95.62 381 PRO B CA 1
ATOM 6096 C C . PRO B 1 381 ? -13.289 32.188 14.203 1 95.62 381 PRO B C 1
ATOM 6098 O O . PRO B 1 381 ? -12.641 31.875 13.203 1 95.62 381 PRO B O 1
ATOM 6101 N N . SER B 1 382 ? -14.141 31.406 14.93 1 89.88 382 SER B N 1
ATOM 6102 C CA . SER B 1 382 ? -14.375 30.094 14.336 1 89.88 382 SER B CA 1
ATOM 6103 C C . SER B 1 382 ? -15.586 29.406 14.961 1 89.88 382 SER B C 1
ATOM 6105 O O . SER B 1 382 ? -15.891 29.625 16.141 1 89.88 382 SER B O 1
ATOM 6107 N N . ASN B 1 383 ? -16.312 28.766 14.047 1 82.44 383 ASN B N 1
ATOM 6108 C CA . ASN B 1 383 ? -17.109 27.625 14.469 1 82.44 383 ASN B CA 1
ATOM 6109 C C . ASN B 1 383 ? -16.344 26.312 14.25 1 82.44 383 ASN B C 1
ATOM 6111 O O . ASN B 1 383 ? -16.234 25.828 13.125 1 82.44 383 ASN B O 1
ATOM 6115 N N . THR B 1 384 ? -15.812 25.797 15.25 1 68 384 THR B N 1
ATOM 6116 C CA . THR B 1 384 ? -14.773 24.781 15.172 1 68 384 THR B CA 1
ATOM 6117 C C . THR B 1 384 ? -15.328 23.469 14.594 1 68 384 THR B C 1
ATOM 6119 O O . THR B 1 384 ? -14.609 22.75 13.906 1 68 384 THR B O 1
ATOM 6122 N N . GLU B 1 385 ? -16.562 23.016 14.766 1 61.59 385 GLU B N 1
ATOM 6123 C CA . GLU B 1 385 ? -17.141 21.75 14.312 1 61.59 385 GLU B CA 1
ATOM 6124 C C . GLU B 1 385 ? -17.125 21.656 12.789 1 61.59 385 GLU B C 1
ATOM 6126 O O . GLU B 1 385 ? -17.031 20.562 12.242 1 61.59 385 GLU B O 1
ATOM 6131 N N . GLY B 1 386 ? -16.766 22.719 12.18 1 63.78 386 GLY B N 1
ATOM 6132 C CA . GLY B 1 386 ? -16.922 22.688 10.734 1 63.78 386 GLY B CA 1
ATOM 6133 C C . GLY B 1 386 ? -15.648 22.969 9.977 1 63.78 386 GLY B C 1
ATOM 6134 O O . GLY B 1 386 ? -15.625 22.938 8.742 1 63.78 386 GLY B O 1
ATOM 6135 N N . ILE B 1 387 ? -14.641 22.891 10.672 1 72.25 387 ILE B N 1
ATOM 6136 C CA . ILE B 1 387 ? -13.383 23.219 10.008 1 72.25 387 ILE B CA 1
ATOM 6137 C C . ILE B 1 387 ? -12.93 22.016 9.164 1 72.25 387 ILE B C 1
ATOM 6139 O O . ILE B 1 387 ? -12.992 20.875 9.617 1 72.25 387 ILE B O 1
ATOM 6143 N N . HIS B 1 388 ? -12.578 22.297 7.934 1 67.5 388 HIS B N 1
ATOM 6144 C CA . HIS B 1 388 ? -12.125 21.312 6.953 1 67.5 388 HIS B CA 1
ATOM 6145 C C . HIS B 1 388 ? -13.234 20.312 6.617 1 67.5 388 HIS B C 1
ATOM 6147 O O . HIS B 1 388 ? -12.961 19.234 6.098 1 67.5 388 HIS B O 1
ATOM 6153 N N . SER B 1 389 ? -14.477 20.672 7.043 1 75.62 389 SER B N 1
ATOM 6154 C CA . SER B 1 389 ? -15.625 19.828 6.762 1 75.62 389 SER B CA 1
ATOM 6155 C C . SER B 1 389 ? -16.641 20.547 5.871 1 75.62 389 SER B C 1
ATOM 6157 O O . SER B 1 389 ? -16.438 21.703 5.52 1 75.62 389 SER B O 1
ATOM 6159 N N . TYR B 1 390 ? -17.609 19.781 5.48 1 83.56 390 TYR B N 1
ATOM 6160 C CA . TYR B 1 390 ? -18.672 20.375 4.684 1 83.56 390 TYR B CA 1
ATOM 6161 C C . TYR B 1 390 ? -19.469 21.375 5.512 1 83.56 390 TYR B C 1
ATOM 6163 O O . TYR B 1 390 ? -19.5 21.281 6.742 1 83.56 390 TYR B O 1
ATOM 6171 N N . ASN B 1 391 ? -19.922 22.375 4.863 1 92.25 391 ASN B N 1
ATOM 6172 C CA . ASN B 1 391 ? -20.812 23.359 5.457 1 92.25 391 ASN B CA 1
ATOM 6173 C C . ASN B 1 391 ? -20.109 24.219 6.488 1 92.25 391 ASN B C 1
ATOM 6175 O O . ASN B 1 391 ? -20.656 24.5 7.559 1 92.25 391 ASN B O 1
ATOM 6179 N N . GLU B 1 392 ? -18.891 24.5 6.211 1 91.94 392 GLU B N 1
ATOM 6180 C CA . GLU B 1 392 ? -18.141 25.453 7.039 1 91.94 392 GLU B CA 1
ATOM 6181 C C . GLU B 1 392 ? -18.844 26.797 7.113 1 91.94 392 GLU B C 1
ATOM 6183 O O . GLU B 1 392 ? -19.422 27.25 6.129 1 91.94 392 GLU B O 1
ATOM 6188 N N . ASN B 1 393 ? -18.828 27.406 8.297 1 95.19 393 ASN B N 1
ATOM 6189 C CA . ASN B 1 393 ? -19.422 28.719 8.531 1 95.19 393 ASN B CA 1
ATOM 6190 C C . ASN B 1 393 ? -18.766 29.438 9.703 1 95.19 393 ASN B C 1
ATOM 6192 O O . ASN B 1 393 ? -17.859 28.891 10.344 1 95.19 393 ASN B O 1
ATOM 6196 N N . VAL B 1 394 ? -19.125 30.688 9.898 1 96.38 394 VAL B N 1
ATOM 6197 C CA . VAL B 1 394 ? -18.641 31.469 11.039 1 96.38 394 VAL B CA 1
ATOM 6198 C C . VAL B 1 394 ? -19.734 32.375 11.539 1 96.38 394 VAL B C 1
ATOM 6200 O O . VAL B 1 394 ? -20.531 32.906 10.75 1 96.38 394 VAL B O 1
ATOM 6203 N N . ASP B 1 395 ? -19.812 32.5 12.82 1 97.25 395 ASP B N 1
ATOM 6204 C CA . ASP B 1 395 ? -20.75 33.469 13.398 1 97.25 395 ASP B CA 1
ATOM 6205 C C . ASP B 1 395 ? -20.344 34.906 13.078 1 97.25 395 ASP B C 1
ATOM 6207 O O . ASP B 1 395 ? -19.188 35.281 13.281 1 97.25 395 ASP B O 1
ATOM 6211 N N . ILE B 1 396 ? -21.328 35.719 12.664 1 97.94 396 ILE B N 1
ATOM 6212 C CA . ILE B 1 396 ? -21.062 37.125 12.344 1 97.94 396 ILE B CA 1
ATOM 6213 C C . ILE B 1 396 ? -20.547 37.844 13.578 1 97.94 396 ILE B C 1
ATOM 6215 O O . ILE B 1 396 ? -19.562 38.594 13.5 1 97.94 396 ILE B O 1
ATOM 6219 N N . GLU B 1 397 ? -21.109 37.562 14.672 1 97.62 397 GLU B N 1
ATOM 6220 C CA . GLU B 1 397 ? -20.688 38.219 15.906 1 97.62 397 GLU B CA 1
ATOM 6221 C C . GLU B 1 397 ? -19.234 37.875 16.234 1 97.62 397 GLU B C 1
ATOM 6223 O O . GLU B 1 397 ? -18.484 38.719 16.688 1 97.62 397 GLU B O 1
ATOM 6228 N N . ASP B 1 398 ? -18.906 36.656 16.062 1 97.56 398 ASP B N 1
ATOM 6229 C CA . ASP B 1 398 ? -17.531 36.219 16.328 1 97.56 398 ASP B CA 1
ATOM 6230 C C . ASP B 1 398 ? -16.531 36.906 15.414 1 97.56 398 ASP B C 1
ATOM 6232 O O . ASP B 1 398 ? -15.492 37.406 15.867 1 97.56 398 ASP B O 1
ATOM 6236 N N . ALA B 1 399 ? -16.875 37 14.148 1 98 399 ALA B N 1
ATOM 6237 C CA . ALA B 1 399 ? -16 37.656 13.18 1 98 399 ALA B CA 1
ATOM 6238 C C . ALA B 1 399 ? -15.844 39.156 13.508 1 98 399 ALA B C 1
ATOM 6240 O O . ALA B 1 399 ? -14.719 39.656 13.531 1 98 399 ALA B O 1
ATOM 6241 N N . VAL B 1 400 ? -16.891 39.781 13.781 1 98.31 400 VAL B N 1
ATOM 6242 C CA . VAL B 1 400 ? -16.891 41.219 14.07 1 98.31 400 VAL B CA 1
ATOM 6243 C C . VAL B 1 400 ? -16.078 41.469 15.336 1 98.31 400 VAL B C 1
ATOM 6245 O O . VAL B 1 400 ? -15.234 42.375 15.367 1 98.31 400 VAL B O 1
ATOM 6248 N N . ASN B 1 401 ? -16.328 40.656 16.312 1 98.25 401 ASN B N 1
ATOM 6249 C CA . ASN B 1 401 ? -15.633 40.875 17.578 1 98.25 401 ASN B CA 1
ATOM 6250 C C . ASN B 1 401 ? -14.141 40.562 17.453 1 98.25 401 ASN B C 1
ATOM 6252 O O . ASN B 1 401 ? -13.32 41.219 18.109 1 98.25 401 ASN B O 1
ATOM 6256 N N . ALA B 1 402 ? -13.805 39.625 16.672 1 98 402 ALA B N 1
ATOM 6257 C CA . ALA B 1 402 ? -12.391 39.375 16.438 1 98 402 ALA B CA 1
ATOM 6258 C C . ALA B 1 402 ? -11.703 40.625 15.867 1 98 402 ALA B C 1
ATOM 6260 O O . ALA B 1 402 ? -10.641 41.031 16.344 1 98 402 ALA B O 1
ATOM 6261 N N . GLY B 1 403 ? -12.305 41.25 14.875 1 98.12 403 GLY B N 1
ATOM 6262 C CA . GLY B 1 403 ? -11.773 42.469 14.32 1 98.12 403 GLY B CA 1
ATOM 6263 C C . GLY B 1 403 ? -11.609 43.562 15.352 1 98.12 403 GLY B C 1
ATOM 6264 O O . GLY B 1 403 ? -10.578 44.25 15.391 1 98.12 403 GLY B O 1
ATOM 6265 N N . ARG B 1 404 ? -12.602 43.719 16.156 1 98.56 404 ARG B N 1
ATOM 6266 C CA . ARG B 1 404 ? -12.57 44.719 17.188 1 98.56 404 ARG B CA 1
ATOM 6267 C C . ARG B 1 404 ? -11.477 44.469 18.203 1 98.56 404 ARG B C 1
ATOM 6269 O O . ARG B 1 404 ? -10.789 45.375 18.656 1 98.56 404 ARG B O 1
ATOM 6276 N N . ILE B 1 405 ? -11.336 43.219 18.531 1 98.56 405 ILE B N 1
ATOM 6277 C CA . ILE B 1 405 ? -10.312 42.812 19.5 1 98.56 405 ILE B CA 1
ATOM 6278 C C . ILE B 1 405 ? -8.93 43.094 18.922 1 98.56 405 ILE B C 1
ATOM 6280 O O . ILE B 1 405 ? -8.023 43.531 19.625 1 98.56 405 ILE B O 1
ATOM 6284 N N . TYR B 1 406 ? -8.75 42.781 17.625 1 98.75 406 TYR B N 1
ATOM 6285 C CA . TYR B 1 406 ? -7.484 43.125 16.984 1 98.75 406 TYR B CA 1
ATOM 6286 C C . TYR B 1 406 ? -7.191 44.625 17.078 1 98.75 406 TYR B C 1
ATOM 6288 O O . TYR B 1 406 ? -6.098 45 17.484 1 98.75 406 TYR B O 1
ATOM 6296 N N . ILE B 1 407 ? -8.18 45.438 16.781 1 98.62 407 ILE B N 1
ATOM 6297 C CA . ILE B 1 407 ? -8.031 46.875 16.781 1 98.62 407 ILE B CA 1
ATOM 6298 C C . ILE B 1 407 ? -7.66 47.375 18.172 1 98.62 407 ILE B C 1
ATOM 6300 O O . ILE B 1 407 ? -6.691 48.125 18.344 1 98.62 407 ILE B O 1
ATOM 6304 N N . LEU B 1 408 ? -8.383 46.906 19.125 1 98.44 408 LEU B N 1
ATOM 6305 C CA . LEU B 1 408 ? -8.164 47.344 20.5 1 98.44 408 LEU B CA 1
ATOM 6306 C C . LEU B 1 408 ? -6.793 46.906 21 1 98.44 408 LEU B C 1
ATOM 6308 O O . LEU B 1 408 ? -6.102 47.656 21.688 1 98.44 408 LEU B O 1
ATOM 6312 N N . SER B 1 409 ? -6.438 45.719 20.703 1 98.62 409 SER B N 1
ATOM 6313 C CA . SER B 1 409 ? -5.145 45.188 21.125 1 98.62 409 SER B CA 1
ATOM 6314 C C . SER B 1 409 ? -3.994 45.938 20.469 1 98.62 409 SER B C 1
ATOM 6316 O O . SER B 1 409 ? -2.98 46.219 21.109 1 98.62 409 SER B O 1
ATOM 6318 N N . LEU B 1 410 ? -4.164 46.219 19.219 1 98.5 410 LEU B N 1
ATOM 6319 C CA . LEU B 1 410 ? -3.148 47 18.516 1 98.5 410 LEU B CA 1
ATOM 6320 C C . LEU B 1 410 ? -3.039 48.406 19.078 1 98.5 410 LEU B C 1
ATOM 6322 O O . LEU B 1 410 ? -1.941 48.938 19.188 1 98.5 410 LEU B O 1
ATOM 6326 N N . CYS B 1 4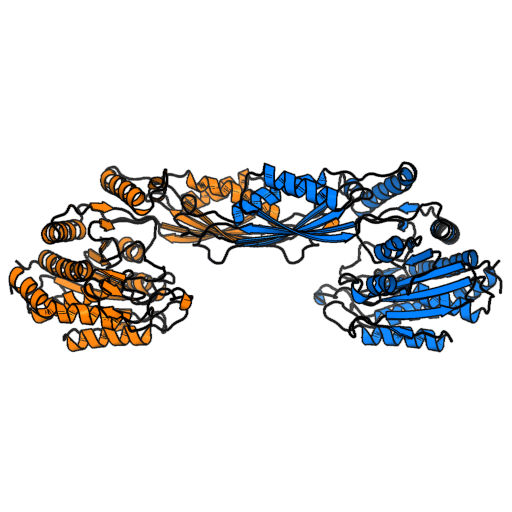11 ? -4.172 48.969 19.453 1 98.12 411 CYS B N 1
ATOM 6327 C CA . CYS B 1 411 ? -4.141 50.25 20.125 1 98.12 411 CYS B CA 1
ATOM 6328 C C . CYS B 1 411 ? -3.303 50.219 21.391 1 98.12 411 CYS B C 1
ATOM 6330 O O . CYS B 1 411 ? -2.461 51.062 21.625 1 98.12 411 CYS B O 1
ATOM 6332 N N . ASP B 1 412 ? -3.551 49.188 22.125 1 97.75 412 ASP B N 1
ATOM 6333 C CA . ASP B 1 412 ? -2.805 49.031 23.359 1 97.75 412 ASP B CA 1
ATOM 6334 C C . ASP B 1 412 ? -1.312 48.875 23.094 1 97.75 412 ASP B C 1
ATOM 6336 O O . ASP B 1 412 ? -0.483 49.531 23.734 1 97.75 412 ASP B O 1
ATOM 6340 N N . LEU B 1 413 ? -0.959 48.062 22.188 1 97.25 413 LEU B N 1
ATOM 6341 C CA . LEU B 1 413 ? 0.435 47.75 21.891 1 97.25 413 LEU B CA 1
ATOM 6342 C C . LEU B 1 413 ? 1.149 48.938 21.281 1 97.25 413 LEU B C 1
ATOM 6344 O O . LEU B 1 413 ? 2.359 49.125 21.469 1 97.25 413 LEU B O 1
ATOM 6348 N N . MET B 1 414 ? 0.369 49.781 20.609 1 96.56 414 MET B N 1
ATOM 6349 C CA . MET B 1 414 ? 0.948 50.938 19.922 1 96.56 414 MET B CA 1
ATOM 6350 C C . MET B 1 414 ? 0.887 52.188 20.812 1 96.56 414 MET B C 1
ATOM 6352 O O . MET B 1 414 ? 1.269 53.281 20.375 1 96.56 414 MET B O 1
ATOM 6356 N N . GLY B 1 415 ? 0.317 52.031 21.938 1 95.06 415 GLY B N 1
ATOM 6357 C CA . GLY B 1 415 ? 0.312 53.125 22.891 1 95.06 415 GLY B CA 1
ATOM 6358 C C . GLY B 1 415 ? -0.778 54.156 22.625 1 95.06 415 GLY B C 1
ATOM 6359 O O . GLY B 1 415 ? -0.627 55.344 22.969 1 95.06 415 GLY B O 1
ATOM 6360 N N . ILE B 1 416 ? -1.828 53.688 21.953 1 93 416 ILE B N 1
ATOM 6361 C CA . ILE B 1 416 ? -2.959 54.594 21.734 1 93 416 ILE B CA 1
ATOM 6362 C C . ILE B 1 416 ? -3.896 54.562 22.938 1 93 416 ILE B C 1
ATOM 6364 O O . ILE B 1 416 ? -4.414 53.5 23.297 1 93 416 ILE B O 1
ATOM 6368 N N . GLU B 1 417 ? -4.102 55.656 23.594 1 89 417 GLU B N 1
ATOM 6369 C CA . GLU B 1 417 ? -4.918 55.75 24.797 1 89 417 GLU B CA 1
ATOM 6370 C C . GLU B 1 417 ? -6.383 56 24.453 1 89 417 GLU B C 1
ATOM 6372 O O . GLU B 1 417 ? -6.688 56.625 23.453 1 89 417 GLU B O 1
#

Secondary structure (DSSP, 8-state):
--HHHHHHHHHHTHHHHHHHHHHHHTS--BTTTS--HHHHHHHHHHHHHTT--EEEE-SSTTS-EEEEEEE-SSSEEEEEEEE--B-----GGG-SS-TT---B-SSEEESTTIIIIIHHHHHHHHHHHHHHHHTPPPSEEEEEEEES-GGGTSTTTHHHHHHTTTTTT-SEEEE-----TTEEEEEE-EEEEEEEEEE-B--BGGGTTTSSB-HHHHHHHHHHHHGGGGGPBP---GGGHHHHHHHHHHHHHHH--TTTTHHHHB-EEEEEEEEE-S-TTB--SEEEEEEEEEE-TT--HHHHHHHHHHHHHHHT-SSEEEEEEEEE--EE--TTSHHHHHHHHHHHHHH-S--EEEEESS--THHHHHTTT--EEE-----GGGTTSTT-EEEHHHHHHHHHHHHHHHHHHTT--/--HHHHHHHHHHTHHHHHHHHHHHHTS--BTTTS--HHHHHHHHHHHHHTT--EEEE-SSTTS-EEEEEEE-SSSEEEEEEEE--B-----GGG-SS-TT---B-SSEEESTTIIIIIHHHHHHHHHHHHHHHHTPPPSEEEEEEEES-GGGT-TTTHHHHHHTTTTTT-SEEEE-----TTEEEEEE-EEEEEEEEEE-B--BGGGTTTSSB-HHHHHHHHHHHHGGGGGPBP---GGGHHHHHHHHHHHHHHH--TTTTHHHHB-EEEEEEEEE-S-TTB--SEEEEEEEEEE-TT--HHHHHHHHHHHHHHHT-SSEEEEEEEEE--EE--TTSHHHHHHHHHHHHHH-S--EEEEESS--THHHHHTTT--EEE-----GGGTTSTT-EEEHHHHHHHHHHHHHHHHHHTT--

pLDDT: mean 94.59, std 5.85, range [61.59, 98.88]